Protein AF-A0AAD4MYF4-F1 (afdb_monomer_lite)

Radius of gyration: 34.8 Å; chains: 1; bounding box: 90×90×127 Å

Structure (mmCIF, N/CA/C/O backbone):
data_AF-A0AAD4MYF4-F1
#
_entry.id   AF-A0AAD4MYF4-F1
#
loop_
_atom_site.group_PDB
_atom_site.id
_atom_site.type_symbol
_atom_site.label_atom_id
_atom_site.label_alt_id
_atom_site.label_comp_id
_atom_site.label_asym_id
_atom_site.label_entity_id
_atom_site.label_seq_id
_atom_site.pdbx_PDB_ins_code
_atom_site.Cartn_x
_atom_site.Cartn_y
_atom_site.Cartn_z
_atom_site.occupancy
_atom_site.B_iso_or_equiv
_atom_site.auth_seq_id
_atom_site.auth_comp_id
_atom_site.auth_asym_id
_atom_site.auth_atom_id
_atom_site.pdbx_PDB_model_num
ATOM 1 N N . MET A 1 1 ? 19.690 21.220 18.869 1.00 24.59 1 MET A N 1
ATOM 2 C CA . MET A 1 1 ? 19.657 21.189 17.392 1.00 24.59 1 MET A CA 1
ATOM 3 C C . MET A 1 1 ? 18.744 20.056 16.962 1.00 24.59 1 MET A C 1
ATOM 5 O O . MET A 1 1 ? 19.068 18.914 17.237 1.00 24.59 1 MET A O 1
ATOM 9 N N . PHE A 1 2 ? 17.625 20.387 16.328 1.00 23.48 2 PHE A N 1
ATOM 10 C CA . PHE A 1 2 ? 16.820 19.508 15.472 1.00 23.48 2 PHE A CA 1
ATOM 11 C C . PHE A 1 2 ? 16.460 20.342 14.229 1.00 23.48 2 PHE A C 1
ATOM 13 O O . PHE A 1 2 ? 16.524 21.576 14.319 1.00 23.48 2 PHE A O 1
ATOM 20 N N . PRO A 1 3 ? 16.194 19.735 13.058 1.00 25.41 3 PRO A N 1
ATOM 21 C CA . PRO A 1 3 ? 16.039 20.494 11.827 1.00 25.41 3 PRO A CA 1
ATOM 22 C C . PRO A 1 3 ? 14.827 21.419 11.932 1.00 25.41 3 PRO A C 1
ATOM 24 O O . PRO A 1 3 ? 13.720 20.992 12.253 1.00 25.41 3 PRO A O 1
ATOM 27 N N . ASN A 1 4 ? 15.045 22.705 11.655 1.00 23.39 4 ASN A N 1
ATOM 28 C CA . ASN A 1 4 ? 13.951 23.654 11.522 1.00 23.39 4 ASN A CA 1
ATOM 29 C C . ASN A 1 4 ? 13.014 23.151 10.420 1.00 23.39 4 ASN A C 1
ATOM 31 O O . ASN A 1 4 ? 13.385 23.214 9.244 1.00 23.39 4 ASN A O 1
ATOM 35 N N . ARG A 1 5 ? 11.780 22.771 10.779 1.00 24.98 5 ARG A N 1
ATOM 36 C CA . ARG A 1 5 ? 10.643 22.840 9.855 1.00 24.98 5 ARG A CA 1
ATOM 37 C C . ARG A 1 5 ? 10.460 24.311 9.486 1.00 24.98 5 ARG A C 1
ATOM 39 O O . ARG A 1 5 ? 9.667 25.033 10.087 1.00 24.98 5 ARG A O 1
ATOM 46 N N . LYS A 1 6 ? 11.257 24.778 8.521 1.00 21.97 6 LYS A N 1
ATOM 47 C CA . LYS A 1 6 ? 11.056 26.069 7.879 1.00 21.97 6 LYS A CA 1
ATOM 48 C C . LYS A 1 6 ? 9.717 25.983 7.172 1.00 21.97 6 LYS A C 1
ATOM 50 O O . LYS A 1 6 ? 9.633 25.495 6.050 1.00 21.97 6 LYS A O 1
ATOM 55 N N . PHE A 1 7 ? 8.690 26.518 7.824 1.00 23.91 7 PHE A N 1
ATOM 56 C CA . PHE A 1 7 ? 7.584 27.115 7.105 1.00 23.91 7 PHE A CA 1
ATOM 57 C C . PHE A 1 7 ? 8.194 28.004 6.024 1.00 23.91 7 PHE A C 1
ATOM 59 O O . PHE A 1 7 ? 8.842 29.010 6.328 1.00 23.91 7 PHE A O 1
ATOM 66 N N . SER A 1 8 ? 8.013 27.621 4.763 1.00 20.61 8 SER A N 1
ATOM 67 C CA . SER A 1 8 ? 8.186 28.534 3.647 1.00 20.61 8 SER A CA 1
ATOM 68 C C . SER A 1 8 ? 7.053 29.550 3.734 1.00 20.61 8 SER A C 1
ATOM 70 O O . SER A 1 8 ? 6.046 29.454 3.033 1.00 20.61 8 SER A O 1
ATOM 72 N N . VAL A 1 9 ? 7.220 30.520 4.634 1.00 22.36 9 VAL A N 1
ATOM 73 C CA . VAL A 1 9 ? 6.560 31.812 4.520 1.00 22.36 9 VAL A CA 1
ATOM 74 C C . VAL A 1 9 ? 6.996 32.337 3.161 1.00 22.36 9 VAL A C 1
ATOM 76 O O . VAL A 1 9 ? 8.121 32.813 3.002 1.00 22.36 9 VAL A O 1
ATOM 79 N N . ILE A 1 10 ? 6.127 32.187 2.160 1.00 22.22 10 ILE A N 1
ATOM 80 C CA . ILE A 1 10 ? 6.244 32.961 0.934 1.00 22.22 10 ILE A CA 1
ATOM 81 C C . ILE A 1 10 ? 6.172 34.400 1.411 1.00 22.22 10 ILE A C 1
ATOM 83 O O . ILE A 1 10 ? 5.146 34.843 1.925 1.00 22.22 10 ILE A O 1
ATOM 87 N N . ALA A 1 11 ? 7.306 35.092 1.338 1.00 21.72 11 ALA A N 1
ATOM 88 C CA . ALA A 1 11 ? 7.380 36.476 1.736 1.00 21.72 11 ALA A CA 1
ATOM 89 C C . ALA A 1 11 ? 6.441 37.261 0.821 1.00 21.72 11 ALA A C 1
ATOM 91 O O . ALA A 1 11 ? 6.759 37.495 -0.346 1.00 21.72 11 ALA A O 1
ATOM 92 N N . CYS A 1 12 ? 5.287 37.665 1.354 1.00 22.61 12 CYS A N 1
ATOM 93 C CA . CYS A 1 12 ? 4.487 38.721 0.764 1.00 22.61 12 CYS A CA 1
ATOM 94 C C . CYS A 1 12 ? 5.385 39.954 0.680 1.00 22.61 12 CYS A C 1
ATOM 96 O O . CYS A 1 12 ? 5.573 40.663 1.670 1.00 22.61 12 CYS A O 1
ATOM 98 N N . GLN A 1 13 ? 5.975 40.192 -0.492 1.00 22.20 13 GLN A N 1
ATOM 99 C CA . GLN A 1 13 ? 6.633 41.454 -0.773 1.00 22.20 13 GLN A CA 1
ATOM 100 C C . GLN A 1 13 ? 5.562 42.533 -0.678 1.00 22.20 13 GLN A C 1
ATOM 102 O O . GLN A 1 13 ? 4.684 42.640 -1.534 1.00 22.20 13 GLN A O 1
ATOM 107 N N . ALA A 1 14 ? 5.628 43.304 0.404 1.00 24.72 14 ALA A N 1
ATOM 108 C CA . ALA A 1 14 ? 4.788 44.461 0.628 1.00 24.72 14 ALA A CA 1
ATOM 109 C C . ALA A 1 14 ? 5.144 45.538 -0.404 1.00 24.72 14 ALA A C 1
ATOM 111 O O . ALA A 1 14 ? 5.935 46.445 -0.144 1.00 24.72 14 ALA A O 1
ATOM 112 N N . VAL A 1 15 ? 4.552 45.437 -1.593 1.00 21.67 15 VAL A N 1
ATOM 113 C CA . VAL A 1 15 ? 4.543 46.526 -2.564 1.00 21.67 15 VAL A CA 1
ATOM 114 C C . VAL A 1 15 ? 3.503 47.533 -2.084 1.00 21.67 15 VAL A C 1
ATOM 116 O O . VAL A 1 15 ? 2.330 47.485 -2.450 1.00 21.67 15 VAL A O 1
ATOM 119 N N . SER A 1 16 ? 3.948 48.427 -1.202 1.00 23.14 16 SER A N 1
ATOM 120 C CA . SER A 1 16 ? 3.182 49.603 -0.804 1.00 23.14 16 SER A CA 1
ATOM 121 C C . SER A 1 16 ? 3.016 50.516 -2.019 1.00 23.14 16 SER A C 1
ATOM 123 O O . SER A 1 16 ? 3.915 51.286 -2.354 1.00 23.14 16 SER A O 1
ATOM 125 N N . ILE A 1 17 ? 1.876 50.408 -2.704 1.00 22.56 17 ILE A N 1
ATOM 126 C CA . ILE A 1 17 ? 1.433 51.406 -3.678 1.00 22.56 17 ILE A CA 1
ATOM 127 C C . ILE A 1 17 ? 0.379 52.271 -3.002 1.00 22.56 17 ILE A C 1
ATOM 129 O O . ILE A 1 17 ? -0.810 51.952 -2.951 1.00 22.56 17 ILE A O 1
ATOM 133 N N . THR A 1 18 ? 0.850 53.400 -2.488 1.00 25.03 18 THR A N 1
ATOM 134 C CA . THR A 1 18 ? 0.016 54.539 -2.131 1.00 25.03 18 THR A CA 1
ATOM 135 C C . THR A 1 18 ? -0.570 55.117 -3.421 1.00 25.03 18 THR A C 1
ATOM 137 O O . THR A 1 18 ? 0.088 55.897 -4.104 1.00 25.03 18 THR A O 1
ATOM 140 N N . ILE A 1 19 ? -1.800 54.737 -3.776 1.00 23.50 19 ILE A N 1
ATOM 141 C CA . ILE A 1 19 ? -2.609 55.515 -4.721 1.00 23.50 19 ILE A CA 1
ATOM 142 C C . ILE A 1 19 ? -3.656 56.271 -3.918 1.00 23.50 19 ILE A C 1
ATOM 144 O O . ILE A 1 19 ? -4.585 55.703 -3.344 1.00 23.50 19 ILE A O 1
ATOM 148 N N . THR A 1 20 ? -3.429 57.577 -3.868 1.00 23.78 20 THR A N 1
ATOM 149 C CA . THR A 1 20 ? -4.317 58.590 -3.323 1.00 23.78 20 THR A CA 1
ATOM 150 C C . THR A 1 20 ? -5.670 58.583 -4.032 1.00 23.78 20 THR A C 1
ATOM 152 O O . THR A 1 20 ? -5.810 58.159 -5.177 1.00 23.78 20 THR A O 1
ATOM 155 N N . GLU A 1 21 ? -6.662 59.093 -3.316 1.00 25.64 21 GLU A N 1
ATOM 156 C CA . GLU A 1 21 ? -8.043 59.333 -3.727 1.00 25.64 21 GLU A CA 1
ATOM 157 C C . GLU A 1 21 ? -8.223 59.768 -5.196 1.00 25.64 21 GLU A C 1
ATOM 159 O O . GLU A 1 21 ? -7.649 60.771 -5.613 1.00 25.64 21 GLU A O 1
ATOM 164 N N . ALA A 1 22 ? -9.136 59.110 -5.928 1.00 22.92 22 ALA A N 1
ATOM 165 C CA . ALA A 1 22 ? -10.288 59.789 -6.540 1.00 22.92 22 ALA A CA 1
ATOM 166 C C . ALA A 1 22 ? -11.320 58.815 -7.162 1.00 22.92 22 ALA A C 1
ATOM 168 O O . ALA A 1 22 ? -10.983 57.783 -7.730 1.00 22.92 22 ALA A O 1
ATOM 169 N N . VAL A 1 23 ? -12.587 59.251 -7.138 1.00 23.84 23 VAL A N 1
ATOM 170 C CA . VAL A 1 23 ? -13.745 58.778 -7.932 1.00 23.84 23 VAL A CA 1
ATOM 171 C C . VAL A 1 23 ? -14.351 57.393 -7.619 1.00 23.84 23 VAL A C 1
ATOM 173 O O . VAL A 1 23 ? -13.946 56.362 -8.139 1.00 23.84 23 VAL A O 1
ATOM 176 N N . GLY A 1 24 ? -15.528 57.427 -6.974 1.00 24.19 24 GLY A N 1
ATOM 177 C CA . GLY A 1 24 ? -16.670 56.644 -7.480 1.00 24.19 24 GLY A CA 1
ATOM 178 C C . GLY A 1 24 ? -17.276 55.572 -6.571 1.00 24.19 24 GLY A C 1
ATOM 179 O O . GLY A 1 24 ? -17.221 54.387 -6.888 1.00 24.19 24 GLY A O 1
ATOM 180 N N . LYS A 1 25 ? -18.000 55.977 -5.515 1.00 31.30 25 LYS A N 1
ATOM 181 C CA . LYS A 1 25 ? -18.956 55.090 -4.822 1.00 31.30 25 LYS A CA 1
ATOM 182 C C . LYS A 1 25 ? -19.924 54.441 -5.828 1.00 31.30 25 LYS A C 1
ATOM 184 O O . LYS A 1 25 ? -20.729 55.145 -6.438 1.00 31.30 25 LYS A O 1
ATOM 189 N N . ARG A 1 26 ? -19.956 53.107 -5.899 1.00 25.55 26 ARG A N 1
ATOM 190 C CA . ARG A 1 26 ? -21.155 52.354 -6.308 1.00 25.55 26 ARG A CA 1
ATOM 191 C C . ARG A 1 26 ? -21.454 51.264 -5.289 1.00 25.55 26 ARG A C 1
ATOM 193 O O . ARG A 1 26 ? -20.758 50.260 -5.199 1.00 25.55 26 ARG A O 1
ATOM 200 N N . ILE A 1 27 ? -22.504 51.514 -4.514 1.00 26.19 27 ILE A N 1
ATOM 201 C CA . ILE A 1 27 ? -23.133 50.544 -3.620 1.00 26.19 27 ILE A CA 1
ATOM 202 C C . ILE A 1 27 ? -23.641 49.383 -4.483 1.00 26.19 27 ILE A C 1
ATOM 204 O O . ILE A 1 27 ? -24.284 49.610 -5.508 1.00 26.19 27 ILE A O 1
ATOM 208 N N . PHE A 1 28 ? -23.333 48.150 -4.084 1.00 26.81 28 PHE A N 1
ATOM 209 C CA . PHE A 1 28 ? -23.752 46.956 -4.813 1.00 26.81 28 PHE A CA 1
ATOM 210 C C . PHE A 1 28 ? -25.231 46.670 -4.505 1.00 26.81 28 PHE A C 1
ATOM 212 O O . PHE A 1 28 ? -25.560 46.071 -3.483 1.00 26.81 28 PHE A O 1
ATOM 219 N N . ASP A 1 29 ? -26.133 47.153 -5.362 1.00 28.31 29 ASP A N 1
ATOM 220 C CA . ASP A 1 29 ? -27.571 46.911 -5.224 1.00 28.31 29 ASP A CA 1
ATOM 221 C C . ASP A 1 29 ? -27.908 45.453 -5.579 1.00 28.31 29 ASP A C 1
ATOM 223 O O . ASP A 1 29 ? -27.898 45.037 -6.741 1.00 28.31 29 ASP A O 1
ATOM 227 N N . ILE A 1 30 ? -28.225 44.674 -4.544 1.00 29.36 30 ILE A N 1
ATOM 228 C CA . ILE A 1 30 ? -28.558 43.245 -4.619 1.00 29.36 30 ILE A CA 1
ATOM 229 C C . ILE A 1 30 ? -29.810 42.975 -5.481 1.00 29.36 30 ILE A C 1
ATOM 231 O O . ILE A 1 30 ? -30.016 41.843 -5.921 1.00 29.36 30 ILE A O 1
ATOM 235 N N . ARG A 1 31 ? -30.626 43.991 -5.799 1.00 29.03 31 ARG A N 1
ATOM 236 C CA . ARG A 1 31 ? -31.872 43.823 -6.569 1.00 29.03 31 ARG A CA 1
ATOM 237 C C . ARG A 1 31 ? -31.688 43.665 -8.085 1.00 29.03 31 ARG A C 1
ATOM 239 O O . ARG A 1 31 ? -32.665 43.345 -8.753 1.00 29.03 31 ARG A O 1
ATOM 246 N N . ASN A 1 32 ? -30.479 43.847 -8.633 1.00 29.73 32 ASN A N 1
ATOM 247 C CA . ASN A 1 32 ? -30.240 43.877 -10.090 1.00 29.73 32 ASN A CA 1
ATOM 248 C C . ASN A 1 32 ? -29.199 42.866 -10.630 1.00 29.73 32 ASN A C 1
ATOM 250 O O . ASN A 1 32 ? -28.709 43.019 -11.751 1.00 29.73 32 ASN A O 1
ATOM 254 N N . ASN A 1 33 ? -28.857 41.809 -9.884 1.00 27.48 33 ASN A N 1
ATOM 255 C CA . ASN A 1 33 ? -27.953 40.770 -10.397 1.00 27.48 33 ASN A CA 1
ATOM 256 C C . ASN A 1 33 ? -28.677 39.807 -11.367 1.00 27.48 33 ASN A C 1
ATOM 258 O O . ASN A 1 33 ? -29.650 39.155 -10.994 1.00 27.48 33 ASN A O 1
ATOM 262 N N . LYS A 1 34 ? -28.182 39.694 -12.609 1.00 27.73 34 LYS A N 1
ATOM 263 C CA . LYS A 1 34 ? -28.778 38.875 -13.687 1.00 27.73 34 LYS A CA 1
ATOM 264 C C . LYS A 1 34 ? -28.497 37.369 -13.603 1.00 27.73 34 LYS A C 1
ATOM 266 O O . LYS A 1 34 ? -29.035 36.625 -14.416 1.00 27.73 34 LYS A O 1
ATOM 271 N N . TYR A 1 35 ? -27.714 36.908 -12.630 1.00 29.17 35 TYR A N 1
ATOM 272 C CA . TYR A 1 35 ? -27.498 35.480 -12.377 1.00 29.17 35 TYR A CA 1
ATOM 273 C C . TYR A 1 35 ? -28.307 35.019 -11.163 1.00 29.17 35 TYR A C 1
ATOM 275 O O . TYR A 1 35 ? -27.777 34.840 -10.067 1.00 29.17 35 TYR A O 1
ATOM 283 N N . ARG A 1 36 ? -29.619 34.846 -11.362 1.00 28.03 36 ARG A N 1
ATOM 284 C CA . ARG A 1 36 ? -30.509 34.202 -10.389 1.00 28.03 36 ARG A CA 1
ATOM 285 C C . ARG A 1 36 ? -30.635 32.720 -10.743 1.00 28.03 36 ARG A C 1
ATOM 287 O O . ARG A 1 36 ? -30.821 32.384 -11.907 1.00 28.03 36 ARG A O 1
ATOM 294 N N . LEU A 1 37 ? -30.532 31.852 -9.737 1.00 29.53 37 LEU A N 1
ATOM 295 C CA . LEU A 1 37 ? -30.781 30.413 -9.866 1.00 29.53 37 LEU A CA 1
ATOM 296 C C . LEU A 1 37 ? -32.178 30.176 -10.465 1.00 29.53 37 LEU A C 1
ATOM 298 O O . LEU A 1 37 ? -33.166 30.671 -9.918 1.00 29.53 37 LEU A O 1
ATOM 302 N N . LEU A 1 38 ? -32.245 29.441 -11.579 1.00 28.42 38 LEU A N 1
ATOM 303 C CA . LEU A 1 38 ? -33.501 29.091 -12.246 1.00 28.42 38 LEU A CA 1
ATOM 304 C C . LEU A 1 38 ? -34.318 28.138 -11.360 1.00 28.42 38 LEU A C 1
ATOM 306 O O . LEU A 1 38 ? -33.780 27.180 -10.802 1.00 28.42 38 LEU A O 1
ATOM 310 N N . GLN A 1 39 ? -35.613 28.422 -11.213 1.00 31.64 39 GLN A N 1
ATOM 311 C CA . GLN A 1 39 ? -36.540 27.613 -10.417 1.00 31.64 39 GLN A CA 1
ATOM 312 C C . GLN A 1 39 ? -37.228 26.525 -11.262 1.00 31.64 39 GLN A C 1
ATOM 314 O O . GLN A 1 39 ? -37.186 26.530 -12.488 1.00 31.64 39 GLN A O 1
ATOM 319 N N . LYS A 1 40 ? -37.864 25.572 -10.573 1.00 31.58 40 LYS A N 1
ATOM 320 C CA . LYS A 1 40 ? -38.298 24.238 -11.041 1.00 31.58 40 LYS A CA 1
ATOM 321 C C . LYS A 1 40 ? -39.409 24.207 -12.127 1.00 31.58 40 LYS A C 1
ATOM 323 O O . LYS A 1 40 ? -39.944 23.132 -12.375 1.00 31.58 40 LYS A O 1
ATOM 328 N N . HIS A 1 41 ? -39.778 25.331 -12.757 1.00 34.41 41 HIS A N 1
ATOM 329 C CA . HIS A 1 41 ? -41.047 25.482 -13.505 1.00 34.41 41 HIS A CA 1
ATOM 330 C C . HIS A 1 41 ? -40.961 26.153 -14.900 1.00 34.41 41 HIS A C 1
ATOM 332 O O . HIS A 1 41 ? -41.946 26.720 -15.361 1.00 34.41 41 HIS A O 1
ATOM 338 N N . GLU A 1 42 ? -39.832 26.073 -15.615 1.00 33.84 42 GLU A N 1
ATOM 339 C CA . GLU A 1 42 ? -39.706 26.614 -16.991 1.00 33.84 42 GLU A CA 1
ATOM 340 C C . GLU A 1 42 ? -39.563 25.523 -18.073 1.00 33.84 42 GLU A C 1
ATOM 342 O O . GLU A 1 42 ? -38.691 25.579 -18.936 1.00 33.84 42 GLU A O 1
ATOM 347 N N . TRP A 1 43 ? -40.463 24.532 -18.061 1.00 35.69 43 TRP A N 1
ATOM 348 C CA . TRP A 1 43 ? -40.613 23.568 -19.159 1.00 35.69 43 TRP A CA 1
ATOM 349 C C . TRP A 1 43 ? -42.088 23.415 -19.547 1.00 35.69 43 TRP A C 1
ATOM 351 O O . TRP A 1 43 ? -42.894 22.959 -18.742 1.00 35.69 43 TRP A O 1
ATOM 361 N N . GLN A 1 44 ? -42.439 23.722 -20.799 1.00 30.02 44 GLN A N 1
ATOM 362 C CA . GLN A 1 44 ? -43.703 23.276 -21.396 1.00 30.02 44 GLN A CA 1
ATOM 363 C C . GLN A 1 44 ? -43.436 22.117 -22.356 1.00 30.02 44 GLN A C 1
ATOM 365 O O . GLN A 1 44 ? -42.800 22.293 -23.395 1.00 30.02 44 GLN A O 1
ATOM 370 N N . TYR A 1 45 ? -43.959 20.938 -22.021 1.00 29.69 45 TYR A N 1
ATOM 371 C CA . TYR A 1 45 ? -44.029 19.820 -22.956 1.00 29.69 45 TYR A CA 1
ATOM 372 C C . TYR A 1 45 ? -45.032 20.130 -24.069 1.00 29.69 45 TYR A C 1
ATOM 374 O O . TYR A 1 45 ? -46.174 20.502 -23.800 1.00 29.69 45 TYR A O 1
ATOM 382 N N . LYS A 1 46 ? -44.625 19.918 -25.322 1.00 37.53 46 LYS A N 1
ATOM 383 C CA . LYS A 1 46 ? -45.555 19.809 -26.451 1.00 37.53 46 LYS A CA 1
ATOM 384 C C . LYS A 1 46 ? -45.879 18.343 -26.722 1.00 37.53 46 LYS A C 1
ATOM 386 O O . LYS A 1 46 ? -45.085 17.447 -26.430 1.00 37.53 46 LYS A O 1
ATOM 391 N N . ASN A 1 47 ? -47.042 18.109 -27.326 1.00 31.58 47 ASN A N 1
ATOM 392 C CA . ASN A 1 47 ? -47.601 16.778 -27.602 1.00 31.58 47 ASN A CA 1
ATOM 393 C C . ASN A 1 47 ? -46.818 15.951 -28.654 1.00 31.58 47 ASN A C 1
ATOM 395 O O . ASN A 1 47 ? -47.323 14.936 -29.125 1.00 31.58 47 ASN A O 1
ATOM 399 N N . ASP A 1 48 ? -45.610 16.375 -29.037 1.00 32.59 48 ASP A N 1
ATOM 400 C CA . ASP A 1 48 ? -44.691 15.681 -29.950 1.00 32.59 48 ASP A CA 1
ATOM 401 C C . ASP A 1 48 ? -43.399 15.178 -29.268 1.00 32.59 48 ASP A C 1
ATOM 403 O O . ASP A 1 48 ? -42.505 14.669 -29.943 1.00 32.59 48 ASP A O 1
ATOM 407 N N . HIS A 1 49 ? -43.312 15.284 -27.934 1.00 34.72 49 HIS A N 1
ATOM 408 C CA . HIS A 1 49 ? -42.164 14.877 -27.112 1.00 34.72 49 HIS A CA 1
ATOM 409 C C . HIS A 1 49 ? -40.838 15.597 -27.428 1.00 34.72 49 HIS A C 1
ATOM 411 O O . HIS A 1 49 ? -39.759 15.038 -27.218 1.00 34.72 49 HIS A O 1
ATOM 417 N N . THR A 1 50 ? -40.895 16.855 -27.875 1.00 31.73 50 THR A N 1
ATOM 418 C CA . THR A 1 50 ? -39.715 17.734 -27.948 1.00 31.73 50 THR A CA 1
ATOM 419 C C . THR A 1 50 ? -39.672 18.754 -26.804 1.00 31.73 50 THR A C 1
ATOM 421 O O . THR A 1 50 ? -40.702 19.165 -26.269 1.00 31.73 50 THR A O 1
ATOM 424 N N . VAL A 1 51 ? -38.456 19.148 -26.407 1.00 29.80 51 VAL A N 1
ATOM 425 C CA . VAL A 1 51 ? -38.179 20.099 -25.317 1.00 29.80 51 VAL A CA 1
ATOM 426 C C . VAL A 1 51 ? -37.235 21.181 -25.847 1.00 29.80 51 VAL A C 1
ATOM 428 O O . VAL A 1 51 ? -36.181 20.856 -26.392 1.00 29.80 51 VAL A O 1
ATOM 431 N N . THR A 1 52 ? -37.601 22.457 -25.697 1.00 34.25 52 THR A N 1
ATOM 432 C CA . THR A 1 52 ? -36.835 23.609 -26.212 1.00 34.25 52 THR A CA 1
ATOM 433 C C . THR A 1 52 ? -36.683 24.703 -25.158 1.00 34.25 52 THR A C 1
ATOM 435 O O . THR A 1 52 ? -37.683 25.169 -24.615 1.00 34.25 52 THR A O 1
ATOM 438 N N . ASP A 1 53 ? -35.445 25.137 -24.920 1.00 36.34 53 ASP A N 1
ATOM 439 C CA . ASP A 1 53 ? -35.085 26.264 -24.050 1.00 36.34 53 ASP A CA 1
ATOM 440 C C . ASP A 1 53 ? -35.313 27.608 -24.772 1.00 36.34 53 ASP A C 1
ATOM 442 O O . ASP A 1 53 ? -34.732 27.874 -25.825 1.00 36.34 53 ASP A O 1
ATOM 446 N N . PHE A 1 54 ? -36.157 28.468 -24.195 1.00 34.00 54 PHE A N 1
ATOM 447 C CA . PHE A 1 54 ? -36.544 29.755 -24.783 1.00 34.00 54 PHE A CA 1
ATOM 448 C C . PHE A 1 54 ? -35.472 30.858 -24.633 1.00 34.00 54 PHE A C 1
ATOM 450 O O . PHE A 1 54 ? -35.531 31.877 -25.327 1.00 34.00 54 PHE A O 1
ATOM 457 N N . LEU A 1 55 ? -34.476 30.677 -23.755 1.00 33.94 55 LEU A N 1
ATOM 458 C CA . LEU A 1 55 ? -33.392 31.643 -23.529 1.00 33.94 55 LEU A CA 1
ATOM 459 C C . LEU A 1 55 ? -32.200 31.444 -24.476 1.00 33.94 55 LEU A C 1
ATOM 461 O O . LEU A 1 55 ? -31.534 32.428 -24.813 1.00 33.94 55 LEU A O 1
ATOM 465 N N . GLY A 1 56 ? -31.968 30.221 -24.965 1.00 37.44 56 GLY A N 1
ATOM 466 C CA . GLY A 1 56 ? -30.935 29.935 -25.968 1.00 37.44 56 GLY A CA 1
ATOM 467 C C . GLY A 1 56 ? -31.187 30.631 -27.314 1.00 37.44 56 GLY A C 1
ATOM 468 O O . GLY A 1 56 ? -30.296 31.281 -27.868 1.00 37.44 56 GLY A O 1
ATOM 469 N N . ASP A 1 57 ? -32.422 30.579 -27.820 1.00 34.94 57 ASP A N 1
ATOM 470 C CA . ASP A 1 57 ? -32.735 31.093 -29.161 1.00 34.94 57 ASP A CA 1
ATOM 471 C C . ASP A 1 57 ? -32.851 32.625 -29.239 1.00 34.94 57 ASP A C 1
ATOM 473 O O . ASP A 1 57 ? -32.536 33.208 -30.280 1.00 34.94 57 ASP A O 1
ATOM 477 N N . GLN A 1 58 ? -33.177 33.323 -28.141 1.00 34.66 58 GLN A N 1
ATOM 478 C CA . GLN A 1 58 ? -33.108 34.794 -28.124 1.00 34.66 58 GLN A CA 1
ATOM 479 C C . GLN A 1 58 ? -31.677 35.346 -28.208 1.00 34.66 58 GLN A C 1
ATOM 481 O O . GLN A 1 58 ? -31.500 36.493 -28.630 1.00 34.66 58 GLN A O 1
ATOM 486 N N . GLN A 1 59 ? -30.656 34.570 -27.825 1.00 36.91 59 GLN A N 1
ATOM 487 C CA . GLN A 1 59 ? -29.259 34.972 -28.020 1.00 36.91 59 GLN A CA 1
ATOM 488 C C . GLN A 1 59 ? -28.803 34.708 -29.463 1.00 36.91 59 GLN A C 1
ATOM 490 O O . GLN A 1 59 ? -28.166 35.575 -30.062 1.00 36.91 59 GLN A O 1
ATOM 495 N N . ASN A 1 60 ? -29.228 33.595 -30.070 1.00 35.12 60 ASN A N 1
ATOM 496 C CA . ASN A 1 60 ? -28.936 33.297 -31.478 1.00 35.12 60 ASN A CA 1
ATOM 497 C C . ASN A 1 60 ? -29.640 34.259 -32.458 1.00 35.12 60 ASN A C 1
ATOM 499 O O . ASN A 1 60 ? -29.037 34.669 -33.449 1.00 35.12 60 ASN A O 1
ATOM 503 N N . MET A 1 61 ? -30.865 34.716 -32.162 1.00 32.34 61 MET A N 1
ATOM 504 C CA . MET A 1 61 ? -31.571 35.715 -32.988 1.00 32.34 61 MET A CA 1
ATOM 505 C C . MET A 1 61 ? -31.020 37.151 -32.891 1.00 32.34 61 MET A C 1
ATOM 507 O O . MET A 1 61 ? -31.458 38.017 -33.646 1.00 32.34 61 MET A O 1
ATOM 511 N N . LYS A 1 62 ? -30.054 37.438 -32.005 1.00 32.22 62 LYS A N 1
ATOM 512 C CA . LYS A 1 62 ? -29.425 38.772 -31.885 1.00 32.22 62 LYS A CA 1
ATOM 513 C C . LYS A 1 62 ? -28.054 38.892 -32.560 1.00 32.22 62 LYS A C 1
ATOM 515 O O . LYS A 1 62 ? -27.442 39.954 -32.491 1.00 32.22 62 LYS A O 1
ATOM 520 N N . ALA A 1 63 ? -27.598 37.850 -33.259 1.00 32.00 63 ALA A N 1
ATOM 521 C CA . ALA A 1 63 ? -26.326 37.839 -33.989 1.00 32.00 63 ALA A CA 1
ATOM 522 C C . ALA A 1 63 ? -26.455 38.117 -35.506 1.00 32.00 63 ALA A C 1
ATOM 524 O O . ALA A 1 63 ? -25.485 37.964 -36.246 1.00 32.00 63 ALA A O 1
ATOM 525 N N . THR A 1 64 ? -27.625 38.547 -35.996 1.00 34.66 64 THR A N 1
ATOM 526 C CA . THR A 1 64 ? -27.854 38.865 -37.419 1.00 34.66 64 THR A CA 1
ATOM 527 C C . THR A 1 64 ? -28.026 40.362 -37.682 1.00 34.66 64 THR A C 1
ATOM 529 O O . THR A 1 64 ? -29.128 40.820 -37.973 1.00 34.66 64 THR A O 1
ATOM 532 N N . THR A 1 65 ? -26.921 41.116 -37.685 1.00 29.34 65 THR A N 1
ATOM 533 C CA . THR A 1 65 ? -26.858 42.423 -38.372 1.00 29.34 65 THR A CA 1
ATOM 534 C C . THR A 1 65 ? -25.483 42.685 -38.989 1.00 29.34 65 THR A C 1
ATOM 536 O O . THR A 1 65 ? -24.517 42.982 -38.299 1.00 29.34 65 THR A O 1
ATOM 539 N N . SER A 1 66 ? -25.450 42.570 -40.319 1.00 30.23 66 SER A N 1
ATOM 540 C CA . SER A 1 66 ? -24.558 43.225 -41.287 1.00 30.23 66 SER A CA 1
ATOM 541 C C . SER A 1 66 ? -23.340 44.017 -40.774 1.00 30.23 66 SER A C 1
ATOM 543 O O . SER A 1 66 ? -23.478 45.168 -40.371 1.00 30.23 66 SER A O 1
ATOM 545 N N . TYR A 1 67 ? -22.148 43.510 -41.103 1.00 24.84 67 TYR A N 1
ATOM 546 C CA . TYR A 1 67 ? -21.095 44.338 -41.703 1.00 24.84 67 TYR A CA 1
ATOM 547 C C . TYR A 1 67 ? -20.723 43.792 -43.091 1.00 24.84 67 TYR A C 1
ATOM 549 O O . TYR A 1 67 ? -19.738 43.081 -43.278 1.00 24.84 67 TYR A O 1
ATOM 557 N N . LYS A 1 68 ? -21.532 44.151 -44.097 1.00 30.06 68 LYS A N 1
ATOM 558 C CA . LYS A 1 68 ? -20.972 44.416 -45.432 1.00 30.06 68 LYS A CA 1
ATOM 559 C C . LYS A 1 68 ? -20.055 45.645 -45.336 1.00 30.06 68 LYS A C 1
ATOM 561 O O . LYS A 1 68 ? -20.262 46.489 -44.471 1.00 30.06 68 LYS A O 1
ATOM 566 N N . HIS A 1 69 ? -19.129 45.762 -46.290 1.00 31.33 69 HIS A N 1
ATOM 567 C CA . HIS A 1 69 ? -18.174 46.870 -46.457 1.00 31.33 69 HIS A CA 1
ATOM 568 C C . HIS A 1 69 ? -16.985 46.865 -45.478 1.00 31.33 69 HIS A C 1
ATOM 570 O O . HIS A 1 69 ? -17.005 47.549 -44.463 1.00 31.33 69 HIS A O 1
ATOM 576 N N . LEU A 1 70 ? -15.931 46.120 -45.844 1.00 27.91 70 LEU A N 1
ATOM 577 C CA . LEU A 1 70 ? -14.523 46.567 -45.883 1.00 27.91 70 LEU A CA 1
ATOM 578 C C . LEU A 1 70 ? -13.629 45.388 -46.321 1.00 27.91 70 LEU A C 1
ATOM 580 O O . LEU A 1 70 ? -12.988 44.725 -45.514 1.00 27.91 70 LEU A O 1
ATOM 584 N N . VAL A 1 71 ? -13.607 45.123 -47.629 1.00 27.45 71 VAL A N 1
ATOM 585 C CA . VAL A 1 71 ? -12.612 44.259 -48.280 1.00 27.45 71 VAL A CA 1
ATOM 586 C C . VAL A 1 71 ? -12.073 45.042 -49.474 1.00 27.45 71 VAL A C 1
ATOM 588 O O . VAL A 1 71 ? -12.855 45.337 -50.377 1.00 27.45 71 VAL A O 1
ATOM 591 N N . PRO A 1 72 ? -10.783 45.414 -49.495 1.00 27.20 72 PRO A N 1
ATOM 592 C CA . PRO A 1 72 ? -10.107 45.778 -50.729 1.00 27.20 72 PRO A CA 1
ATOM 593 C C . PRO A 1 72 ? -9.892 44.504 -51.550 1.00 27.20 72 PRO A C 1
ATOM 595 O O . PRO A 1 72 ? -9.365 43.516 -51.034 1.00 27.20 72 PRO A O 1
ATOM 598 N N . ASP A 1 73 ? -10.286 44.520 -52.820 1.00 28.30 73 ASP A N 1
ATOM 599 C CA . ASP A 1 73 ? -9.888 43.484 -53.773 1.00 28.30 73 ASP A CA 1
ATOM 600 C C . ASP A 1 73 ? -8.359 43.348 -53.804 1.00 28.30 73 ASP A C 1
ATOM 602 O O . ASP A 1 73 ? -7.684 44.373 -53.779 1.00 28.30 73 ASP A O 1
ATOM 606 N N . HIS A 1 74 ? -7.825 42.128 -53.971 1.00 27.38 74 HIS A N 1
ATOM 607 C CA . HIS A 1 74 ? -6.810 41.815 -54.997 1.00 27.38 74 HIS A CA 1
ATOM 608 C C . HIS A 1 74 ? -6.392 40.322 -55.025 1.00 27.38 74 HIS A C 1
ATOM 610 O O . HIS A 1 74 ? -5.738 39.815 -54.121 1.00 27.38 74 HIS A O 1
ATOM 616 N N . PHE A 1 75 ? -6.703 39.693 -56.166 1.00 27.17 75 PHE A N 1
ATOM 617 C CA . PHE A 1 75 ? -6.115 38.497 -56.803 1.00 27.17 75 PHE A CA 1
ATOM 618 C C . PHE A 1 75 ? -6.228 37.074 -56.177 1.00 27.17 75 PHE A C 1
ATOM 620 O O . PHE A 1 75 ? -5.939 36.860 -55.003 1.00 27.17 75 PHE A O 1
ATOM 627 N N . PRO A 1 76 ? -6.593 36.052 -56.995 1.00 31.06 76 PRO A N 1
ATOM 628 C CA . PRO A 1 76 ? -6.747 34.653 -56.575 1.00 31.06 76 PRO A CA 1
ATOM 629 C C . PRO A 1 76 ? -5.456 33.814 -56.714 1.00 31.06 76 PRO A C 1
ATOM 631 O O . PRO A 1 76 ? -4.558 34.170 -57.485 1.00 31.06 76 PRO A O 1
ATOM 634 N N . PRO A 1 77 ? -5.370 32.640 -56.054 1.00 29.94 77 PRO A N 1
ATOM 635 C CA . PRO A 1 77 ? -4.243 31.723 -56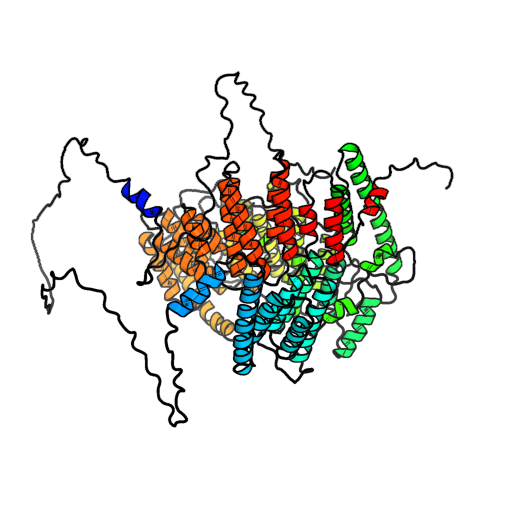.211 1.00 29.94 77 PRO A CA 1
ATOM 636 C C . PRO A 1 77 ? -4.225 31.070 -57.602 1.00 29.94 77 PRO A C 1
ATOM 638 O O . PRO A 1 77 ? -5.184 30.419 -58.022 1.00 29.94 77 PRO A O 1
ATOM 641 N N . ARG A 1 78 ? -3.096 31.196 -58.310 1.00 26.11 78 ARG A N 1
ATOM 642 C CA . ARG A 1 78 ? -2.847 30.477 -59.567 1.00 26.11 78 ARG A CA 1
ATOM 643 C C . ARG A 1 78 ? -2.652 28.983 -59.306 1.00 26.11 78 ARG A C 1
ATOM 645 O O . ARG A 1 78 ? -1.694 28.585 -58.650 1.00 26.11 78 ARG A O 1
ATOM 652 N N . ILE A 1 79 ? -3.494 28.164 -59.930 1.00 27.11 79 ILE A N 1
ATOM 653 C CA . ILE A 1 79 ? -3.155 26.776 -60.255 1.00 27.11 79 ILE A CA 1
ATOM 654 C C . ILE A 1 79 ? -2.079 26.822 -61.346 1.00 27.11 79 ILE A C 1
ATOM 656 O O . ILE A 1 79 ? -2.302 27.435 -62.390 1.00 27.11 79 ILE A O 1
ATOM 660 N N . ILE A 1 80 ? -0.933 26.172 -61.129 1.00 24.05 80 ILE A N 1
ATOM 661 C CA . ILE A 1 80 ? 0.071 25.957 -62.177 1.00 24.05 80 ILE A CA 1
ATOM 662 C C . ILE A 1 80 ? 0.041 24.484 -62.585 1.00 24.05 80 ILE A C 1
ATOM 664 O O . ILE A 1 80 ? 0.532 23.608 -61.879 1.00 24.05 80 ILE A O 1
ATOM 668 N N . TYR A 1 81 ? -0.549 24.242 -63.753 1.00 23.09 81 TYR A N 1
ATOM 669 C CA . TYR A 1 81 ? -0.255 23.084 -64.591 1.00 23.09 81 TYR A CA 1
ATOM 670 C C . TYR A 1 81 ? 1.107 23.296 -65.270 1.00 23.09 81 TYR A C 1
ATOM 672 O O . TYR A 1 81 ? 1.381 24.401 -65.736 1.00 23.09 81 TYR A O 1
ATOM 680 N N . VAL A 1 82 ? 1.901 22.233 -65.425 1.00 24.94 82 VAL A N 1
ATOM 681 C CA . VAL A 1 82 ? 2.970 22.159 -66.437 1.00 24.94 82 VAL A CA 1
ATOM 682 C C . VAL A 1 82 ? 2.867 20.794 -67.136 1.00 24.94 82 VAL A C 1
ATOM 684 O O . VAL A 1 82 ? 2.953 19.777 -66.448 1.00 24.94 82 VAL A O 1
ATOM 687 N N . PRO A 1 83 ? 2.626 20.737 -68.459 1.00 28.62 83 PRO A N 1
ATOM 688 C CA . PRO A 1 83 ? 2.558 19.487 -69.220 1.00 28.62 83 PRO A CA 1
ATOM 689 C C . PRO A 1 83 ? 3.887 19.122 -69.919 1.00 28.62 83 PRO A C 1
ATOM 691 O O . PRO A 1 83 ? 4.653 20.018 -70.249 1.00 28.62 83 PRO A O 1
ATOM 694 N N . TYR A 1 84 ? 4.087 17.808 -70.135 1.00 28.17 84 TYR A N 1
ATOM 695 C CA . TYR A 1 84 ? 4.798 17.083 -71.224 1.00 28.17 84 TYR A CA 1
ATOM 696 C C . TYR A 1 84 ? 5.917 17.805 -72.030 1.00 28.17 84 TYR A C 1
ATOM 698 O O . TYR A 1 84 ? 5.728 18.911 -72.516 1.00 28.17 84 TYR A O 1
ATOM 706 N N . ASP A 1 85 ? 7.079 17.195 -72.318 1.00 26.89 85 ASP A N 1
ATOM 707 C CA . ASP A 1 85 ? 7.185 15.954 -73.115 1.00 26.89 85 ASP A CA 1
ATOM 708 C C . ASP A 1 85 ? 8.603 15.303 -73.153 1.00 26.89 85 ASP A C 1
ATOM 710 O O . ASP A 1 85 ? 9.567 15.919 -72.705 1.00 26.89 85 ASP A O 1
ATOM 714 N N . HIS A 1 86 ? 8.692 14.096 -73.761 1.00 28.14 86 HIS A N 1
ATOM 715 C CA . HIS A 1 86 ? 9.876 13.342 -74.290 1.00 28.14 86 HIS A CA 1
ATOM 716 C C . HIS A 1 86 ? 10.075 11.866 -73.816 1.00 28.14 86 HIS A C 1
ATOM 718 O O . HIS A 1 86 ? 11.001 11.545 -73.078 1.00 28.14 86 HIS A O 1
ATOM 724 N N . VAL A 1 87 ? 9.232 10.938 -74.313 1.00 25.06 87 VAL A N 1
ATOM 725 C CA . VAL A 1 87 ? 9.587 9.906 -75.344 1.00 25.06 87 VAL A CA 1
ATOM 726 C C . VAL A 1 87 ? 11.000 9.249 -75.190 1.00 25.06 87 VAL A C 1
ATOM 728 O O . VAL A 1 87 ? 11.983 9.953 -75.382 1.00 25.06 87 VAL A O 1
ATOM 731 N N . LYS A 1 88 ? 11.238 7.929 -74.948 1.00 26.61 88 LYS A N 1
ATOM 732 C CA . LYS A 1 88 ? 10.812 6.680 -75.675 1.00 26.61 88 LYS A CA 1
ATOM 733 C C . LYS A 1 88 ? 11.224 5.346 -74.909 1.00 26.61 88 LYS A C 1
ATOM 735 O O . LYS A 1 88 ? 11.631 5.493 -73.763 1.00 26.61 88 LYS A O 1
ATOM 740 N N . PRO A 1 89 ? 11.087 4.075 -75.411 1.00 36.41 89 PRO A N 1
ATOM 741 C CA . PRO A 1 89 ? 10.081 3.087 -74.926 1.00 36.41 89 PRO A CA 1
ATOM 742 C C . PRO A 1 89 ? 10.606 1.644 -74.570 1.00 36.41 89 PRO A C 1
ATOM 744 O O . PRO A 1 89 ? 11.809 1.477 -74.408 1.00 36.41 89 PRO A O 1
ATOM 747 N N . ILE A 1 90 ? 9.697 0.628 -74.580 1.00 25.19 90 ILE A N 1
ATOM 748 C CA . ILE A 1 90 ? 9.867 -0.870 -74.521 1.00 25.19 90 ILE A CA 1
ATOM 749 C C . ILE A 1 90 ? 10.012 -1.450 -73.088 1.00 25.19 90 ILE A C 1
ATOM 751 O O . ILE A 1 90 ? 10.739 -0.874 -72.292 1.00 25.19 90 ILE A O 1
ATOM 755 N N . GLU A 1 91 ? 9.471 -2.598 -72.636 1.00 24.64 91 GLU A N 1
ATOM 756 C CA . GLU A 1 91 ? 8.273 -3.474 -72.833 1.00 24.64 91 GLU A CA 1
ATOM 757 C C . GLU A 1 91 ? 8.372 -4.569 -71.724 1.00 24.64 91 GLU A C 1
ATOM 759 O O . GLU A 1 91 ? 9.426 -4.686 -71.104 1.00 24.64 91 GLU A O 1
ATOM 764 N N . HIS A 1 92 ? 7.415 -5.421 -71.324 1.00 26.80 92 HIS A N 1
ATOM 765 C CA . HIS A 1 92 ? 5.987 -5.730 -71.572 1.00 26.80 92 HIS A CA 1
ATOM 766 C C . HIS A 1 92 ? 5.435 -6.275 -70.208 1.00 26.80 92 HIS A C 1
ATOM 768 O O . HIS A 1 92 ? 6.197 -6.376 -69.252 1.00 26.80 92 HIS A O 1
ATOM 774 N N . GLY A 1 93 ? 4.182 -6.679 -69.950 1.00 24.20 93 GLY A N 1
ATOM 775 C CA . GLY A 1 93 ? 2.929 -6.832 -70.700 1.00 24.20 93 GLY A CA 1
ATOM 776 C C . GLY A 1 93 ? 1.797 -7.232 -69.715 1.00 24.20 93 GLY A C 1
ATOM 777 O O . GLY A 1 93 ? 2.068 -7.717 -68.618 1.00 24.20 93 GLY A O 1
ATOM 778 N N . SER A 1 94 ? 0.527 -6.996 -70.066 1.00 23.62 94 SER A N 1
ATOM 779 C CA . SER A 1 94 ? -0.665 -7.351 -69.255 1.00 23.62 94 SER A CA 1
ATOM 780 C C . SER A 1 94 ? -1.511 -8.442 -69.931 1.00 23.62 94 SER A C 1
ATOM 782 O O . SER A 1 94 ? -1.262 -8.770 -71.090 1.00 23.62 94 SER A O 1
ATOM 784 N N . PRO A 1 95 ? -2.545 -8.974 -69.248 1.00 32.31 95 PRO A N 1
ATOM 785 C CA . PRO A 1 95 ? -3.920 -8.636 -69.668 1.00 32.31 95 PRO A CA 1
ATOM 786 C C . PRO A 1 95 ? -4.839 -8.219 -68.487 1.00 32.31 95 PRO A C 1
ATOM 788 O O . PRO A 1 95 ? -4.829 -8.849 -67.437 1.00 32.31 95 PRO A O 1
ATOM 791 N N . VAL A 1 96 ? -5.525 -7.063 -68.537 1.00 25.77 96 VAL A N 1
ATOM 792 C CA . VAL A 1 96 ? -6.878 -6.818 -69.127 1.00 25.77 96 VAL A CA 1
ATOM 793 C C . VAL A 1 96 ? -8.012 -7.452 -68.282 1.00 25.77 96 VAL A C 1
ATOM 795 O O . VAL A 1 96 ? -8.264 -8.644 -68.371 1.00 25.77 96 VAL A O 1
ATOM 798 N N . ILE A 1 97 ? -8.589 -6.740 -67.297 1.00 24.97 97 ILE A N 1
ATOM 799 C CA . ILE A 1 97 ? -9.704 -5.747 -67.363 1.00 24.97 97 ILE A CA 1
ATOM 800 C C . ILE A 1 97 ? -11.119 -6.357 -67.483 1.00 24.97 97 ILE A C 1
ATOM 802 O O . ILE A 1 97 ? -11.458 -6.976 -68.486 1.00 24.97 97 ILE A O 1
ATOM 806 N N . LYS A 1 98 ? -12.007 -5.967 -66.549 1.00 22.75 98 LYS A N 1
ATOM 807 C CA . LYS A 1 98 ? -13.348 -5.429 -66.873 1.00 22.75 98 LYS A CA 1
ATOM 808 C C . LYS A 1 98 ? -13.864 -4.491 -65.770 1.00 22.75 98 LYS A C 1
ATOM 810 O O . LYS A 1 98 ? -14.077 -4.905 -64.637 1.00 22.75 98 LYS A O 1
ATOM 815 N N . ARG A 1 99 ? -14.064 -3.215 -66.123 1.00 24.12 99 ARG A N 1
ATOM 816 C CA . ARG A 1 99 ? -14.874 -2.242 -65.367 1.00 24.12 99 ARG A CA 1
ATOM 817 C C . ARG A 1 99 ? -16.281 -2.221 -65.964 1.00 24.12 99 ARG A C 1
ATOM 819 O O . ARG A 1 99 ? -16.405 -2.324 -67.179 1.00 24.12 99 ARG A O 1
ATOM 826 N N . TYR A 1 100 ? -17.286 -1.943 -65.140 1.00 24.58 100 TYR A N 1
ATOM 827 C CA . TYR A 1 100 ? -18.459 -1.186 -65.574 1.00 24.58 100 TYR A CA 1
ATOM 828 C C . TYR A 1 100 ? -18.714 -0.057 -64.578 1.00 24.58 100 TYR A C 1
ATOM 830 O O . TYR A 1 100 ? -18.603 -0.239 -63.368 1.00 24.58 100 TYR A O 1
ATOM 838 N N . SER A 1 101 ? -19.006 1.115 -65.123 1.00 26.61 101 SER A N 1
ATOM 839 C CA . SER A 1 101 ? -19.326 2.349 -64.415 1.00 26.61 101 SER A CA 1
ATOM 840 C C . SER A 1 101 ? -20.676 2.837 -64.919 1.00 26.61 101 SER A C 1
ATOM 842 O O . SER A 1 101 ? -20.824 2.994 -66.130 1.00 26.61 101 SER A O 1
ATOM 844 N N . ASP A 1 102 ? -21.616 3.117 -64.019 1.00 25.39 102 ASP A N 1
ATOM 845 C CA . ASP A 1 102 ? -22.878 3.785 -64.352 1.00 25.39 102 ASP A CA 1
ATOM 846 C C . ASP A 1 102 ? -23.003 5.076 -63.516 1.00 25.39 102 ASP A C 1
ATOM 848 O O . ASP A 1 102 ? -23.028 5.003 -62.283 1.00 25.39 102 ASP A O 1
ATOM 852 N N . PRO A 1 103 ? -23.007 6.263 -64.151 1.00 29.52 103 PRO A N 1
ATOM 853 C CA . PRO A 1 103 ? -23.174 7.545 -63.484 1.00 29.52 103 PRO A CA 1
ATOM 854 C C . PRO A 1 103 ? -24.659 7.930 -63.390 1.00 29.52 103 PRO A C 1
ATOM 856 O O . PRO A 1 103 ? -25.150 8.802 -64.109 1.00 29.52 103 PRO A O 1
ATOM 859 N N . SER A 1 104 ? -25.372 7.332 -62.441 1.00 28.44 104 SER A N 1
ATOM 860 C CA . SER A 1 104 ? -26.732 7.733 -62.073 1.00 28.44 104 SER A CA 1
ATOM 861 C C . SER A 1 104 ? -26.880 7.872 -60.548 1.00 28.44 104 SER A C 1
ATOM 863 O O . SER A 1 104 ? -26.085 7.344 -59.776 1.00 28.44 104 SER A O 1
ATOM 865 N N . ILE A 1 105 ? -27.891 8.632 -60.099 1.00 29.47 105 ILE A N 1
ATOM 866 C CA . ILE A 1 105 ? -28.146 9.007 -58.684 1.00 29.47 105 ILE A CA 1
ATOM 867 C C . ILE A 1 105 ? -27.276 10.181 -58.149 1.00 29.47 105 ILE A C 1
ATOM 869 O O . ILE A 1 105 ? -27.018 10.310 -56.956 1.00 29.47 105 ILE A O 1
ATOM 873 N N . MET A 1 106 ? -26.968 11.171 -58.999 1.00 28.50 106 MET A N 1
ATOM 874 C CA . MET A 1 106 ? -27.024 12.581 -58.559 1.00 28.50 106 MET A CA 1
ATOM 875 C C . MET A 1 106 ? -28.439 13.136 -58.796 1.00 28.50 106 MET A C 1
ATOM 877 O O . MET A 1 106 ? -28.691 13.819 -59.786 1.00 28.50 106 MET A O 1
ATOM 881 N N . LYS A 1 107 ? -29.379 12.801 -57.900 1.00 30.44 107 LYS A N 1
ATOM 882 C CA . LYS A 1 107 ? -30.654 13.512 -57.650 1.00 30.44 107 LYS A CA 1
ATOM 883 C C . LYS A 1 107 ? -31.412 12.817 -56.512 1.00 30.44 107 LYS A C 1
ATOM 885 O O . LYS A 1 107 ? -31.452 11.593 -56.483 1.00 30.44 107 LYS A O 1
ATOM 890 N N . ASN A 1 108 ? -32.047 13.621 -55.650 1.00 26.56 108 ASN A N 1
ATOM 891 C CA . ASN A 1 108 ? -32.885 13.280 -54.476 1.00 26.56 108 ASN A CA 1
ATOM 892 C C . ASN A 1 108 ? -32.252 13.508 -53.088 1.00 26.56 108 ASN A C 1
ATOM 894 O O . ASN A 1 108 ? -32.360 12.671 -52.194 1.00 26.56 108 ASN A O 1
ATOM 898 N N . TRP A 1 109 ? -31.701 14.704 -52.858 1.00 27.98 109 TRP A N 1
ATOM 899 C CA . TRP A 1 109 ? -31.835 15.317 -51.529 1.00 27.98 109 TRP A CA 1
ATOM 900 C C . TRP A 1 109 ? -33.309 15.699 -51.301 1.00 27.98 109 TRP A C 1
ATOM 902 O O . TRP A 1 109 ? -33.941 16.230 -52.212 1.00 27.98 109 TRP A O 1
ATOM 912 N N . ASN A 1 110 ? -33.816 15.430 -50.090 1.00 31.58 110 ASN A N 1
ATOM 913 C CA . ASN A 1 110 ? -35.211 15.511 -49.606 1.00 31.58 110 ASN A CA 1
ATOM 914 C C . ASN A 1 110 ? -36.061 14.231 -49.731 1.00 31.58 110 ASN A C 1
ATOM 916 O O . ASN A 1 110 ? -36.932 14.128 -50.594 1.00 31.58 110 ASN A O 1
ATOM 920 N N . LYS A 1 111 ? -35.906 13.311 -48.762 1.00 28.33 111 LYS A N 1
ATOM 921 C CA . LYS A 1 111 ? -37.015 12.536 -48.161 1.00 28.33 111 LYS A CA 1
ATOM 922 C C . LYS A 1 111 ? -36.607 11.898 -46.823 1.00 28.33 111 LYS A C 1
ATOM 924 O O . LYS A 1 111 ? -35.431 11.659 -46.577 1.00 28.33 111 LYS A O 1
ATOM 929 N N . LYS A 1 112 ? -37.610 11.704 -45.957 1.00 27.34 112 LYS A N 1
ATOM 930 C CA . LYS A 1 112 ? -37.519 11.323 -44.533 1.00 27.34 112 LYS A CA 1
ATOM 931 C C . LYS A 1 112 ? -36.636 10.094 -44.259 1.00 27.34 112 LYS A C 1
ATOM 933 O O . LYS A 1 112 ? -36.661 9.128 -45.018 1.00 27.34 112 LYS A O 1
ATOM 938 N N . LEU A 1 113 ? -35.958 10.109 -43.107 1.00 24.84 113 LEU A N 1
ATOM 939 C CA . LEU A 1 113 ? -35.352 8.926 -42.489 1.00 24.84 113 LEU A CA 1
ATOM 940 C C . LEU A 1 113 ? -36.416 7.841 -42.258 1.00 24.84 113 LEU A C 1
ATOM 942 O O . LEU A 1 113 ? -37.461 8.105 -41.668 1.00 24.84 113 LEU A O 1
ATOM 946 N N . VAL A 1 114 ? -36.121 6.625 -42.719 1.00 25.66 114 VAL A N 1
ATOM 947 C CA . VAL A 1 114 ? -36.904 5.410 -42.462 1.00 25.66 114 VAL A CA 1
ATOM 948 C C . VAL A 1 114 ? -36.077 4.498 -41.562 1.00 25.66 114 VAL A C 1
ATOM 950 O O . VAL A 1 114 ? -34.890 4.282 -41.816 1.00 25.66 114 VAL A O 1
ATOM 953 N N . GLU A 1 115 ? -36.709 3.966 -40.519 1.00 24.00 115 GLU A N 1
ATOM 954 C CA . GLU A 1 115 ? -36.102 3.047 -39.554 1.00 24.00 115 GLU A CA 1
ATOM 955 C C . GLU A 1 115 ? -35.451 1.829 -40.230 1.00 24.00 115 GLU A C 1
ATOM 957 O O . GLU A 1 115 ? -35.997 1.245 -41.171 1.00 24.00 115 GLU A O 1
ATOM 962 N N . ARG A 1 116 ? -34.314 1.365 -39.695 1.00 25.31 116 ARG A N 1
ATOM 963 C CA . ARG A 1 116 ? -33.719 0.076 -40.080 1.00 25.31 116 ARG A CA 1
ATOM 964 C C . ARG A 1 116 ? -33.616 -0.862 -38.882 1.00 25.31 116 ARG A C 1
ATOM 966 O O . ARG A 1 116 ? -32.797 -0.681 -37.990 1.00 25.31 116 ARG A O 1
ATOM 973 N N . LYS A 1 117 ? -34.453 -1.901 -38.913 1.00 24.42 117 LYS A N 1
ATOM 974 C CA . LYS A 1 117 ? -34.484 -3.014 -37.954 1.00 24.42 117 LYS A CA 1
ATOM 975 C C . LYS A 1 117 ? -33.212 -3.864 -38.067 1.00 24.42 117 LYS A C 1
ATOM 977 O O . LYS A 1 117 ? -32.842 -4.273 -39.168 1.00 24.42 117 LYS A O 1
ATOM 982 N N . PHE A 1 118 ? -32.594 -4.205 -36.936 1.00 24.05 118 PHE A N 1
ATOM 983 C CA . PHE A 1 118 ? -31.504 -5.187 -36.895 1.00 24.05 118 PHE A CA 1
ATOM 984 C C . PHE A 1 118 ? -32.032 -6.618 -37.097 1.00 24.05 118 PHE A C 1
ATOM 986 O O . PHE A 1 118 ? -33.024 -7.027 -36.491 1.00 24.05 118 PHE A O 1
ATOM 993 N N . ARG A 1 119 ? -31.352 -7.401 -37.946 1.00 24.53 119 ARG A N 1
ATOM 994 C CA . ARG A 1 119 ? -31.630 -8.835 -38.139 1.00 24.53 119 ARG A CA 1
ATOM 995 C C . ARG A 1 119 ? -31.033 -9.643 -36.982 1.00 24.53 119 ARG A C 1
ATOM 997 O O . ARG A 1 119 ? -29.841 -9.538 -36.718 1.00 24.53 119 ARG A O 1
ATOM 1004 N N . ARG A 1 120 ? -31.843 -10.494 -36.341 1.00 27.03 120 ARG A N 1
ATOM 1005 C CA . ARG A 1 120 ? -31.369 -11.486 -35.359 1.00 27.03 120 ARG A CA 1
ATOM 1006 C C . ARG A 1 120 ? -30.589 -12.608 -36.056 1.00 27.03 120 ARG A C 1
ATOM 1008 O O . ARG A 1 120 ? -31.068 -13.162 -37.045 1.00 27.03 120 ARG A O 1
ATOM 1015 N N . LEU A 1 121 ? -29.434 -12.974 -35.502 1.00 25.62 121 LEU A N 1
ATOM 1016 C CA . LEU A 1 121 ? -28.758 -14.241 -35.799 1.00 25.62 121 LEU A CA 1
ATOM 1017 C C . LEU A 1 121 ? -29.567 -15.407 -35.203 1.00 25.62 121 LEU A C 1
ATOM 1019 O O . LEU A 1 121 ? -30.162 -15.268 -34.134 1.00 25.62 121 LEU A O 1
ATOM 1023 N N . ARG A 1 122 ? -29.620 -16.544 -35.907 1.00 24.67 122 ARG A N 1
ATOM 1024 C CA . ARG A 1 122 ? -30.309 -17.764 -35.451 1.00 24.67 122 ARG A CA 1
ATOM 1025 C C . ARG A 1 122 ? -29.337 -18.664 -34.684 1.00 24.67 122 ARG A C 1
ATOM 1027 O O . ARG A 1 122 ? -28.249 -18.929 -35.184 1.00 24.67 122 ARG A O 1
ATOM 1034 N N . LEU A 1 123 ? -29.777 -19.194 -33.546 1.00 26.75 123 LEU A N 1
ATOM 1035 C CA . LEU A 1 123 ? -29.209 -20.389 -32.910 1.00 26.75 123 LEU A CA 1
ATOM 1036 C C . LEU A 1 123 ? -30.145 -21.594 -33.157 1.00 26.75 123 LEU A C 1
ATOM 1038 O O . LEU A 1 123 ? -31.325 -21.378 -33.456 1.00 26.75 123 LEU A O 1
ATOM 1042 N N . PRO A 1 124 ? -29.636 -22.841 -33.123 1.00 27.81 124 PRO A N 1
ATOM 1043 C CA . PRO A 1 124 ? -30.401 -24.026 -33.511 1.00 27.81 124 PRO A CA 1
ATOM 1044 C C . PRO A 1 124 ? -31.420 -24.465 -32.448 1.00 27.81 124 PRO A C 1
ATOM 1046 O O . PRO A 1 124 ? -31.354 -24.075 -31.285 1.00 27.81 124 PRO A O 1
ATOM 1049 N N . ALA A 1 125 ? -32.400 -25.257 -32.886 1.00 27.55 125 ALA A N 1
ATOM 1050 C CA . ALA A 1 125 ? -33.625 -25.532 -32.144 1.00 27.55 125 ALA A CA 1
ATOM 1051 C C . ALA A 1 125 ? -33.468 -26.569 -31.018 1.00 27.55 125 ALA A C 1
ATOM 1053 O O . ALA A 1 125 ? -32.935 -27.655 -31.235 1.00 27.55 125 ALA A O 1
ATOM 1054 N N . ILE A 1 126 ? -34.083 -26.272 -29.872 1.00 30.23 126 ILE A N 1
ATOM 1055 C CA . ILE A 1 126 ? -34.592 -27.274 -28.927 1.00 30.23 126 ILE A CA 1
ATOM 1056 C C . ILE A 1 126 ? -36.098 -27.406 -29.199 1.00 30.23 126 ILE A C 1
ATOM 1058 O O . ILE A 1 126 ? -36.769 -26.406 -29.467 1.00 30.23 126 ILE A O 1
ATOM 1062 N N . LYS A 1 127 ? -36.607 -28.640 -29.219 1.00 27.86 127 LYS A N 1
ATOM 1063 C CA . LYS A 1 127 ? -38.007 -28.960 -29.530 1.00 27.86 127 LYS A CA 1
ATOM 1064 C C . LYS A 1 127 ? -38.857 -29.109 -28.260 1.00 27.86 127 LYS A C 1
ATOM 1066 O O . LYS A 1 127 ? -38.349 -29.541 -27.234 1.00 27.86 127 LYS A O 1
ATOM 1071 N N . GLU A 1 128 ? -40.155 -28.871 -28.456 1.00 32.56 128 GLU A N 1
ATOM 1072 C CA . GLU A 1 128 ? -41.319 -29.239 -27.622 1.00 32.56 128 GLU A CA 1
ATOM 1073 C C . GLU A 1 128 ? -41.759 -28.302 -26.464 1.00 32.56 128 GLU A C 1
ATOM 1075 O O . GLU A 1 128 ? -40.937 -27.562 -25.924 1.00 32.56 128 GLU A O 1
ATOM 1080 N N . PRO A 1 129 ? -43.092 -28.194 -26.203 1.00 38.41 129 PRO A N 1
ATOM 1081 C CA . PRO A 1 129 ? -43.702 -26.872 -25.992 1.00 38.41 129 PRO A CA 1
ATOM 1082 C C . PRO A 1 129 ? -44.791 -26.779 -24.893 1.00 38.41 129 PRO A C 1
ATOM 1084 O O . PRO A 1 129 ? -45.867 -27.357 -25.022 1.00 38.41 129 PRO A O 1
ATOM 1087 N N . LEU A 1 130 ? -44.590 -25.930 -23.883 1.00 25.00 130 LEU A N 1
ATOM 1088 C CA . LEU A 1 130 ? -45.618 -25.472 -22.927 1.00 25.00 130 LEU A CA 1
ATOM 1089 C C . LEU A 1 130 ? -45.237 -24.047 -22.472 1.00 25.00 130 LEU A C 1
ATOM 1091 O O . LEU A 1 130 ? -44.063 -23.815 -22.203 1.00 25.00 130 LEU A O 1
ATOM 1095 N N . SER A 1 131 ? -46.103 -23.041 -22.346 1.00 28.45 131 SER A N 1
ATOM 1096 C CA . SER A 1 131 ? -47.501 -22.829 -22.763 1.00 28.45 131 SER A CA 1
ATOM 1097 C C . SER A 1 131 ? -47.732 -21.302 -22.832 1.00 28.45 131 SER A C 1
ATOM 1099 O O . SER A 1 131 ? -47.095 -20.583 -22.073 1.00 28.45 131 SER A O 1
ATOM 1101 N N . GLU A 1 132 ? -48.592 -20.833 -23.744 1.00 28.03 132 GLU A N 1
ATOM 1102 C CA . GLU A 1 132 ? -49.076 -19.447 -23.987 1.00 28.03 132 GLU A CA 1
ATOM 1103 C C . GLU A 1 132 ? -48.383 -18.231 -23.304 1.00 28.03 132 GLU A C 1
ATOM 1105 O O . GLU A 1 132 ? -48.405 -18.096 -22.079 1.00 28.03 132 GLU A O 1
ATOM 1110 N N . PRO A 1 133 ? -47.882 -17.234 -24.070 1.00 27.94 133 PRO A N 1
ATOM 1111 C CA . PRO A 1 133 ? -47.487 -15.953 -23.491 1.00 27.94 133 PRO A CA 1
ATOM 1112 C C . PRO A 1 133 ? -48.724 -15.162 -23.041 1.00 27.94 133 PRO A C 1
ATOM 1114 O O . PRO A 1 133 ? -49.545 -14.756 -23.865 1.00 27.94 133 PRO A O 1
ATOM 1117 N N . ILE A 1 134 ? -48.820 -14.885 -21.738 1.00 26.78 134 ILE A N 1
ATOM 1118 C CA . ILE A 1 134 ? -49.846 -14.003 -21.165 1.00 26.78 134 ILE A CA 1
ATOM 1119 C C . ILE A 1 134 ? -49.763 -12.633 -21.849 1.00 26.78 134 ILE A C 1
ATOM 1121 O O . ILE A 1 134 ? -48.777 -11.905 -21.707 1.00 26.78 134 ILE A O 1
ATOM 1125 N N . ALA A 1 135 ? -50.814 -12.269 -22.581 1.00 25.05 135 ALA A N 1
ATOM 1126 C CA . ALA A 1 135 ? -50.934 -10.960 -23.200 1.00 25.05 135 ALA A CA 1
ATOM 1127 C C . ALA A 1 135 ? -51.180 -9.894 -22.121 1.00 25.05 135 ALA A C 1
ATOM 1129 O O . ALA A 1 135 ? -52.315 -9.664 -21.701 1.00 25.05 135 ALA A O 1
ATOM 1130 N N . ILE A 1 136 ? -50.116 -9.218 -21.680 1.00 26.75 136 ILE A N 1
ATOM 1131 C CA . ILE A 1 136 ? -50.244 -8.013 -20.855 1.00 26.75 136 ILE A CA 1
ATOM 1132 C C . ILE A 1 136 ? -50.857 -6.916 -21.730 1.00 26.75 136 ILE A C 1
ATOM 1134 O O . ILE A 1 136 ? -50.186 -6.285 -22.548 1.00 26.75 136 ILE A O 1
ATOM 1138 N N . SER A 1 137 ? -52.163 -6.716 -21.559 1.00 26.27 137 SER A N 1
ATOM 1139 C CA . SER A 1 137 ? -52.932 -5.643 -22.180 1.00 26.27 137 SER A CA 1
ATOM 1140 C C . SER A 1 137 ? -52.459 -4.281 -21.663 1.00 26.27 137 SER A C 1
ATOM 1142 O O . SER A 1 137 ? -52.997 -3.745 -20.694 1.00 26.27 137 SER A O 1
ATOM 1144 N N . HIS A 1 138 ? -51.481 -3.685 -22.343 1.00 29.94 138 HIS A N 1
ATOM 1145 C CA . HIS A 1 138 ? -51.191 -2.263 -22.202 1.00 29.94 138 HIS A CA 1
ATOM 1146 C C . HIS A 1 138 ? -52.278 -1.439 -22.904 1.00 29.94 138 HIS A C 1
ATOM 1148 O O . HIS A 1 138 ? -52.111 -1.016 -24.048 1.00 29.94 138 HIS A O 1
ATOM 1154 N N . GLN A 1 139 ? -53.381 -1.167 -22.201 1.00 29.67 139 GLN A N 1
ATOM 1155 C CA . GLN A 1 139 ? -54.131 0.055 -22.486 1.00 29.67 139 GLN A CA 1
ATOM 1156 C C . GLN A 1 139 ? -53.242 1.245 -22.085 1.00 29.67 139 GLN A C 1
ATOM 1158 O O . GLN A 1 139 ? -52.769 1.282 -20.945 1.00 29.67 139 GLN A O 1
ATOM 1163 N N . PRO A 1 140 ? -52.966 2.201 -22.988 1.00 34.25 140 PRO A N 1
ATOM 1164 C CA . PRO A 1 140 ? -52.263 3.415 -22.612 1.00 34.25 140 PRO A CA 1
ATOM 1165 C C . PRO A 1 140 ? -53.161 4.243 -21.688 1.00 34.25 140 PRO A C 1
ATOM 1167 O O . PRO A 1 140 ? -54.268 4.627 -22.062 1.00 34.25 140 PRO A O 1
ATOM 1170 N N . CYS A 1 141 ? -52.662 4.501 -20.480 1.00 36.31 141 CYS A N 1
ATOM 1171 C CA . CYS A 1 141 ? -53.261 5.414 -19.512 1.00 36.31 141 CYS A CA 1
ATOM 1172 C C . CYS A 1 141 ? -53.504 6.779 -20.180 1.00 36.31 141 CYS A C 1
ATOM 1174 O O . CYS A 1 141 ? -52.598 7.328 -20.815 1.00 36.31 141 CYS A O 1
ATOM 1176 N N . GLY A 1 142 ? -54.734 7.293 -20.100 1.00 33.78 142 GLY A N 1
ATOM 1177 C CA . GLY A 1 142 ? -55.127 8.507 -20.815 1.00 33.78 142 GLY A CA 1
ATOM 1178 C C . GLY A 1 142 ? -54.359 9.734 -20.318 1.00 33.78 142 GLY A C 1
ATOM 1179 O O . GLY A 1 142 ? -54.044 9.839 -19.133 1.00 33.78 142 GLY A O 1
ATOM 1180 N N . ALA A 1 143 ? -54.100 10.700 -21.207 1.00 39.28 143 ALA A N 1
ATOM 1181 C CA . ALA A 1 143 ? -53.377 11.929 -20.854 1.00 39.28 143 ALA A CA 1
ATOM 1182 C C . ALA A 1 143 ? -54.011 12.679 -19.661 1.00 39.28 143 ALA A C 1
ATOM 1184 O O . ALA A 1 143 ? -53.298 13.296 -18.874 1.00 39.28 143 ALA A O 1
ATOM 1185 N N . ASP A 1 144 ? -55.326 12.554 -19.466 1.00 36.84 144 ASP A N 1
ATOM 1186 C CA . ASP A 1 144 ? -56.051 13.143 -18.335 1.00 36.84 144 ASP A CA 1
ATOM 1187 C C . ASP A 1 144 ? -55.733 12.498 -16.974 1.00 36.84 144 ASP A C 1
ATOM 1189 O O . ASP A 1 144 ? -55.844 13.167 -15.949 1.00 36.84 144 ASP A O 1
ATOM 1193 N N . GLU A 1 145 ? -55.319 11.228 -16.919 1.00 39.06 145 GLU A N 1
ATOM 1194 C CA . GLU A 1 145 ? -54.848 10.603 -15.672 1.00 39.06 145 GLU A CA 1
ATOM 1195 C C . GLU A 1 145 ? -53.404 11.002 -15.354 1.00 39.06 145 GLU A C 1
ATOM 1197 O O . GLU A 1 145 ? -53.087 11.275 -14.196 1.00 39.06 145 GLU A O 1
ATOM 1202 N N . VAL A 1 146 ? -52.552 11.139 -16.376 1.00 41.09 146 VAL A N 1
ATOM 1203 C CA . VAL A 1 146 ? -51.192 11.683 -16.217 1.00 41.09 146 VAL A CA 1
ATOM 1204 C C . VAL A 1 146 ? -51.255 13.136 -15.741 1.00 41.09 146 VAL A C 1
ATOM 1206 O O . VAL A 1 146 ? -50.611 13.484 -14.756 1.00 41.09 146 VAL A O 1
ATOM 1209 N N . ASN A 1 147 ? -52.109 13.967 -16.344 1.00 40.38 147 ASN A N 1
ATOM 1210 C CA . ASN A 1 147 ? -52.303 15.355 -15.917 1.00 40.38 147 ASN A CA 1
ATOM 1211 C C . ASN A 1 147 ? -52.903 15.458 -14.500 1.00 40.38 147 ASN A C 1
ATOM 1213 O O . ASN A 1 147 ? -52.514 16.343 -13.744 1.00 40.38 147 ASN A O 1
ATOM 1217 N N . LYS A 1 148 ? -53.780 14.528 -14.084 1.00 40.91 148 LYS A N 1
ATOM 1218 C CA . LYS A 1 148 ? -54.278 14.443 -12.692 1.00 40.91 148 LYS A CA 1
ATOM 1219 C C . LYS A 1 148 ? -53.225 13.986 -11.677 1.00 40.91 148 LYS A C 1
ATOM 1221 O O . LYS A 1 148 ? -53.377 14.286 -10.494 1.00 40.91 148 LYS A O 1
ATOM 1226 N N . LEU A 1 149 ? -52.194 13.256 -12.105 1.00 41.22 149 LEU A N 1
ATOM 1227 C CA . LEU A 1 149 ? -51.044 12.906 -11.266 1.00 41.22 149 LEU A CA 1
ATOM 1228 C C . LEU A 1 149 ? -50.078 14.092 -11.147 1.00 41.22 149 LEU A C 1
ATOM 1230 O O . LEU A 1 149 ? -49.741 14.476 -10.033 1.00 41.22 149 LEU A O 1
ATOM 1234 N N . MET A 1 150 ? -49.734 14.738 -12.265 1.00 38.88 150 MET A N 1
ATOM 1235 C CA . MET A 1 150 ? -48.858 15.921 -12.292 1.00 38.88 150 MET A CA 1
ATOM 1236 C C . MET A 1 150 ? -49.461 17.091 -11.489 1.00 38.88 150 MET A C 1
ATOM 1238 O O . MET A 1 150 ? -48.787 17.678 -10.648 1.00 38.88 150 MET A O 1
ATOM 1242 N N . ALA A 1 151 ? -50.766 17.356 -11.629 1.00 39.69 151 ALA A N 1
ATOM 1243 C CA . ALA A 1 151 ? -51.467 18.392 -10.858 1.00 39.69 151 ALA A CA 1
ATOM 1244 C C . ALA A 1 151 ? -51.572 18.100 -9.342 1.00 39.69 151 ALA A C 1
ATOM 1246 O O . ALA A 1 151 ? -51.939 18.987 -8.573 1.00 39.69 151 ALA A O 1
ATOM 1247 N N . LYS A 1 152 ? -51.256 16.875 -8.889 1.00 41.12 152 LYS A N 1
ATOM 1248 C CA . LYS A 1 152 ? -51.103 16.542 -7.460 1.00 41.12 152 LYS A CA 1
ATOM 1249 C C . LYS A 1 152 ? -49.676 16.732 -6.940 1.00 41.12 152 LYS A C 1
ATOM 1251 O O . LYS A 1 152 ? -49.495 16.778 -5.728 1.00 41.12 152 LYS A O 1
ATOM 1256 N N . GLU A 1 153 ? -48.682 16.844 -7.819 1.00 42.47 153 GLU A N 1
ATOM 1257 C CA . GLU A 1 153 ? -47.286 17.119 -7.445 1.00 42.47 153 GLU A CA 1
ATOM 1258 C C . GLU A 1 153 ? -46.989 18.625 -7.337 1.00 42.47 153 GLU A C 1
ATOM 1260 O O . GLU A 1 153 ? -46.028 19.009 -6.679 1.00 42.47 153 GLU A O 1
ATOM 1265 N N . GLU A 1 154 ? -47.831 19.488 -7.918 1.00 40.03 154 GLU A N 1
ATOM 1266 C CA . GLU A 1 154 ? -47.690 20.954 -7.841 1.00 40.03 154 GLU A CA 1
ATOM 1267 C C . GLU A 1 154 ? -48.273 21.582 -6.558 1.00 40.03 154 GLU A C 1
ATOM 1269 O O . GLU A 1 154 ? -48.062 22.767 -6.292 1.00 40.03 154 GLU A O 1
ATOM 1274 N N . SER A 1 155 ? -48.965 20.810 -5.709 1.00 38.84 155 SER A N 1
ATOM 1275 C CA . SER A 1 155 ? -49.297 21.275 -4.358 1.00 38.84 155 SER A CA 1
ATOM 1276 C C . SER A 1 155 ? -48.049 21.216 -3.470 1.00 38.84 155 SER A C 1
ATOM 1278 O O . SER A 1 155 ? -47.631 20.121 -3.096 1.00 38.84 155 SER A O 1
ATOM 1280 N N . ASN A 1 156 ? -47.507 22.374 -3.073 1.00 43.81 156 ASN A N 1
ATOM 1281 C CA . ASN A 1 156 ? -46.461 22.514 -2.039 1.00 43.81 156 ASN A CA 1
ATOM 1282 C C . ASN A 1 156 ? -46.994 22.191 -0.621 1.00 43.81 156 ASN A C 1
ATOM 1284 O O . ASN A 1 156 ? -46.807 22.955 0.325 1.00 43.81 156 ASN A O 1
ATOM 1288 N N . ASP A 1 157 ? -47.699 21.071 -0.485 1.00 44.56 157 ASP A N 1
ATOM 1289 C CA . ASP A 1 157 ? -48.158 20.511 0.778 1.00 44.56 157 ASP A CA 1
ATOM 1290 C C . ASP A 1 157 ? -47.176 19.397 1.189 1.00 44.56 157 ASP A C 1
ATOM 1292 O O . ASP A 1 157 ? -47.096 18.375 0.492 1.00 44.56 157 ASP A O 1
ATOM 1296 N N . PRO A 1 158 ? -46.408 19.564 2.285 1.00 43.66 158 PRO A N 1
ATOM 1297 C CA . PRO A 1 158 ? -45.401 18.588 2.693 1.00 43.66 158 PRO A CA 1
ATOM 1298 C C . PRO A 1 158 ? -45.990 17.198 2.980 1.00 43.66 158 PRO A C 1
ATOM 1300 O O . PRO A 1 158 ? -45.272 16.204 2.862 1.00 43.66 158 PRO A O 1
ATOM 1303 N N . GLU A 1 159 ? -47.291 17.071 3.279 1.00 45.38 159 GLU A N 1
ATOM 1304 C CA . GLU A 1 159 ? -47.909 15.746 3.397 1.00 45.38 159 GLU A CA 1
ATOM 1305 C C . GLU A 1 159 ? -47.965 14.979 2.065 1.00 45.38 159 GLU A C 1
ATOM 1307 O O . GLU A 1 159 ? -47.869 13.748 2.065 1.00 45.38 159 GLU A O 1
ATOM 1312 N N . ASN A 1 160 ? -48.135 15.666 0.930 1.00 45.38 160 ASN A N 1
ATOM 1313 C CA . ASN A 1 160 ? -48.238 15.017 -0.381 1.00 45.38 160 ASN A CA 1
ATOM 1314 C C . ASN A 1 160 ? -46.869 14.557 -0.900 1.00 45.38 160 ASN A C 1
ATOM 1316 O O . ASN A 1 160 ? -46.769 13.457 -1.446 1.00 45.38 160 ASN A O 1
ATOM 1320 N N . GLU A 1 161 ? -45.801 15.322 -0.656 1.00 44.72 161 GLU A N 1
ATOM 1321 C CA . GLU A 1 161 ? -44.430 14.918 -1.008 1.00 44.72 161 GLU A CA 1
ATOM 1322 C C . GLU A 1 161 ? -43.989 13.670 -0.210 1.00 44.72 161 GLU A C 1
ATOM 1324 O O . GLU A 1 161 ? -43.444 12.711 -0.772 1.00 44.72 161 GLU A O 1
ATOM 1329 N N . VAL A 1 162 ? -44.340 13.605 1.082 1.00 56.62 162 VAL A N 1
ATOM 1330 C CA . VAL A 1 162 ? -44.126 12.420 1.937 1.00 56.62 162 VAL A CA 1
ATOM 1331 C C . VAL A 1 162 ? -44.955 11.215 1.463 1.00 56.62 162 VAL A C 1
ATOM 1333 O O . VAL A 1 162 ? -44.428 10.100 1.375 1.00 56.62 162 VAL A O 1
ATOM 1336 N N . LYS A 1 163 ? -46.234 11.410 1.100 1.00 55.81 163 LYS A N 1
ATOM 1337 C CA . LYS A 1 163 ? -47.099 10.345 0.547 1.00 55.81 163 LYS A CA 1
ATOM 1338 C C . LYS A 1 163 ? -46.557 9.795 -0.782 1.00 55.81 163 LYS A C 1
ATOM 1340 O O . LYS A 1 163 ? -46.510 8.574 -0.947 1.00 55.81 163 LYS A O 1
ATOM 1345 N N . ASN A 1 164 ? -46.086 10.654 -1.688 1.00 64.75 164 ASN A N 1
ATOM 1346 C CA . ASN A 1 164 ? -45.495 10.234 -2.965 1.00 64.75 164 ASN A CA 1
ATOM 1347 C C . ASN A 1 164 ? -44.172 9.479 -2.774 1.00 64.75 164 ASN A C 1
ATOM 1349 O O . ASN A 1 164 ? -43.969 8.432 -3.393 1.00 64.75 164 ASN A O 1
ATOM 1353 N N . THR A 1 165 ? -43.312 9.934 -1.858 1.00 68.50 165 THR A N 1
ATOM 1354 C CA . THR A 1 165 ? -42.048 9.252 -1.526 1.00 68.50 165 THR A CA 1
ATOM 1355 C C . THR A 1 165 ? -42.300 7.845 -0.967 1.00 68.50 165 THR A C 1
ATOM 1357 O O . THR A 1 165 ? -41.674 6.874 -1.399 1.00 68.50 165 THR A O 1
ATOM 1360 N N . LYS A 1 166 ? -43.292 7.698 -0.078 1.00 75.94 166 LYS A N 1
ATOM 1361 C CA . LYS A 1 166 ? -43.726 6.398 0.458 1.00 75.94 166 LYS A CA 1
ATOM 1362 C C . LYS A 1 166 ? -44.300 5.471 -0.620 1.00 75.94 166 LYS A C 1
ATOM 1364 O O . LYS A 1 166 ? -43.954 4.291 -0.654 1.00 75.94 166 LYS A O 1
ATOM 1369 N N . ALA A 1 167 ? -45.131 5.991 -1.525 1.00 79.00 167 ALA A N 1
ATOM 1370 C CA . ALA A 1 167 ? -45.688 5.212 -2.633 1.00 79.00 167 ALA A CA 1
ATOM 1371 C C . ALA A 1 167 ? -44.608 4.753 -3.636 1.00 79.00 167 ALA A C 1
ATOM 1373 O O . ALA A 1 167 ? -44.686 3.643 -4.170 1.00 79.00 167 ALA A O 1
ATOM 1374 N N . LEU A 1 168 ? -43.577 5.574 -3.871 1.00 81.94 168 LEU A N 1
ATOM 1375 C CA . LEU A 1 168 ? -42.414 5.206 -4.681 1.00 81.94 168 LEU A CA 1
ATOM 1376 C C . LEU A 1 168 ? -41.598 4.085 -4.021 1.00 81.94 168 LEU A C 1
ATOM 1378 O O . LEU A 1 168 ? -41.242 3.121 -4.702 1.00 81.94 168 LEU A O 1
ATOM 1382 N N . TYR A 1 169 ? -41.338 4.181 -2.712 1.00 83.62 169 TYR A N 1
ATOM 1383 C CA . TYR A 1 169 ? -40.658 3.122 -1.960 1.00 83.62 169 TYR A CA 1
ATOM 1384 C C . TYR A 1 169 ? -41.426 1.796 -2.039 1.00 83.62 169 TYR A C 1
ATOM 1386 O O . TYR A 1 169 ? -40.856 0.794 -2.457 1.00 83.62 169 TYR A O 1
ATOM 1394 N N . GLN A 1 170 ? -42.732 1.796 -1.754 1.00 83.12 170 GLN A N 1
ATOM 1395 C CA . GLN A 1 170 ? -43.561 0.583 -1.806 1.00 83.12 170 GLN A CA 1
ATOM 1396 C C . GLN A 1 170 ? -43.534 -0.094 -3.188 1.00 83.12 170 GLN A C 1
ATOM 1398 O O . GLN A 1 170 ? -43.505 -1.321 -3.273 1.00 83.12 170 GLN A O 1
ATOM 1403 N N . LYS A 1 171 ? -43.476 0.684 -4.280 1.00 87.25 171 LYS A N 1
ATOM 1404 C CA . LYS A 1 171 ? -43.284 0.145 -5.638 1.00 87.25 171 LYS A CA 1
ATOM 1405 C C . LYS A 1 171 ? -41.887 -0.451 -5.842 1.00 87.25 171 LYS A C 1
ATOM 1407 O O . LYS A 1 171 ? -41.792 -1.559 -6.367 1.00 87.25 171 LYS A O 1
ATOM 1412 N N . LYS A 1 172 ? -40.816 0.248 -5.431 1.00 87.81 172 LYS A N 1
ATOM 1413 C CA . LYS A 1 172 ? -39.433 -0.275 -5.481 1.00 87.81 172 LYS A CA 1
ATOM 1414 C C . LYS A 1 172 ? -39.326 -1.601 -4.709 1.00 87.81 172 LYS A C 1
ATOM 1416 O O . LYS A 1 172 ? -38.771 -2.567 -5.229 1.00 87.81 172 LYS A O 1
ATOM 1421 N N . GLU A 1 173 ? -39.881 -1.647 -3.498 1.00 84.31 173 GLU A N 1
ATOM 1422 C CA . GLU A 1 173 ? -39.834 -2.812 -2.615 1.00 84.31 173 GLU A CA 1
ATOM 1423 C C . GLU A 1 173 ? -40.627 -3.994 -3.188 1.00 84.31 173 GLU A C 1
ATOM 1425 O O . GLU A 1 173 ? -40.103 -5.103 -3.243 1.00 84.31 173 GLU A O 1
ATOM 1430 N N . ALA A 1 174 ? -41.847 -3.769 -3.693 1.00 86.12 174 ALA A N 1
ATOM 1431 C CA . ALA A 1 174 ? -42.654 -4.813 -4.329 1.00 86.12 174 ALA A CA 1
ATOM 1432 C C . ALA A 1 174 ? -41.940 -5.442 -5.540 1.00 86.12 174 ALA A C 1
ATOM 1434 O O . ALA A 1 174 ? -41.824 -6.665 -5.619 1.00 86.12 174 ALA A O 1
ATOM 1435 N N . ILE A 1 175 ? -41.378 -4.613 -6.431 1.00 90.19 175 ILE A N 1
ATOM 1436 C CA . ILE A 1 175 ? -40.613 -5.076 -7.601 1.00 90.19 175 ILE A CA 1
ATOM 1437 C C . ILE A 1 175 ? -39.396 -5.909 -7.172 1.00 90.19 175 ILE A C 1
ATOM 1439 O O . ILE A 1 175 ? -39.114 -6.943 -7.778 1.00 90.19 175 ILE A O 1
ATOM 1443 N N . LEU A 1 176 ? -38.676 -5.493 -6.124 1.00 87.06 176 LEU A N 1
ATOM 1444 C CA . LEU A 1 176 ? -37.518 -6.235 -5.618 1.00 87.06 176 LEU A CA 1
ATOM 1445 C C . LEU A 1 176 ? -37.909 -7.514 -4.873 1.00 87.06 176 LEU A C 1
ATOM 1447 O O . LEU A 1 176 ? -37.215 -8.518 -5.012 1.00 87.06 176 LEU A O 1
ATOM 1451 N N . ASN A 1 177 ? -39.022 -7.518 -4.142 1.00 85.88 177 ASN A N 1
ATOM 1452 C CA . ASN A 1 177 ? -39.566 -8.713 -3.501 1.00 85.88 177 ASN A CA 1
ATOM 1453 C C . ASN A 1 177 ? -39.928 -9.780 -4.545 1.00 85.88 177 ASN A C 1
ATOM 1455 O O . ASN A 1 177 ? -39.528 -10.936 -4.392 1.00 85.88 177 ASN A O 1
ATOM 1459 N N . ASP A 1 178 ? -40.583 -9.393 -5.642 1.00 89.00 178 ASP A N 1
ATOM 1460 C CA . ASP A 1 178 ? -40.842 -10.295 -6.767 1.00 89.00 178 ASP A CA 1
ATOM 1461 C C . ASP A 1 178 ? -39.541 -10.727 -7.463 1.00 89.00 178 ASP A C 1
ATOM 1463 O O . ASP A 1 178 ? -39.324 -11.920 -7.683 1.00 89.00 178 ASP A O 1
ATOM 1467 N N . ALA A 1 179 ? -38.618 -9.804 -7.752 1.00 89.06 179 ALA A N 1
ATOM 1468 C CA . ALA A 1 179 ? -37.349 -10.136 -8.407 1.00 89.06 179 ALA A CA 1
ATOM 1469 C C . ALA A 1 179 ? -36.491 -11.120 -7.583 1.00 89.06 179 ALA A C 1
ATOM 1471 O O . ALA A 1 179 ? -35.952 -12.079 -8.137 1.00 89.06 179 ALA A O 1
ATOM 1472 N N . VAL A 1 180 ? -36.403 -10.935 -6.260 1.00 86.94 180 VAL A N 1
ATOM 1473 C CA . VAL A 1 180 ? -35.710 -11.851 -5.334 1.00 86.94 180 VAL A CA 1
ATOM 1474 C C . VAL A 1 180 ? -36.449 -13.187 -5.203 1.00 86.94 180 VAL A C 1
ATOM 1476 O O . VAL A 1 180 ? -35.805 -14.221 -5.028 1.00 86.94 180 VAL A O 1
ATOM 1479 N N . LYS A 1 181 ? -37.782 -13.207 -5.325 1.00 87.81 181 LYS A N 1
ATOM 1480 C CA . LYS A 1 181 ? -38.579 -14.444 -5.345 1.00 87.81 181 LYS A CA 1
ATOM 1481 C C . LYS A 1 181 ? -38.319 -15.274 -6.607 1.00 87.81 181 LYS A C 1
ATOM 1483 O O . LYS A 1 181 ? -38.180 -16.490 -6.499 1.00 87.81 181 LYS A O 1
ATOM 1488 N N . TYR A 1 182 ? -38.214 -14.639 -7.778 1.00 89.94 182 TYR A N 1
ATOM 1489 C CA . TYR A 1 182 ? -37.910 -15.326 -9.043 1.00 89.94 182 TYR A CA 1
ATOM 1490 C C . TYR A 1 182 ? -36.424 -15.664 -9.221 1.00 89.94 182 TYR A C 1
ATOM 1492 O O . TYR A 1 182 ? -36.104 -16.666 -9.856 1.00 89.94 182 TYR A O 1
ATOM 1500 N N . ASN A 1 183 ? -35.509 -14.868 -8.660 1.00 89.31 183 ASN A N 1
ATOM 1501 C CA . ASN A 1 183 ? -34.067 -15.112 -8.731 1.00 89.31 183 ASN A CA 1
ATOM 1502 C C . ASN A 1 183 ? -33.413 -15.086 -7.331 1.00 89.31 183 ASN A C 1
ATOM 1504 O O . ASN A 1 183 ? -32.640 -14.179 -7.006 1.00 89.31 183 ASN A O 1
ATOM 1508 N N . PRO A 1 184 ? -33.699 -16.092 -6.481 1.00 84.00 184 PRO A N 1
ATOM 1509 C CA . PRO A 1 184 ? -33.279 -16.097 -5.082 1.00 84.00 184 PRO A CA 1
ATOM 1510 C C . PRO A 1 184 ? -31.771 -16.279 -4.882 1.00 84.00 184 PRO A C 1
ATOM 1512 O O . PRO A 1 184 ? -31.295 -16.020 -3.778 1.00 84.00 184 PRO A O 1
ATOM 1515 N N . ALA A 1 185 ? -31.026 -16.719 -5.897 1.00 85.06 185 ALA A N 1
ATOM 1516 C CA . ALA A 1 185 ? -29.574 -16.896 -5.833 1.00 85.06 185 ALA A CA 1
ATOM 1517 C C . ALA A 1 185 ? -28.785 -15.624 -6.207 1.00 85.06 185 ALA A C 1
ATOM 1519 O O . ALA A 1 185 ? -27.560 -15.616 -6.119 1.00 85.06 185 ALA A O 1
ATOM 1520 N N . ASN A 1 186 ? -29.457 -14.548 -6.627 1.00 89.56 186 ASN A N 1
ATOM 1521 C CA . ASN A 1 186 ? -28.792 -13.333 -7.080 1.00 89.56 186 ASN A CA 1
ATOM 1522 C C . ASN A 1 186 ? -28.477 -12.382 -5.913 1.00 89.56 186 ASN A C 1
ATOM 1524 O O . ASN A 1 186 ? -29.369 -11.748 -5.342 1.00 89.56 186 ASN A O 1
ATOM 1528 N N . VAL A 1 187 ? -27.183 -12.266 -5.603 1.00 90.25 187 VAL A N 1
ATOM 1529 C CA . VAL A 1 187 ? -26.635 -11.380 -4.564 1.00 90.25 187 VAL A CA 1
ATOM 1530 C C . VAL A 1 187 ? -26.972 -9.910 -4.832 1.00 90.25 187 VAL A C 1
ATOM 1532 O O . VAL A 1 187 ? -27.292 -9.183 -3.896 1.00 90.25 187 VAL A O 1
ATOM 1535 N N . ASP A 1 188 ? -26.990 -9.470 -6.091 1.00 90.31 188 ASP A N 1
ATOM 1536 C CA . ASP A 1 188 ? -27.192 -8.057 -6.442 1.00 90.31 188 ASP A CA 1
ATOM 1537 C C . ASP A 1 188 ? -28.628 -7.594 -6.198 1.00 90.31 188 ASP A C 1
ATOM 1539 O O . ASP A 1 188 ? -28.846 -6.468 -5.759 1.00 90.31 188 ASP A O 1
ATOM 1543 N N . LEU A 1 189 ? -29.614 -8.474 -6.397 1.00 90.19 189 LEU A N 1
ATOM 1544 C CA . LEU A 1 189 ? -31.005 -8.180 -6.040 1.00 90.19 189 LEU A CA 1
ATOM 1545 C C . LEU A 1 189 ? -31.191 -8.100 -4.518 1.00 90.19 189 LEU A C 1
ATOM 1547 O O . LEU A 1 189 ? -31.936 -7.248 -4.034 1.00 90.19 189 LEU A O 1
ATOM 1551 N N . ALA A 1 190 ? -30.492 -8.951 -3.761 1.00 88.75 190 ALA A N 1
ATOM 1552 C CA . ALA A 1 190 ? -30.528 -8.922 -2.301 1.00 88.75 190 ALA A CA 1
ATOM 1553 C C . ALA A 1 190 ? -29.849 -7.663 -1.733 1.00 88.75 190 ALA A C 1
ATOM 1555 O O . ALA A 1 190 ? -30.424 -7.003 -0.868 1.00 88.75 190 ALA A O 1
ATOM 1556 N N . LEU A 1 191 ? -28.679 -7.288 -2.259 1.00 89.69 191 LEU A N 1
ATOM 1557 C CA . LEU A 1 191 ? -27.992 -6.041 -1.915 1.00 89.69 191 LEU A CA 1
ATOM 1558 C C . LEU A 1 191 ? -28.839 -4.817 -2.273 1.00 89.69 191 LEU A C 1
ATOM 1560 O O . LEU A 1 191 ? -29.049 -3.955 -1.421 1.00 89.69 191 LEU A O 1
ATOM 1564 N N . LYS A 1 192 ? -29.407 -4.768 -3.487 1.00 88.69 192 LYS A N 1
ATOM 1565 C CA . LYS A 1 192 ? -30.235 -3.637 -3.925 1.00 88.69 192 LYS A CA 1
ATOM 1566 C C . LYS A 1 192 ? -31.504 -3.477 -3.088 1.00 88.69 192 LYS A C 1
ATOM 1568 O O . LYS A 1 192 ? -31.925 -2.345 -2.856 1.00 88.69 192 LYS A O 1
ATOM 1573 N N . LYS A 1 193 ? -32.080 -4.581 -2.592 1.00 88.12 193 LYS A N 1
ATOM 1574 C CA . LYS A 1 193 ? -33.146 -4.525 -1.585 1.00 88.12 193 LYS A CA 1
ATOM 1575 C C . LYS A 1 193 ? -32.654 -3.866 -0.292 1.00 88.12 193 LYS A C 1
ATOM 1577 O O . LYS A 1 193 ? -33.273 -2.907 0.150 1.00 88.12 193 LYS A O 1
ATOM 1582 N N . ILE A 1 194 ? -31.532 -4.318 0.272 1.00 87.94 194 ILE A N 1
ATOM 1583 C CA . ILE A 1 194 ? -30.997 -3.771 1.533 1.00 87.94 194 ILE A CA 1
ATOM 1584 C C . ILE A 1 194 ? -30.672 -2.275 1.412 1.00 87.94 194 ILE A C 1
ATOM 1586 O O . ILE A 1 194 ? -30.981 -1.524 2.330 1.00 87.94 194 ILE A O 1
ATOM 1590 N N . GLU A 1 195 ? -30.101 -1.824 0.291 1.00 84.94 195 GLU A N 1
ATOM 1591 C CA . GLU A 1 195 ? -29.854 -0.394 0.033 1.00 84.94 195 GLU A CA 1
ATOM 1592 C C . GLU A 1 195 ? -31.142 0.444 0.083 1.00 84.94 195 GLU A C 1
ATOM 1594 O O . GLU A 1 195 ? -31.160 1.530 0.656 1.00 84.94 195 GLU A O 1
ATOM 1599 N N . ILE A 1 196 ? -32.226 -0.059 -0.512 1.00 84.25 196 ILE A N 1
ATOM 1600 C CA . ILE A 1 196 ? -33.524 0.627 -0.552 1.00 84.25 196 ILE A CA 1
ATOM 1601 C C . ILE A 1 196 ? -34.214 0.581 0.817 1.00 84.25 196 ILE A C 1
ATOM 1603 O O . ILE A 1 196 ? -34.767 1.588 1.256 1.00 84.25 196 ILE A O 1
ATOM 1607 N N . ASP A 1 197 ? -34.120 -0.537 1.537 1.00 84.62 197 ASP A N 1
ATOM 1608 C CA . ASP A 1 197 ? -34.625 -0.650 2.909 1.00 84.62 197 ASP A CA 1
ATOM 1609 C C . ASP A 1 197 ? -33.864 0.303 3.860 1.00 84.62 197 ASP A C 1
ATOM 1611 O O . ASP A 1 197 ? -34.481 0.938 4.715 1.00 84.62 197 ASP A O 1
ATOM 1615 N N . GLN A 1 198 ? -32.547 0.478 3.673 1.00 83.75 198 GLN A N 1
ATOM 1616 C CA . GLN A 1 198 ? -31.729 1.473 4.385 1.00 83.75 198 GLN A CA 1
ATOM 1617 C C . GLN A 1 198 ? -32.127 2.917 4.060 1.00 83.75 198 GLN A C 1
ATOM 1619 O O . GLN A 1 198 ? -32.198 3.734 4.977 1.00 83.75 198 GLN A O 1
ATOM 1624 N N . GLU A 1 199 ? -32.391 3.228 2.784 1.00 81.06 199 GLU A N 1
ATOM 1625 C CA . GLU A 1 199 ? -32.837 4.552 2.313 1.00 81.06 199 GLU A CA 1
ATOM 1626 C C . GLU A 1 199 ? -34.134 4.994 3.017 1.00 81.06 199 GLU A C 1
ATOM 1628 O O . GLU A 1 199 ? -34.298 6.176 3.314 1.00 81.06 199 GLU A O 1
ATOM 1633 N N . TYR A 1 200 ? -35.038 4.050 3.308 1.00 82.38 200 TYR A N 1
ATOM 1634 C CA . TYR A 1 200 ? -36.387 4.343 3.799 1.00 82.38 200 TYR A CA 1
ATOM 1635 C C . TYR A 1 200 ? -36.592 4.125 5.308 1.00 82.38 200 TYR A C 1
ATOM 1637 O O . TYR A 1 200 ? -37.165 4.988 5.973 1.00 82.38 200 TYR A O 1
ATOM 1645 N N . TYR A 1 201 ? -36.130 3.004 5.873 1.00 81.19 201 TYR A N 1
ATOM 1646 C CA . TYR A 1 201 ? -36.270 2.716 7.310 1.00 81.19 201 TYR A CA 1
ATOM 1647 C C . TYR A 1 201 ? -35.093 3.233 8.152 1.00 81.19 201 TYR A C 1
ATOM 1649 O O . TYR A 1 201 ? -35.172 3.255 9.380 1.00 81.19 201 TYR A O 1
ATOM 1657 N N . GLY A 1 202 ? -33.991 3.634 7.511 1.00 76.25 202 GLY A N 1
ATOM 1658 C CA . GLY A 1 202 ? -32.739 3.981 8.175 1.00 76.25 202 GLY A CA 1
ATOM 1659 C C . GLY A 1 202 ? -31.896 2.752 8.533 1.00 76.25 202 GLY A C 1
ATOM 1660 O O . GLY A 1 202 ? -32.408 1.666 8.827 1.00 76.25 202 GLY A O 1
ATOM 1661 N N . VAL A 1 203 ? -30.572 2.933 8.534 1.00 74.44 203 VAL A N 1
ATOM 1662 C CA . VAL A 1 203 ? -29.580 1.847 8.672 1.00 74.44 203 VAL A CA 1
ATOM 1663 C C . VAL A 1 203 ? -29.728 1.062 9.980 1.00 74.44 203 VAL A C 1
ATOM 1665 O O . VAL A 1 203 ? -29.538 -0.153 9.993 1.00 74.44 203 VAL A O 1
ATOM 1668 N N . ASN A 1 204 ? -30.119 1.724 11.070 1.00 75.00 204 ASN A N 1
ATOM 1669 C CA . ASN A 1 204 ? -30.265 1.112 12.395 1.00 75.00 204 ASN A CA 1
ATOM 1670 C C . ASN A 1 204 ? -31.648 0.488 12.669 1.00 75.00 204 ASN A C 1
ATOM 1672 O O . ASN A 1 204 ? -31.889 0.019 13.780 1.00 75.00 204 ASN A O 1
ATOM 1676 N N . SER A 1 205 ? -32.561 0.452 11.692 1.00 85.06 205 SER A N 1
ATOM 1677 C CA . SER A 1 205 ? -33.861 -0.206 11.874 1.00 85.06 205 SER A CA 1
ATOM 1678 C C . SER A 1 205 ? -33.731 -1.730 12.017 1.00 85.06 205 SER A C 1
ATOM 1680 O O . SER A 1 205 ? -32.896 -2.378 11.379 1.00 85.06 205 SER A O 1
ATOM 1682 N N . LEU A 1 206 ? -34.594 -2.325 12.848 1.00 83.50 206 LEU A N 1
ATOM 1683 C CA . LEU A 1 206 ? -34.621 -3.774 13.089 1.00 83.50 206 LEU A CA 1
ATOM 1684 C C . LEU A 1 206 ? -34.911 -4.571 11.805 1.00 83.50 206 LEU A C 1
ATOM 1686 O O . LEU A 1 206 ? -34.360 -5.658 11.608 1.00 83.50 206 LEU A O 1
ATOM 1690 N N . ASP A 1 207 ? -35.727 -4.025 10.904 1.00 81.75 207 ASP A N 1
ATOM 1691 C CA . ASP A 1 207 ? -36.061 -4.659 9.629 1.00 81.75 207 ASP A CA 1
ATOM 1692 C C . ASP A 1 207 ? -34.857 -4.714 8.682 1.00 81.75 207 ASP A C 1
ATOM 1694 O O . ASP A 1 207 ? -34.547 -5.790 8.163 1.00 81.75 207 ASP A O 1
ATOM 1698 N N . VAL A 1 208 ? -34.103 -3.614 8.553 1.00 84.12 208 VAL A N 1
ATOM 1699 C CA . VAL A 1 208 ? -32.840 -3.572 7.796 1.00 84.12 208 VAL A CA 1
ATOM 1700 C C . VAL A 1 208 ? -31.807 -4.514 8.404 1.00 84.12 208 VAL A C 1
ATOM 1702 O O . VAL A 1 208 ? -31.239 -5.341 7.692 1.00 84.12 208 VAL A O 1
ATOM 1705 N N . GLN A 1 209 ? -31.573 -4.440 9.717 1.00 82.69 209 GLN A N 1
ATOM 1706 C CA . GLN A 1 209 ? -30.565 -5.270 10.385 1.00 82.69 209 GLN A CA 1
ATOM 1707 C C . GLN A 1 209 ? -30.913 -6.763 10.313 1.00 82.69 209 GLN A C 1
ATOM 1709 O O . GLN A 1 209 ? -30.033 -7.601 10.090 1.00 82.69 209 GLN A O 1
ATOM 1714 N N . SER A 1 210 ? -32.193 -7.123 10.439 1.00 84.19 210 SER A N 1
ATOM 1715 C CA . SER A 1 210 ? -32.639 -8.509 10.271 1.00 84.19 210 SER A CA 1
ATOM 1716 C C . SER A 1 210 ? -32.586 -8.958 8.805 1.00 84.19 210 SER A C 1
ATOM 1718 O O . SER A 1 210 ? -32.183 -10.089 8.535 1.00 84.19 210 SER A O 1
ATOM 1720 N N . GLY A 1 211 ? -32.915 -8.086 7.846 1.00 85.62 211 GLY A N 1
ATOM 1721 C CA . GLY A 1 211 ? -32.806 -8.344 6.406 1.00 85.62 211 GLY A CA 1
ATOM 1722 C C . GLY A 1 211 ? -31.368 -8.593 5.962 1.00 85.62 211 GLY A C 1
ATOM 1723 O O . GLY A 1 211 ? -31.087 -9.592 5.300 1.00 85.62 211 GLY A O 1
ATOM 1724 N N . LEU A 1 212 ? -30.451 -7.744 6.419 1.00 85.19 212 LEU A N 1
ATOM 1725 C CA . LEU A 1 212 ? -29.016 -7.837 6.182 1.00 85.19 212 LEU A CA 1
ATOM 1726 C C . LEU A 1 212 ? -28.426 -9.119 6.787 1.00 85.19 212 LEU A C 1
ATOM 1728 O O . LEU A 1 212 ? -27.759 -9.869 6.080 1.00 85.19 212 LEU A O 1
ATOM 1732 N N . ASN A 1 213 ? -28.755 -9.456 8.041 1.00 86.81 213 ASN A N 1
ATOM 1733 C CA . ASN A 1 213 ? -28.333 -10.731 8.636 1.00 86.81 213 ASN A CA 1
ATOM 1734 C C . ASN A 1 213 ? -28.913 -11.954 7.897 1.00 86.81 213 ASN A C 1
ATOM 1736 O O . ASN A 1 213 ? -28.190 -12.929 7.685 1.00 86.81 213 ASN A O 1
ATOM 1740 N N . ARG A 1 214 ? -30.180 -11.914 7.450 1.00 88.38 214 ARG A N 1
ATOM 1741 C CA . ARG A 1 214 ? -30.773 -12.975 6.609 1.00 88.38 214 ARG A CA 1
ATOM 1742 C C . ARG A 1 214 ? -30.013 -13.136 5.288 1.00 88.38 214 ARG A C 1
ATOM 1744 O O . ARG A 1 214 ? -29.716 -14.265 4.904 1.00 88.38 214 ARG A O 1
ATOM 1751 N N . ALA A 1 215 ? -29.668 -12.037 4.617 1.00 88.75 215 ALA A N 1
ATOM 1752 C CA . ALA A 1 215 ? -28.921 -12.062 3.360 1.00 88.75 215 ALA A CA 1
ATOM 1753 C C . ALA A 1 215 ? -27.483 -12.576 3.541 1.00 88.75 215 ALA A C 1
ATOM 1755 O O . ALA A 1 215 ? -27.072 -13.480 2.820 1.00 88.75 215 ALA A O 1
ATOM 1756 N N . VAL A 1 216 ? -26.750 -12.086 4.547 1.00 90.06 216 VAL A N 1
ATOM 1757 C CA . VAL A 1 216 ? -25.386 -12.550 4.868 1.00 90.06 216 VAL A CA 1
ATOM 1758 C C . VAL A 1 216 ? -25.369 -14.041 5.215 1.00 90.06 216 VAL A C 1
ATOM 1760 O O . VAL A 1 216 ? -24.488 -14.763 4.762 1.00 90.06 216 VAL A O 1
ATOM 1763 N N . ASN A 1 217 ? -26.358 -14.537 5.965 1.00 89.12 217 ASN A N 1
ATOM 1764 C CA . ASN A 1 217 ? -26.459 -15.965 6.279 1.00 89.12 217 ASN A CA 1
ATOM 1765 C C . ASN A 1 217 ? -26.778 -16.824 5.042 1.00 89.12 217 ASN A C 1
ATOM 1767 O O . ASN A 1 217 ? -26.298 -17.953 4.958 1.00 89.12 217 ASN A O 1
ATOM 1771 N N . LYS A 1 218 ? -27.568 -16.299 4.096 1.00 90.06 218 LYS A N 1
ATOM 1772 C CA . LYS A 1 218 ? -27.941 -16.970 2.839 1.00 90.06 218 LYS A CA 1
ATOM 1773 C C . LYS A 1 218 ? -26.808 -16.996 1.809 1.00 90.06 218 LYS A C 1
ATOM 1775 O O . LYS A 1 218 ? -26.692 -17.958 1.063 1.00 90.06 218 LYS A O 1
ATOM 1780 N N . PHE A 1 219 ? -25.999 -15.942 1.760 1.00 91.19 219 PHE A N 1
ATOM 1781 C CA . PHE A 1 219 ? -24.885 -15.776 0.825 1.00 91.19 219 PHE A CA 1
ATOM 1782 C C . PHE A 1 219 ? -23.542 -15.813 1.564 1.00 91.19 219 PHE A C 1
ATOM 1784 O O . PHE A 1 219 ? -22.643 -15.024 1.282 1.00 91.19 219 PHE A O 1
ATOM 1791 N N . CYS A 1 220 ? -23.398 -16.701 2.554 1.00 90.81 220 CYS A N 1
ATOM 1792 C CA . CYS A 1 220 ? -22.278 -16.640 3.497 1.00 90.81 220 CYS A CA 1
ATOM 1793 C C . CYS A 1 220 ? -20.913 -17.011 2.898 1.00 90.81 220 CYS A C 1
ATOM 1795 O O . CYS A 1 220 ? -19.894 -16.732 3.525 1.00 90.81 220 CYS A O 1
ATOM 1797 N N . ASN A 1 221 ? -20.889 -17.627 1.715 1.00 93.44 221 ASN A N 1
ATOM 1798 C CA . ASN A 1 221 ? -19.687 -17.856 0.913 1.00 93.44 221 ASN A CA 1
ATOM 1799 C C . ASN A 1 221 ? -19.385 -16.716 -0.076 1.00 93.44 221 ASN A C 1
ATOM 1801 O O . ASN A 1 221 ? -18.331 -16.750 -0.705 1.00 93.44 221 ASN A O 1
ATOM 1805 N N . SER A 1 222 ? -20.288 -15.739 -0.238 1.00 94.25 222 SER A N 1
ATOM 1806 C CA . SER A 1 222 ? -20.164 -14.741 -1.295 1.00 94.25 222 SER A CA 1
ATOM 1807 C C . SER A 1 222 ? -19.253 -13.587 -0.912 1.00 94.25 222 SER A C 1
ATOM 1809 O O . SER A 1 222 ? -19.565 -12.806 -0.008 1.00 94.25 222 SER A O 1
ATOM 1811 N N . ILE A 1 223 ? -18.157 -13.435 -1.659 1.00 93.44 223 ILE A N 1
ATOM 1812 C CA . ILE A 1 223 ? -17.193 -12.341 -1.483 1.00 93.44 223 ILE A CA 1
ATOM 1813 C C . ILE A 1 223 ? -17.919 -10.994 -1.601 1.00 93.44 223 ILE A C 1
ATOM 1815 O O . ILE A 1 223 ? -17.833 -10.157 -0.705 1.00 93.44 223 ILE A O 1
ATOM 1819 N N . LYS A 1 224 ? -18.729 -10.828 -2.657 1.00 91.69 224 LYS A N 1
ATOM 1820 C CA . LYS A 1 224 ? -19.455 -9.582 -2.954 1.00 91.69 224 LYS A CA 1
ATOM 1821 C C . LYS A 1 224 ? -20.424 -9.176 -1.839 1.00 91.69 224 LYS A C 1
ATOM 1823 O O . LYS A 1 224 ? -20.492 -7.995 -1.500 1.00 91.69 224 LYS A O 1
ATOM 1828 N N . MET A 1 225 ? -21.142 -10.140 -1.252 1.00 92.75 225 MET A N 1
ATOM 1829 C CA . MET A 1 225 ? -22.058 -9.880 -0.134 1.00 92.75 225 MET A CA 1
ATOM 1830 C C . MET A 1 225 ? -21.299 -9.352 1.090 1.00 92.75 225 MET A C 1
ATOM 1832 O O . MET A 1 225 ? -21.718 -8.370 1.705 1.00 92.75 225 MET A O 1
ATOM 1836 N N . TRP A 1 226 ? -20.170 -9.980 1.432 1.00 93.50 226 TRP A N 1
ATOM 1837 C CA . TRP A 1 226 ? -19.353 -9.574 2.574 1.00 93.50 226 TRP A CA 1
ATOM 1838 C C . TRP A 1 226 ? -18.675 -8.218 2.368 1.00 93.50 226 TRP A C 1
ATOM 1840 O O . TRP A 1 226 ? -18.748 -7.385 3.271 1.00 93.50 226 TRP A O 1
ATOM 1850 N N . SER A 1 227 ? -18.083 -7.958 1.194 1.00 90.50 227 SER A N 1
ATOM 1851 C CA . SER A 1 227 ? -17.476 -6.654 0.882 1.00 90.50 227 SER A CA 1
ATOM 1852 C C . SER A 1 227 ? -18.487 -5.517 1.052 1.00 90.50 227 SER A C 1
ATOM 1854 O O . SER A 1 227 ? -18.202 -4.527 1.722 1.00 90.50 227 SER A O 1
ATOM 1856 N N . MET A 1 228 ? -19.695 -5.691 0.506 1.00 86.88 228 MET A N 1
ATOM 1857 C CA . MET A 1 228 ? -20.756 -4.683 0.573 1.00 86.88 228 MET A CA 1
ATOM 1858 C C . MET A 1 228 ? -21.317 -4.521 1.990 1.00 86.88 228 MET A C 1
ATOM 1860 O O . MET A 1 228 ? -21.564 -3.396 2.415 1.00 86.88 228 MET A O 1
ATOM 1864 N N . TYR A 1 229 ? -21.450 -5.605 2.764 1.00 87.75 229 TYR A N 1
ATOM 1865 C CA . TYR A 1 229 ? -21.860 -5.516 4.170 1.00 87.75 229 TYR A CA 1
ATOM 1866 C C . TYR A 1 229 ? -20.849 -4.731 5.022 1.00 87.75 229 TYR A C 1
ATOM 1868 O O . TYR A 1 229 ? -21.246 -3.843 5.777 1.00 87.75 229 TYR A O 1
ATOM 1876 N N . ILE A 1 230 ? -19.549 -5.014 4.876 1.00 89.81 230 ILE A N 1
ATOM 1877 C CA . ILE A 1 230 ? -18.487 -4.287 5.588 1.00 89.81 230 ILE A CA 1
ATOM 1878 C C . ILE A 1 230 ? -18.503 -2.807 5.179 1.00 89.81 230 ILE A C 1
ATOM 1880 O O . ILE A 1 230 ? -18.550 -1.935 6.043 1.00 89.81 230 ILE A O 1
ATOM 1884 N N . GLN A 1 231 ? -18.561 -2.518 3.876 1.00 85.38 231 GLN A N 1
ATOM 1885 C CA . GLN A 1 231 ? -18.619 -1.157 3.335 1.00 85.38 231 GLN A CA 1
ATOM 1886 C C .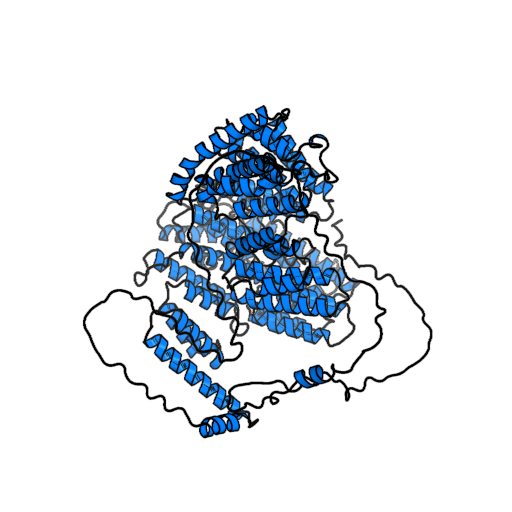 GLN A 1 231 ? -19.831 -0.360 3.852 1.00 85.38 231 GLN A C 1
ATOM 1888 O O . GLN A 1 231 ? -19.673 0.790 4.262 1.00 85.38 231 GLN A O 1
ATOM 1893 N N . MET A 1 232 ? -21.027 -0.962 3.879 1.00 80.56 232 MET A N 1
ATOM 1894 C CA . MET A 1 232 ? -22.249 -0.333 4.405 1.00 80.56 232 MET A CA 1
ATOM 1895 C C . MET A 1 232 ? -22.121 0.092 5.872 1.00 80.56 232 MET A C 1
ATOM 1897 O O . MET A 1 232 ? -22.709 1.093 6.266 1.00 80.56 232 MET A O 1
ATOM 1901 N N . ARG A 1 233 ? -21.382 -0.671 6.687 1.00 84.00 233 ARG A N 1
ATOM 1902 C CA . ARG A 1 233 ? -21.224 -0.412 8.129 1.00 84.00 233 ARG A CA 1
ATOM 1903 C C . ARG A 1 233 ? -20.038 0.502 8.430 1.00 84.00 233 ARG A C 1
ATOM 1905 O O . ARG A 1 233 ? -20.115 1.306 9.350 1.00 84.00 233 ARG A O 1
ATOM 1912 N N . GLN A 1 234 ? -18.983 0.432 7.621 1.00 85.88 234 GLN A N 1
ATOM 1913 C CA . GLN A 1 234 ? -17.815 1.305 7.728 1.00 85.88 234 GLN A CA 1
ATOM 1914 C C . GLN A 1 234 ? -18.114 2.762 7.327 1.00 85.88 234 GLN A C 1
ATOM 1916 O O . GLN A 1 234 ? -17.565 3.689 7.918 1.00 85.88 234 GLN A O 1
ATOM 1921 N N . ASN A 1 235 ? -18.975 2.969 6.325 1.00 78.19 235 ASN A N 1
ATOM 1922 C CA . ASN A 1 235 ? -19.184 4.274 5.684 1.00 78.19 235 ASN A CA 1
ATOM 1923 C C . ASN A 1 235 ? -20.473 4.996 6.132 1.00 78.19 235 ASN A C 1
ATOM 1925 O O . ASN A 1 235 ? -20.988 5.844 5.401 1.00 78.19 235 ASN A O 1
ATOM 1929 N N . ASP A 1 236 ? -21.021 4.647 7.297 1.00 75.12 236 ASP A N 1
ATOM 1930 C CA . ASP A 1 236 ? -22.196 5.304 7.876 1.00 75.12 236 ASP A CA 1
ATOM 1931 C C . ASP A 1 236 ? -21.889 5.851 9.273 1.00 75.12 236 ASP A C 1
ATOM 1933 O O . ASP A 1 236 ? -21.958 5.135 10.267 1.00 75.12 236 ASP A O 1
ATOM 1937 N N . ARG A 1 237 ? -21.639 7.160 9.366 1.00 73.12 237 ARG A N 1
ATOM 1938 C CA . ARG A 1 237 ? -21.461 7.883 10.640 1.00 73.12 237 ARG A CA 1
ATOM 1939 C C . ARG A 1 237 ? -22.548 7.622 11.692 1.00 73.12 237 ARG A C 1
ATOM 1941 O O . ARG A 1 237 ? -22.261 7.765 12.874 1.00 73.12 237 ARG A O 1
ATOM 1948 N N . SER A 1 238 ? -23.781 7.293 11.298 1.00 74.00 238 SER A N 1
ATOM 1949 C CA . SER A 1 238 ? -24.881 7.072 12.250 1.00 74.00 238 SER A CA 1
ATOM 1950 C C . SER A 1 238 ? -24.892 5.674 12.880 1.00 74.00 238 SER A C 1
ATOM 1952 O O . SER A 1 238 ? -25.618 5.448 13.849 1.00 74.00 238 SER A O 1
ATOM 1954 N N . SER A 1 239 ? -24.102 4.735 12.350 1.00 73.69 239 SER A N 1
ATOM 1955 C CA . SER A 1 239 ? -23.999 3.366 12.870 1.00 73.69 239 SER A CA 1
ATOM 1956 C C . SER A 1 239 ? -22.575 2.818 12.976 1.00 73.69 239 SER A C 1
ATOM 1958 O O . SER A 1 239 ? -22.390 1.709 13.478 1.00 73.69 239 SER A O 1
ATOM 1960 N N . PHE A 1 240 ? -21.571 3.580 12.538 1.00 89.06 240 PHE A N 1
ATOM 1961 C CA . PHE A 1 240 ? -20.172 3.205 12.651 1.00 89.06 240 PHE A CA 1
ATOM 1962 C C . PHE A 1 240 ? -19.702 3.234 14.106 1.00 89.06 240 PHE A C 1
ATOM 1964 O O . PHE A 1 240 ? -19.643 4.290 14.737 1.00 89.06 240 PHE A O 1
ATOM 1971 N N . THR A 1 241 ? -19.238 2.080 14.573 1.00 92.25 241 THR A N 1
ATOM 1972 C CA . THR A 1 241 ? -18.224 1.989 15.622 1.00 92.25 241 THR A CA 1
ATOM 1973 C C . THR A 1 241 ? -17.077 1.122 15.107 1.00 92.25 241 THR A C 1
ATOM 1975 O O . THR A 1 241 ? -17.286 0.194 14.308 1.00 92.25 241 THR A O 1
ATOM 1978 N N . LEU A 1 242 ? -15.854 1.385 15.574 1.00 94.06 242 LEU A N 1
ATOM 1979 C CA . LEU A 1 242 ? -14.713 0.527 15.257 1.00 94.06 242 LEU A CA 1
ATOM 1980 C C . LEU A 1 242 ? -14.951 -0.913 15.736 1.00 94.06 242 LEU A C 1
ATOM 1982 O O . LEU A 1 242 ? -14.697 -1.856 14.990 1.00 94.06 242 LEU A O 1
ATOM 1986 N N . SER A 1 243 ? -15.473 -1.079 16.956 1.00 93.75 243 SER A N 1
ATOM 1987 C CA . SER A 1 243 ? -15.703 -2.391 17.576 1.00 93.75 243 SER A CA 1
ATOM 1988 C C . SER A 1 243 ? -16.653 -3.265 16.748 1.00 93.75 243 SER A C 1
ATOM 1990 O O . SER A 1 243 ? -16.321 -4.409 16.425 1.00 93.75 243 SER A O 1
ATOM 1992 N N . ASP A 1 244 ? -17.792 -2.713 16.315 1.00 92.12 244 ASP A N 1
ATOM 1993 C CA . ASP A 1 244 ? -18.753 -3.439 15.477 1.00 92.12 244 ASP A CA 1
ATOM 1994 C C . ASP A 1 244 ? -18.168 -3.771 14.102 1.00 92.12 244 ASP A C 1
ATOM 1996 O O . ASP A 1 244 ? -18.356 -4.878 13.595 1.00 92.12 244 ASP A O 1
ATOM 2000 N N . THR A 1 245 ? -17.425 -2.839 13.501 1.00 93.19 245 THR A N 1
ATOM 2001 C CA . THR A 1 245 ? -16.834 -3.034 12.169 1.00 93.19 245 THR A CA 1
ATOM 2002 C C . THR A 1 245 ? -15.756 -4.121 12.193 1.00 93.19 245 THR A C 1
ATOM 2004 O O . THR A 1 245 ? -15.778 -5.023 11.354 1.00 93.19 245 THR A O 1
ATOM 2007 N N . ILE A 1 246 ? -14.870 -4.111 13.197 1.00 95.38 246 ILE A N 1
ATOM 2008 C CA . ILE A 1 246 ? -13.880 -5.175 13.421 1.00 95.38 246 ILE A CA 1
ATOM 2009 C C . ILE A 1 246 ? -14.580 -6.515 13.695 1.00 95.38 246 ILE A C 1
ATOM 2011 O O . ILE A 1 246 ? -14.226 -7.517 13.080 1.00 95.38 246 ILE A O 1
ATOM 2015 N N . SER A 1 247 ? -15.626 -6.537 14.529 1.00 94.94 247 SER A N 1
ATOM 2016 C CA . SER A 1 247 ? -16.422 -7.743 14.813 1.00 94.94 247 SER A CA 1
ATOM 2017 C C . SER A 1 247 ? -17.080 -8.337 13.557 1.00 94.94 247 SER A C 1
ATOM 2019 O O . SER A 1 247 ? -17.112 -9.559 13.380 1.00 94.94 247 SER A O 1
ATOM 2021 N N . ILE A 1 248 ? -17.557 -7.492 12.635 1.00 93.25 248 ILE A N 1
ATOM 2022 C CA . ILE A 1 248 ? -18.121 -7.916 11.344 1.00 93.25 248 ILE A CA 1
ATOM 2023 C C . ILE A 1 248 ? -17.040 -8.503 10.429 1.00 93.25 248 ILE A C 1
ATOM 2025 O O . ILE A 1 248 ? -17.271 -9.563 9.842 1.00 93.25 248 ILE A O 1
ATOM 2029 N N . ILE A 1 249 ? -15.861 -7.877 10.340 1.00 96.00 249 ILE A N 1
ATOM 2030 C CA . ILE A 1 249 ? -14.722 -8.417 9.579 1.00 96.00 249 ILE A CA 1
ATOM 2031 C C . ILE A 1 249 ? -14.274 -9.763 10.179 1.00 96.00 249 ILE A C 1
ATOM 2033 O O . ILE A 1 249 ? -14.137 -10.748 9.456 1.00 96.00 249 ILE A O 1
ATOM 2037 N N . ASP A 1 250 ? -14.172 -9.865 11.503 1.00 97.00 250 ASP A N 1
ATOM 2038 C CA . ASP A 1 250 ? -13.793 -11.092 12.216 1.00 97.00 250 ASP A CA 1
ATOM 2039 C C . ASP A 1 250 ? -14.855 -12.200 12.110 1.00 97.00 250 ASP A C 1
ATOM 2041 O O . ASP A 1 250 ? -14.544 -13.394 12.161 1.00 97.00 250 ASP A O 1
ATOM 2045 N N . LYS A 1 251 ? -16.134 -11.839 11.950 1.00 95.31 251 LYS A N 1
ATOM 2046 C CA . LYS A 1 251 ? -17.224 -12.768 11.609 1.00 95.31 251 LYS A CA 1
ATOM 2047 C C . LYS A 1 251 ? -17.140 -13.214 10.146 1.00 95.31 251 LYS A C 1
ATOM 2049 O O . LYS A 1 251 ? -17.436 -14.378 9.873 1.00 95.31 251 LYS A O 1
ATOM 2054 N N . CYS A 1 252 ? -16.748 -12.332 9.228 1.00 96.06 252 CYS A N 1
ATOM 2055 C CA . CYS A 1 252 ? -16.540 -12.653 7.816 1.00 96.06 252 CYS A CA 1
ATOM 2056 C C . CYS A 1 252 ? -15.387 -13.649 7.638 1.00 96.06 252 CYS A C 1
ATOM 2058 O O . CYS A 1 252 ? -15.612 -14.732 7.099 1.00 96.06 252 CYS A O 1
ATOM 2060 N N . ILE A 1 253 ? -14.202 -13.326 8.176 1.00 97.00 253 ILE A N 1
ATOM 2061 C CA . ILE A 1 253 ? -12.998 -14.167 8.100 1.00 97.00 253 ILE A CA 1
ATOM 2062 C C . ILE A 1 253 ? -13.306 -15.574 8.618 1.00 97.00 253 ILE A C 1
ATOM 2064 O O . ILE A 1 253 ? -13.132 -16.538 7.879 1.00 97.00 253 ILE A O 1
ATOM 2068 N N . ARG A 1 254 ? -13.870 -15.699 9.831 1.00 95.19 254 ARG A N 1
ATOM 2069 C CA . ARG A 1 254 ? -14.247 -17.009 10.394 1.00 95.19 254 ARG A CA 1
ATOM 2070 C C . ARG A 1 254 ? -15.219 -17.783 9.504 1.00 95.19 254 ARG A C 1
ATOM 2072 O O . ARG A 1 254 ? -14.946 -18.932 9.198 1.00 95.19 254 ARG A O 1
ATOM 2079 N N . ASN A 1 255 ? -16.308 -17.163 9.032 1.00 95.38 255 ASN A N 1
ATOM 2080 C CA . ASN A 1 255 ? -17.269 -17.862 8.166 1.00 95.38 255 ASN A CA 1
ATOM 2081 C C . ASN A 1 255 ? -16.634 -18.360 6.860 1.00 95.38 255 ASN A C 1
ATOM 2083 O O . ASN A 1 255 ? -16.968 -19.453 6.412 1.00 95.38 255 ASN A O 1
ATOM 2087 N N . LEU A 1 256 ? -15.768 -17.563 6.230 1.00 95.62 256 LEU A N 1
ATOM 2088 C CA . LEU A 1 256 ? -15.125 -17.939 4.971 1.00 95.62 256 LEU A CA 1
ATOM 2089 C C . LEU A 1 256 ? -14.048 -19.012 5.174 1.00 95.62 256 LEU A C 1
ATOM 2091 O O . LEU A 1 256 ? -13.971 -19.932 4.362 1.00 95.62 256 LEU A O 1
ATOM 2095 N N . VAL A 1 257 ? -13.290 -18.950 6.273 1.00 94.25 257 VAL A N 1
ATOM 2096 C CA . VAL A 1 257 ? -12.358 -20.009 6.696 1.00 94.25 257 VAL A CA 1
ATOM 2097 C C . VAL A 1 257 ? -13.114 -21.309 6.982 1.00 94.25 257 VAL A C 1
ATOM 2099 O O . VAL A 1 257 ? -12.777 -22.330 6.393 1.00 94.25 257 VAL A O 1
ATOM 2102 N N . ASP A 1 258 ? -14.197 -21.274 7.768 1.00 93.56 258 ASP A N 1
ATOM 2103 C CA . ASP A 1 258 ? -15.017 -22.459 8.070 1.00 93.56 258 ASP A CA 1
ATOM 2104 C C . ASP A 1 258 ? -15.577 -23.118 6.791 1.00 93.56 258 ASP A C 1
ATOM 2106 O O . ASP A 1 258 ? -15.689 -24.341 6.712 1.00 93.56 258 ASP A O 1
ATOM 2110 N N . ILE A 1 259 ? -15.942 -22.325 5.776 1.00 93.94 259 ILE A N 1
ATOM 2111 C CA . ILE A 1 259 ? -16.434 -22.821 4.477 1.00 93.94 259 ILE A CA 1
ATOM 2112 C C . ILE A 1 259 ? -15.294 -23.408 3.636 1.00 93.94 259 ILE A C 1
ATOM 2114 O O . ILE A 1 259 ? -15.464 -24.469 3.034 1.00 93.94 259 ILE A O 1
ATOM 2118 N N . ARG A 1 260 ? -14.142 -22.730 3.580 1.00 93.19 260 ARG A N 1
ATOM 2119 C CA . ARG A 1 260 ? -12.955 -23.164 2.828 1.00 93.19 260 ARG A CA 1
ATOM 2120 C C . ARG A 1 260 ? -12.378 -24.464 3.392 1.00 93.19 260 ARG A C 1
ATOM 2122 O O . ARG A 1 260 ? -12.087 -25.376 2.624 1.00 93.19 260 ARG A O 1
ATOM 2129 N N . ASP A 1 261 ? -12.288 -24.564 4.715 1.00 90.12 261 ASP A N 1
ATOM 2130 C CA . ASP A 1 261 ? -11.705 -25.703 5.434 1.00 90.12 261 ASP A CA 1
ATOM 2131 C C . ASP A 1 261 ? -12.710 -26.865 5.598 1.00 90.12 261 ASP A C 1
ATOM 2133 O O . ASP A 1 261 ? -12.404 -27.889 6.202 1.00 90.12 261 ASP A O 1
ATOM 2137 N N . GLY A 1 262 ? -13.925 -26.728 5.050 1.00 89.25 262 GLY A N 1
ATOM 2138 C CA . GLY A 1 262 ? -14.945 -27.778 5.023 1.00 89.25 262 GLY A CA 1
ATOM 2139 C C . GLY A 1 262 ? -15.719 -27.977 6.330 1.00 89.25 262 GLY A C 1
ATOM 2140 O O . GLY A 1 262 ? -16.632 -28.798 6.361 1.00 89.25 262 GLY A O 1
ATOM 2141 N N . VAL A 1 263 ? -15.428 -27.203 7.381 1.00 89.44 263 VAL A N 1
ATOM 2142 C CA . VAL A 1 263 ? -16.173 -27.200 8.656 1.00 89.44 263 VAL A CA 1
ATOM 2143 C C . VAL A 1 263 ? -17.649 -26.849 8.421 1.00 89.44 263 VAL A C 1
ATOM 2145 O O . VAL A 1 263 ? -18.553 -27.485 8.965 1.00 89.44 263 VAL A O 1
ATOM 2148 N N . LYS A 1 264 ? -17.918 -25.867 7.553 1.00 88.94 264 LYS A N 1
ATOM 2149 C CA . LYS A 1 264 ? -19.264 -25.428 7.163 1.00 88.94 264 LYS A CA 1
ATOM 2150 C C . LYS A 1 264 ? -19.649 -25.981 5.787 1.00 88.94 264 LYS A C 1
ATOM 2152 O O . LYS A 1 264 ? -19.758 -25.247 4.808 1.00 88.94 264 LYS A O 1
ATOM 2157 N N . VAL A 1 265 ? -19.953 -27.279 5.750 1.00 88.19 265 VAL A N 1
ATOM 2158 C CA . VAL A 1 265 ? -20.287 -28.066 4.538 1.00 88.19 265 VAL A CA 1
ATOM 2159 C C . VAL A 1 265 ? -21.489 -27.552 3.715 1.00 88.19 265 VAL A C 1
ATOM 2161 O O . VAL A 1 265 ? -21.727 -28.023 2.607 1.00 88.19 265 VAL A O 1
ATOM 2164 N N . SER A 1 266 ? -22.282 -26.608 4.234 1.00 87.31 266 SER A N 1
ATOM 2165 C CA . SER A 1 266 ? -23.499 -26.109 3.570 1.00 87.31 266 SER A CA 1
ATOM 2166 C C . SER A 1 266 ? -23.241 -25.298 2.297 1.00 87.31 266 SER A C 1
ATOM 2168 O O . SER A 1 266 ? -24.150 -25.149 1.484 1.00 87.31 266 SER A O 1
ATOM 2170 N N . HIS A 1 267 ? -22.032 -24.761 2.129 1.00 89.00 267 HIS A N 1
ATOM 2171 C CA . HIS A 1 267 ? -21.631 -23.946 0.984 1.00 89.00 267 HIS A CA 1
ATOM 2172 C C . HIS A 1 267 ? -20.228 -24.358 0.522 1.00 89.00 267 HIS A C 1
ATOM 2174 O O . HIS A 1 267 ? -19.491 -25.011 1.255 1.00 89.00 267 HIS A O 1
ATOM 2180 N N . LYS A 1 268 ? -19.840 -23.950 -0.690 1.00 90.44 268 LYS A N 1
ATOM 2181 C CA . LYS A 1 268 ? -18.459 -24.062 -1.184 1.00 90.44 268 LYS A CA 1
ATOM 2182 C C . LYS A 1 268 ? -17.834 -22.673 -1.275 1.00 90.44 268 LYS A C 1
ATOM 2184 O O . LYS A 1 268 ? -18.542 -21.716 -1.595 1.00 90.44 268 LYS A O 1
ATOM 2189 N N . ALA A 1 269 ? -16.533 -22.575 -1.014 1.00 92.06 269 ALA A N 1
ATOM 2190 C CA . ALA A 1 269 ? -15.782 -21.335 -1.190 1.00 92.06 269 ALA A CA 1
ATOM 2191 C C . ALA A 1 269 ? -15.854 -20.854 -2.652 1.00 92.06 269 ALA A C 1
ATOM 2193 O O . ALA A 1 269 ? -15.851 -21.665 -3.583 1.00 92.06 269 ALA A O 1
ATOM 2194 N N . GLU A 1 270 ? -15.946 -19.539 -2.851 1.00 93.12 270 GLU A N 1
ATOM 2195 C CA . GLU A 1 270 ? -15.907 -18.934 -4.184 1.00 93.12 270 GLU A CA 1
ATOM 2196 C C . GLU A 1 270 ? -14.451 -18.844 -4.692 1.00 93.12 270 GLU A C 1
ATOM 2198 O O . GLU A 1 270 ? -13.514 -18.719 -3.897 1.00 93.12 270 GLU A O 1
ATOM 2203 N N . PRO A 1 271 ? -14.211 -18.877 -6.016 1.00 91.56 271 PRO A N 1
ATOM 2204 C CA . PRO A 1 271 ? -12.883 -18.615 -6.563 1.00 91.56 271 PRO A CA 1
ATOM 2205 C C . PRO A 1 271 ? -12.334 -17.272 -6.060 1.00 91.56 271 PRO A C 1
ATOM 2207 O O . PRO A 1 271 ? -12.993 -16.242 -6.173 1.00 91.56 271 PRO A O 1
ATOM 2210 N N . GLY A 1 272 ? -11.119 -17.286 -5.507 1.00 90.56 272 GLY A N 1
ATOM 2211 C CA . GLY A 1 272 ? -10.491 -16.098 -4.921 1.00 90.56 272 GLY A CA 1
ATOM 2212 C C . GLY A 1 272 ? -10.769 -15.866 -3.430 1.00 90.56 272 GLY A C 1
ATOM 2213 O O . GLY A 1 272 ? -10.297 -14.858 -2.908 1.00 90.56 272 GLY A O 1
ATOM 2214 N N . THR A 1 273 ? -11.457 -16.776 -2.718 1.00 92.69 273 THR A N 1
ATOM 2215 C CA . THR A 1 273 ? -11.681 -16.645 -1.262 1.00 92.69 273 THR A CA 1
ATOM 2216 C C . THR A 1 273 ? -10.384 -16.418 -0.473 1.00 92.69 273 THR A C 1
ATOM 2218 O O . THR A 1 273 ? -10.373 -15.524 0.365 1.00 92.69 273 THR A O 1
ATOM 2221 N N . ASP A 1 274 ? -9.278 -17.120 -0.753 1.00 91.62 274 ASP A N 1
ATOM 2222 C CA . ASP A 1 274 ? -8.008 -16.881 -0.039 1.00 91.62 274 ASP A CA 1
ATOM 2223 C C . ASP A 1 274 ? -7.420 -15.486 -0.300 1.00 91.62 274 ASP A C 1
ATOM 2225 O O . ASP A 1 274 ? -6.954 -14.829 0.627 1.00 91.62 274 ASP A O 1
ATOM 2229 N N . ALA A 1 275 ? -7.491 -14.987 -1.539 1.00 91.44 275 ALA A N 1
ATOM 2230 C CA . ALA A 1 275 ? -7.051 -13.628 -1.854 1.00 91.44 275 ALA A CA 1
ATOM 2231 C C . ALA A 1 275 ? -7.901 -12.584 -1.108 1.00 91.44 275 ALA A C 1
ATOM 2233 O O . ALA A 1 275 ? -7.356 -11.643 -0.534 1.00 91.44 275 ALA A O 1
ATOM 2234 N N . PHE A 1 276 ? -9.219 -12.799 -1.041 1.00 93.44 276 PHE A N 1
ATOM 2235 C CA . PHE A 1 276 ? -10.123 -11.942 -0.279 1.00 93.44 276 PHE A CA 1
ATOM 2236 C C . PHE A 1 276 ? -9.894 -12.036 1.239 1.00 93.44 276 PHE A C 1
ATOM 2238 O O . PHE A 1 276 ? -9.946 -11.018 1.916 1.00 93.44 276 PHE A O 1
ATOM 2245 N N . LEU A 1 277 ? -9.575 -13.216 1.782 1.00 95.69 277 LEU A N 1
ATOM 2246 C CA . LEU A 1 277 ? -9.188 -13.385 3.189 1.00 95.69 277 LEU A CA 1
ATOM 2247 C C . LEU A 1 277 ? -7.915 -12.594 3.525 1.00 95.69 277 LEU A C 1
ATOM 2249 O O . LEU A 1 277 ? -7.877 -11.905 4.544 1.00 95.69 277 LEU A O 1
ATOM 2253 N N . LEU A 1 278 ? -6.899 -12.637 2.658 1.00 95.00 278 LEU A N 1
ATOM 2254 C CA . LEU A 1 278 ? -5.694 -11.807 2.784 1.00 95.00 278 LEU A CA 1
ATOM 2255 C C . LEU A 1 278 ? -6.039 -10.309 2.751 1.00 95.00 278 LEU A C 1
ATOM 2257 O O . LEU A 1 278 ? -5.582 -9.549 3.606 1.00 95.00 278 LEU A O 1
ATOM 2261 N N . ASP A 1 279 ? -6.874 -9.889 1.800 1.00 93.69 279 ASP A N 1
ATOM 2262 C CA . ASP A 1 279 ? -7.300 -8.494 1.669 1.00 93.69 279 ASP A CA 1
ATOM 2263 C C . ASP A 1 279 ? -8.140 -8.017 2.869 1.00 93.69 279 ASP A C 1
ATOM 2265 O O . ASP A 1 279 ? -7.973 -6.876 3.297 1.00 93.69 279 ASP A O 1
ATOM 2269 N N . LEU A 1 280 ? -8.971 -8.880 3.468 1.00 95.69 280 LEU A N 1
ATOM 2270 C CA . LEU A 1 280 ? -9.718 -8.597 4.702 1.00 95.69 280 LEU A CA 1
ATOM 2271 C C . LEU A 1 280 ? -8.797 -8.393 5.907 1.00 95.69 280 LEU A C 1
ATOM 2273 O O . LEU A 1 280 ? -9.057 -7.512 6.725 1.00 95.69 280 LEU A O 1
ATOM 2277 N N . VAL A 1 281 ? -7.718 -9.170 6.027 1.00 97.31 281 VAL A N 1
ATOM 2278 C CA . VAL A 1 281 ? -6.726 -8.978 7.097 1.00 97.31 281 VAL A CA 1
ATOM 2279 C C . VAL A 1 281 ? -5.992 -7.645 6.915 1.00 97.31 281 VAL A C 1
ATOM 2281 O O . VAL A 1 281 ? -5.879 -6.878 7.870 1.00 97.31 281 VAL A O 1
ATOM 2284 N N . VAL A 1 282 ? -5.563 -7.315 5.690 1.00 96.06 282 VAL A N 1
ATOM 2285 C CA . VAL A 1 282 ? -4.931 -6.016 5.380 1.00 96.06 282 VAL A CA 1
ATOM 2286 C C . VAL A 1 282 ? -5.895 -4.852 5.634 1.00 96.06 282 VAL A C 1
ATOM 2288 O O . VAL A 1 282 ? -5.503 -3.856 6.240 1.00 96.06 282 VAL A O 1
ATOM 2291 N N . HIS A 1 283 ? -7.162 -4.983 5.231 1.00 94.62 283 HIS A N 1
ATOM 2292 C CA . HIS A 1 283 ? -8.236 -4.022 5.508 1.00 94.62 283 HIS A CA 1
ATOM 2293 C C . HIS A 1 283 ? -8.410 -3.825 7.015 1.00 94.62 283 HIS A C 1
ATOM 2295 O O . HIS A 1 283 ? -8.320 -2.693 7.486 1.00 94.62 283 HIS A O 1
ATOM 2301 N N . ARG A 1 284 ? -8.579 -4.907 7.784 1.00 96.25 284 ARG A N 1
ATOM 2302 C CA . ARG A 1 284 ? -8.710 -4.872 9.249 1.00 96.25 284 ARG A CA 1
ATOM 2303 C C . ARG A 1 284 ? -7.544 -4.135 9.905 1.00 96.25 284 ARG A C 1
ATOM 2305 O O . ARG A 1 284 ? -7.769 -3.254 10.729 1.00 96.25 284 ARG A O 1
ATOM 2312 N N . THR A 1 285 ? -6.306 -4.458 9.529 1.00 97.25 285 THR A N 1
ATOM 2313 C CA . THR A 1 285 ? -5.116 -3.791 10.074 1.00 97.25 285 THR A CA 1
ATOM 2314 C C . THR A 1 285 ? -5.038 -2.324 9.650 1.00 97.25 285 THR A C 1
ATOM 2316 O O . THR A 1 285 ? -4.711 -1.487 10.486 1.00 97.25 285 THR A O 1
ATOM 2319 N N . LYS A 1 286 ? -5.403 -1.969 8.409 1.00 94.75 286 LYS A N 1
ATOM 2320 C CA . LYS A 1 286 ? -5.454 -0.561 7.979 1.00 94.75 286 LYS A CA 1
ATOM 2321 C C . LYS A 1 286 ? -6.537 0.233 8.719 1.00 94.75 286 LYS A C 1
ATOM 2323 O O . LYS A 1 286 ? -6.285 1.371 9.096 1.00 94.75 286 LYS A O 1
ATOM 2328 N N . LEU A 1 287 ? -7.698 -0.367 8.992 1.00 95.19 287 LEU A N 1
ATOM 2329 C CA . LEU A 1 287 ? -8.755 0.259 9.793 1.00 95.19 287 LEU A CA 1
ATOM 2330 C C . LEU A 1 287 ? -8.266 0.561 11.218 1.00 95.19 287 LEU A C 1
ATOM 2332 O O . LEU A 1 287 ? -8.484 1.660 11.716 1.00 95.19 287 LEU A O 1
ATOM 2336 N N . LEU A 1 288 ? -7.534 -0.372 11.840 1.00 96.19 288 LEU A N 1
ATOM 2337 C CA . LEU A 1 288 ? -6.890 -0.138 13.138 1.00 96.19 288 LEU A CA 1
ATOM 2338 C C . LEU A 1 288 ? -5.872 1.012 13.090 1.00 96.19 288 LEU A C 1
ATOM 2340 O O . LEU A 1 288 ? -5.788 1.759 14.056 1.00 96.19 288 LEU A O 1
ATOM 2344 N N . ILE A 1 289 ? -5.130 1.185 11.990 1.00 94.50 289 ILE A N 1
ATOM 2345 C CA . ILE A 1 289 ? -4.179 2.300 11.823 1.00 94.50 289 ILE A CA 1
ATOM 2346 C C . ILE A 1 289 ? -4.909 3.641 11.688 1.00 94.50 289 ILE A C 1
ATOM 2348 O O . ILE A 1 289 ? -4.579 4.589 12.390 1.00 94.50 289 ILE A O 1
ATOM 2352 N N . GLU A 1 290 ? -5.926 3.730 10.830 1.00 92.88 290 GLU A N 1
ATOM 2353 C CA . GLU A 1 290 ? -6.668 4.980 10.587 1.00 92.88 290 GLU A CA 1
ATOM 2354 C C . GLU A 1 290 ? -7.508 5.424 11.804 1.00 92.88 290 GLU A C 1
ATOM 2356 O O . GLU A 1 290 ? -7.712 6.622 12.025 1.00 92.88 290 GLU A O 1
ATOM 2361 N N . SER A 1 291 ? -7.958 4.462 12.619 1.00 94.19 291 SER A N 1
ATOM 2362 C CA . SER A 1 291 ? -8.595 4.686 13.927 1.00 94.19 291 SER A CA 1
ATOM 2363 C C . SER A 1 291 ? -7.600 4.753 15.097 1.00 94.19 291 SER A C 1
ATOM 2365 O O . SER A 1 291 ? -8.017 4.787 16.255 1.00 94.19 291 SER A O 1
ATOM 2367 N N . ASP A 1 292 ? -6.300 4.793 14.793 1.00 92.81 292 ASP A N 1
ATOM 2368 C CA . ASP A 1 292 ? -5.180 5.060 15.702 1.00 92.81 292 ASP A CA 1
ATOM 2369 C C . ASP A 1 292 ? -4.905 4.008 16.803 1.00 92.81 292 ASP A C 1
ATOM 2371 O O . ASP A 1 292 ? -4.215 4.243 17.795 1.00 92.81 292 ASP A O 1
ATOM 2375 N N . TYR A 1 293 ? -5.382 2.779 16.604 1.00 94.56 293 TYR A N 1
ATOM 2376 C CA . TYR A 1 293 ? -5.039 1.591 17.397 1.00 94.56 293 TYR A CA 1
ATOM 2377 C C . TYR A 1 293 ? -3.753 0.920 16.882 1.00 94.56 293 TYR A C 1
ATOM 2379 O O . TYR A 1 293 ? -3.715 -0.281 16.588 1.00 94.56 293 TYR A O 1
ATOM 2387 N N . ILE A 1 294 ? -2.671 1.700 16.779 1.00 95.06 294 ILE A N 1
ATOM 2388 C CA . ILE A 1 294 ? -1.406 1.275 16.150 1.00 95.06 294 ILE A CA 1
ATOM 2389 C C . ILE A 1 294 ? -0.798 0.044 16.845 1.00 95.06 294 ILE A C 1
ATOM 2391 O O . ILE A 1 294 ? -0.301 -0.866 16.182 1.00 95.06 294 ILE A O 1
ATOM 2395 N N . SER A 1 295 ? -0.926 -0.053 18.171 1.00 94.75 295 SER A N 1
ATOM 2396 C CA . SER A 1 295 ? -0.456 -1.196 18.968 1.00 94.75 295 SER A CA 1
ATOM 2397 C C . SER A 1 295 ? -1.149 -2.511 18.601 1.00 94.75 295 SER A C 1
ATOM 2399 O O . SER A 1 295 ? -0.495 -3.551 18.501 1.00 94.75 295 SER A O 1
ATOM 2401 N N . TRP A 1 296 ? -2.455 -2.473 18.324 1.00 96.00 296 TRP A N 1
ATOM 2402 C CA . TRP A 1 296 ? -3.217 -3.628 17.842 1.00 96.00 296 TRP A CA 1
ATOM 2403 C C . TRP A 1 296 ? -2.880 -3.954 16.382 1.00 96.00 296 TRP A C 1
ATOM 2405 O O . TRP A 1 296 ? -2.768 -5.127 16.008 1.00 96.00 296 TRP A O 1
ATOM 2415 N N . ALA A 1 297 ? -2.647 -2.931 15.558 1.00 97.12 297 ALA A N 1
ATOM 2416 C CA . ALA A 1 297 ? -2.213 -3.115 14.181 1.00 97.12 297 ALA A CA 1
ATOM 2417 C C . ALA A 1 297 ? -0.842 -3.823 14.107 1.00 97.12 297 ALA A C 1
ATOM 2419 O O . ALA A 1 297 ? -0.719 -4.836 13.420 1.00 97.12 297 ALA A O 1
ATOM 2420 N N . ILE A 1 298 ? 0.153 -3.379 14.886 1.00 97.44 298 ILE A N 1
ATOM 2421 C CA . ILE A 1 298 ? 1.474 -4.027 14.999 1.00 97.44 298 ILE A CA 1
ATOM 2422 C C . ILE A 1 298 ? 1.358 -5.446 15.553 1.00 97.44 298 ILE A C 1
ATOM 2424 O O . ILE A 1 298 ? 1.913 -6.378 14.969 1.00 97.44 298 ILE A O 1
ATOM 2428 N N . ALA A 1 299 ? 0.588 -5.635 16.631 1.00 97.06 299 ALA A N 1
ATOM 2429 C CA . ALA A 1 299 ? 0.339 -6.956 17.199 1.00 97.06 299 ALA A CA 1
ATOM 2430 C C . ALA A 1 299 ? -0.245 -7.935 16.166 1.00 97.06 299 ALA A C 1
ATOM 2432 O O . ALA A 1 299 ? 0.097 -9.113 16.185 1.00 97.06 299 ALA A O 1
ATOM 2433 N N . SER A 1 300 ? -1.072 -7.451 15.233 1.00 97.88 300 SER A N 1
ATOM 2434 C CA . SER A 1 300 ? -1.616 -8.265 14.140 1.00 97.88 300 SER A CA 1
ATOM 2435 C C . SER A 1 300 ? -0.515 -8.782 13.203 1.00 97.88 300 SER A C 1
ATOM 2437 O O . SER A 1 300 ? -0.512 -9.963 12.858 1.00 97.88 300 SER A O 1
ATOM 2439 N N . VAL A 1 301 ? 0.456 -7.934 12.836 1.00 97.88 301 VAL A N 1
ATOM 2440 C CA . VAL A 1 301 ? 1.588 -8.326 11.972 1.00 97.88 301 VAL A CA 1
ATOM 2441 C C . VAL A 1 301 ? 2.527 -9.294 12.688 1.00 97.88 301 VAL A C 1
ATOM 2443 O O . VAL A 1 301 ? 2.896 -10.322 12.119 1.00 97.88 301 VAL A O 1
ATOM 2446 N N . GLN A 1 302 ? 2.867 -8.998 13.950 1.00 97.44 302 GLN A N 1
ATOM 2447 C CA . GLN A 1 302 ? 3.678 -9.885 14.788 1.00 97.44 302 GLN A CA 1
ATOM 2448 C C . GLN A 1 302 ? 3.019 -11.263 14.908 1.00 97.44 302 GLN A C 1
ATOM 2450 O O . GLN A 1 302 ? 3.656 -12.274 14.633 1.00 97.44 302 GLN A O 1
ATOM 2455 N N . ALA A 1 303 ? 1.728 -11.309 15.252 1.00 96.94 303 ALA A N 1
ATOM 2456 C CA . ALA A 1 303 ? 0.992 -12.554 15.432 1.00 96.94 303 ALA A CA 1
ATOM 2457 C C . ALA A 1 303 ? 0.968 -13.420 14.166 1.00 96.94 303 ALA A C 1
ATOM 2459 O O . ALA A 1 303 ? 1.226 -14.619 14.244 1.00 96.94 303 ALA A O 1
ATOM 2460 N N . ILE A 1 304 ? 0.698 -12.823 12.999 1.00 96.75 304 ILE A N 1
ATOM 2461 C CA . ILE A 1 304 ? 0.664 -13.550 11.723 1.00 96.75 304 ILE A CA 1
ATOM 2462 C C . ILE A 1 304 ? 2.042 -14.115 11.373 1.00 96.75 304 ILE A C 1
ATOM 2464 O O . ILE A 1 304 ? 2.125 -15.277 10.970 1.00 96.75 304 ILE A O 1
ATOM 2468 N N . ALA A 1 305 ? 3.112 -13.334 11.541 1.00 96.75 305 ALA A N 1
ATOM 2469 C CA . ALA A 1 305 ? 4.467 -13.796 11.255 1.00 96.75 305 ALA A CA 1
ATOM 2470 C C . ALA A 1 305 ? 4.898 -14.929 12.206 1.00 96.75 305 ALA A C 1
ATOM 2472 O O . ALA A 1 305 ? 5.330 -15.983 11.737 1.00 96.75 305 ALA A O 1
ATOM 2473 N N . GLU A 1 306 ? 4.698 -14.761 13.517 1.00 95.69 306 GLU A N 1
ATOM 2474 C CA . GLU A 1 306 ? 4.979 -15.787 14.534 1.00 95.69 306 GLU A CA 1
ATOM 2475 C C . GLU A 1 306 ? 4.215 -17.091 14.256 1.00 95.69 306 GLU A C 1
ATOM 2477 O O . GLU A 1 306 ? 4.806 -18.171 14.200 1.00 95.69 306 GLU A O 1
ATOM 2482 N N . PHE A 1 307 ? 2.907 -16.997 13.996 1.00 94.31 307 PHE A N 1
ATOM 2483 C CA . PHE A 1 307 ? 2.034 -18.154 13.791 1.00 94.31 307 PHE A CA 1
ATOM 2484 C C . PHE A 1 307 ? 2.320 -18.934 12.497 1.00 94.31 307 PHE A C 1
ATOM 2486 O O . PHE A 1 307 ? 2.044 -20.131 12.446 1.00 94.31 307 PHE A O 1
ATOM 2493 N N . HIS A 1 308 ? 2.850 -18.303 11.444 1.00 92.94 308 HIS A N 1
ATOM 2494 C CA . HIS A 1 308 ? 3.087 -18.969 10.151 1.00 92.94 308 HIS A CA 1
ATOM 2495 C C . HIS A 1 308 ? 4.536 -19.414 9.916 1.00 92.94 308 HIS A C 1
ATOM 2497 O O . HIS A 1 308 ? 4.762 -20.353 9.148 1.00 92.94 308 HIS A O 1
ATOM 2503 N N . PHE A 1 309 ? 5.510 -18.756 10.552 1.00 93.56 309 PHE A N 1
ATOM 2504 C CA . PHE A 1 309 ? 6.932 -18.934 10.231 1.00 93.56 309 PHE A CA 1
ATOM 2505 C C . PHE A 1 309 ? 7.800 -19.378 11.411 1.00 93.56 309 PHE A C 1
ATOM 2507 O O . PHE A 1 309 ? 8.868 -19.948 11.190 1.00 93.56 309 PHE A O 1
ATOM 2514 N N . PHE A 1 310 ? 7.325 -19.194 12.644 1.00 91.75 310 PHE A N 1
ATOM 2515 C CA . PHE A 1 310 ? 8.020 -19.596 13.871 1.00 91.75 310 PHE A CA 1
ATOM 2516 C C . PHE A 1 310 ? 7.209 -20.628 14.660 1.00 91.75 310 PHE A C 1
ATOM 2518 O O . PHE A 1 310 ? 7.336 -20.738 15.875 1.00 91.75 310 PHE A O 1
ATOM 2525 N N . ASP A 1 311 ? 6.373 -21.398 13.964 1.00 80.75 311 ASP A N 1
ATOM 2526 C CA . ASP A 1 311 ? 5.475 -22.376 14.560 1.00 80.75 311 ASP A CA 1
ATOM 2527 C C . ASP A 1 311 ? 6.159 -23.672 14.999 1.00 80.75 311 ASP A C 1
ATOM 2529 O O . ASP A 1 311 ? 7.302 -23.967 14.654 1.00 80.75 311 ASP A O 1
ATOM 2533 N N . ILE A 1 312 ? 5.438 -24.469 15.780 1.00 75.06 312 ILE A N 1
ATOM 2534 C CA . ILE A 1 312 ? 5.833 -25.820 16.177 1.00 75.06 312 ILE A CA 1
ATOM 2535 C C . ILE A 1 312 ? 4.866 -26.787 15.480 1.00 75.06 312 ILE A C 1
ATOM 2537 O O . ILE A 1 312 ? 3.657 -26.557 15.480 1.00 75.06 312 ILE A O 1
ATOM 2541 N N . ALA A 1 313 ? 5.385 -27.850 14.861 1.00 75.25 313 ALA A N 1
ATOM 2542 C CA . ALA A 1 313 ? 4.586 -28.784 14.066 1.00 75.25 313 ALA A CA 1
ATOM 2543 C C . ALA A 1 313 ? 3.594 -29.575 14.945 1.00 75.25 313 ALA A C 1
ATOM 2545 O O . ALA A 1 313 ? 4.005 -30.405 15.753 1.00 75.25 313 ALA A O 1
ATOM 2546 N N . MET A 1 314 ? 2.291 -29.312 14.790 1.00 80.44 314 MET A N 1
ATOM 2547 C CA . MET A 1 314 ? 1.200 -29.954 15.538 1.00 80.44 314 MET A CA 1
ATOM 2548 C C . MET A 1 314 ? -0.156 -29.779 14.823 1.00 80.44 314 MET A C 1
ATOM 2550 O O . MET A 1 314 ? -0.215 -29.128 13.779 1.00 80.44 314 MET A O 1
ATOM 2554 N N . SER A 1 315 ? -1.246 -30.342 15.368 1.00 77.75 315 SER A N 1
ATOM 2555 C CA . SER A 1 315 ? -2.598 -30.162 14.803 1.00 77.75 315 SER A CA 1
ATOM 2556 C C . SER A 1 315 ? -3.086 -28.704 14.903 1.00 77.75 315 SER A C 1
ATOM 2558 O O . SER A 1 315 ? -2.619 -27.972 15.781 1.00 77.75 315 SER A O 1
ATOM 2560 N N . PRO A 1 316 ? -4.037 -28.255 14.059 1.00 78.12 316 PRO A N 1
ATOM 2561 C CA . PRO A 1 316 ? -4.540 -26.877 14.079 1.00 78.12 316 PRO A CA 1
ATOM 2562 C C . PRO A 1 316 ? -5.097 -26.427 15.440 1.00 78.12 316 PRO A C 1
ATOM 2564 O O . PRO A 1 316 ? -4.844 -25.305 15.881 1.00 78.12 316 PRO A O 1
ATOM 2567 N N . GLU A 1 317 ? -5.809 -27.309 16.143 1.00 77.81 317 GLU A N 1
ATOM 2568 C CA . GLU A 1 317 ? -6.433 -27.028 17.441 1.00 77.81 317 GLU A CA 1
ATOM 2569 C C . GLU A 1 317 ? -5.368 -26.828 18.524 1.00 77.81 317 GLU A C 1
ATOM 2571 O O . GLU A 1 317 ? -5.417 -25.860 19.288 1.00 77.81 317 GLU A O 1
ATOM 2576 N N . MET A 1 318 ? -4.369 -27.718 18.546 1.00 83.56 318 MET A N 1
ATOM 2577 C CA . MET A 1 318 ? -3.237 -27.635 19.466 1.00 83.56 318 MET A CA 1
ATOM 2578 C C . MET A 1 318 ? -2.344 -26.431 19.142 1.00 83.56 318 MET A C 1
ATOM 2580 O O . MET A 1 318 ? -1.821 -25.780 20.047 1.00 83.56 318 MET A O 1
ATOM 2584 N N . LYS A 1 319 ? -2.208 -26.075 17.857 1.00 89.06 319 LYS A N 1
ATOM 2585 C CA . LYS A 1 319 ? -1.447 -24.902 17.410 1.00 89.06 319 LYS A CA 1
ATOM 2586 C C . LYS A 1 319 ? -2.062 -23.612 17.948 1.00 89.06 319 LYS A C 1
ATOM 2588 O O . LYS A 1 319 ? -1.346 -22.777 18.490 1.00 89.06 319 LYS A O 1
ATOM 2593 N N . CYS A 1 320 ? -3.384 -23.465 17.878 1.00 88.38 320 CYS A N 1
ATOM 2594 C CA . CYS A 1 320 ? -4.073 -22.301 18.439 1.00 88.38 320 CYS A CA 1
ATOM 2595 C C . CYS A 1 320 ? -3.982 -22.223 19.974 1.00 88.38 320 CYS A C 1
ATOM 2597 O O . CYS A 1 320 ? -3.801 -21.128 20.508 1.00 88.38 320 CYS A O 1
ATOM 2599 N N . SER A 1 321 ? -4.086 -23.345 20.697 1.00 88.50 321 SER A N 1
ATOM 2600 C CA . SER A 1 321 ? -4.009 -23.338 22.169 1.00 88.50 321 SER A CA 1
ATOM 2601 C C . SER A 1 321 ? -2.589 -23.070 22.686 1.00 88.50 321 SER A C 1
ATOM 2603 O O . SER A 1 321 ? -2.402 -22.264 23.596 1.00 88.50 321 SER A O 1
ATOM 2605 N N . THR A 1 322 ? -1.572 -23.670 22.068 1.00 90.69 322 THR A N 1
ATOM 2606 C CA . THR A 1 322 ? -0.163 -23.416 22.411 1.00 90.69 322 THR A CA 1
ATOM 2607 C C . THR A 1 322 ? 0.290 -22.012 22.007 1.00 90.69 322 THR A C 1
ATOM 2609 O O . THR A 1 322 ? 1.028 -21.379 22.764 1.00 90.69 322 THR A O 1
ATOM 2612 N N . PHE A 1 323 ? -0.197 -21.477 20.880 1.00 92.75 323 PHE A N 1
ATOM 2613 C CA . PHE A 1 323 ? 0.065 -20.088 20.495 1.00 92.75 323 PHE A CA 1
ATOM 2614 C C . PHE A 1 323 ? -0.581 -19.091 21.460 1.00 92.75 323 PHE A C 1
ATOM 2616 O O . PHE A 1 323 ? 0.040 -18.082 21.782 1.00 92.75 323 PHE A O 1
ATOM 2623 N N . LYS A 1 324 ? -1.795 -19.370 21.964 1.00 92.81 324 LYS A N 1
ATOM 2624 C CA . LYS A 1 324 ? -2.421 -18.548 23.011 1.00 92.81 324 LYS A CA 1
ATOM 2625 C C . LYS A 1 324 ? -1.501 -18.423 24.227 1.00 92.81 324 LYS A C 1
ATOM 2627 O O . LYS A 1 324 ? -1.214 -17.306 24.648 1.00 92.81 324 LYS A O 1
ATOM 2632 N N . ASN A 1 325 ? -1.004 -19.553 24.736 1.00 89.25 325 ASN A N 1
ATOM 2633 C CA . ASN A 1 325 ? -0.097 -19.570 25.885 1.00 89.25 325 ASN A CA 1
ATOM 2634 C C . ASN A 1 325 ? 1.157 -18.726 25.606 1.00 89.25 325 ASN A C 1
ATOM 2636 O O . ASN A 1 325 ? 1.506 -17.873 26.413 1.00 89.25 325 ASN A O 1
ATOM 2640 N N . PHE A 1 326 ? 1.790 -18.899 24.439 1.00 90.31 326 PHE A N 1
ATOM 2641 C CA . PHE A 1 326 ? 2.918 -18.065 24.011 1.00 90.31 326 PHE A CA 1
ATOM 2642 C C . PHE A 1 326 ? 2.579 -16.574 23.999 1.00 90.31 326 PHE A C 1
ATOM 2644 O O . PHE A 1 326 ? 3.300 -15.775 24.597 1.00 90.31 326 PHE A O 1
ATOM 2651 N N . TRP A 1 327 ? 1.470 -16.202 23.363 1.00 91.12 327 TRP A N 1
ATOM 2652 C CA . TRP A 1 327 ? 1.064 -14.812 23.218 1.00 91.12 327 TRP A CA 1
ATOM 2653 C C . TRP A 1 327 ? 0.839 -14.124 24.571 1.00 91.12 327 TRP A C 1
ATOM 2655 O O . TRP A 1 327 ? 1.222 -12.965 24.740 1.00 91.12 327 TRP A O 1
ATOM 2665 N N . GLU A 1 328 ? 0.257 -14.845 25.530 1.00 87.38 328 GLU A N 1
ATOM 2666 C CA . GLU A 1 328 ? -0.082 -14.353 26.870 1.00 87.38 328 GLU A CA 1
ATOM 2667 C C . GLU A 1 328 ? 1.103 -14.365 27.862 1.00 87.38 328 GLU A C 1
ATOM 2669 O O . GLU A 1 328 ? 1.000 -13.755 28.920 1.00 87.38 328 GLU A O 1
ATOM 2674 N N . THR A 1 329 ? 2.253 -14.972 27.528 1.00 84.69 329 THR A N 1
ATOM 2675 C CA . THR A 1 329 ? 3.448 -14.967 28.410 1.00 84.69 329 THR A CA 1
ATOM 2676 C C . THR A 1 329 ? 4.221 -13.644 28.468 1.00 84.69 329 THR A C 1
ATOM 2678 O O . THR A 1 329 ? 5.050 -13.464 29.357 1.00 84.69 329 THR A O 1
ATOM 2681 N N . GLY A 1 330 ? 4.011 -12.728 27.519 1.00 79.12 330 GLY A N 1
ATOM 2682 C CA . GLY A 1 330 ? 4.746 -11.456 27.461 1.00 79.12 330 GLY A CA 1
ATOM 2683 C C . GLY A 1 330 ? 6.205 -11.536 26.977 1.00 79.12 330 GLY A C 1
ATOM 2684 O O . GLY A 1 330 ? 6.923 -10.531 27.008 1.00 79.12 330 GLY A O 1
ATOM 2685 N N . VAL A 1 331 ? 6.660 -12.696 26.489 1.00 86.94 331 VAL A N 1
ATOM 2686 C CA . VAL A 1 331 ? 7.981 -12.830 25.846 1.00 86.94 331 VAL A CA 1
ATOM 2687 C C . VAL A 1 331 ? 8.102 -11.926 24.598 1.00 86.94 331 VAL A C 1
ATOM 2689 O O . VAL A 1 331 ? 7.089 -11.662 23.943 1.00 86.94 331 VAL A O 1
ATOM 2692 N N . PRO A 1 332 ? 9.309 -11.443 24.230 1.00 90.50 332 PRO A N 1
ATOM 2693 C CA . PRO A 1 332 ? 9.528 -10.649 23.022 1.00 90.50 332 PRO A CA 1
ATOM 2694 C C . PRO A 1 332 ? 9.090 -11.384 21.751 1.00 90.50 332 PRO A C 1
ATOM 2696 O O . PRO A 1 332 ? 9.400 -12.563 21.560 1.00 90.50 332 PRO A O 1
ATOM 2699 N N . ARG A 1 333 ? 8.384 -10.662 20.880 1.00 93.06 333 ARG A N 1
ATOM 2700 C CA . ARG A 1 333 ? 7.819 -11.133 19.608 1.00 93.06 333 ARG A CA 1
ATOM 2701 C C . ARG A 1 333 ? 8.590 -10.500 18.453 1.00 93.06 333 ARG A C 1
ATOM 2703 O O . ARG A 1 333 ? 9.211 -9.459 18.625 1.00 93.06 333 ARG A O 1
ATOM 2710 N N . ILE A 1 334 ? 8.547 -11.080 17.260 1.00 96.25 334 ILE A N 1
ATOM 2711 C CA . ILE A 1 334 ? 9.258 -10.570 16.078 1.00 96.25 334 ILE A CA 1
ATOM 2712 C C . ILE A 1 334 ? 9.160 -9.036 15.898 1.00 96.25 334 ILE A C 1
ATOM 2714 O O . ILE A 1 334 ? 8.083 -8.447 15.988 1.00 96.25 334 ILE A O 1
ATOM 2718 N N . GLY A 1 335 ? 10.304 -8.380 15.683 1.00 95.25 335 GLY A N 1
ATOM 2719 C CA . GLY A 1 335 ? 10.437 -6.914 15.689 1.00 95.25 335 GLY A CA 1
ATOM 2720 C C . GLY A 1 335 ? 10.789 -6.305 17.054 1.00 95.25 335 GLY A C 1
ATOM 2721 O O . GLY A 1 335 ? 11.397 -5.237 17.112 1.00 95.25 335 GLY A O 1
ATOM 2722 N N . ASP A 1 336 ? 10.499 -6.992 18.158 1.00 92.94 336 ASP A N 1
ATOM 2723 C CA . ASP A 1 336 ? 10.979 -6.606 19.485 1.00 92.94 336 ASP A CA 1
ATOM 2724 C C . ASP A 1 336 ? 12.480 -6.885 19.648 1.00 92.94 336 ASP A C 1
ATOM 2726 O O . ASP A 1 336 ? 13.045 -7.796 19.036 1.00 92.94 336 ASP A O 1
ATOM 2730 N N . ASP A 1 337 ? 13.127 -6.125 20.533 1.00 88.88 337 ASP A N 1
ATOM 2731 C CA . ASP A 1 337 ? 14.484 -6.442 20.973 1.00 88.88 337 ASP A CA 1
ATOM 2732 C C . ASP A 1 337 ? 14.531 -7.832 21.626 1.00 88.88 337 ASP A C 1
ATOM 2734 O O . ASP A 1 337 ? 13.670 -8.181 22.435 1.00 88.88 337 ASP A O 1
ATOM 2738 N N . PHE A 1 338 ? 15.576 -8.601 21.306 1.00 87.44 338 PHE A N 1
ATOM 2739 C CA . PHE A 1 338 ? 15.818 -9.962 21.810 1.00 87.44 338 PHE A CA 1
ATOM 2740 C C . PHE A 1 338 ? 14.771 -11.019 21.397 1.00 87.44 338 PHE A C 1
ATOM 2742 O O . PHE A 1 338 ? 14.778 -12.126 21.935 1.00 87.44 338 PHE A O 1
ATOM 2749 N N . ALA A 1 339 ? 13.900 -10.728 20.426 1.00 91.69 339 ALA A N 1
ATOM 2750 C CA . ALA A 1 339 ? 12.964 -11.710 19.884 1.00 91.69 339 ALA A CA 1
ATOM 2751 C C . ALA A 1 339 ? 13.680 -12.885 19.192 1.00 91.69 339 ALA A C 1
ATOM 2753 O O . ALA A 1 339 ? 14.558 -12.692 18.351 1.00 91.69 339 ALA A O 1
ATOM 2754 N N . MET A 1 340 ? 13.266 -14.114 19.520 1.00 91.44 340 MET A N 1
ATOM 2755 C CA . MET A 1 340 ? 13.809 -15.358 18.941 1.00 91.44 340 MET A CA 1
ATOM 2756 C C . MET A 1 340 ? 12.802 -16.123 18.065 1.00 91.44 340 MET A C 1
ATOM 2758 O O . MET A 1 340 ? 13.182 -17.085 17.391 1.00 91.44 340 MET A O 1
ATOM 2762 N N . GLY A 1 341 ? 11.543 -15.677 18.055 1.00 91.19 341 GLY A N 1
ATOM 2763 C CA . GLY A 1 341 ? 10.414 -16.332 17.400 1.00 91.19 341 GLY A CA 1
ATOM 2764 C C . GLY A 1 341 ? 9.836 -17.470 18.244 1.00 91.19 341 GLY A C 1
ATOM 2765 O O . GLY A 1 341 ? 10.574 -18.172 18.938 1.00 91.19 341 GLY A O 1
ATOM 2766 N N . TRP A 1 342 ? 8.520 -17.675 18.164 1.00 92.31 342 TRP A N 1
ATOM 2767 C CA . TRP A 1 342 ? 7.726 -18.544 19.043 1.00 92.31 342 TRP A CA 1
ATOM 2768 C C . TRP A 1 342 ? 8.365 -19.913 19.344 1.00 92.31 342 TRP A C 1
ATOM 2770 O O . TRP A 1 342 ? 8.550 -20.246 20.516 1.00 92.31 342 TRP A O 1
ATOM 2780 N N . ARG A 1 343 ? 8.785 -20.675 18.321 1.00 89.06 343 ARG A N 1
ATOM 2781 C CA . ARG A 1 343 ? 9.468 -21.985 18.452 1.00 89.06 343 ARG A CA 1
ATOM 2782 C C . ARG A 1 343 ? 10.682 -21.968 19.397 1.00 89.06 343 ARG A C 1
ATOM 2784 O O . ARG A 1 343 ? 11.020 -23.011 19.950 1.00 89.06 343 ARG A O 1
ATOM 2791 N N . LYS A 1 344 ? 11.367 -20.829 19.539 1.00 88.12 344 LYS A N 1
ATOM 2792 C CA . LYS A 1 344 ? 12.620 -20.669 20.300 1.00 88.12 344 LYS A CA 1
ATOM 2793 C C . LYS A 1 344 ? 12.470 -19.814 21.564 1.00 88.12 344 LYS A C 1
ATOM 2795 O O . LYS A 1 344 ? 13.452 -19.648 22.283 1.00 88.12 344 LYS A O 1
ATOM 2800 N N . SER A 1 345 ? 11.291 -19.254 21.836 1.00 84.81 345 SER A N 1
ATOM 2801 C CA . SER A 1 345 ? 11.085 -18.371 22.987 1.00 84.81 345 SER A CA 1
ATOM 2802 C C . SER A 1 345 ? 11.210 -19.116 24.319 1.00 84.81 345 SER A C 1
ATOM 2804 O O . SER A 1 345 ? 10.612 -20.172 24.521 1.00 84.81 345 SER A O 1
ATOM 2806 N N . ASN A 1 346 ? 11.973 -18.537 25.248 1.00 75.94 346 ASN A N 1
ATOM 2807 C CA . ASN A 1 346 ? 12.167 -19.070 26.592 1.00 75.94 346 ASN A CA 1
ATOM 2808 C C . ASN A 1 346 ? 11.146 -18.460 27.564 1.00 75.94 346 ASN A C 1
ATOM 2810 O O . ASN A 1 346 ? 11.220 -17.277 27.887 1.00 75.94 346 ASN A O 1
ATOM 2814 N N . TYR A 1 347 ? 10.214 -19.271 28.063 1.00 73.69 347 TYR A N 1
ATOM 2815 C CA . TYR A 1 347 ? 9.162 -18.825 28.988 1.00 73.69 347 TYR A CA 1
ATOM 2816 C C . TYR A 1 347 ? 9.653 -18.522 30.415 1.00 73.69 347 TYR A C 1
ATOM 2818 O O . TYR A 1 347 ? 8.891 -17.984 31.212 1.00 73.69 347 TYR A O 1
ATOM 2826 N N . ASN A 1 348 ? 10.907 -18.855 30.744 1.00 61.44 348 ASN A N 1
ATOM 2827 C CA . ASN A 1 348 ? 11.470 -18.689 32.089 1.00 61.44 348 ASN A CA 1
ATOM 2828 C C . ASN A 1 348 ? 12.265 -17.380 32.272 1.00 61.44 348 ASN A C 1
ATOM 2830 O O . ASN A 1 348 ? 12.749 -17.105 33.370 1.00 61.44 348 ASN A O 1
ATOM 2834 N N . GLU A 1 349 ? 12.447 -16.583 31.217 1.00 61.50 349 GLU A N 1
ATOM 2835 C CA . GLU A 1 349 ? 13.171 -15.310 31.290 1.00 61.50 349 GLU A CA 1
ATOM 2836 C C . GLU A 1 349 ? 12.257 -14.161 31.747 1.00 61.50 349 GLU A C 1
ATOM 2838 O O . GLU A 1 349 ? 11.174 -13.935 31.207 1.00 61.50 349 GLU A O 1
ATOM 2843 N N . LYS A 1 350 ? 12.714 -13.393 32.745 1.00 63.16 350 LYS A N 1
ATOM 2844 C CA . LYS A 1 350 ? 12.002 -12.219 33.269 1.00 63.16 350 LYS A CA 1
ATOM 2845 C C . LYS A 1 350 ? 12.087 -11.027 32.308 1.00 63.16 350 LYS A C 1
ATOM 2847 O O . LYS A 1 350 ? 12.860 -10.093 32.511 1.00 63.16 350 LYS A O 1
ATOM 2852 N N . PHE A 1 351 ? 11.263 -11.026 31.266 1.00 68.38 351 PHE A N 1
ATOM 2853 C CA . PHE A 1 351 ? 11.171 -9.890 30.339 1.00 68.38 351 PHE A CA 1
ATOM 2854 C C . PHE A 1 351 ? 10.458 -8.662 30.931 1.00 68.38 351 PHE A C 1
ATOM 2856 O O . PHE A 1 351 ? 10.656 -7.552 30.438 1.00 68.38 351 PHE A O 1
ATOM 2863 N N . THR A 1 352 ? 9.677 -8.849 32.001 1.00 68.38 352 THR A N 1
ATOM 2864 C CA . THR A 1 352 ? 8.912 -7.802 32.698 1.00 68.38 352 THR A CA 1
ATOM 2865 C C . THR A 1 352 ? 9.772 -6.634 33.175 1.00 68.38 352 THR A C 1
ATOM 2867 O O . THR A 1 352 ? 9.460 -5.494 32.853 1.00 68.38 352 THR A O 1
ATOM 2870 N N . GLU A 1 353 ? 10.865 -6.908 33.893 1.00 75.19 353 GLU A N 1
ATOM 2871 C CA . GLU A 1 353 ? 11.684 -5.875 34.552 1.00 75.19 353 GLU A CA 1
ATOM 2872 C C . GLU A 1 353 ? 12.293 -4.908 33.514 1.00 75.19 353 GLU A C 1
ATOM 2874 O O . GLU A 1 353 ? 12.177 -3.690 33.636 1.00 75.19 353 GLU A O 1
ATOM 2879 N N . LYS A 1 354 ? 12.815 -5.443 32.400 1.00 78.06 354 LYS A N 1
ATOM 2880 C CA . LYS A 1 354 ? 13.336 -4.635 31.280 1.00 78.06 354 LYS A CA 1
ATOM 2881 C C . LYS A 1 354 ? 12.250 -3.857 30.531 1.00 78.06 354 LYS A C 1
ATOM 2883 O O . LYS A 1 354 ? 12.513 -2.760 30.046 1.00 78.06 354 LYS A O 1
ATOM 2888 N N . GLU A 1 355 ? 11.044 -4.410 30.392 1.00 79.94 355 GLU A N 1
ATOM 2889 C CA . GLU A 1 355 ? 9.923 -3.688 29.773 1.00 79.94 355 GLU A CA 1
ATOM 2890 C C . GLU A 1 355 ? 9.461 -2.527 30.670 1.00 79.94 355 GLU A C 1
ATOM 2892 O O . GLU A 1 355 ? 9.199 -1.438 30.164 1.00 79.94 355 GLU A O 1
ATOM 2897 N N . GLN A 1 356 ? 9.428 -2.717 31.995 1.00 78.12 356 GLN A N 1
ATOM 2898 C CA . GLN A 1 356 ? 9.112 -1.660 32.964 1.00 78.12 356 GLN A CA 1
ATOM 2899 C C . GLN A 1 356 ? 10.117 -0.501 32.886 1.00 78.12 356 GLN A C 1
ATOM 2901 O O . GLN A 1 356 ? 9.703 0.653 32.769 1.00 78.12 356 GLN A O 1
ATOM 2906 N N . GLU A 1 357 ? 11.424 -0.785 32.848 1.00 82.62 357 GLU A N 1
ATOM 2907 C CA . GLU A 1 357 ? 12.466 0.235 32.630 1.00 82.62 357 GLU A CA 1
ATOM 2908 C C . GLU A 1 357 ? 12.249 1.016 31.318 1.00 82.62 357 GLU A C 1
ATOM 2910 O O . GLU A 1 357 ? 12.328 2.249 31.296 1.00 82.62 357 GLU A O 1
ATOM 2915 N N . GLN A 1 358 ? 11.921 0.319 30.220 1.00 84.31 358 GLN A N 1
ATOM 2916 C CA . GLN A 1 358 ? 11.631 0.948 28.925 1.00 84.31 358 GLN A CA 1
ATOM 2917 C C . GLN A 1 358 ? 10.377 1.837 28.966 1.00 84.31 358 GLN A C 1
ATOM 2919 O O . GLN A 1 358 ? 10.379 2.916 28.364 1.00 84.31 358 GLN A O 1
ATOM 2924 N N . LEU A 1 359 ? 9.328 1.417 29.683 1.00 84.31 359 LEU A N 1
ATOM 2925 C CA . LEU A 1 359 ? 8.090 2.181 29.864 1.00 84.31 359 LEU A CA 1
ATOM 2926 C C . LEU A 1 359 ? 8.306 3.429 30.732 1.00 84.31 359 LEU A C 1
ATOM 2928 O O . LEU A 1 359 ? 7.867 4.511 30.348 1.00 84.31 359 LEU A O 1
ATOM 2932 N N . LEU A 1 360 ? 9.045 3.330 31.840 1.00 85.00 360 LEU A N 1
ATOM 2933 C CA . LEU A 1 360 ? 9.399 4.488 32.674 1.00 85.00 360 LEU A CA 1
ATOM 2934 C C . LEU A 1 360 ? 10.226 5.515 31.884 1.00 85.00 360 LEU A C 1
ATOM 2936 O O . LEU A 1 360 ? 9.920 6.710 31.886 1.00 85.00 360 LEU A O 1
ATOM 2940 N N . ALA A 1 361 ? 11.217 5.049 31.118 1.00 87.81 361 ALA A N 1
ATOM 2941 C CA . ALA A 1 361 ? 11.993 5.908 30.229 1.00 87.81 361 ALA A CA 1
ATOM 2942 C C . ALA A 1 361 ? 11.136 6.537 29.111 1.00 87.81 361 ALA A C 1
ATOM 2944 O O . ALA A 1 361 ? 11.467 7.620 28.626 1.00 87.81 361 ALA A O 1
ATOM 2945 N N . GLN A 1 362 ? 10.055 5.877 28.679 1.00 88.62 362 GLN A N 1
ATOM 2946 C CA . GLN A 1 362 ? 9.080 6.415 27.726 1.00 88.62 362 GLN A CA 1
ATOM 2947 C C . GLN A 1 362 ? 8.230 7.535 28.345 1.00 88.62 362 GLN A C 1
ATOM 2949 O O . GLN A 1 362 ? 8.141 8.596 27.729 1.00 88.62 362 GLN A O 1
ATOM 2954 N N . VAL A 1 363 ? 7.698 7.365 29.562 1.00 87.69 363 VAL A N 1
ATOM 2955 C CA . VAL A 1 363 ? 6.964 8.432 30.284 1.00 87.69 363 VAL A CA 1
ATOM 2956 C C . VAL A 1 363 ? 7.824 9.679 30.432 1.00 87.69 363 VAL A C 1
ATOM 2958 O O . VAL A 1 363 ? 7.413 10.763 30.031 1.00 87.69 363 VAL A O 1
ATOM 2961 N N . ALA A 1 364 ? 9.059 9.527 30.915 1.00 89.19 364 ALA A N 1
ATOM 2962 C CA . ALA A 1 364 ? 9.965 10.656 31.116 1.00 89.19 364 ALA A CA 1
ATOM 2963 C C . ALA A 1 364 ? 10.247 11.448 29.819 1.00 89.19 364 ALA A C 1
ATOM 2965 O O . ALA A 1 364 ? 10.474 12.658 29.866 1.00 89.19 364 ALA A O 1
ATOM 2966 N N . ARG A 1 365 ? 10.212 10.791 28.647 1.00 90.88 365 ARG A N 1
ATOM 2967 C CA . ARG A 1 365 ? 10.324 11.462 27.338 1.00 90.88 365 ARG A CA 1
ATOM 2968 C C . ARG A 1 365 ? 9.033 12.146 26.900 1.00 90.88 365 ARG A C 1
ATOM 2970 O O . ARG A 1 365 ? 9.127 13.223 26.316 1.00 90.88 365 ARG A O 1
ATOM 2977 N N . ILE A 1 366 ? 7.876 11.528 27.151 1.00 90.31 366 ILE A N 1
ATOM 2978 C CA . ILE A 1 366 ? 6.557 12.103 26.855 1.00 90.31 366 ILE A CA 1
ATOM 2979 C C . ILE A 1 366 ? 6.388 13.393 27.655 1.00 90.31 366 ILE A C 1
ATOM 2981 O O . ILE A 1 366 ? 6.280 14.450 27.042 1.00 90.31 366 ILE A O 1
ATOM 2985 N N . ASN A 1 367 ? 6.512 13.334 28.985 1.00 89.88 367 ASN A N 1
ATOM 2986 C CA . ASN A 1 367 ? 6.355 14.490 29.875 1.00 89.88 367 ASN A CA 1
ATOM 2987 C C . ASN A 1 367 ? 7.265 15.651 29.440 1.00 89.88 367 ASN A C 1
ATOM 2989 O O . ASN A 1 367 ? 6.790 16.750 29.179 1.00 89.88 367 ASN A O 1
ATOM 2993 N N . LYS A 1 368 ? 8.553 15.373 29.190 1.00 91.69 368 LYS A N 1
ATOM 2994 C CA . LYS A 1 368 ? 9.514 16.376 28.701 1.00 91.69 368 LYS A CA 1
ATOM 2995 C C . LYS A 1 368 ? 9.137 17.009 27.350 1.00 91.69 368 LYS A C 1
ATOM 2997 O O . LYS A 1 368 ? 9.570 18.123 27.059 1.00 91.69 368 LYS A O 1
ATOM 3002 N N . ARG A 1 369 ? 8.405 16.305 26.478 1.00 91.56 369 ARG A N 1
ATOM 3003 C CA . ARG A 1 369 ? 7.890 16.864 25.214 1.00 91.56 369 ARG A CA 1
ATOM 3004 C C . ARG A 1 369 ? 6.558 17.597 25.420 1.00 91.56 369 ARG A C 1
ATOM 3006 O O . ARG A 1 369 ? 6.338 18.586 24.729 1.00 91.56 369 ARG A O 1
ATOM 3013 N N . GLU A 1 370 ? 5.727 17.185 26.377 1.00 91.56 370 GLU A N 1
ATOM 3014 C CA . GLU A 1 370 ? 4.518 17.917 26.793 1.00 91.56 370 GLU A CA 1
ATOM 3015 C C . GLU A 1 370 ? 4.880 19.273 27.426 1.00 91.56 370 GLU A C 1
ATOM 3017 O O . GLU A 1 370 ? 4.323 20.288 27.010 1.00 91.56 370 GLU A O 1
ATOM 3022 N N . ASP A 1 371 ? 5.909 19.331 28.282 1.00 89.62 371 ASP A N 1
ATOM 3023 C CA . ASP A 1 371 ? 6.466 20.579 28.841 1.00 89.62 371 ASP A CA 1
ATOM 3024 C C . ASP A 1 371 ? 6.859 21.589 27.743 1.00 89.62 371 ASP A C 1
ATOM 3026 O O . ASP A 1 371 ? 6.680 22.799 27.887 1.00 89.62 371 ASP A O 1
ATOM 3030 N N . LEU A 1 372 ? 7.406 21.106 26.620 1.00 90.44 372 LEU A N 1
ATOM 3031 C CA . LEU A 1 372 ? 7.786 21.956 25.487 1.00 90.44 372 LEU A CA 1
ATOM 3032 C C . LEU A 1 372 ? 6.556 22.490 24.740 1.00 90.44 372 LEU A C 1
ATOM 3034 O O . LEU A 1 372 ? 6.547 23.658 24.357 1.00 90.44 372 LEU A O 1
ATOM 3038 N N . ILE A 1 373 ? 5.507 21.675 24.574 1.00 90.19 373 ILE A N 1
ATOM 3039 C CA . ILE A 1 373 ? 4.228 22.117 23.990 1.00 90.19 373 ILE A CA 1
ATOM 3040 C C . ILE A 1 373 ? 3.576 23.170 24.901 1.00 90.19 373 ILE A C 1
ATOM 3042 O O . ILE A 1 373 ? 3.075 24.183 24.410 1.00 90.19 373 ILE A O 1
ATOM 3046 N N . GLN A 1 374 ? 3.636 22.986 26.223 1.00 87.88 374 GLN A N 1
ATOM 3047 C CA . GLN A 1 374 ? 3.159 23.970 27.196 1.00 87.88 374 GLN A CA 1
ATOM 3048 C C . GLN A 1 374 ? 3.928 25.300 27.086 1.00 87.88 374 GLN A C 1
ATOM 3050 O O . GLN A 1 374 ? 3.315 26.370 27.053 1.00 87.88 374 GLN A O 1
ATOM 3055 N N . GLN A 1 375 ? 5.259 25.254 26.966 1.00 88.00 375 GLN A N 1
ATOM 3056 C CA . GLN A 1 375 ? 6.089 26.447 26.756 1.00 88.00 375 GLN A CA 1
ATOM 3057 C C . GLN A 1 375 ? 5.759 27.159 25.434 1.00 88.00 375 GLN A C 1
ATOM 3059 O O . GLN A 1 375 ? 5.705 28.390 25.399 1.00 88.00 375 GLN A O 1
ATOM 3064 N N . GLU A 1 376 ? 5.501 26.423 24.348 1.00 86.12 376 GLU A N 1
ATOM 3065 C CA . GLU A 1 376 ? 5.047 27.016 23.082 1.00 86.12 376 GLU A CA 1
ATOM 3066 C C . GLU A 1 376 ? 3.653 27.645 23.205 1.00 86.12 376 GLU A C 1
ATOM 3068 O O . GLU A 1 376 ? 3.446 28.754 22.706 1.00 86.12 376 GLU A O 1
ATOM 3073 N N . HIS A 1 377 ? 2.723 27.012 23.928 1.00 86.31 377 HIS A N 1
ATOM 3074 C CA . HIS A 1 377 ? 1.417 27.593 24.237 1.00 86.31 377 HIS A CA 1
ATOM 3075 C C . HIS A 1 377 ? 1.548 28.923 24.988 1.00 86.31 377 HIS A C 1
ATOM 3077 O O . HIS A 1 377 ? 1.003 29.930 24.533 1.00 86.31 377 HIS A O 1
ATOM 3083 N N . GLN A 1 378 ? 2.322 28.954 26.077 1.00 87.00 378 GLN A N 1
ATOM 3084 C CA . GLN A 1 378 ? 2.551 30.162 26.878 1.00 87.00 378 GLN A CA 1
ATOM 3085 C C . GLN A 1 378 ? 3.237 31.278 26.073 1.00 87.00 378 GLN A C 1
ATOM 3087 O O . GLN A 1 378 ? 2.923 32.455 26.243 1.00 87.00 378 GLN A O 1
ATOM 3092 N N . LYS A 1 379 ? 4.167 30.922 25.177 1.00 88.25 379 LYS A N 1
ATOM 3093 C CA . LYS A 1 379 ? 4.964 31.878 24.395 1.00 88.25 379 LYS A CA 1
ATOM 3094 C C . LYS A 1 379 ? 4.248 32.433 23.162 1.00 88.25 379 LYS A C 1
ATOM 3096 O O . LYS A 1 379 ? 4.501 33.578 22.788 1.00 88.25 379 LYS A O 1
ATOM 3101 N N . PHE A 1 380 ? 3.415 31.628 22.502 1.00 84.94 380 PHE A N 1
ATOM 3102 C CA . PHE A 1 380 ? 2.812 31.962 21.206 1.00 84.94 380 PHE A CA 1
ATOM 3103 C C . PHE A 1 380 ? 1.274 32.026 21.218 1.00 84.94 380 PHE A C 1
ATOM 3105 O O . PHE A 1 380 ? 0.685 32.355 20.190 1.00 84.94 380 PHE A O 1
ATOM 3112 N N . GLY A 1 381 ? 0.614 31.743 22.347 1.00 82.19 381 GLY A N 1
ATOM 3113 C CA . GLY A 1 381 ? -0.849 31.807 22.472 1.00 82.19 381 GLY A CA 1
ATOM 3114 C C . GLY A 1 381 ? -1.579 30.693 21.715 1.00 82.19 381 GLY A C 1
ATOM 3115 O O . GLY A 1 381 ? -2.614 30.935 21.096 1.00 82.19 381 GLY A O 1
ATOM 3116 N N . MET A 1 382 ? -1.017 29.481 21.714 1.00 81.75 382 MET A N 1
ATOM 3117 C CA . MET A 1 382 ? -1.526 28.335 20.950 1.00 81.75 382 MET A CA 1
ATOM 3118 C C . MET A 1 382 ? -2.943 27.918 21.402 1.00 81.75 382 MET A C 1
ATOM 3120 O O . MET A 1 382 ? -3.138 27.678 22.591 1.00 81.75 382 MET A O 1
ATOM 3124 N N . PRO A 1 383 ? -3.927 27.752 20.500 1.00 81.38 383 PRO A N 1
ATOM 3125 C CA . PRO A 1 383 ? -5.258 27.241 20.841 1.00 81.38 383 PRO A CA 1
ATOM 3126 C C . PRO A 1 383 ? -5.245 25.923 21.631 1.00 81.38 383 PRO A C 1
ATOM 3128 O O . PRO A 1 383 ? -4.516 24.999 21.273 1.00 81.38 383 PRO A O 1
ATOM 3131 N N . ASN A 1 384 ? -6.126 25.767 22.628 1.00 84.94 384 ASN A N 1
ATOM 3132 C CA . ASN A 1 384 ? -6.240 24.520 23.411 1.00 84.94 384 ASN A CA 1
ATOM 3133 C C . ASN A 1 384 ? -6.501 23.287 22.523 1.00 84.94 384 ASN A C 1
ATOM 3135 O O . ASN A 1 384 ? -6.003 22.202 22.802 1.00 84.94 384 ASN A O 1
ATOM 3139 N N . ILE A 1 385 ? -7.239 23.457 21.419 1.00 83.62 385 ILE A N 1
ATOM 3140 C CA . ILE A 1 385 ? -7.500 22.397 20.433 1.00 83.62 385 ILE A CA 1
ATOM 3141 C C . ILE A 1 385 ? -6.245 21.999 19.633 1.00 83.62 385 ILE A C 1
ATOM 3143 O O . ILE A 1 385 ? -6.108 20.844 19.230 1.00 83.62 385 ILE A O 1
ATOM 3147 N N . ASP A 1 386 ? -5.313 22.935 19.428 1.00 84.00 386 ASP A N 1
ATOM 3148 C CA . ASP A 1 386 ? -4.016 22.661 18.810 1.00 84.00 386 ASP A CA 1
ATOM 3149 C C . ASP A 1 386 ? -3.069 21.989 19.820 1.00 84.00 386 ASP A C 1
ATOM 3151 O O . ASP A 1 386 ? -2.382 21.043 19.440 1.00 84.00 386 ASP A O 1
ATOM 3155 N N . VAL A 1 387 ? -3.080 22.410 21.095 1.00 87.88 387 VAL A N 1
ATOM 3156 C CA . VAL A 1 387 ? -2.345 21.748 22.196 1.00 87.88 387 VAL A CA 1
ATOM 3157 C C . VAL A 1 387 ? -2.800 20.295 22.341 1.00 87.88 387 VAL A C 1
ATOM 3159 O O . VAL A 1 387 ? -1.969 19.395 22.267 1.00 87.88 387 VAL A O 1
ATOM 3162 N N . TRP A 1 388 ? -4.113 20.059 22.450 1.00 89.44 388 TRP A N 1
ATOM 3163 C CA . TRP A 1 388 ? -4.721 18.724 22.506 1.00 89.44 388 TRP A CA 1
ATOM 3164 C C . TRP A 1 388 ? -4.232 17.816 21.374 1.00 89.44 388 TRP A C 1
ATOM 3166 O O . TRP A 1 388 ? -3.722 16.724 21.622 1.00 89.44 388 TRP A O 1
ATOM 3176 N N . ARG A 1 389 ? -4.324 18.300 20.127 1.00 88.31 389 ARG A N 1
ATOM 3177 C CA . ARG A 1 389 ? -3.871 17.564 18.943 1.00 88.31 389 ARG A CA 1
ATOM 3178 C C . ARG A 1 389 ? -2.369 17.268 18.998 1.00 88.31 389 ARG A C 1
ATOM 3180 O O . ARG A 1 389 ? -1.964 16.167 18.646 1.00 88.31 389 ARG A O 1
ATOM 3187 N N . CYS A 1 390 ? -1.540 18.227 19.410 1.00 89.75 390 CYS A N 1
ATOM 3188 C CA . CYS A 1 390 ? -0.092 18.029 19.496 1.00 89.75 390 CYS A CA 1
ATOM 3189 C C . CYS A 1 390 ? 0.305 17.026 20.587 1.00 89.75 390 CYS A C 1
ATOM 3191 O O . CYS A 1 390 ? 1.187 16.207 20.339 1.00 89.75 390 CYS A O 1
ATOM 3193 N N . VAL A 1 391 ? -0.355 17.048 21.749 1.00 91.31 391 VAL A N 1
ATOM 3194 C CA . VAL A 1 391 ? -0.138 16.075 22.834 1.00 91.31 391 VAL A CA 1
ATOM 3195 C C . VAL A 1 391 ? -0.579 14.674 22.411 1.00 91.31 391 VAL A C 1
ATOM 3197 O O . VAL A 1 391 ? 0.158 13.711 22.604 1.00 91.31 391 VAL A O 1
ATOM 3200 N N . ASP A 1 392 ? -1.751 14.536 21.792 1.00 91.38 392 ASP A N 1
ATOM 3201 C CA . ASP A 1 392 ? -2.250 13.230 21.356 1.00 91.38 392 ASP A CA 1
ATOM 3202 C C . ASP A 1 392 ? -1.390 12.626 20.220 1.00 91.38 392 ASP A C 1
ATOM 3204 O O . ASP A 1 392 ? -1.020 11.450 20.290 1.00 91.38 392 ASP A O 1
ATOM 3208 N N . ILE A 1 393 ? -0.947 13.441 19.249 1.00 89.75 393 ILE A N 1
ATOM 3209 C CA . ILE A 1 393 ? 0.052 13.033 18.242 1.00 89.75 393 ILE A CA 1
ATOM 3210 C C . ILE A 1 393 ? 1.352 12.589 18.925 1.00 89.75 393 ILE A C 1
ATOM 3212 O O . ILE A 1 393 ? 1.819 11.483 18.670 1.00 89.75 393 ILE A O 1
ATOM 3216 N N . LEU A 1 394 ? 1.908 13.397 19.834 1.00 91.62 394 LEU A N 1
ATOM 3217 C CA . LEU A 1 394 ? 3.115 13.069 20.602 1.00 91.62 394 LEU A CA 1
ATOM 3218 C C . LEU A 1 394 ? 2.991 11.719 21.327 1.00 91.62 394 LEU A C 1
ATOM 3220 O O . LEU A 1 394 ? 3.884 10.875 21.232 1.00 91.62 394 LEU A O 1
ATOM 3224 N N . ARG A 1 395 ? 1.883 11.489 22.037 1.00 90.75 395 ARG A N 1
ATOM 3225 C CA . ARG A 1 395 ? 1.639 10.218 22.730 1.00 90.75 395 ARG A CA 1
ATOM 3226 C C . ARG A 1 395 ? 1.553 9.061 21.738 1.00 90.75 395 ARG A C 1
ATOM 3228 O O . ARG A 1 395 ? 2.065 7.983 22.036 1.00 90.75 395 ARG A O 1
ATOM 3235 N N . THR A 1 396 ? 0.997 9.276 20.550 1.00 90.44 396 THR A N 1
ATOM 3236 C CA . THR A 1 396 ? 0.934 8.271 19.477 1.00 90.44 396 THR A CA 1
ATOM 3237 C C . THR A 1 396 ? 2.321 7.926 18.921 1.00 90.44 396 THR A C 1
ATOM 3239 O O . THR A 1 396 ? 2.669 6.746 18.834 1.00 90.44 396 THR A O 1
ATOM 3242 N N . GLU A 1 397 ? 3.151 8.934 18.620 1.00 90.81 397 GLU A N 1
ATOM 3243 C CA . GLU A 1 397 ? 4.539 8.768 18.146 1.00 90.81 397 GLU A CA 1
ATOM 3244 C C . GLU A 1 397 ? 5.386 7.905 19.097 1.00 90.81 397 GLU A C 1
ATOM 3246 O O . GLU A 1 397 ? 6.280 7.182 18.655 1.00 90.81 397 GLU A O 1
ATOM 3251 N N . GLU A 1 398 ? 5.121 7.975 20.405 1.00 89.75 398 GLU A N 1
ATOM 3252 C CA . GLU A 1 398 ? 5.856 7.239 21.437 1.00 89.75 398 GLU A CA 1
ATOM 3253 C C . GLU A 1 398 ? 5.210 5.872 21.756 1.00 89.75 398 GLU A C 1
ATOM 3255 O O . GLU A 1 398 ? 5.914 4.869 21.883 1.00 89.75 398 GLU A O 1
ATOM 3260 N N . THR A 1 399 ? 3.882 5.788 21.892 1.00 89.25 399 THR A N 1
ATOM 3261 C CA . THR A 1 399 ? 3.184 4.624 22.492 1.00 89.25 399 THR A CA 1
ATOM 3262 C C . THR A 1 399 ? 2.652 3.583 21.496 1.00 89.25 399 THR A C 1
ATOM 3264 O O . THR A 1 399 ? 2.014 2.607 21.893 1.00 89.25 399 THR A O 1
ATOM 3267 N N . TRP A 1 400 ? 2.972 3.720 20.209 1.00 91.94 400 TRP A N 1
ATOM 3268 C CA . TRP A 1 400 ? 2.514 2.843 19.121 1.00 91.94 400 TRP A CA 1
ATOM 3269 C C . TRP A 1 400 ? 2.809 1.335 19.286 1.00 91.94 400 TRP A C 1
ATOM 3271 O O . TRP A 1 400 ? 2.115 0.513 18.692 1.00 91.94 400 TRP A O 1
ATOM 3281 N N . ARG A 1 401 ? 3.820 0.935 20.072 1.00 90.94 401 ARG A N 1
ATOM 3282 C CA . ARG A 1 401 ? 4.201 -0.479 20.282 1.00 90.94 401 ARG A CA 1
ATOM 3283 C C . ARG A 1 401 ? 3.261 -1.180 21.285 1.00 90.94 401 ARG A C 1
ATOM 3285 O O . ARG A 1 401 ? 2.980 -0.591 22.338 1.00 90.94 401 ARG A O 1
ATOM 3292 N N . PRO A 1 402 ? 2.813 -2.429 21.027 1.00 91.88 402 PRO A N 1
ATOM 3293 C CA . PRO A 1 402 ? 2.048 -3.211 21.998 1.00 91.88 402 PRO A CA 1
ATOM 3294 C C . PRO A 1 402 ? 2.855 -3.492 23.270 1.00 91.88 402 PRO A C 1
ATOM 3296 O O . PRO A 1 402 ? 4.032 -3.845 23.210 1.00 91.88 402 PRO A O 1
ATOM 3299 N N . VAL A 1 403 ? 2.199 -3.357 24.423 1.00 87.75 403 VAL A N 1
ATOM 3300 C CA . VAL A 1 403 ? 2.792 -3.657 25.733 1.00 87.75 403 VAL A CA 1
ATOM 3301 C C . VAL A 1 403 ? 2.667 -5.152 25.992 1.00 87.75 403 VAL A C 1
ATOM 3303 O O . VAL A 1 403 ? 1.605 -5.744 25.783 1.00 87.75 403 VAL A O 1
ATOM 3306 N N . ARG A 1 404 ? 3.768 -5.775 26.422 1.00 79.81 404 ARG A N 1
ATOM 3307 C CA . ARG A 1 404 ? 3.836 -7.233 26.615 1.00 79.81 404 ARG A CA 1
ATOM 3308 C C . ARG A 1 404 ? 3.473 -7.697 28.026 1.00 79.81 404 ARG A C 1
ATOM 3310 O O . ARG A 1 404 ? 3.301 -8.889 28.238 1.00 79.81 404 ARG A O 1
ATOM 3317 N N . TYR A 1 405 ? 3.332 -6.779 28.979 1.00 68.19 405 TYR A N 1
ATOM 3318 C CA . TYR A 1 405 ? 3.010 -7.114 30.362 1.00 68.19 405 TYR A CA 1
ATOM 3319 C C . TYR A 1 405 ? 1.502 -7.249 30.608 1.00 68.19 405 TYR A C 1
ATOM 3321 O O . TYR A 1 405 ? 0.729 -6.353 30.273 1.00 68.19 405 TYR A O 1
ATOM 3329 N N . SER A 1 406 ? 1.091 -8.334 31.266 1.00 57.78 406 SER A N 1
ATOM 3330 C CA . SER A 1 406 ? -0.262 -8.513 31.801 1.00 57.78 406 SER A CA 1
ATOM 3331 C C . SER A 1 406 ? -0.199 -8.996 33.254 1.00 57.78 406 SER A C 1
ATOM 3333 O O . SER A 1 406 ? -0.247 -10.199 33.507 1.00 57.78 406 SER A O 1
ATOM 3335 N N . GLY A 1 407 ? -0.079 -8.076 34.218 1.00 51.22 407 GLY A N 1
ATOM 3336 C CA . GLY A 1 407 ? 0.066 -8.467 35.625 1.00 51.22 407 GLY A CA 1
ATOM 3337 C C . GLY A 1 407 ? -0.148 -7.366 36.666 1.00 51.22 407 GLY A C 1
ATOM 3338 O O . GLY A 1 407 ? 0.808 -6.753 37.110 1.00 51.22 407 GLY A O 1
ATOM 3339 N N . GLN A 1 408 ? -1.391 -7.207 37.125 1.00 47.03 408 GLN A N 1
ATOM 3340 C CA . GLN A 1 408 ? -1.763 -6.863 38.517 1.00 47.03 408 GLN A CA 1
ATOM 3341 C C . GLN A 1 408 ? -1.262 -5.558 39.181 1.00 47.03 408 GLN A C 1
ATOM 3343 O O . GLN A 1 408 ? -1.748 -5.246 40.261 1.00 47.03 408 GLN A O 1
ATOM 3348 N N . ASP A 1 409 ? -0.363 -4.781 38.580 1.00 51.97 409 ASP A N 1
ATOM 3349 C CA . ASP A 1 409 ? 0.145 -3.539 39.170 1.00 51.97 409 ASP A CA 1
ATOM 3350 C C . ASP A 1 409 ? -0.782 -2.355 38.831 1.00 51.97 409 ASP A C 1
ATOM 3352 O O . ASP A 1 409 ? -0.877 -1.931 37.672 1.00 51.97 409 ASP A O 1
ATOM 3356 N N . GLU A 1 410 ? -1.495 -1.830 39.834 1.00 51.38 410 GLU A N 1
ATOM 3357 C CA . GLU A 1 410 ? -2.447 -0.715 39.676 1.00 51.38 410 GLU A CA 1
ATOM 3358 C C . GLU A 1 410 ? -1.767 0.555 39.133 1.00 51.38 410 GLU A C 1
ATOM 3360 O O . GLU A 1 410 ? -2.387 1.339 38.414 1.00 51.38 410 GLU A O 1
ATOM 3365 N N . ASN A 1 411 ? -0.455 0.698 39.355 1.00 50.41 411 ASN A N 1
ATOM 3366 C CA . ASN A 1 411 ? 0.364 1.811 38.869 1.00 50.41 411 ASN A CA 1
ATOM 3367 C C . ASN A 1 411 ? 0.489 1.883 37.331 1.00 50.41 411 ASN A C 1
ATOM 3369 O O . ASN A 1 411 ? 1.122 2.798 36.800 1.00 50.41 411 ASN A O 1
ATOM 3373 N N . HIS A 1 412 ? -0.044 0.907 36.585 1.00 55.38 412 HIS A N 1
ATOM 3374 C CA . HIS A 1 412 ? 0.137 0.778 35.132 1.00 55.38 412 HIS A CA 1
ATOM 3375 C C . HIS A 1 412 ? -1.179 0.741 34.328 1.00 55.38 412 HIS A C 1
ATOM 3377 O O . HIS A 1 412 ? -1.171 0.408 33.138 1.00 55.38 412 HIS A O 1
ATOM 3383 N N . ILE A 1 413 ? -2.302 1.153 34.934 1.00 56.47 413 ILE A N 1
ATOM 3384 C CA . ILE A 1 413 ? -3.634 1.242 34.293 1.00 56.47 413 ILE A CA 1
ATOM 3385 C C . ILE A 1 413 ? -3.600 2.006 32.953 1.00 56.47 413 ILE A C 1
ATOM 3387 O O . ILE A 1 413 ? -4.249 1.591 31.990 1.00 56.47 413 ILE A O 1
ATOM 3391 N N . GLN A 1 414 ? -2.776 3.054 32.850 1.00 59.38 414 GLN A N 1
ATOM 3392 C CA . GLN A 1 414 ? -2.595 3.883 31.646 1.00 59.38 414 GLN A CA 1
ATOM 3393 C C . GLN A 1 414 ? -2.087 3.137 30.393 1.00 59.38 414 GLN A C 1
ATOM 3395 O O . GLN A 1 414 ? -2.069 3.709 29.305 1.00 59.38 414 GLN A O 1
ATOM 3400 N N . TYR A 1 415 ? -1.680 1.868 30.516 1.00 68.00 415 TYR A N 1
ATOM 3401 C CA . TYR A 1 415 ? -1.216 1.035 29.398 1.00 68.00 415 TYR A CA 1
ATOM 3402 C C . TYR A 1 415 ? -2.164 -0.103 29.014 1.00 68.00 415 TYR A C 1
ATOM 3404 O O . TYR A 1 415 ? -1.876 -0.829 28.060 1.00 68.00 415 TYR A O 1
ATOM 3412 N N . LEU A 1 416 ? -3.287 -0.288 29.716 1.00 68.88 416 LEU A N 1
ATOM 3413 C CA . LEU A 1 416 ? -4.173 -1.443 29.510 1.00 68.88 416 LEU A CA 1
ATOM 3414 C C . LEU A 1 416 ? -4.740 -1.524 28.082 1.00 68.88 416 LEU A C 1
ATOM 3416 O O . LEU A 1 416 ? -4.910 -2.621 27.556 1.00 68.88 416 LEU A O 1
ATOM 3420 N N . ASN A 1 417 ? -4.960 -0.384 27.419 1.00 76.06 417 ASN A N 1
ATOM 3421 C CA . ASN A 1 417 ? -5.386 -0.311 26.014 1.00 76.06 417 ASN A CA 1
ATOM 3422 C C . ASN A 1 417 ? -4.313 -0.787 25.006 1.00 76.06 417 ASN A C 1
ATOM 3424 O O . ASN A 1 417 ? -4.644 -1.080 23.858 1.00 76.06 417 ASN A O 1
ATOM 3428 N N . ARG A 1 418 ? -3.041 -0.892 25.418 1.00 87.06 418 ARG A N 1
ATOM 3429 C CA . ARG A 1 418 ? -1.913 -1.385 24.604 1.00 87.06 418 ARG A CA 1
ATOM 3430 C C . ARG A 1 418 ? -1.585 -2.862 24.852 1.00 87.06 418 ARG A C 1
ATOM 3432 O O . ARG A 1 418 ? -0.759 -3.417 24.124 1.00 87.06 418 ARG A O 1
ATOM 3439 N N . VAL A 1 419 ? -2.208 -3.501 25.847 1.00 88.19 419 VAL A N 1
ATOM 3440 C CA . VAL A 1 419 ? -2.035 -4.931 26.156 1.00 88.19 419 VAL A CA 1
ATOM 3441 C C . VAL A 1 419 ? -2.982 -5.753 25.282 1.00 88.19 419 VAL A C 1
ATOM 3443 O O . VAL A 1 419 ? -4.135 -6.003 25.630 1.00 88.19 419 VAL A O 1
ATOM 3446 N N . ILE A 1 420 ? -2.491 -6.167 24.114 1.00 92.75 420 ILE A N 1
ATOM 3447 C CA . ILE A 1 420 ? -3.297 -6.896 23.127 1.00 92.75 420 ILE A CA 1
ATOM 3448 C C . ILE A 1 420 ? -3.438 -8.364 23.543 1.00 92.75 420 ILE A C 1
ATOM 3450 O O . ILE A 1 420 ? -2.456 -9.109 23.554 1.00 92.75 420 ILE A O 1
ATOM 3454 N N . LYS A 1 421 ? -4.663 -8.793 23.859 1.00 91.62 421 LYS A N 1
ATOM 3455 C CA . LYS A 1 421 ? -4.991 -10.172 24.267 1.00 91.62 421 LYS A CA 1
ATOM 3456 C C . LYS A 1 421 ? -5.099 -11.110 23.064 1.00 91.62 421 LYS A C 1
ATOM 3458 O O . LYS A 1 421 ? -5.375 -10.666 21.950 1.00 91.62 421 LYS A O 1
ATOM 3463 N N . PHE A 1 422 ? -4.956 -12.419 23.288 1.00 93.25 422 PHE A N 1
ATOM 3464 C CA . PHE A 1 422 ? -5.051 -13.407 22.207 1.00 93.25 422 PHE A CA 1
ATOM 3465 C C . PHE A 1 422 ? -6.393 -13.339 21.457 1.00 93.25 422 PHE A C 1
ATOM 3467 O O . PHE A 1 422 ? -6.411 -13.396 20.232 1.00 93.25 422 PHE A O 1
ATOM 3474 N N . ASP A 1 423 ? -7.516 -13.124 22.148 1.00 94.12 423 ASP A N 1
ATOM 3475 C CA . ASP A 1 423 ? -8.836 -13.061 21.501 1.00 94.12 423 ASP A CA 1
ATOM 3476 C C . ASP A 1 423 ? -8.973 -11.913 20.477 1.00 94.12 423 ASP A C 1
ATOM 3478 O O . ASP A 1 423 ? -9.764 -12.020 19.543 1.00 94.12 423 ASP A O 1
ATOM 3482 N N . GLN A 1 424 ? -8.160 -10.852 20.585 1.00 94.75 424 GLN A N 1
ATOM 3483 C CA . GLN A 1 424 ? -8.139 -9.725 19.640 1.00 94.75 424 GLN A CA 1
ATOM 3484 C C . GLN A 1 424 ? -7.380 -10.020 18.333 1.00 94.75 424 GLN A C 1
ATOM 3486 O O . GLN A 1 424 ? -7.550 -9.291 17.348 1.00 94.75 424 GLN A O 1
ATOM 3491 N N . ILE A 1 425 ? -6.529 -11.050 18.318 1.00 96.06 425 ILE A N 1
ATOM 3492 C CA . ILE A 1 425 ? -5.741 -11.490 17.150 1.00 96.06 425 ILE A CA 1
ATOM 3493 C C . ILE A 1 425 ? -6.160 -12.875 16.642 1.00 96.06 425 ILE A C 1
ATOM 3495 O O . ILE A 1 425 ? -5.969 -13.179 15.473 1.00 96.06 425 ILE A O 1
ATOM 3499 N N . LYS A 1 426 ? -6.798 -13.706 17.471 1.00 95.94 426 LYS A N 1
ATOM 3500 C CA . LYS A 1 426 ? -7.299 -15.035 17.098 1.00 95.94 426 LYS A CA 1
ATOM 3501 C C . LYS A 1 426 ? -8.080 -15.064 15.768 1.00 95.94 426 LYS A C 1
ATOM 3503 O O . LYS A 1 426 ? -7.856 -16.003 15.009 1.00 95.94 426 LYS A O 1
ATOM 3508 N N . PRO A 1 427 ? -8.948 -14.085 15.425 1.00 95.81 427 PRO A N 1
ATOM 3509 C CA . PRO A 1 427 ? -9.707 -14.126 14.172 1.00 95.81 427 PRO A CA 1
ATOM 3510 C C . PRO A 1 427 ? -8.859 -14.088 12.894 1.00 95.81 427 PRO A C 1
ATOM 3512 O O . PRO A 1 427 ? -9.309 -14.599 11.875 1.00 95.81 427 PRO A O 1
ATOM 3515 N N . ILE A 1 428 ? -7.645 -13.525 12.941 1.00 96.38 428 ILE A N 1
ATOM 3516 C CA . ILE A 1 428 ? -6.726 -13.434 11.791 1.00 96.38 428 ILE A CA 1
ATOM 3517 C C . ILE A 1 428 ? -5.682 -14.569 11.759 1.00 96.38 428 ILE A C 1
ATOM 3519 O O . ILE A 1 428 ? -4.824 -14.588 10.881 1.00 96.38 428 ILE A O 1
ATOM 3523 N N . LEU A 1 429 ? -5.755 -15.525 12.695 1.00 94.25 429 LEU A N 1
ATOM 3524 C CA . LEU A 1 429 ? -4.843 -16.671 12.812 1.00 94.25 429 LEU A CA 1
ATOM 3525 C C . LEU A 1 429 ? -5.498 -17.965 12.313 1.00 94.25 429 LEU A C 1
ATOM 3527 O O . LEU A 1 429 ? -5.741 -18.904 13.070 1.00 94.25 429 LEU A O 1
ATOM 3531 N N . PHE A 1 430 ? -5.795 -18.000 11.017 1.00 92.00 430 PHE A N 1
ATOM 3532 C CA . PHE A 1 430 ? -6.260 -19.194 10.309 1.00 92.00 430 PHE A CA 1
ATOM 3533 C C . PHE A 1 430 ? -5.110 -19.857 9.541 1.00 92.00 430 PHE A C 1
ATOM 3535 O O . PHE A 1 430 ? -4.070 -19.246 9.306 1.00 92.00 430 PHE A O 1
ATOM 3542 N N . HIS A 1 431 ? -5.270 -21.123 9.150 1.00 88.38 431 HIS A N 1
ATOM 3543 C CA . HIS A 1 431 ? -4.242 -21.822 8.381 1.00 88.38 431 HIS A CA 1
ATOM 3544 C C . HIS A 1 431 ? -4.177 -21.297 6.936 1.00 88.38 431 HIS A C 1
ATOM 3546 O O . HIS A 1 431 ? -5.201 -21.186 6.259 1.00 88.38 431 HIS A O 1
ATOM 3552 N N . LEU A 1 432 ? -2.968 -21.012 6.450 1.00 86.94 432 LEU A N 1
ATOM 3553 C CA . LEU A 1 432 ? -2.672 -20.767 5.039 1.00 86.94 432 LEU A CA 1
ATOM 3554 C C . LEU A 1 432 ? -1.883 -21.958 4.490 1.00 86.94 432 LEU A C 1
ATOM 3556 O O . LEU A 1 432 ? -0.793 -22.254 4.979 1.00 86.94 432 LEU A O 1
ATOM 3560 N N . SER A 1 433 ? -2.431 -22.632 3.475 1.00 75.56 433 SER A N 1
ATOM 3561 C CA . SER A 1 433 ? -1.832 -23.843 2.890 1.00 75.56 433 SER A CA 1
ATOM 3562 C C . SER A 1 433 ? -0.530 -23.579 2.127 1.00 75.56 433 SER A C 1
ATOM 3564 O O . SER A 1 433 ? 0.277 -24.490 1.966 1.00 75.56 433 SER A O 1
ATOM 3566 N N . ASP A 1 434 ? -0.309 -22.340 1.678 1.00 83.75 434 ASP A N 1
ATOM 3567 C CA . ASP A 1 434 ? 0.920 -21.900 1.019 1.00 83.75 434 ASP A CA 1
ATOM 3568 C C . ASP A 1 434 ? 1.635 -20.828 1.859 1.00 83.75 434 ASP A C 1
ATOM 3570 O O . ASP A 1 434 ? 1.094 -19.750 2.132 1.00 83.75 434 ASP A O 1
ATOM 3574 N N . LYS A 1 435 ? 2.894 -21.100 2.225 1.00 86.38 435 LYS A N 1
ATOM 3575 C CA . LYS A 1 435 ? 3.763 -20.141 2.922 1.00 86.38 435 LYS A CA 1
ATOM 3576 C C . LYS A 1 435 ? 4.047 -18.885 2.091 1.00 86.38 435 LYS A C 1
ATOM 3578 O O . LYS A 1 435 ? 4.271 -17.830 2.682 1.00 86.38 435 LYS A O 1
ATOM 3583 N N . LYS A 1 436 ? 3.982 -18.940 0.753 1.00 86.81 436 LYS A N 1
ATOM 3584 C CA . LYS A 1 436 ? 4.126 -17.746 -0.099 1.00 86.81 436 LYS A CA 1
ATOM 3585 C C . LYS A 1 436 ? 2.977 -16.760 0.118 1.00 86.81 436 LYS A C 1
ATOM 3587 O O . LYS A 1 436 ? 3.238 -15.562 0.184 1.00 86.81 436 LYS A O 1
ATOM 3592 N N . LEU A 1 437 ? 1.743 -17.238 0.319 1.00 89.75 437 LEU A N 1
ATOM 3593 C CA . LEU A 1 437 ? 0.595 -16.385 0.666 1.00 89.75 437 LEU A CA 1
ATOM 3594 C C . LEU A 1 437 ? 0.766 -15.746 2.049 1.00 89.75 437 LEU A C 1
ATOM 3596 O O . LEU A 1 437 ? 0.530 -14.550 2.204 1.00 89.75 437 LEU A O 1
ATOM 3600 N N . ALA A 1 438 ? 1.242 -16.506 3.040 1.00 92.25 438 ALA A N 1
ATOM 3601 C CA . ALA A 1 438 ? 1.557 -15.955 4.360 1.00 92.25 438 ALA A CA 1
ATOM 3602 C C . ALA A 1 438 ? 2.681 -14.898 4.294 1.00 92.25 438 ALA A C 1
ATOM 3604 O O . ALA A 1 438 ? 2.627 -13.888 4.992 1.00 92.25 438 ALA A O 1
ATOM 3605 N N . CYS A 1 439 ? 3.677 -15.097 3.425 1.00 93.06 439 CYS A N 1
ATOM 3606 C CA . CYS A 1 439 ? 4.783 -14.160 3.222 1.00 93.06 439 CYS A CA 1
ATOM 3607 C C . CYS A 1 439 ? 4.312 -12.872 2.524 1.00 93.06 439 CYS A C 1
ATOM 3609 O O . CYS A 1 439 ? 4.637 -11.776 2.977 1.00 93.06 439 CYS A O 1
ATOM 3611 N N . ASP A 1 440 ? 3.483 -12.992 1.480 1.00 92.19 440 ASP A N 1
ATOM 3612 C CA . ASP A 1 440 ? 2.850 -11.853 0.805 1.00 92.19 440 ASP A CA 1
ATOM 3613 C C . ASP A 1 440 ? 1.961 -11.051 1.768 1.00 92.19 440 ASP A C 1
ATOM 3615 O O . ASP A 1 440 ? 2.042 -9.825 1.797 1.00 92.19 440 ASP A O 1
ATOM 3619 N N . LEU A 1 441 ? 1.188 -11.726 2.629 1.00 95.62 441 LEU A N 1
ATOM 3620 C CA . LEU A 1 441 ? 0.389 -11.081 3.673 1.00 95.62 441 LEU A CA 1
ATOM 3621 C C . LEU A 1 441 ? 1.259 -10.290 4.660 1.00 95.62 441 LEU A C 1
ATOM 3623 O O . LEU A 1 441 ? 0.993 -9.110 4.885 1.00 95.62 441 LEU A O 1
ATOM 3627 N N . VAL A 1 442 ? 2.319 -10.897 5.209 1.00 97.12 442 VAL A N 1
ATOM 3628 C CA . VAL A 1 442 ? 3.262 -10.201 6.105 1.00 97.12 442 VAL A CA 1
ATOM 3629 C C . VAL A 1 442 ? 3.877 -8.985 5.406 1.00 97.12 442 VAL A C 1
ATOM 3631 O O . VAL A 1 442 ? 3.911 -7.904 5.989 1.00 97.12 442 VAL A O 1
ATOM 3634 N N . PHE A 1 443 ? 4.288 -9.107 4.142 1.00 95.88 443 PHE A N 1
ATOM 3635 C CA . PHE A 1 443 ? 4.809 -7.973 3.381 1.00 95.88 443 PHE A CA 1
ATOM 3636 C C . PHE A 1 443 ? 3.770 -6.864 3.163 1.00 95.88 443 PHE A C 1
ATOM 3638 O O . PHE A 1 443 ? 4.090 -5.706 3.429 1.00 95.88 443 PHE A O 1
ATOM 3645 N N . ARG A 1 444 ? 2.529 -7.176 2.757 1.00 95.44 444 ARG A N 1
ATOM 3646 C CA . ARG A 1 444 ? 1.448 -6.173 2.620 1.00 95.44 444 ARG A CA 1
ATOM 3647 C C . ARG A 1 444 ? 1.182 -5.443 3.935 1.00 95.44 444 ARG A C 1
ATOM 3649 O O . ARG A 1 444 ? 0.978 -4.232 3.932 1.00 95.44 444 ARG A O 1
ATOM 3656 N N . LEU A 1 445 ? 1.201 -6.169 5.052 1.00 97.00 445 LEU A N 1
ATOM 3657 C CA . LEU A 1 445 ? 1.003 -5.604 6.384 1.00 97.00 445 LEU A CA 1
ATOM 3658 C C . LEU A 1 445 ? 2.165 -4.693 6.803 1.00 97.00 445 LEU A C 1
ATOM 3660 O O . LEU A 1 445 ? 1.916 -3.606 7.313 1.00 97.00 445 LEU A O 1
ATOM 3664 N N . LEU A 1 446 ? 3.418 -5.070 6.531 1.00 96.44 446 LEU A N 1
ATOM 3665 C CA . LEU A 1 446 ? 4.584 -4.211 6.783 1.00 96.44 446 LEU A CA 1
ATOM 3666 C C . LEU A 1 446 ? 4.565 -2.930 5.927 1.00 96.44 446 LEU A C 1
ATOM 3668 O O . LEU A 1 446 ? 4.989 -1.876 6.405 1.00 96.44 446 LEU A O 1
ATOM 3672 N N . GLN A 1 447 ? 4.043 -2.980 4.693 1.00 94.00 447 GLN A N 1
ATOM 3673 C CA . GLN A 1 447 ? 3.893 -1.782 3.851 1.00 94.00 447 GLN A CA 1
ATOM 3674 C C . GLN A 1 447 ? 2.968 -0.725 4.477 1.00 94.00 447 GLN A C 1
ATOM 3676 O O . GLN A 1 447 ? 3.201 0.464 4.269 1.00 94.00 447 GLN A O 1
ATOM 3681 N N . LEU A 1 448 ? 1.980 -1.122 5.295 1.00 92.69 448 LEU A N 1
ATOM 3682 C CA . LEU A 1 448 ? 1.126 -0.178 6.036 1.00 92.69 448 LEU A CA 1
ATOM 3683 C C . LEU A 1 448 ? 1.918 0.692 7.033 1.00 92.69 448 LEU A C 1
ATOM 3685 O O . LEU A 1 448 ? 1.469 1.781 7.370 1.00 92.69 448 LEU A O 1
ATOM 3689 N N . PHE A 1 449 ? 3.097 0.235 7.467 1.00 91.44 449 PHE A N 1
ATOM 3690 C CA . PHE A 1 449 ? 4.006 0.945 8.377 1.00 91.44 449 PHE A CA 1
ATOM 3691 C C . PHE A 1 449 ? 5.235 1.524 7.649 1.00 91.44 449 PHE A C 1
ATOM 3693 O O . PHE A 1 449 ? 6.278 1.756 8.258 1.00 91.44 449 PHE A O 1
ATOM 3700 N N . GLY A 1 450 ? 5.138 1.730 6.330 1.00 89.56 450 GLY A N 1
ATOM 3701 C CA . GLY A 1 450 ? 6.186 2.362 5.523 1.00 89.56 450 GLY A CA 1
ATOM 3702 C C . GLY A 1 450 ? 7.316 1.437 5.059 1.00 89.56 450 GLY A C 1
ATOM 3703 O O . GLY A 1 450 ? 8.312 1.930 4.527 1.00 89.56 450 GLY A O 1
ATOM 3704 N N . ALA A 1 451 ? 7.194 0.113 5.218 1.00 92.44 451 ALA A N 1
ATOM 3705 C CA . ALA A 1 451 ? 8.173 -0.809 4.646 1.00 92.44 451 ALA A CA 1
ATOM 3706 C C . ALA A 1 451 ? 8.140 -0.794 3.109 1.00 92.44 451 ALA A C 1
ATOM 3708 O O . ALA A 1 451 ? 7.077 -0.782 2.486 1.00 92.44 451 ALA A O 1
ATOM 3709 N N . VAL A 1 452 ? 9.314 -0.864 2.484 1.00 91.56 452 VAL A N 1
ATOM 3710 C CA . VAL A 1 452 ? 9.460 -0.910 1.026 1.00 91.56 452 VAL A CA 1
ATOM 3711 C C . VAL A 1 452 ? 9.864 -2.324 0.617 1.00 91.56 452 VAL A C 1
ATOM 3713 O O . VAL A 1 452 ? 10.954 -2.796 0.936 1.00 91.56 452 VAL A O 1
ATOM 3716 N N . ILE A 1 453 ? 8.969 -3.013 -0.094 1.00 92.75 453 ILE A N 1
ATOM 3717 C CA . ILE A 1 453 ? 9.128 -4.424 -0.457 1.00 92.75 453 ILE A CA 1
ATOM 3718 C C . ILE A 1 453 ? 9.413 -4.554 -1.966 1.00 92.75 453 ILE A C 1
ATOM 3720 O O . ILE A 1 453 ? 8.600 -4.107 -2.781 1.00 92.75 453 ILE A O 1
ATOM 3724 N N . PRO A 1 454 ? 10.526 -5.191 -2.382 1.00 90.19 454 PRO A N 1
ATOM 3725 C CA . PRO A 1 454 ? 10.825 -5.429 -3.792 1.00 90.19 454 PRO A CA 1
ATOM 3726 C C . PRO A 1 454 ? 9.689 -6.157 -4.524 1.00 90.19 454 PRO A C 1
ATOM 3728 O O . PRO A 1 454 ? 9.170 -7.168 -4.044 1.00 90.19 454 PRO A O 1
ATOM 3731 N N . GLY A 1 455 ? 9.307 -5.648 -5.697 1.00 86.00 455 GLY A N 1
ATOM 3732 C CA . GLY A 1 455 ? 8.258 -6.224 -6.547 1.00 86.00 455 GLY A CA 1
ATOM 3733 C C . GLY A 1 455 ? 6.815 -6.042 -6.054 1.00 86.00 455 GLY A C 1
ATOM 3734 O O . GLY A 1 455 ? 5.911 -6.577 -6.688 1.00 86.00 455 GLY A O 1
ATOM 3735 N N . MET A 1 456 ? 6.570 -5.300 -4.966 1.00 87.31 456 MET A N 1
ATOM 3736 C CA . MET A 1 456 ? 5.217 -4.996 -4.476 1.00 87.31 456 MET A CA 1
ATOM 3737 C C . MET A 1 456 ? 4.950 -3.494 -4.484 1.00 87.31 456 MET A C 1
ATOM 3739 O O . MET A 1 456 ? 5.599 -2.720 -3.785 1.00 87.31 456 MET A O 1
ATOM 3743 N N . GLU A 1 457 ? 3.948 -3.080 -5.253 1.00 83.44 457 GLU A N 1
ATOM 3744 C CA . GLU A 1 457 ? 3.444 -1.710 -5.210 1.00 83.44 457 GLU A CA 1
ATOM 3745 C C . GLU A 1 457 ? 2.542 -1.532 -3.985 1.00 83.44 457 GLU A C 1
ATOM 3747 O O . GLU A 1 457 ? 1.505 -2.191 -3.882 1.00 83.44 457 GLU A O 1
ATOM 3752 N N . PHE A 1 458 ? 2.896 -0.605 -3.092 1.00 83.56 458 PHE A N 1
ATOM 3753 C CA . PHE A 1 458 ? 1.925 -0.076 -2.140 1.00 83.56 458 PHE A CA 1
ATOM 3754 C C . PHE A 1 458 ? 0.932 0.796 -2.917 1.00 83.56 458 PHE A C 1
ATOM 3756 O O . PHE A 1 458 ? 1.344 1.684 -3.667 1.00 83.56 458 PHE A O 1
ATOM 3763 N N . VAL A 1 459 ? -0.363 0.493 -2.803 1.00 84.44 459 VAL A N 1
ATOM 3764 C CA . VAL A 1 459 ? -1.431 1.170 -3.551 1.00 84.44 459 VAL A CA 1
ATOM 3765 C C . VAL A 1 459 ? -2.448 1.716 -2.559 1.00 84.44 459 VAL A C 1
ATOM 3767 O O . VAL A 1 459 ? -3.270 0.981 -2.018 1.00 84.44 459 VAL A O 1
ATOM 3770 N N . ASN A 1 460 ? -2.363 3.019 -2.330 1.00 88.94 460 ASN A N 1
ATOM 3771 C CA . ASN A 1 460 ? -3.275 3.816 -1.514 1.00 88.94 460 ASN A CA 1
ATOM 3772 C C . ASN A 1 460 ? -3.496 5.180 -2.214 1.00 88.94 460 ASN A C 1
ATOM 3774 O O . ASN A 1 460 ? -2.882 5.439 -3.260 1.00 88.94 460 ASN A O 1
ATOM 3778 N N . GLN A 1 461 ? -4.373 6.042 -1.694 1.00 91.69 461 GLN A N 1
ATOM 3779 C CA . GLN A 1 461 ? -4.682 7.332 -2.338 1.00 91.69 461 GLN A CA 1
ATOM 3780 C C . GLN A 1 461 ? -3.445 8.224 -2.495 1.00 91.69 461 GLN A C 1
ATOM 3782 O O . GLN A 1 461 ? -3.185 8.743 -3.584 1.00 91.69 461 GLN A O 1
ATOM 3787 N N . GLU A 1 462 ? -2.638 8.327 -1.441 1.00 90.56 462 GLU A N 1
ATOM 3788 C CA . GLU A 1 462 ? -1.416 9.129 -1.423 1.00 90.56 462 GLU A CA 1
ATOM 3789 C C . GLU A 1 462 ? -0.364 8.640 -2.431 1.00 90.56 462 GLU A C 1
ATOM 3791 O O . GLU A 1 462 ? 0.070 9.396 -3.298 1.00 90.56 462 GLU A O 1
ATOM 3796 N N . SER A 1 463 ? 0.038 7.370 -2.352 1.00 88.31 463 SER A N 1
ATOM 3797 C CA . SER A 1 463 ? 1.064 6.770 -3.219 1.00 88.31 463 SER A CA 1
ATOM 3798 C C . SER A 1 463 ? 0.663 6.800 -4.692 1.00 88.31 463 SER A C 1
ATOM 3800 O O . SER A 1 463 ? 1.501 7.073 -5.552 1.00 88.31 463 SER A O 1
ATOM 3802 N N . THR A 1 464 ? -0.619 6.587 -5.001 1.00 91.81 464 THR A N 1
ATOM 3803 C CA . THR A 1 464 ? -1.118 6.663 -6.380 1.00 91.81 464 THR A CA 1
ATOM 3804 C C . THR A 1 464 ? -1.021 8.093 -6.912 1.00 91.81 464 THR A C 1
ATOM 3806 O O . THR A 1 464 ? -0.516 8.301 -8.018 1.00 91.81 464 THR A O 1
ATOM 3809 N N . LEU A 1 465 ? -1.412 9.091 -6.111 1.00 92.06 465 LEU A N 1
ATOM 3810 C CA . LEU A 1 465 ? -1.295 10.502 -6.482 1.00 92.06 465 LEU A CA 1
ATOM 3811 C C . LEU A 1 465 ? 0.171 10.954 -6.604 1.00 92.06 465 LEU A C 1
ATOM 3813 O O . LEU A 1 465 ? 0.519 11.608 -7.587 1.00 92.06 465 LEU A O 1
ATOM 3817 N N . ARG A 1 466 ? 1.047 10.549 -5.673 1.00 88.31 466 ARG A N 1
ATOM 3818 C CA . ARG A 1 466 ? 2.495 10.837 -5.701 1.00 88.31 466 ARG A CA 1
ATOM 3819 C C . ARG A 1 466 ? 3.223 10.185 -6.885 1.00 88.31 466 ARG A C 1
ATOM 3821 O O . ARG A 1 466 ? 4.222 10.728 -7.335 1.00 88.31 466 ARG A O 1
ATOM 3828 N N . ARG A 1 467 ? 2.735 9.062 -7.433 1.00 87.81 467 ARG A N 1
ATOM 3829 C CA . ARG A 1 467 ? 3.290 8.457 -8.667 1.00 87.81 467 ARG A CA 1
ATOM 3830 C C . ARG A 1 467 ? 2.914 9.241 -9.929 1.00 87.81 467 ARG A C 1
ATOM 3832 O O . ARG A 1 467 ? 3.717 9.327 -10.862 1.00 87.81 467 ARG A O 1
ATOM 3839 N N . ILE A 1 468 ? 1.706 9.810 -9.969 1.00 89.00 468 ILE A N 1
ATOM 3840 C CA . ILE A 1 468 ? 1.268 10.680 -11.070 1.00 89.00 468 ILE A CA 1
ATOM 3841 C C . ILE A 1 468 ? 2.000 12.023 -10.979 1.00 89.00 468 ILE A C 1
ATOM 3843 O O . ILE A 1 468 ? 2.658 12.425 -11.941 1.00 89.00 468 ILE A O 1
ATOM 3847 N N . SER A 1 469 ? 1.932 12.681 -9.821 1.00 80.31 469 SER A N 1
ATOM 3848 C CA . SER A 1 469 ? 2.466 14.027 -9.621 1.00 80.31 469 SER A CA 1
ATOM 3849 C C . SER A 1 469 ? 3.996 14.088 -9.583 1.00 80.31 469 SER A C 1
ATOM 3851 O O . SER A 1 469 ? 4.681 13.106 -9.315 1.00 80.31 469 SER A O 1
ATOM 3853 N N . SER A 1 470 ? 4.529 15.277 -9.853 1.00 69.12 470 SER A N 1
ATOM 3854 C CA . SER A 1 470 ? 5.912 15.676 -9.562 1.00 69.12 470 SER A CA 1
ATOM 3855 C C . SER A 1 470 ? 5.979 16.888 -8.623 1.00 69.12 470 SER A C 1
ATOM 3857 O O . SER A 1 470 ? 7.041 17.484 -8.476 1.00 69.12 470 SER A O 1
ATOM 3859 N N . SER A 1 471 ? 4.843 17.304 -8.056 1.00 69.81 471 SER A N 1
ATOM 3860 C CA . SER A 1 471 ? 4.734 18.432 -7.128 1.00 69.81 471 SER A CA 1
ATOM 3861 C C . SER A 1 471 ? 4.851 17.980 -5.677 1.00 69.81 471 SER A C 1
ATOM 3863 O O . SER A 1 471 ? 4.455 16.862 -5.339 1.00 69.81 471 SER A O 1
ATOM 3865 N N . ASP A 1 472 ? 5.208 18.911 -4.797 1.00 75.81 472 ASP A N 1
ATOM 3866 C CA . ASP A 1 472 ? 4.982 18.743 -3.366 1.00 75.81 472 ASP A CA 1
ATOM 3867 C C . ASP A 1 472 ? 3.480 18.552 -3.089 1.00 75.81 472 ASP A C 1
ATOM 3869 O O . ASP A 1 472 ? 2.624 19.271 -3.613 1.00 75.81 472 ASP A O 1
ATOM 3873 N N . LEU A 1 473 ? 3.163 17.522 -2.308 1.00 85.81 473 LEU A N 1
ATOM 3874 C CA . LEU A 1 473 ? 1.812 17.132 -1.898 1.00 85.81 473 LEU A CA 1
ATOM 3875 C C . LEU A 1 473 ? 1.811 16.956 -0.375 1.00 85.81 473 LEU A C 1
ATOM 3877 O O . LEU A 1 473 ? 2.787 16.399 0.151 1.00 85.81 473 LEU A O 1
ATOM 3881 N N . PRO A 1 474 ? 0.748 17.382 0.335 1.00 88.56 474 PRO A N 1
ATOM 3882 C CA . PRO A 1 474 ? 0.715 17.350 1.794 1.00 88.56 474 PRO A CA 1
ATOM 3883 C C . PRO A 1 474 ? 0.909 15.923 2.316 1.00 88.56 474 PRO A C 1
ATOM 3885 O O . PRO A 1 474 ? 0.431 14.963 1.712 1.00 88.56 474 PRO A O 1
ATOM 3888 N N . ASN A 1 475 ? 1.645 15.784 3.415 1.00 86.62 475 ASN A N 1
ATOM 3889 C CA . ASN A 1 475 ? 1.827 14.518 4.119 1.00 86.62 475 ASN A CA 1
ATOM 3890 C C . ASN A 1 475 ? 1.015 14.559 5.420 1.00 86.62 475 ASN A C 1
ATOM 3892 O O . ASN A 1 475 ? 1.097 15.539 6.162 1.00 86.62 475 ASN A O 1
ATOM 3896 N N . PHE A 1 476 ? 0.247 13.501 5.672 1.00 87.88 476 PHE A N 1
ATOM 3897 C CA . PHE A 1 476 ? -0.563 13.318 6.882 1.00 87.88 476 PHE A CA 1
ATOM 3898 C C . PHE A 1 476 ? -0.153 12.065 7.679 1.00 87.88 476 PHE A C 1
ATOM 3900 O O . PHE A 1 476 ? -0.782 11.750 8.686 1.00 87.88 476 PHE A O 1
ATOM 3907 N N . SER A 1 477 ? 0.873 11.338 7.223 1.00 82.12 477 SER A N 1
ATOM 3908 C CA . SER A 1 477 ? 1.388 10.145 7.897 1.00 82.12 477 SER A CA 1
ATOM 3909 C C . SER A 1 477 ? 2.089 10.511 9.207 1.00 82.12 477 SER A C 1
ATOM 3911 O O . SER A 1 477 ? 2.823 11.498 9.269 1.00 82.12 477 SER A O 1
ATOM 3913 N N . LEU A 1 478 ? 1.887 9.691 10.240 1.00 82.06 478 LEU A N 1
ATOM 3914 C CA . LEU A 1 478 ? 2.569 9.816 11.528 1.00 82.06 478 LEU A CA 1
ATOM 3915 C C . LEU A 1 478 ? 3.948 9.142 11.492 1.00 82.06 478 LEU A C 1
ATOM 3917 O O . LEU A 1 478 ? 4.130 8.106 10.853 1.00 82.06 478 LEU A O 1
ATOM 3921 N N . GLU A 1 479 ? 4.912 9.715 12.213 1.00 83.38 479 GLU A N 1
ATOM 3922 C CA . GLU A 1 479 ? 6.260 9.162 12.363 1.00 83.38 479 GLU A CA 1
ATOM 3923 C C . GLU A 1 479 ? 6.396 8.463 13.722 1.00 83.38 479 GLU A C 1
ATOM 3925 O O . GLU A 1 479 ? 6.393 9.095 14.775 1.00 83.38 479 GLU A O 1
ATOM 3930 N N . TYR A 1 480 ? 6.521 7.138 13.716 1.00 89.88 480 TYR A N 1
ATOM 3931 C CA . TYR A 1 480 ? 6.621 6.341 14.940 1.00 89.88 480 TYR A CA 1
ATOM 3932 C C . TYR A 1 480 ? 8.073 6.267 15.446 1.00 89.88 480 TYR A C 1
ATOM 3934 O O . TYR A 1 480 ? 8.982 5.885 14.699 1.00 89.88 480 TYR A O 1
ATOM 3942 N N . ARG A 1 481 ? 8.318 6.589 16.726 1.00 88.69 481 ARG A N 1
ATOM 3943 C CA . ARG A 1 481 ? 9.667 6.528 17.319 1.00 88.69 481 ARG A CA 1
ATOM 3944 C C . ARG A 1 481 ? 10.226 5.105 17.239 1.00 88.69 481 ARG A C 1
ATOM 3946 O O . ARG A 1 481 ? 9.533 4.145 17.549 1.00 88.69 481 ARG A O 1
ATOM 3953 N N . ASP A 1 482 ? 11.500 4.981 16.869 1.00 89.88 482 ASP A N 1
ATOM 3954 C CA . ASP A 1 482 ? 12.249 3.716 16.795 1.00 89.88 482 ASP A CA 1
ATOM 3955 C C . ASP A 1 482 ? 11.663 2.661 15.827 1.00 89.88 482 ASP A C 1
ATOM 3957 O O . ASP A 1 482 ? 12.138 1.524 15.790 1.00 89.88 482 ASP A O 1
ATOM 3961 N N . ILE A 1 483 ? 10.718 3.035 14.949 1.00 90.75 483 ILE A N 1
ATOM 3962 C CA . ILE A 1 483 ? 10.118 2.127 13.952 1.00 90.75 483 ILE A CA 1
ATOM 3963 C C . ILE A 1 483 ? 11.153 1.477 13.031 1.00 90.75 483 ILE A C 1
ATOM 3965 O O . ILE A 1 483 ? 10.997 0.320 12.651 1.00 90.75 483 ILE A O 1
ATOM 3969 N N . ARG A 1 484 ? 12.258 2.171 12.719 1.00 91.12 484 ARG A N 1
ATOM 3970 C CA . ARG A 1 484 ? 13.355 1.578 11.938 1.00 91.12 484 ARG A CA 1
ATOM 3971 C C . ARG A 1 484 ? 14.017 0.421 12.683 1.00 91.12 484 ARG A C 1
ATOM 3973 O O . ARG A 1 484 ? 14.248 -0.612 12.075 1.00 91.12 484 ARG A O 1
ATOM 3980 N N . LYS A 1 485 ? 14.247 0.559 13.994 1.00 93.19 485 LYS A N 1
ATOM 3981 C CA . LYS A 1 485 ? 14.819 -0.506 14.831 1.00 93.19 485 LYS A CA 1
ATOM 3982 C C . LYS A 1 485 ? 13.883 -1.716 14.897 1.00 93.19 485 LYS A C 1
ATOM 3984 O O . LYS A 1 485 ? 14.334 -2.850 14.785 1.00 93.19 485 LYS A O 1
ATOM 3989 N N . PHE A 1 486 ? 12.577 -1.468 15.008 1.00 94.88 486 PHE A N 1
ATOM 3990 C CA . PHE A 1 486 ? 11.563 -2.520 14.925 1.00 94.88 486 PHE A CA 1
ATOM 3991 C C . PHE A 1 486 ? 11.591 -3.237 13.567 1.00 94.88 486 PHE A C 1
ATOM 3993 O O . PHE A 1 486 ? 11.650 -4.462 13.530 1.00 94.88 486 PHE A O 1
ATOM 4000 N N . MET A 1 487 ? 11.614 -2.492 12.455 1.00 95.44 487 MET A N 1
ATOM 4001 C CA . MET A 1 487 ? 11.727 -3.059 11.103 1.00 95.44 487 MET A CA 1
ATOM 4002 C C . MET A 1 487 ? 13.026 -3.858 10.924 1.00 95.44 487 MET A C 1
ATOM 4004 O O . MET A 1 487 ? 12.995 -4.952 10.363 1.00 95.44 487 MET A O 1
ATOM 4008 N N . ASP A 1 488 ? 14.151 -3.351 11.434 1.00 94.44 488 ASP A N 1
ATOM 4009 C CA . ASP A 1 488 ? 15.450 -4.027 11.438 1.00 94.44 488 ASP A CA 1
ATOM 4010 C C . ASP A 1 488 ? 15.370 -5.397 12.125 1.00 94.44 488 ASP A C 1
ATOM 4012 O O . ASP A 1 488 ? 15.644 -6.420 11.491 1.00 94.44 488 ASP A O 1
ATOM 4016 N N . ASN A 1 489 ? 14.931 -5.409 13.389 1.00 96.06 489 ASN A N 1
ATOM 4017 C CA . ASN A 1 489 ? 14.740 -6.617 14.194 1.00 96.06 489 ASN A CA 1
ATOM 4018 C C . ASN A 1 489 ? 13.751 -7.592 13.526 1.00 96.06 489 ASN A C 1
ATOM 4020 O O . ASN A 1 489 ? 13.965 -8.806 13.531 1.00 96.06 489 ASN A O 1
ATOM 4024 N N . PHE A 1 490 ? 12.666 -7.069 12.940 1.00 97.69 490 PHE A N 1
ATOM 4025 C CA . PHE A 1 490 ? 11.633 -7.869 12.285 1.00 97.69 490 PHE A CA 1
ATOM 4026 C C . PHE A 1 490 ? 12.212 -8.587 11.069 1.00 97.69 490 PHE A C 1
ATOM 4028 O O . PHE A 1 490 ? 12.115 -9.809 10.968 1.00 97.69 490 PHE A O 1
ATOM 4035 N N . PHE A 1 491 ? 12.843 -7.851 10.151 1.00 97.38 491 PHE A N 1
ATOM 4036 C CA . PHE A 1 491 ? 13.389 -8.437 8.932 1.00 97.38 491 PHE A CA 1
ATOM 4037 C C . PHE A 1 491 ? 14.580 -9.364 9.194 1.00 97.38 491 PHE A C 1
ATOM 4039 O O . PHE A 1 491 ? 14.712 -10.356 8.478 1.00 97.38 491 PHE A O 1
ATOM 4046 N N . ASP A 1 492 ? 15.423 -9.092 10.196 1.00 94.81 492 ASP A N 1
ATOM 4047 C CA . ASP A 1 492 ? 16.528 -9.994 10.558 1.00 94.81 492 ASP A CA 1
ATOM 4048 C C . ASP A 1 492 ? 16.026 -11.352 11.045 1.00 94.81 492 ASP A C 1
ATOM 4050 O O . ASP A 1 492 ? 16.565 -12.389 10.650 1.00 94.81 492 ASP A O 1
ATOM 4054 N N . LEU A 1 493 ? 14.974 -11.374 11.863 1.00 96.38 493 LEU A N 1
ATOM 4055 C CA . LEU A 1 493 ? 14.381 -12.628 12.311 1.00 96.38 493 LEU A CA 1
ATOM 4056 C C . LEU A 1 493 ? 13.597 -13.306 11.173 1.00 96.38 493 LEU A C 1
ATOM 4058 O O . LEU A 1 493 ? 13.768 -14.504 10.941 1.00 96.38 493 LEU A O 1
ATOM 4062 N N . PHE A 1 494 ? 12.807 -12.542 10.407 1.00 96.44 494 PHE A N 1
ATOM 4063 C CA . PHE A 1 494 ? 11.976 -13.052 9.309 1.00 96.44 494 PHE A CA 1
ATOM 4064 C C . PHE A 1 494 ? 12.795 -13.660 8.163 1.00 96.44 494 PHE A C 1
ATOM 4066 O O . PHE A 1 494 ? 12.447 -14.723 7.655 1.00 96.44 494 PHE A O 1
ATOM 4073 N N . ALA A 1 495 ? 13.919 -13.040 7.785 1.00 94.25 495 ALA A N 1
ATOM 4074 C CA . ALA A 1 495 ? 14.774 -13.523 6.699 1.00 94.25 495 ALA A CA 1
ATOM 4075 C C . ALA A 1 495 ? 15.412 -14.894 6.975 1.00 94.25 495 ALA A C 1
ATOM 4077 O O . ALA A 1 495 ? 15.902 -15.527 6.046 1.00 94.25 495 ALA A O 1
ATOM 4078 N N . ASN A 1 496 ? 15.432 -15.339 8.233 1.00 91.75 496 ASN A N 1
ATOM 4079 C CA . ASN A 1 496 ? 16.013 -16.612 8.650 1.00 91.75 496 ASN A CA 1
ATOM 4080 C C . ASN A 1 496 ? 14.945 -17.676 8.980 1.00 91.75 496 ASN A C 1
ATOM 4082 O O . ASN A 1 496 ? 15.274 -18.694 9.590 1.00 91.75 496 ASN A O 1
ATOM 4086 N N . ALA A 1 497 ? 13.678 -17.445 8.615 1.00 92.12 497 ALA A N 1
ATOM 4087 C CA . ALA A 1 497 ? 12.568 -18.351 8.899 1.00 92.12 497 ALA A CA 1
ATOM 4088 C C . ALA A 1 497 ? 12.264 -19.332 7.748 1.00 92.12 497 ALA A C 1
ATOM 4090 O O . ALA A 1 497 ? 12.438 -19.026 6.565 1.00 92.12 497 ALA A O 1
ATOM 4091 N N . ASP A 1 498 ? 11.768 -20.522 8.101 1.00 87.81 498 ASP A N 1
ATOM 4092 C CA . ASP A 1 498 ? 11.570 -21.633 7.164 1.00 87.81 498 ASP A CA 1
ATOM 4093 C C . ASP A 1 498 ? 10.511 -21.298 6.095 1.00 87.81 498 ASP A C 1
ATOM 4095 O O . ASP A 1 498 ? 9.317 -21.195 6.398 1.00 87.81 498 ASP A O 1
ATOM 4099 N N . GLY A 1 499 ? 10.924 -21.208 4.827 1.00 84.94 499 GLY A N 1
ATOM 4100 C CA . GLY A 1 499 ? 10.038 -20.934 3.686 1.00 84.94 499 GLY A CA 1
ATOM 4101 C C . GLY A 1 499 ? 9.850 -19.450 3.343 1.00 84.94 499 GLY A C 1
ATOM 4102 O O . GLY A 1 499 ? 8.954 -19.126 2.566 1.00 84.94 499 GLY A O 1
ATOM 4103 N N . VAL A 1 500 ? 10.674 -18.556 3.900 1.00 90.25 500 VAL A N 1
ATOM 4104 C CA . VAL A 1 500 ? 10.749 -17.139 3.506 1.00 90.25 500 VAL A CA 1
ATOM 4105 C C . VAL A 1 500 ? 11.813 -16.945 2.419 1.00 90.25 500 VAL A C 1
ATOM 4107 O O . VAL A 1 500 ? 12.896 -17.526 2.487 1.00 90.25 500 VAL A O 1
ATOM 4110 N N . ASP A 1 501 ? 11.549 -16.079 1.433 1.00 89.12 501 ASP A N 1
ATOM 4111 C CA . ASP A 1 501 ? 12.589 -15.600 0.512 1.00 89.12 501 ASP A CA 1
ATOM 4112 C C . ASP A 1 501 ? 13.557 -14.676 1.269 1.00 89.12 501 ASP A C 1
ATOM 4114 O O . ASP A 1 501 ? 13.335 -13.469 1.430 1.00 89.12 501 ASP A O 1
ATOM 4118 N N . SER A 1 502 ? 14.644 -15.267 1.761 1.00 89.38 502 SER A N 1
ATOM 4119 C CA . SER A 1 502 ? 15.677 -14.571 2.524 1.00 89.38 502 SER A CA 1
ATOM 4120 C C . SER A 1 502 ? 16.342 -13.435 1.734 1.00 89.38 502 SER A C 1
ATOM 4122 O O . SER A 1 502 ? 16.683 -12.413 2.335 1.00 89.38 502 SER A O 1
ATOM 4124 N N . ILE A 1 503 ? 16.511 -13.583 0.413 1.00 88.94 503 ILE A N 1
ATOM 4125 C CA . ILE A 1 503 ? 17.159 -12.584 -0.452 1.00 88.94 503 ILE A CA 1
ATOM 4126 C C . ILE A 1 503 ? 16.250 -11.361 -0.572 1.00 88.94 503 ILE A C 1
ATOM 4128 O O . ILE A 1 503 ? 16.684 -10.231 -0.322 1.00 88.94 503 ILE A O 1
ATOM 4132 N N . ARG A 1 504 ? 14.967 -11.579 -0.885 1.00 91.56 504 ARG A N 1
ATOM 4133 C CA . ARG A 1 504 ? 13.948 -10.522 -0.947 1.00 91.56 504 ARG A CA 1
ATOM 4134 C C . ARG A 1 504 ? 13.786 -9.817 0.389 1.00 91.56 504 ARG A C 1
ATOM 4136 O O . ARG A 1 504 ? 13.715 -8.593 0.418 1.00 91.56 504 ARG A O 1
ATOM 4143 N N . THR A 1 505 ? 13.787 -10.569 1.486 1.00 93.50 505 THR A N 1
ATOM 4144 C CA . THR A 1 505 ? 13.569 -10.039 2.841 1.00 93.50 505 THR A CA 1
ATOM 4145 C C . THR A 1 505 ? 14.722 -9.155 3.312 1.00 93.50 505 THR A C 1
ATOM 4147 O O . THR A 1 505 ? 14.491 -8.035 3.767 1.00 93.50 505 THR A O 1
ATOM 4150 N N . ARG A 1 506 ? 15.979 -9.583 3.129 1.00 91.69 506 ARG A N 1
ATOM 4151 C CA . ARG A 1 506 ? 17.151 -8.740 3.441 1.00 91.69 506 ARG A CA 1
ATOM 4152 C C . ARG A 1 506 ? 17.247 -7.527 2.517 1.00 91.69 506 ARG A C 1
ATOM 4154 O O . ARG A 1 506 ? 17.626 -6.446 2.957 1.00 91.69 506 ARG A O 1
ATOM 4161 N N . THR A 1 507 ? 16.841 -7.678 1.256 1.00 92.00 507 THR A N 1
ATOM 4162 C CA . THR A 1 507 ? 16.738 -6.550 0.320 1.00 92.00 507 THR A CA 1
ATOM 4163 C C . THR A 1 507 ? 15.661 -5.555 0.764 1.00 92.00 507 THR A C 1
ATOM 4165 O O . THR A 1 507 ? 15.918 -4.354 0.746 1.00 92.00 507 THR A O 1
ATOM 4168 N N . ALA A 1 508 ? 14.499 -6.032 1.228 1.00 94.12 508 ALA A N 1
ATOM 4169 C CA . ALA A 1 508 ? 13.416 -5.214 1.778 1.00 94.12 508 ALA A CA 1
ATOM 4170 C C . ALA A 1 508 ? 13.852 -4.439 3.029 1.00 94.12 508 ALA A C 1
ATOM 4172 O O . ALA A 1 508 ? 13.636 -3.230 3.088 1.00 94.12 508 ALA A O 1
ATOM 4173 N N . LYS A 1 509 ? 14.546 -5.092 3.974 1.00 93.75 509 LYS A N 1
ATOM 4174 C CA . LYS A 1 509 ? 15.194 -4.439 5.128 1.00 93.75 509 LYS A CA 1
ATOM 4175 C C . LYS A 1 509 ? 16.067 -3.270 4.685 1.00 93.75 509 LYS A C 1
ATOM 4177 O O . LYS A 1 509 ? 15.902 -2.138 5.131 1.00 93.75 509 LYS A O 1
ATOM 4182 N N . LEU A 1 510 ? 16.982 -3.559 3.765 1.00 90.38 510 LEU A N 1
ATOM 4183 C CA . LEU A 1 510 ? 17.993 -2.628 3.294 1.00 90.38 510 LEU A CA 1
ATOM 4184 C C . LEU A 1 510 ? 17.379 -1.394 2.629 1.00 90.38 510 LEU A C 1
ATOM 4186 O O . LEU A 1 510 ? 17.755 -0.276 2.977 1.00 90.38 510 LEU A O 1
ATOM 4190 N N . ILE A 1 511 ? 16.411 -1.572 1.722 1.00 90.25 511 ILE A N 1
ATOM 4191 C CA . ILE A 1 511 ? 15.741 -0.425 1.099 1.00 90.25 511 ILE A CA 1
ATOM 4192 C C . ILE A 1 511 ? 14.792 0.287 2.056 1.00 90.25 511 ILE A C 1
ATOM 4194 O O . ILE A 1 511 ? 14.795 1.507 2.048 1.00 90.25 511 ILE A O 1
ATOM 4198 N N . THR A 1 512 ? 14.078 -0.417 2.941 1.00 91.19 512 THR A N 1
ATOM 4199 C CA . THR A 1 512 ? 13.240 0.210 3.980 1.00 91.19 512 THR A CA 1
ATOM 4200 C C . THR A 1 512 ? 14.073 1.131 4.869 1.00 91.19 512 THR A C 1
ATOM 4202 O O . THR A 1 512 ? 13.704 2.283 5.079 1.00 91.19 512 THR A O 1
ATOM 4205 N N . ASN A 1 513 ? 15.247 0.683 5.316 1.00 86.56 513 ASN A N 1
ATOM 4206 C CA . ASN A 1 513 ? 16.165 1.504 6.106 1.00 86.56 513 ASN A CA 1
ATOM 4207 C C . ASN A 1 513 ? 16.715 2.701 5.343 1.00 86.56 513 ASN A C 1
ATOM 4209 O O . ASN A 1 513 ? 16.909 3.759 5.937 1.00 86.56 513 ASN A O 1
ATOM 4213 N N . VAL A 1 514 ? 16.979 2.546 4.044 1.00 83.50 514 VAL A N 1
ATOM 4214 C CA . VAL A 1 514 ? 17.407 3.658 3.196 1.00 83.50 514 VAL A CA 1
ATOM 4215 C C . VAL A 1 514 ? 16.252 4.641 3.004 1.00 83.50 514 VAL A C 1
ATOM 4217 O O . VAL A 1 514 ? 16.451 5.824 3.238 1.00 83.50 514 VAL A O 1
ATOM 4220 N N . THR A 1 515 ? 15.037 4.196 2.681 1.00 82.19 515 THR A N 1
ATOM 4221 C CA . THR A 1 515 ? 13.861 5.067 2.532 1.00 82.19 515 THR A CA 1
ATOM 4222 C C . THR A 1 515 ? 13.539 5.797 3.840 1.00 82.19 515 THR A C 1
ATOM 4224 O O . THR A 1 515 ? 13.563 7.025 3.863 1.00 82.19 515 THR A O 1
ATOM 4227 N N . LEU A 1 516 ? 13.346 5.079 4.953 1.00 79.31 516 LEU A N 1
ATOM 4228 C CA . LEU A 1 516 ? 13.119 5.680 6.275 1.00 79.31 516 LEU A CA 1
ATOM 4229 C C . LEU A 1 516 ? 14.315 6.532 6.742 1.00 79.31 516 LEU A C 1
ATOM 4231 O O . LEU A 1 516 ? 14.133 7.468 7.513 1.00 79.31 516 LEU A O 1
ATOM 4235 N N . GLY A 1 517 ? 15.537 6.207 6.308 1.00 74.38 517 GLY A N 1
ATOM 4236 C CA . GLY A 1 517 ? 16.767 6.973 6.541 1.00 74.38 517 GLY A CA 1
ATOM 4237 C C . GLY A 1 517 ? 16.749 8.334 5.869 1.00 74.38 517 GLY A C 1
ATOM 4238 O O . GLY A 1 517 ? 16.866 9.363 6.525 1.00 74.38 517 GLY A O 1
ATOM 4239 N N . LEU A 1 518 ? 16.548 8.324 4.556 1.00 67.00 518 LEU A N 1
ATOM 4240 C CA . LEU A 1 518 ? 16.526 9.507 3.704 1.00 67.00 518 LEU A CA 1
ATOM 4241 C C . LEU A 1 518 ? 15.348 10.438 4.011 1.00 67.00 518 LEU A C 1
ATOM 4243 O O . LEU A 1 518 ? 15.461 11.635 3.750 1.00 67.00 518 LEU A O 1
ATOM 4247 N N . LEU A 1 519 ? 14.246 9.901 4.543 1.00 54.75 519 LEU A N 1
ATOM 4248 C CA . LEU A 1 519 ? 13.081 10.670 4.987 1.00 54.75 519 LEU A CA 1
ATOM 4249 C C . LEU A 1 519 ? 13.270 11.309 6.374 1.00 54.75 519 LEU A C 1
ATOM 4251 O O . LEU A 1 519 ? 12.718 12.372 6.610 1.00 54.75 519 LEU A O 1
ATOM 4255 N N . ALA A 1 520 ? 14.074 10.722 7.268 1.00 54.91 520 ALA A N 1
ATOM 4256 C CA . ALA A 1 520 ? 14.281 11.260 8.620 1.00 54.91 520 ALA A CA 1
ATOM 4257 C C . ALA A 1 520 ? 15.232 12.476 8.680 1.00 54.91 520 ALA A C 1
ATOM 4259 O O . ALA A 1 520 ? 15.250 13.205 9.670 1.00 54.91 520 ALA A O 1
ATOM 4260 N N . GLU A 1 521 ? 16.048 12.694 7.643 1.00 61.19 521 GLU A N 1
ATOM 4261 C CA . GLU A 1 521 ? 17.062 13.756 7.607 1.00 61.19 521 GLU A CA 1
ATOM 4262 C C . GLU A 1 521 ? 16.742 14.817 6.539 1.00 61.19 521 GLU A C 1
ATOM 4264 O O . GLU A 1 521 ? 17.393 14.920 5.495 1.00 61.19 521 GLU A O 1
ATOM 4269 N N . ASP A 1 522 ? 15.732 15.648 6.813 1.00 56.47 522 ASP A N 1
ATOM 4270 C CA . ASP A 1 522 ? 15.366 16.829 6.005 1.00 56.47 522 ASP A CA 1
ATOM 4271 C C . ASP A 1 522 ? 16.510 17.847 5.841 1.00 56.47 522 ASP A C 1
ATOM 4273 O O . ASP A 1 522 ? 16.517 18.640 4.902 1.00 56.47 522 ASP A O 1
ATOM 4277 N N . SER A 1 523 ? 17.503 17.828 6.734 1.00 65.50 523 SER A N 1
ATOM 4278 C CA . SER A 1 523 ? 18.667 18.719 6.683 1.00 65.50 523 SER A CA 1
ATOM 4279 C C . SER A 1 523 ? 19.696 18.371 5.604 1.00 65.50 523 SER A C 1
ATOM 4281 O O . SER A 1 523 ? 20.518 19.227 5.283 1.00 65.50 523 SER A O 1
ATOM 4283 N N . MET A 1 524 ? 19.697 17.148 5.061 1.00 75.06 524 MET A N 1
ATOM 4284 C CA . MET A 1 524 ? 20.673 16.745 4.041 1.00 75.06 524 MET A CA 1
ATOM 4285 C C . MET A 1 524 ? 20.244 17.188 2.638 1.00 75.06 524 MET A C 1
ATOM 4287 O O . MET A 1 524 ? 19.118 16.935 2.202 1.00 75.06 524 MET A O 1
ATOM 4291 N N . SER A 1 525 ? 21.182 17.733 1.867 1.00 81.69 525 SER A N 1
ATOM 4292 C CA . SER A 1 525 ? 20.993 17.968 0.435 1.00 81.69 525 SER A CA 1
ATOM 4293 C C . SER A 1 525 ? 20.850 16.656 -0.352 1.00 81.69 525 SER A C 1
ATOM 4295 O O . SER A 1 525 ? 21.349 15.598 0.046 1.00 81.69 525 SER A O 1
ATOM 4297 N N . ILE A 1 526 ? 20.236 16.729 -1.539 1.00 79.38 526 ILE A N 1
ATOM 4298 C CA . ILE A 1 526 ? 20.111 15.589 -2.470 1.00 79.38 526 ILE A CA 1
ATOM 4299 C C . ILE A 1 526 ? 21.488 14.969 -2.779 1.00 79.38 526 ILE A C 1
ATOM 4301 O O . ILE A 1 526 ? 21.609 13.751 -2.900 1.00 79.38 526 ILE A O 1
ATOM 4305 N N . GLN A 1 527 ? 22.544 15.788 -2.853 1.00 81.50 527 GLN A N 1
ATOM 4306 C CA . GLN A 1 527 ? 23.905 15.328 -3.130 1.00 81.50 527 GLN A CA 1
ATOM 4307 C C . GLN A 1 527 ? 24.510 14.522 -1.969 1.00 81.50 527 GLN A C 1
ATOM 4309 O O . GLN A 1 527 ? 25.175 13.512 -2.206 1.00 81.50 527 GLN A O 1
ATOM 4314 N N . GLU A 1 528 ? 24.274 14.930 -0.721 1.00 84.00 528 GLU A N 1
ATOM 4315 C CA . GLU A 1 528 ? 24.728 14.202 0.474 1.00 84.00 528 GLU A CA 1
ATOM 4316 C C . GLU A 1 528 ? 23.947 12.896 0.658 1.00 84.00 528 GLU A C 1
ATOM 4318 O O . GLU A 1 528 ? 24.546 11.841 0.897 1.00 84.00 528 GLU A O 1
ATOM 4323 N N . LYS A 1 529 ? 22.622 12.945 0.449 1.00 83.00 529 LYS A N 1
ATOM 4324 C CA . LYS A 1 529 ? 21.739 11.769 0.414 1.00 83.00 529 LYS A CA 1
ATOM 4325 C C . LYS A 1 529 ? 22.232 10.750 -0.622 1.00 83.00 529 LYS A C 1
ATOM 4327 O O . LYS A 1 529 ? 22.468 9.587 -0.293 1.00 83.00 529 LYS A O 1
ATOM 4332 N N . ALA A 1 530 ? 22.509 11.195 -1.848 1.00 82.38 530 ALA A N 1
ATOM 4333 C CA . ALA A 1 530 ? 23.026 10.346 -2.920 1.00 82.38 530 ALA A CA 1
ATOM 4334 C C . ALA A 1 530 ? 24.435 9.784 -2.648 1.00 82.38 530 ALA A C 1
ATOM 4336 O O . ALA A 1 530 ? 24.698 8.611 -2.927 1.00 82.38 530 ALA A O 1
ATOM 4337 N N . ASN A 1 531 ? 25.337 10.582 -2.067 1.00 83.88 531 ASN A N 1
ATOM 4338 C CA . ASN A 1 531 ? 26.667 10.117 -1.663 1.00 83.88 531 ASN A CA 1
ATOM 4339 C C . ASN A 1 531 ? 26.587 9.036 -0.573 1.00 83.88 531 ASN A C 1
ATOM 4341 O O . ASN A 1 531 ? 27.342 8.065 -0.624 1.00 83.88 531 ASN A O 1
ATOM 4345 N N . SER A 1 532 ? 25.647 9.153 0.367 1.00 85.31 532 SER A N 1
ATOM 4346 C CA . SER A 1 532 ? 25.425 8.147 1.415 1.00 85.31 532 SER A CA 1
ATOM 4347 C C . SER A 1 532 ? 24.914 6.823 0.837 1.00 85.31 532 SER A C 1
ATOM 4349 O O . SER A 1 532 ? 25.471 5.768 1.146 1.00 85.31 532 SER A O 1
ATOM 4351 N N . ILE A 1 533 ? 23.945 6.871 -0.088 1.00 85.56 533 ILE A N 1
ATOM 4352 C CA . ILE A 1 533 ? 23.452 5.687 -0.822 1.00 85.56 533 ILE A CA 1
ATOM 4353 C C . ILE A 1 533 ? 24.590 5.015 -1.608 1.00 85.56 533 ILE A C 1
ATOM 4355 O O . ILE A 1 533 ? 24.756 3.796 -1.553 1.00 85.56 533 ILE A O 1
ATOM 4359 N N . LYS A 1 534 ? 25.422 5.804 -2.302 1.00 84.25 534 LYS A N 1
ATOM 4360 C CA . LYS A 1 534 ? 26.602 5.298 -3.018 1.00 84.25 534 LYS A CA 1
ATOM 4361 C C . LYS A 1 534 ? 27.585 4.613 -2.066 1.00 84.25 534 LYS A C 1
ATOM 4363 O O . LYS A 1 534 ? 28.029 3.505 -2.351 1.00 84.25 534 LYS A O 1
ATOM 4368 N N . ASN A 1 535 ? 27.938 5.251 -0.952 1.00 85.62 535 ASN A N 1
ATOM 4369 C CA . ASN A 1 535 ? 28.891 4.693 0.010 1.00 85.62 535 ASN A CA 1
ATOM 4370 C C . ASN A 1 535 ? 28.368 3.385 0.624 1.00 85.62 535 ASN A C 1
ATOM 4372 O O . ASN A 1 535 ? 29.141 2.444 0.796 1.00 85.62 535 ASN A O 1
ATOM 4376 N N . LEU A 1 536 ? 27.055 3.282 0.860 1.00 86.31 536 LEU A N 1
ATOM 4377 C CA . LEU A 1 536 ? 26.404 2.037 1.262 1.00 86.31 536 LEU A CA 1
ATOM 4378 C C . LEU A 1 536 ? 26.536 0.950 0.180 1.00 86.31 536 LEU A C 1
ATOM 4380 O O . LEU A 1 536 ? 26.992 -0.148 0.485 1.00 86.31 536 LEU A O 1
ATOM 4384 N N . ALA A 1 537 ? 26.227 1.252 -1.085 1.00 84.50 537 ALA A N 1
ATOM 4385 C CA . ALA A 1 537 ? 26.391 0.301 -2.191 1.00 84.50 537 ALA A CA 1
ATOM 4386 C C . ALA A 1 537 ? 27.850 -0.168 -2.360 1.00 84.50 537 ALA A C 1
ATOM 4388 O O . ALA A 1 537 ? 28.100 -1.363 -2.509 1.00 84.50 537 ALA A O 1
ATOM 4389 N N . MET A 1 538 ? 28.822 0.746 -2.257 1.00 82.81 538 MET A N 1
ATOM 4390 C CA . MET A 1 538 ? 30.251 0.408 -2.304 1.00 82.81 538 MET A CA 1
ATOM 4391 C C . MET A 1 538 ? 30.687 -0.455 -1.111 1.00 82.81 538 MET A C 1
ATOM 4393 O O . MET A 1 538 ? 31.520 -1.342 -1.284 1.00 82.81 538 MET A O 1
ATOM 4397 N N . LYS A 1 539 ? 30.106 -0.250 0.082 1.00 85.06 539 LYS A N 1
ATOM 4398 C CA . LYS A 1 539 ? 30.345 -1.115 1.247 1.00 85.06 539 LYS A CA 1
ATOM 4399 C C . LYS A 1 539 ? 29.920 -2.554 0.957 1.00 85.06 539 LYS A C 1
ATOM 4401 O O . LYS A 1 539 ? 30.693 -3.453 1.251 1.00 85.06 539 LYS A O 1
ATOM 4406 N N . TYR A 1 540 ? 28.747 -2.774 0.354 1.00 80.94 540 TYR A N 1
ATOM 4407 C CA . TYR A 1 540 ? 28.297 -4.116 -0.052 1.00 80.94 540 TYR A CA 1
ATOM 4408 C C . TYR A 1 540 ? 29.120 -4.700 -1.212 1.00 80.94 540 TYR A C 1
ATOM 4410 O O . TYR A 1 540 ? 29.370 -5.901 -1.228 1.00 80.94 540 TYR A O 1
ATOM 4418 N N . PHE A 1 541 ? 29.595 -3.867 -2.144 1.00 78.06 541 PHE A N 1
ATOM 4419 C CA . PHE A 1 541 ? 30.465 -4.297 -3.247 1.00 78.06 541 PHE A CA 1
ATOM 4420 C C . PHE A 1 541 ? 31.824 -4.825 -2.764 1.00 78.06 541 PHE A C 1
ATOM 4422 O O . PHE A 1 541 ? 32.287 -5.861 -3.232 1.00 78.06 541 PHE A O 1
ATOM 4429 N N . HIS A 1 542 ? 32.452 -4.127 -1.814 1.00 77.50 542 HIS A N 1
ATOM 4430 C CA . HIS A 1 542 ? 33.738 -4.512 -1.222 1.00 77.50 542 HIS A CA 1
ATOM 4431 C C . HIS A 1 542 ? 33.599 -5.391 0.033 1.00 77.50 542 HIS A C 1
ATOM 4433 O O . HIS A 1 542 ? 34.592 -5.655 0.708 1.00 77.50 542 HIS A O 1
ATOM 4439 N N . ALA A 1 543 ? 32.384 -5.828 0.377 1.00 73.81 543 ALA A N 1
ATOM 4440 C CA . ALA A 1 543 ? 32.148 -6.654 1.550 1.00 73.81 543 ALA A CA 1
ATOM 4441 C C . ALA A 1 543 ? 32.714 -8.065 1.337 1.00 73.81 543 ALA A C 1
ATOM 4443 O O . ALA A 1 543 ? 32.141 -8.881 0.602 1.00 73.81 543 ALA A O 1
ATOM 4444 N N . ASP A 1 544 ? 33.809 -8.358 2.038 1.00 56.97 544 ASP A N 1
ATOM 4445 C CA . ASP A 1 544 ? 34.405 -9.691 2.135 1.00 56.97 544 ASP A CA 1
ATOM 4446 C C . ASP A 1 544 ? 33.574 -10.559 3.101 1.00 56.97 544 ASP A C 1
ATOM 4448 O O . ASP A 1 544 ? 33.911 -10.815 4.257 1.00 56.97 544 ASP A O 1
ATOM 4452 N N . THR A 1 545 ? 32.356 -10.874 2.659 1.00 64.50 545 THR A N 1
ATOM 4453 C CA . THR A 1 545 ? 31.293 -11.505 3.446 1.00 64.50 545 THR A CA 1
ATOM 4454 C C . THR A 1 545 ? 30.960 -12.899 2.937 1.00 64.50 545 THR A C 1
ATOM 4456 O O . THR A 1 545 ? 30.984 -13.154 1.734 1.00 64.50 545 THR A O 1
ATOM 4459 N N . LYS A 1 546 ? 30.500 -13.764 3.857 1.00 67.19 546 LYS A N 1
ATOM 4460 C CA . LYS A 1 546 ? 29.921 -15.109 3.613 1.00 67.19 546 LYS A CA 1
ATOM 4461 C C . LYS A 1 546 ? 28.649 -15.122 2.734 1.00 67.19 546 LYS A C 1
ATOM 4463 O O . LYS A 1 546 ? 27.942 -16.121 2.676 1.00 67.19 546 LYS A O 1
ATOM 4468 N N . MET A 1 547 ? 28.309 -13.992 2.134 1.00 76.00 547 MET A N 1
ATOM 4469 C CA . MET A 1 547 ? 27.086 -13.730 1.391 1.00 76.00 547 MET A CA 1
ATOM 4470 C C . MET A 1 547 ? 27.285 -14.121 -0.076 1.00 76.00 547 MET A C 1
ATOM 4472 O O . MET A 1 547 ? 28.320 -13.798 -0.658 1.00 76.00 547 MET A O 1
ATOM 4476 N N . ALA A 1 548 ? 26.304 -14.795 -0.678 1.00 83.44 548 ALA A N 1
ATOM 4477 C CA . ALA A 1 548 ? 26.395 -15.222 -2.072 1.00 83.44 548 ALA A CA 1
ATOM 4478 C C . ALA A 1 548 ? 26.467 -14.015 -3.026 1.00 83.44 548 ALA A C 1
ATOM 4480 O O . ALA A 1 548 ? 25.784 -13.011 -2.817 1.00 83.44 548 ALA A O 1
ATOM 4481 N N . GLU A 1 549 ? 27.256 -14.122 -4.098 1.00 84.25 549 GLU A N 1
ATOM 4482 C CA . GLU A 1 549 ? 27.476 -13.017 -5.044 1.00 84.25 549 GLU A CA 1
ATOM 4483 C C . GLU A 1 549 ? 26.165 -12.525 -5.682 1.00 84.25 549 GLU A C 1
ATOM 4485 O O . GLU A 1 549 ? 25.909 -11.323 -5.729 1.00 84.25 549 GLU A O 1
ATOM 4490 N N . ALA A 1 550 ? 25.275 -13.450 -6.051 1.00 84.44 550 ALA A N 1
ATOM 4491 C CA . ALA A 1 550 ? 23.912 -13.152 -6.484 1.00 84.44 550 ALA A CA 1
ATOM 4492 C C . ALA A 1 550 ? 23.133 -12.248 -5.512 1.00 84.44 550 ALA A C 1
ATOM 4494 O O . ALA A 1 550 ? 22.490 -11.288 -5.937 1.00 84.44 550 ALA A O 1
ATOM 4495 N N . GLU A 1 551 ? 23.208 -12.519 -4.206 1.00 86.56 551 GLU A N 1
ATOM 4496 C CA . GLU A 1 551 ? 22.531 -11.721 -3.180 1.00 86.56 551 GLU A CA 1
ATOM 4497 C C . GLU A 1 551 ? 23.147 -10.312 -3.093 1.00 86.56 551 GLU A C 1
ATOM 4499 O O . GLU A 1 551 ? 22.415 -9.327 -2.969 1.00 86.56 551 GLU A O 1
ATOM 4504 N N . LYS A 1 552 ? 24.481 -10.194 -3.231 1.00 86.75 552 LYS A N 1
ATOM 4505 C CA . LYS A 1 552 ? 25.178 -8.893 -3.275 1.00 86.75 552 LYS A CA 1
ATOM 4506 C C . LYS A 1 552 ? 24.717 -8.072 -4.478 1.00 86.75 552 LYS A C 1
ATOM 4508 O O . LYS A 1 552 ? 24.396 -6.895 -4.321 1.00 86.75 552 LYS A O 1
ATOM 4513 N N . MET A 1 553 ? 24.629 -8.688 -5.662 1.00 87.69 553 MET A N 1
ATOM 4514 C CA . MET A 1 553 ? 24.155 -8.021 -6.881 1.00 87.69 553 MET A CA 1
ATOM 4515 C C . MET A 1 553 ? 22.728 -7.486 -6.723 1.00 87.69 553 MET A C 1
ATOM 4517 O O . MET A 1 553 ? 22.476 -6.319 -7.028 1.00 87.69 553 MET A O 1
ATOM 4521 N N . VAL A 1 554 ? 21.812 -8.314 -6.204 1.00 90.44 554 VAL A N 1
ATOM 4522 C CA . VAL A 1 554 ? 20.421 -7.922 -5.924 1.00 90.44 554 VAL A CA 1
ATOM 4523 C C . VAL A 1 554 ? 20.373 -6.719 -4.979 1.00 90.44 554 VAL A C 1
ATOM 4525 O O . VAL A 1 554 ? 19.720 -5.718 -5.282 1.00 90.44 554 VAL A O 1
ATOM 4528 N N . GLN A 1 555 ? 21.087 -6.777 -3.853 1.00 89.00 555 GLN A N 1
ATOM 4529 C CA . GLN A 1 555 ? 21.074 -5.691 -2.873 1.00 89.00 555 GLN A CA 1
ATOM 4530 C C . GLN A 1 555 ? 21.663 -4.394 -3.441 1.00 89.00 555 GLN A C 1
ATOM 4532 O O . GLN A 1 555 ? 21.061 -3.334 -3.277 1.00 89.00 555 GLN A O 1
ATOM 4537 N N . ILE A 1 556 ? 22.773 -4.461 -4.184 1.00 88.56 556 ILE A N 1
ATOM 4538 C CA . ILE A 1 556 ? 23.380 -3.290 -4.839 1.00 88.56 556 ILE A CA 1
ATOM 4539 C C . ILE A 1 556 ? 22.419 -2.659 -5.858 1.00 88.56 556 ILE A C 1
ATOM 4541 O O . ILE A 1 556 ? 22.260 -1.437 -5.856 1.00 88.56 556 ILE A O 1
ATOM 4545 N N . PHE A 1 557 ? 21.729 -3.465 -6.675 1.00 89.88 557 PHE A N 1
ATOM 4546 C CA . PHE A 1 557 ? 20.706 -2.984 -7.614 1.00 89.88 557 PHE A CA 1
ATOM 4547 C C . PHE A 1 557 ? 19.610 -2.179 -6.901 1.00 89.88 557 PHE A C 1
ATOM 4549 O O . PHE A 1 557 ? 19.315 -1.048 -7.293 1.00 89.88 557 PHE A O 1
ATOM 4556 N N . PHE A 1 558 ? 19.042 -2.723 -5.820 1.00 90.25 558 PHE A N 1
ATOM 4557 C CA . PHE A 1 558 ? 17.947 -2.076 -5.094 1.00 90.25 558 PHE A CA 1
ATOM 4558 C C . PHE A 1 558 ? 18.382 -0.887 -4.222 1.00 90.25 558 PHE A C 1
ATOM 4560 O O . PHE A 1 558 ? 17.618 0.078 -4.137 1.00 90.25 558 PHE A O 1
ATOM 4567 N N . ILE A 1 559 ? 19.596 -0.896 -3.643 1.00 88.50 559 ILE A N 1
ATOM 4568 C CA . ILE A 1 559 ? 20.198 0.282 -2.985 1.00 88.50 559 ILE A CA 1
ATOM 4569 C C . ILE A 1 559 ? 20.344 1.413 -3.999 1.00 88.50 559 ILE A C 1
ATOM 4571 O O . ILE A 1 559 ? 19.852 2.517 -3.774 1.00 88.50 559 ILE A O 1
ATOM 4575 N N . LEU A 1 560 ? 21.015 1.152 -5.125 1.00 87.19 560 LEU A N 1
ATOM 4576 C CA . LEU A 1 560 ? 21.275 2.190 -6.115 1.00 87.19 560 LEU A CA 1
ATOM 4577 C C . LEU A 1 560 ? 19.963 2.703 -6.726 1.00 87.19 560 LEU A C 1
ATOM 4579 O O . LEU A 1 560 ? 19.857 3.900 -6.970 1.00 87.19 560 LEU A O 1
ATOM 4583 N N . LYS A 1 561 ? 18.926 1.864 -6.869 1.00 87.00 561 LYS A N 1
ATOM 4584 C CA . LYS A 1 561 ? 17.580 2.298 -7.291 1.00 87.00 561 LYS A CA 1
ATOM 4585 C C . LYS A 1 561 ? 16.931 3.332 -6.355 1.00 87.00 561 LYS A C 1
ATOM 4587 O O . LYS A 1 561 ? 16.127 4.129 -6.826 1.00 87.00 561 LYS A O 1
ATOM 4592 N N . GLN A 1 562 ? 17.333 3.427 -5.082 1.00 85.25 562 GLN A N 1
ATOM 4593 C CA . GLN A 1 562 ? 16.858 4.496 -4.184 1.00 85.25 562 GLN A CA 1
ATOM 4594 C C . GLN A 1 562 ? 17.302 5.902 -4.636 1.00 85.25 562 GLN A C 1
ATOM 4596 O O . GLN A 1 562 ? 16.651 6.885 -4.291 1.00 85.25 562 GLN A O 1
ATOM 4601 N N . LEU A 1 563 ? 18.360 6.015 -5.454 1.00 83.69 563 LEU A N 1
ATOM 4602 C CA . LEU A 1 563 ? 18.787 7.289 -6.051 1.00 83.69 563 LEU A CA 1
ATOM 4603 C C . LEU A 1 563 ? 17.706 7.903 -6.950 1.00 83.69 563 LEU A C 1
ATOM 4605 O O . LEU A 1 563 ? 17.635 9.122 -7.064 1.00 83.69 563 LEU A O 1
ATOM 4609 N N . GLU A 1 564 ? 16.854 7.087 -7.571 1.00 78.88 564 GLU A N 1
ATOM 4610 C CA . GLU A 1 564 ? 15.750 7.579 -8.397 1.00 78.88 564 GLU A CA 1
ATOM 4611 C C . GLU A 1 564 ? 14.658 8.254 -7.555 1.00 78.88 564 GLU A C 1
ATOM 4613 O O . GLU A 1 564 ? 14.166 9.314 -7.938 1.00 78.88 564 GLU A O 1
ATOM 4618 N N . LEU A 1 565 ? 14.342 7.708 -6.374 1.00 76.00 565 LEU A N 1
ATOM 4619 C CA . LEU A 1 565 ? 13.314 8.259 -5.479 1.00 76.00 565 LEU A CA 1
ATOM 4620 C C . LEU A 1 565 ? 13.666 9.660 -4.955 1.00 76.00 565 LEU A C 1
ATOM 4622 O O . LEU A 1 565 ? 12.770 10.463 -4.720 1.00 76.00 565 LEU A O 1
ATOM 4626 N N . ILE A 1 566 ? 14.959 9.968 -4.808 1.00 76.44 566 ILE A N 1
ATOM 4627 C CA . ILE A 1 566 ? 15.448 11.299 -4.407 1.00 76.44 566 ILE A CA 1
ATOM 4628 C C . ILE A 1 566 ? 15.781 12.216 -5.602 1.00 76.44 566 ILE A C 1
ATOM 4630 O O . ILE A 1 566 ? 16.430 13.244 -5.425 1.00 76.44 566 ILE A O 1
ATOM 4634 N N . GLY A 1 567 ? 15.406 11.839 -6.832 1.00 75.62 567 GLY A N 1
ATOM 4635 C CA . GLY A 1 567 ? 15.669 12.624 -8.047 1.00 75.62 567 GLY A CA 1
ATOM 4636 C C . GLY A 1 567 ? 17.130 12.629 -8.526 1.00 75.62 567 GLY A C 1
ATOM 4637 O O . GLY A 1 567 ? 17.489 13.374 -9.438 1.00 75.62 567 GLY A O 1
ATOM 4638 N N . ALA A 1 568 ? 17.997 11.782 -7.965 1.00 81.81 568 ALA A N 1
ATOM 4639 C CA . ALA A 1 568 ? 19.426 11.696 -8.280 1.00 81.81 568 ALA A CA 1
ATOM 4640 C C . ALA A 1 568 ? 19.730 10.823 -9.524 1.00 81.81 568 ALA A C 1
ATOM 4642 O O . ALA A 1 568 ? 20.738 10.110 -9.577 1.00 81.81 568 ALA A O 1
ATOM 4643 N N . SER A 1 569 ? 18.883 10.887 -10.559 1.00 78.12 569 SER A N 1
ATOM 4644 C CA . SER A 1 569 ? 18.896 9.991 -11.735 1.00 78.12 569 SER A CA 1
ATOM 4645 C C . SER A 1 569 ? 20.213 9.970 -12.526 1.00 78.12 569 SER A C 1
ATOM 4647 O O . SER A 1 569 ? 20.556 8.964 -13.146 1.00 78.12 569 SER A O 1
ATOM 4649 N N . HIS A 1 570 ? 20.994 11.053 -12.489 1.00 75.69 570 HIS A N 1
ATOM 4650 C CA . HIS A 1 570 ? 22.308 11.114 -13.137 1.00 75.69 570 HIS A CA 1
ATOM 4651 C C . HIS A 1 570 ? 23.382 10.312 -12.369 1.00 75.69 570 HIS A C 1
ATOM 4653 O O . HIS A 1 570 ? 24.240 9.665 -12.975 1.00 75.69 570 HIS A O 1
ATOM 4659 N N . MET A 1 571 ? 23.311 10.295 -11.032 1.00 78.31 571 MET A N 1
ATOM 4660 C CA . MET A 1 571 ? 24.173 9.474 -10.175 1.00 78.31 571 MET A CA 1
ATOM 4661 C C . MET A 1 571 ? 23.786 7.996 -10.237 1.00 78.31 571 MET A C 1
ATOM 4663 O O . MET A 1 571 ? 24.674 7.150 -10.313 1.00 78.31 571 MET A O 1
ATOM 4667 N N . PHE A 1 572 ? 22.483 7.696 -10.291 1.00 81.50 572 PHE A N 1
ATOM 4668 C CA . PHE A 1 572 ? 21.955 6.350 -10.545 1.00 81.50 572 PHE A CA 1
ATOM 4669 C C . PHE A 1 572 ? 22.641 5.696 -11.757 1.00 81.50 572 PHE A C 1
ATOM 4671 O O . PHE A 1 572 ? 23.299 4.664 -11.615 1.00 81.50 572 PHE A O 1
ATOM 4678 N N . LEU A 1 573 ? 22.590 6.353 -12.924 1.00 78.12 573 LEU A N 1
ATOM 4679 C CA . LEU A 1 573 ? 23.209 5.847 -14.155 1.00 78.12 573 LEU A CA 1
ATOM 4680 C C . LEU A 1 573 ? 24.722 5.681 -14.049 1.00 78.12 573 LEU A C 1
ATOM 4682 O O . LEU A 1 573 ? 25.269 4.673 -14.497 1.00 78.12 573 LEU A O 1
ATOM 4686 N N . LYS A 1 574 ? 25.400 6.658 -13.438 1.00 78.69 574 LYS A N 1
ATOM 4687 C CA . LYS A 1 574 ? 26.852 6.626 -13.243 1.00 78.69 574 LYS A CA 1
ATOM 4688 C C . LYS A 1 574 ? 27.289 5.376 -12.481 1.00 78.69 574 LYS A C 1
ATOM 4690 O O . LYS A 1 574 ? 28.228 4.711 -12.910 1.00 78.69 574 LYS A O 1
ATOM 4695 N N . PHE A 1 575 ? 26.629 5.067 -11.365 1.00 79.88 575 PHE A N 1
ATOM 4696 C CA . PHE A 1 575 ? 27.032 3.957 -10.502 1.00 79.88 575 PHE A CA 1
ATOM 4697 C C . PHE A 1 575 ? 26.605 2.596 -11.060 1.00 79.88 575 PHE A C 1
ATOM 4699 O O . PHE A 1 575 ? 27.390 1.656 -10.975 1.00 79.88 575 PHE A O 1
ATOM 4706 N N . PHE A 1 576 ? 25.442 2.501 -11.715 1.00 82.75 576 PHE A N 1
ATOM 4707 C CA . PHE A 1 576 ? 25.044 1.299 -12.458 1.00 82.75 576 PHE A CA 1
ATOM 4708 C C . PHE A 1 576 ? 26.064 0.942 -13.551 1.00 82.75 576 PHE A C 1
ATOM 4710 O O . PHE A 1 576 ? 26.525 -0.196 -13.618 1.00 82.75 576 PHE A O 1
ATOM 4717 N N . PHE A 1 577 ? 26.471 1.914 -14.375 1.00 79.38 577 PHE A N 1
ATOM 4718 C CA . PHE A 1 577 ? 27.454 1.668 -15.432 1.00 79.38 577 PHE A CA 1
ATOM 4719 C C . PHE A 1 577 ? 28.829 1.294 -14.861 1.00 79.38 577 PHE A C 1
ATOM 4721 O O . PHE A 1 577 ? 29.427 0.321 -15.307 1.00 79.38 577 PHE A O 1
ATOM 4728 N N . GLN A 1 578 ? 29.307 2.005 -13.830 1.00 78.69 578 GLN A N 1
ATOM 4729 C CA . GLN A 1 578 ? 30.570 1.671 -13.157 1.00 78.69 578 GLN A CA 1
ATOM 4730 C C . GLN A 1 578 ? 30.560 0.262 -12.541 1.00 78.69 578 GLN A C 1
ATOM 4732 O O . GLN A 1 578 ? 31.568 -0.435 -12.611 1.00 78.69 578 GLN A O 1
ATOM 4737 N N . PHE A 1 579 ? 29.437 -0.182 -11.971 1.00 79.25 579 PHE A N 1
ATOM 4738 C CA . PHE A 1 579 ? 29.304 -1.537 -11.429 1.00 79.25 579 PHE A CA 1
ATOM 4739 C C . PHE A 1 579 ? 29.421 -2.608 -12.527 1.00 79.25 579 PHE A C 1
ATOM 4741 O O . PHE A 1 579 ? 30.197 -3.552 -12.377 1.00 79.25 579 PHE A O 1
ATOM 4748 N N . LEU A 1 580 ? 28.710 -2.444 -13.650 1.00 78.44 580 LEU A N 1
ATOM 4749 C CA . LEU A 1 580 ? 28.800 -3.374 -14.783 1.00 78.44 580 LEU A CA 1
ATOM 4750 C C . LEU A 1 580 ? 30.200 -3.365 -15.432 1.00 78.44 580 LEU A C 1
ATOM 4752 O O . LEU A 1 580 ? 30.693 -4.419 -15.835 1.00 78.44 580 LEU A O 1
ATOM 4756 N N . GLU A 1 581 ? 30.861 -2.202 -15.484 1.00 77.56 581 GLU A N 1
ATOM 4757 C CA . GLU A 1 581 ? 32.218 -2.023 -16.028 1.00 77.56 581 GLU A CA 1
ATOM 4758 C C . GLU A 1 581 ? 33.247 -2.787 -15.183 1.00 77.56 581 GLU A C 1
ATOM 4760 O O . GLU A 1 581 ? 34.111 -3.473 -15.726 1.00 77.56 581 GLU A O 1
ATOM 4765 N N . LEU A 1 582 ? 33.122 -2.716 -13.853 1.00 75.56 582 LEU A N 1
ATOM 4766 C CA . LEU A 1 582 ? 33.991 -3.425 -12.910 1.00 75.56 582 LEU A CA 1
ATOM 4767 C C . LEU A 1 582 ? 33.769 -4.941 -12.906 1.00 75.56 582 LEU A C 1
ATOM 4769 O O . LEU A 1 582 ? 34.717 -5.686 -12.675 1.00 75.56 582 LEU A O 1
ATOM 4773 N N . LYS A 1 583 ? 32.535 -5.410 -13.133 1.00 74.81 583 LYS A N 1
ATOM 4774 C CA . LYS A 1 583 ? 32.227 -6.848 -13.133 1.00 74.81 583 LYS A CA 1
ATOM 4775 C C . LYS A 1 583 ? 32.638 -7.563 -14.421 1.00 74.81 583 LYS A C 1
ATOM 4777 O O . LYS A 1 583 ? 32.898 -8.758 -14.361 1.00 74.81 583 LYS A O 1
ATOM 4782 N N . GLN A 1 584 ? 32.679 -6.869 -15.564 1.00 75.00 584 GLN A N 1
ATOM 4783 C CA . GLN A 1 584 ? 33.050 -7.420 -16.885 1.00 75.00 584 GLN A CA 1
ATOM 4784 C C . GLN A 1 584 ? 32.297 -8.706 -17.300 1.00 75.00 584 GLN A C 1
ATOM 4786 O O . GLN A 1 584 ? 32.744 -9.445 -18.175 1.00 75.00 584 GLN A O 1
ATOM 4791 N N . MET A 1 585 ? 31.135 -8.983 -16.701 1.00 76.25 585 MET A N 1
ATOM 4792 C CA . MET A 1 585 ? 30.386 -10.214 -16.957 1.00 76.25 585 MET A CA 1
ATOM 4793 C C . MET A 1 585 ? 29.696 -10.161 -18.321 1.00 76.25 585 MET A C 1
ATOM 4795 O O . MET A 1 585 ? 29.030 -9.176 -18.650 1.00 76.25 585 MET A O 1
ATOM 4799 N N . ASN A 1 586 ? 29.842 -11.245 -19.084 1.00 82.38 586 ASN A N 1
ATOM 4800 C CA . ASN A 1 586 ? 29.112 -11.498 -20.320 1.00 82.38 586 ASN A CA 1
ATOM 4801 C C . ASN A 1 586 ? 27.775 -12.173 -19.981 1.00 82.38 586 ASN A C 1
ATOM 4803 O O . ASN A 1 586 ? 27.763 -13.356 -19.637 1.00 82.38 586 ASN A O 1
ATOM 4807 N N . TYR A 1 587 ? 26.649 -11.461 -20.092 1.00 81.94 587 TYR A N 1
ATOM 4808 C CA . TYR A 1 587 ? 25.343 -12.007 -19.690 1.00 81.94 587 TYR A CA 1
ATOM 4809 C C . TYR A 1 587 ? 24.877 -13.218 -20.511 1.00 81.94 587 TYR A C 1
ATOM 4811 O O . TYR A 1 587 ? 24.069 -14.001 -20.015 1.00 81.94 587 TYR A O 1
ATOM 4819 N N . TRP A 1 588 ? 25.418 -13.426 -21.718 1.00 79.12 588 TRP A N 1
ATOM 4820 C CA . TRP A 1 588 ? 25.170 -14.629 -22.519 1.00 79.12 588 TRP A CA 1
ATOM 4821 C C . TRP A 1 588 ? 25.810 -15.898 -21.925 1.00 79.12 588 TRP A C 1
ATOM 4823 O O . TRP A 1 588 ? 25.496 -16.997 -22.378 1.00 79.12 588 TRP A O 1
ATOM 4833 N N . VAL A 1 589 ? 26.716 -15.744 -20.950 1.00 83.56 589 VAL A N 1
ATOM 4834 C CA . VAL A 1 589 ? 27.525 -16.814 -20.334 1.00 83.56 589 VAL A CA 1
ATOM 4835 C C . VAL A 1 589 ? 27.247 -16.963 -18.827 1.00 83.56 589 VAL A C 1
ATOM 4837 O O . VAL A 1 589 ? 27.642 -17.960 -18.233 1.00 83.56 589 VAL A O 1
ATOM 4840 N N . ILE A 1 590 ? 26.537 -16.023 -18.186 1.00 83.88 590 ILE A N 1
ATOM 4841 C CA . ILE A 1 590 ? 26.195 -16.129 -16.755 1.00 83.88 590 ILE A CA 1
ATOM 4842 C C . ILE A 1 590 ? 25.263 -17.328 -16.534 1.00 83.88 590 ILE A C 1
ATOM 4844 O O . ILE A 1 590 ? 24.097 -17.290 -16.926 1.00 83.88 590 ILE A O 1
ATOM 4848 N N . GLU A 1 591 ? 25.745 -18.366 -15.854 1.00 83.38 591 GLU A N 1
ATOM 4849 C CA . GLU A 1 591 ? 24.948 -19.553 -15.518 1.00 83.38 591 GLU A CA 1
ATOM 4850 C C . GLU A 1 591 ? 23.867 -19.228 -14.473 1.00 83.38 591 GLU A C 1
ATOM 4852 O O . GLU A 1 591 ? 22.691 -19.570 -14.646 1.00 83.38 591 GLU A O 1
ATOM 4857 N N . ASN A 1 592 ? 24.239 -18.492 -13.418 1.00 85.88 592 ASN A N 1
ATOM 4858 C CA . ASN A 1 592 ? 23.341 -18.128 -12.327 1.00 85.88 592 ASN A CA 1
ATOM 4859 C C . ASN A 1 592 ? 22.210 -17.197 -12.803 1.00 85.88 592 ASN A C 1
ATOM 4861 O O . ASN A 1 592 ? 22.416 -16.024 -13.122 1.00 85.88 592 ASN A O 1
ATOM 4865 N N . ARG A 1 593 ? 20.977 -17.716 -12.793 1.00 84.25 593 ARG A N 1
ATOM 4866 C CA . ARG A 1 593 ? 19.776 -16.995 -13.236 1.00 84.25 593 ARG A CA 1
ATOM 4867 C C . ARG A 1 593 ? 19.518 -15.701 -12.455 1.00 84.25 593 ARG A C 1
ATOM 4869 O O . ARG A 1 593 ? 19.023 -14.749 -13.050 1.00 84.25 593 ARG A O 1
ATOM 4876 N N . VAL A 1 594 ? 19.853 -15.638 -11.163 1.00 86.00 594 VAL A N 1
ATOM 4877 C CA . VAL A 1 594 ? 19.652 -14.429 -10.341 1.00 86.00 594 VAL A CA 1
ATOM 4878 C C . VAL A 1 594 ? 20.611 -13.324 -10.779 1.00 86.00 594 VAL A C 1
ATOM 4880 O O . VAL A 1 594 ? 20.176 -12.208 -11.050 1.00 86.00 594 VAL A O 1
ATOM 4883 N N . GLU A 1 595 ? 21.899 -13.642 -10.922 1.00 87.19 595 GLU A N 1
ATOM 4884 C CA . GLU A 1 595 ? 22.919 -12.698 -11.403 1.00 87.19 595 GLU A CA 1
ATOM 4885 C C . GLU A 1 595 ? 22.590 -12.205 -12.816 1.00 87.19 595 GLU A C 1
ATOM 4887 O O . GLU A 1 595 ? 22.629 -11.003 -13.077 1.00 87.19 595 GLU A O 1
ATOM 4892 N N . ARG A 1 596 ? 22.173 -13.115 -13.708 1.00 86.62 596 ARG A N 1
ATOM 4893 C CA . ARG A 1 596 ? 21.778 -12.785 -15.083 1.00 86.62 596 ARG A CA 1
ATOM 4894 C C . ARG A 1 596 ? 20.542 -11.880 -15.132 1.00 86.62 596 ARG A C 1
ATOM 4896 O O . ARG A 1 596 ? 20.545 -10.903 -15.876 1.00 86.62 596 ARG A O 1
ATOM 4903 N N . LEU A 1 597 ? 19.525 -12.142 -14.304 1.00 87.62 597 LEU A N 1
ATOM 4904 C CA . LEU A 1 597 ? 18.348 -11.274 -14.159 1.00 87.62 597 LEU A CA 1
ATOM 4905 C C . LEU A 1 597 ? 18.715 -9.884 -13.629 1.00 87.62 597 LEU A C 1
ATOM 4907 O O . LEU A 1 597 ? 18.233 -8.886 -14.165 1.00 87.62 597 LEU A O 1
ATOM 4911 N N . VAL A 1 598 ? 19.567 -9.791 -12.605 1.00 89.25 598 VAL A N 1
ATOM 4912 C CA . VAL A 1 598 ? 20.005 -8.493 -12.067 1.00 89.25 598 VAL A CA 1
ATOM 4913 C C . VAL A 1 598 ? 20.811 -7.719 -13.107 1.00 89.25 598 VAL A C 1
ATOM 4915 O O . VAL A 1 598 ? 20.525 -6.544 -13.335 1.00 89.25 598 VAL A O 1
ATOM 4918 N N . TYR A 1 599 ? 21.752 -8.373 -13.792 1.00 89.12 599 TYR A N 1
ATOM 4919 C CA . TYR A 1 599 ? 22.525 -7.771 -14.880 1.00 89.12 599 TYR A CA 1
ATOM 4920 C C . TYR A 1 599 ? 21.607 -7.217 -15.975 1.00 89.12 599 TYR A C 1
ATOM 4922 O O . TYR A 1 599 ? 21.749 -6.068 -16.391 1.00 89.12 599 TYR A O 1
ATOM 4930 N N . LEU A 1 600 ? 20.634 -8.015 -16.424 1.00 88.25 600 LEU A N 1
ATOM 4931 C CA . LEU A 1 600 ? 19.673 -7.623 -17.453 1.00 88.25 600 LEU A CA 1
ATOM 4932 C C . LEU A 1 600 ? 18.802 -6.440 -17.016 1.00 88.25 600 LEU A C 1
ATOM 4934 O O . LEU A 1 600 ? 18.616 -5.509 -17.797 1.00 88.25 600 LEU A O 1
ATOM 4938 N N . ASN A 1 601 ? 18.331 -6.421 -15.765 1.00 89.69 601 ASN A N 1
ATOM 4939 C CA . ASN A 1 601 ? 17.634 -5.262 -15.203 1.00 89.69 601 ASN A CA 1
ATOM 4940 C C . ASN A 1 601 ? 18.535 -4.017 -15.166 1.00 89.69 601 ASN A C 1
ATOM 4942 O O . ASN A 1 601 ? 18.099 -2.939 -15.562 1.00 89.69 601 ASN A O 1
ATOM 4946 N N . MET A 1 602 ? 19.797 -4.144 -14.739 1.00 88.75 602 MET A N 1
ATOM 4947 C CA . MET A 1 602 ? 20.752 -3.031 -14.749 1.00 88.75 602 MET A CA 1
ATOM 4948 C C . MET A 1 602 ? 20.984 -2.487 -16.162 1.00 88.75 602 MET A C 1
ATOM 4950 O O . MET A 1 602 ? 20.918 -1.275 -16.376 1.00 88.75 602 MET A O 1
ATOM 4954 N N . ALA A 1 603 ? 21.202 -3.373 -17.135 1.00 88.69 603 ALA A N 1
ATOM 4955 C CA . ALA A 1 603 ? 21.384 -3.011 -18.535 1.00 88.69 603 ALA A CA 1
ATOM 4956 C C . ALA A 1 603 ? 20.132 -2.342 -19.126 1.00 88.69 603 ALA A C 1
ATOM 4958 O O . ALA A 1 603 ? 20.253 -1.363 -19.864 1.00 88.69 603 ALA A O 1
ATOM 4959 N N . LEU A 1 604 ? 18.933 -2.814 -18.767 1.00 90.06 604 LEU A N 1
ATOM 4960 C CA . LEU A 1 604 ? 17.670 -2.220 -19.197 1.00 90.06 604 LEU A CA 1
ATOM 4961 C C . LEU A 1 604 ? 17.447 -0.828 -18.601 1.00 90.06 604 LEU A C 1
ATOM 4963 O O . LEU A 1 604 ? 17.104 0.100 -19.332 1.00 90.06 604 LEU A O 1
ATOM 4967 N N . GLU A 1 605 ? 17.690 -0.646 -17.305 1.00 87.81 605 GLU A N 1
ATOM 4968 C CA . GLU A 1 605 ? 17.539 0.652 -16.643 1.00 87.81 605 GLU A CA 1
ATOM 4969 C C . GLU A 1 605 ? 18.558 1.693 -17.144 1.00 87.81 605 GLU A C 1
ATOM 4971 O O . GLU A 1 605 ? 18.211 2.870 -17.296 1.00 87.81 605 GLU A O 1
ATOM 4976 N N . ILE A 1 606 ? 19.781 1.275 -17.495 1.00 85.31 606 ILE A N 1
ATOM 4977 C CA . ILE A 1 606 ? 20.715 2.120 -18.256 1.00 85.31 606 ILE A CA 1
ATOM 4978 C C . ILE A 1 606 ? 20.115 2.445 -19.630 1.00 85.31 606 ILE A C 1
ATOM 4980 O O . ILE A 1 606 ? 19.915 3.617 -19.959 1.00 85.31 606 ILE A O 1
ATOM 4984 N N . CYS A 1 607 ? 19.772 1.421 -20.419 1.00 87.62 607 CYS A N 1
ATOM 4985 C CA . CYS A 1 607 ? 19.275 1.558 -21.789 1.00 87.62 607 CYS A CA 1
ATOM 4986 C C . CYS A 1 607 ? 18.068 2.501 -21.897 1.00 87.62 607 CYS A C 1
ATOM 4988 O O . CYS A 1 607 ? 18.040 3.359 -22.785 1.00 87.62 607 CYS A O 1
ATOM 4990 N N . ARG A 1 608 ? 17.100 2.400 -20.977 1.00 86.31 608 ARG A N 1
ATOM 4991 C CA . ARG A 1 608 ? 15.899 3.251 -20.920 1.00 86.31 608 ARG A CA 1
ATOM 4992 C C . ARG A 1 608 ? 16.231 4.743 -20.837 1.00 86.31 608 ARG A C 1
ATOM 4994 O O . ARG A 1 608 ? 15.525 5.536 -21.454 1.00 86.31 608 ARG A O 1
ATOM 5001 N N . ARG A 1 609 ? 17.318 5.123 -20.154 1.00 82.25 609 ARG A N 1
ATOM 5002 C CA . ARG A 1 609 ? 17.717 6.529 -19.941 1.00 82.25 609 ARG A CA 1
ATOM 5003 C C . ARG A 1 609 ? 18.863 7.008 -20.848 1.00 82.25 609 ARG A C 1
ATOM 5005 O O . ARG A 1 609 ? 19.123 8.206 -20.887 1.00 82.25 609 ARG A O 1
ATOM 5012 N N . LEU A 1 610 ? 19.531 6.121 -21.595 1.00 81.94 610 LEU A N 1
ATOM 5013 C CA . LEU A 1 610 ? 20.497 6.527 -22.629 1.00 81.94 610 LEU A CA 1
ATOM 5014 C C . LEU A 1 610 ? 19.821 7.360 -23.737 1.00 81.94 610 LEU A C 1
ATOM 5016 O O . LEU A 1 610 ? 18.708 7.010 -24.153 1.00 81.94 610 LEU A O 1
ATOM 5020 N N . PRO A 1 611 ? 20.482 8.402 -24.279 1.00 83.00 611 PRO A N 1
ATOM 5021 C CA . PRO A 1 611 ? 19.980 9.137 -25.436 1.00 83.00 611 PRO A CA 1
ATOM 5022 C C . PRO A 1 611 ? 19.886 8.213 -26.654 1.00 83.00 611 PRO A C 1
ATOM 5024 O O . PRO A 1 611 ? 20.742 7.349 -26.859 1.00 83.00 611 PRO A O 1
ATOM 5027 N N . PHE A 1 612 ? 18.848 8.389 -27.465 1.00 85.69 612 PHE A N 1
ATOM 5028 C CA . PHE A 1 612 ? 18.715 7.677 -28.736 1.00 85.69 612 PHE A CA 1
ATOM 5029 C C . PHE A 1 612 ? 19.749 8.181 -29.762 1.00 85.69 612 PHE A C 1
ATOM 5031 O O . PHE A 1 612 ? 20.289 9.283 -29.625 1.00 85.69 612 PHE A O 1
ATOM 5038 N N . ASP A 1 613 ? 20.045 7.404 -30.807 1.00 79.75 613 ASP A N 1
ATOM 5039 C CA . ASP A 1 613 ? 21.079 7.798 -31.773 1.00 79.75 613 ASP A CA 1
ATOM 5040 C C . ASP A 1 613 ? 20.696 9.071 -32.550 1.00 79.75 613 ASP A C 1
ATOM 5042 O O . ASP A 1 613 ? 19.611 9.174 -33.123 1.00 79.75 613 ASP A O 1
ATOM 5046 N N . GLY A 1 614 ? 21.588 10.063 -32.580 1.00 67.19 614 GLY A N 1
ATOM 5047 C CA . GLY A 1 614 ? 21.344 11.344 -33.252 1.00 67.19 614 GLY A CA 1
ATOM 5048 C C . GLY A 1 614 ? 20.455 12.347 -32.498 1.00 67.19 614 GLY A C 1
ATOM 5049 O O . GLY A 1 614 ? 20.106 13.375 -33.078 1.00 67.19 614 GLY A O 1
ATOM 5050 N N . SER A 1 615 ? 20.096 12.120 -31.227 1.00 64.44 615 SER A N 1
ATOM 5051 C CA . SER A 1 615 ? 19.514 13.190 -30.400 1.00 64.44 615 SER A CA 1
ATOM 5052 C C . SER A 1 615 ? 20.604 14.173 -29.953 1.00 64.44 615 SER A C 1
ATOM 5054 O O . SER A 1 615 ? 21.450 13.824 -29.133 1.00 64.44 615 SER A O 1
ATOM 5056 N N . GLY A 1 616 ? 20.574 15.410 -30.458 1.00 48.62 616 GLY A N 1
ATOM 5057 C CA . GLY A 1 616 ? 21.607 16.436 -30.225 1.00 48.62 616 GLY A CA 1
ATOM 5058 C C . GLY A 1 616 ? 21.674 17.044 -28.815 1.00 48.62 616 GLY A C 1
ATOM 5059 O O . GLY A 1 616 ? 22.308 18.079 -28.643 1.00 48.62 616 GLY A O 1
ATOM 5060 N N . VAL A 1 617 ? 21.021 16.442 -27.818 1.00 48.59 617 VAL A N 1
ATOM 5061 C CA . VAL A 1 617 ? 21.014 16.914 -26.427 1.00 48.59 617 VAL A CA 1
ATOM 5062 C C . VAL A 1 617 ? 21.655 15.850 -25.543 1.00 48.59 617 VAL A C 1
ATOM 5064 O O . VAL A 1 617 ? 21.024 14.856 -25.185 1.00 48.59 617 VAL A O 1
ATOM 5067 N N . VAL A 1 618 ? 22.914 16.076 -25.166 1.00 51.22 618 VAL A N 1
ATOM 5068 C CA . VAL A 1 618 ? 23.478 15.448 -23.968 1.00 51.22 618 VAL A CA 1
ATOM 5069 C C . VAL A 1 618 ? 22.830 16.158 -22.785 1.00 51.22 618 VAL A C 1
ATOM 5071 O O . VAL A 1 618 ? 22.949 17.376 -22.673 1.00 51.22 618 VAL A O 1
ATOM 5074 N N . ALA A 1 619 ? 22.109 15.427 -21.934 1.00 50.22 619 ALA A N 1
ATOM 5075 C CA . ALA A 1 619 ? 21.500 16.025 -20.751 1.00 50.22 619 ALA A CA 1
ATOM 5076 C C . ALA A 1 619 ? 22.587 16.650 -19.860 1.00 50.22 619 ALA A C 1
ATOM 5078 O O . ALA A 1 619 ? 23.620 16.023 -19.604 1.00 50.22 619 ALA A O 1
ATOM 5079 N N . GLU A 1 620 ? 22.361 17.872 -19.376 1.00 43.66 620 GLU A N 1
ATOM 5080 C CA . GLU A 1 620 ? 23.271 18.494 -18.414 1.00 43.66 620 GLU A CA 1
ATOM 5081 C C . GLU A 1 620 ? 23.441 17.572 -17.194 1.00 43.66 620 GLU A C 1
ATOM 5083 O O . GLU A 1 620 ? 22.478 16.981 -16.702 1.00 43.66 620 GLU A O 1
ATOM 5088 N N . ASN A 1 621 ? 24.683 17.446 -16.712 1.00 51.09 621 ASN A N 1
ATOM 5089 C CA . ASN A 1 621 ? 25.123 16.514 -15.657 1.00 51.09 621 ASN A CA 1
ATOM 5090 C C . ASN A 1 621 ? 25.328 15.037 -16.072 1.00 51.09 621 ASN A C 1
ATOM 5092 O O . ASN A 1 621 ? 25.412 14.154 -15.213 1.00 51.09 621 ASN A O 1
ATOM 5096 N N . TRP A 1 622 ? 25.499 14.751 -17.368 1.00 60.09 622 TRP A N 1
ATOM 5097 C CA . TRP A 1 622 ? 25.934 13.430 -17.847 1.00 60.09 622 TRP A CA 1
ATOM 5098 C C . TRP A 1 622 ? 27.334 13.026 -17.318 1.00 60.09 622 TRP A C 1
ATOM 5100 O O . TRP A 1 622 ? 28.243 13.863 -17.256 1.00 60.09 622 TRP A O 1
ATOM 5110 N N . PRO A 1 623 ? 27.579 11.752 -16.948 1.00 59.59 623 PRO A N 1
ATOM 5111 C CA . PRO A 1 623 ? 28.909 11.305 -16.529 1.00 59.59 623 PRO A CA 1
ATOM 5112 C C . PRO A 1 623 ? 29.921 11.354 -17.682 1.00 59.59 623 PRO A C 1
ATOM 5114 O O . PRO A 1 623 ? 29.690 10.746 -18.720 1.00 59.59 623 PRO A O 1
ATOM 5117 N N . LYS A 1 624 ? 31.097 11.971 -17.476 1.00 63.28 624 LYS A N 1
ATOM 5118 C CA . LYS A 1 624 ? 32.129 12.143 -18.526 1.00 63.28 624 LYS A CA 1
ATOM 5119 C C . LYS A 1 624 ? 32.505 10.856 -19.285 1.00 63.28 624 LYS A C 1
ATOM 5121 O O . LYS A 1 624 ? 32.725 10.929 -20.485 1.00 63.28 624 LYS A O 1
ATOM 5126 N N . LYS A 1 625 ? 32.542 9.693 -18.613 1.00 61.53 625 LYS A N 1
ATOM 5127 C CA . LYS A 1 625 ? 32.787 8.370 -19.235 1.00 61.53 625 LYS A CA 1
ATOM 5128 C C . LYS A 1 625 ? 31.671 7.902 -20.186 1.00 61.53 625 LYS A C 1
ATOM 5130 O O . LYS A 1 625 ? 31.929 7.084 -21.052 1.00 61.53 625 LYS A O 1
ATOM 5135 N N . LEU A 1 626 ? 30.442 8.382 -19.999 1.00 63.59 626 LEU A N 1
ATOM 5136 C CA . LEU A 1 626 ? 29.278 8.048 -20.825 1.00 63.59 626 LEU A CA 1
ATOM 5137 C C . LEU A 1 626 ? 29.047 9.069 -21.953 1.00 63.59 626 LEU A C 1
ATOM 5139 O O . LEU A 1 626 ? 28.106 8.906 -22.734 1.00 63.59 626 LEU A O 1
ATOM 5143 N N . ASN A 1 627 ? 29.838 10.147 -22.032 1.00 66.25 627 ASN A N 1
ATOM 5144 C CA . ASN A 1 627 ? 29.684 11.170 -23.067 1.00 66.25 627 ASN A CA 1
ATOM 5145 C C . ASN A 1 627 ? 29.865 10.539 -24.456 1.00 66.25 627 ASN A C 1
ATOM 5147 O O . ASN A 1 627 ? 30.905 9.960 -24.749 1.00 66.25 627 ASN A O 1
ATOM 5151 N N . GLY A 1 628 ? 28.858 10.667 -25.323 1.00 69.62 628 GLY A N 1
ATOM 5152 C CA . GLY A 1 628 ? 28.894 10.094 -26.673 1.00 69.62 628 GLY A CA 1
ATOM 5153 C C . GLY A 1 628 ? 28.521 8.607 -26.769 1.00 69.62 628 GLY A C 1
ATOM 5154 O O . GLY A 1 628 ? 28.603 8.047 -27.867 1.00 69.62 628 GLY A O 1
ATOM 5155 N N . ILE A 1 629 ? 28.076 7.971 -25.676 1.00 79.69 629 ILE A N 1
ATOM 5156 C CA . ILE A 1 629 ? 27.419 6.655 -25.714 1.00 79.69 629 ILE A CA 1
ATOM 5157 C C . ILE A 1 629 ? 25.922 6.856 -25.976 1.00 79.69 629 ILE A C 1
ATOM 5159 O O . ILE A 1 629 ? 25.179 7.327 -25.114 1.00 79.69 629 ILE A O 1
ATOM 5163 N N . THR A 1 630 ? 25.476 6.487 -27.177 1.00 85.19 630 THR A N 1
ATOM 5164 C CA . THR A 1 630 ? 24.054 6.427 -27.541 1.00 85.19 630 THR A CA 1
ATOM 5165 C C . THR A 1 630 ? 23.476 5.049 -27.220 1.00 85.19 630 THR A C 1
ATOM 5167 O O . THR A 1 630 ? 24.200 4.057 -27.101 1.00 85.19 630 THR A O 1
ATOM 5170 N N . LYS A 1 631 ? 22.149 4.962 -27.108 1.00 88.44 631 LYS A N 1
ATOM 5171 C CA . LYS A 1 631 ? 21.410 3.712 -26.891 1.00 88.44 631 LYS A CA 1
ATOM 5172 C C . LYS A 1 631 ? 21.753 2.664 -27.957 1.00 88.44 631 LYS A C 1
ATOM 5174 O O . LYS A 1 631 ? 21.978 1.507 -27.622 1.00 88.44 631 LYS A O 1
ATOM 5179 N N . LYS A 1 632 ? 21.906 3.087 -29.217 1.00 88.88 632 LYS A N 1
ATOM 5180 C CA . LYS A 1 632 ? 22.404 2.258 -30.325 1.00 88.88 632 LYS A CA 1
ATOM 5181 C C . LYS A 1 632 ? 23.775 1.648 -30.046 1.00 88.88 632 LYS A C 1
ATOM 5183 O O . LYS A 1 632 ? 23.904 0.432 -30.133 1.00 88.88 632 LYS A O 1
ATOM 5188 N N . LYS A 1 633 ? 24.776 2.466 -29.688 1.00 87.44 633 LYS A N 1
ATOM 5189 C CA . LYS A 1 633 ? 26.122 1.986 -29.324 1.00 87.44 633 LYS A CA 1
ATOM 5190 C C . LYS A 1 633 ? 26.035 0.932 -28.217 1.00 87.44 633 LYS A C 1
ATOM 5192 O O . LYS A 1 633 ? 26.461 -0.199 -28.412 1.00 87.44 633 LYS A O 1
ATOM 5197 N N . PHE A 1 634 ? 25.375 1.270 -27.110 1.00 88.44 634 PHE A N 1
ATOM 5198 C CA . PHE A 1 634 ? 25.199 0.375 -25.963 1.00 88.44 634 PHE A CA 1
ATOM 5199 C C . PHE A 1 634 ? 24.544 -0.969 -26.329 1.00 88.44 634 PHE A C 1
ATOM 5201 O O . PHE A 1 634 ? 25.012 -2.024 -25.907 1.00 88.44 634 PHE A O 1
ATOM 5208 N N . LEU A 1 635 ? 23.489 -0.951 -27.148 1.00 91.12 635 LEU A N 1
ATOM 5209 C CA . LEU A 1 635 ? 22.779 -2.161 -27.576 1.00 91.12 635 LEU A CA 1
ATOM 5210 C C . LEU A 1 635 ? 23.555 -2.999 -28.607 1.00 91.12 635 LEU A C 1
ATOM 5212 O O . LEU A 1 635 ? 23.342 -4.212 -28.684 1.00 91.12 635 LEU A O 1
ATOM 5216 N N . VAL A 1 636 ? 24.462 -2.385 -29.375 1.00 89.88 636 VAL A N 1
ATOM 5217 C CA . VAL A 1 636 ? 25.438 -3.101 -30.213 1.00 89.88 636 VAL A CA 1
ATOM 5218 C C . VAL A 1 636 ? 26.478 -3.797 -29.332 1.00 89.88 636 VAL A C 1
ATOM 5220 O O . VAL A 1 636 ? 26.703 -4.988 -29.530 1.00 89.88 636 VAL A O 1
ATOM 5223 N N . PHE A 1 637 ? 27.046 -3.111 -28.330 1.00 87.56 637 PHE A N 1
ATOM 5224 C CA . PHE A 1 637 ? 28.024 -3.699 -27.397 1.00 87.56 637 PHE A CA 1
ATOM 5225 C C . PHE A 1 637 ? 27.423 -4.932 -26.707 1.00 87.56 637 PHE A C 1
ATOM 5227 O O . PHE A 1 637 ? 27.922 -6.050 -26.845 1.00 87.56 637 PHE A O 1
ATOM 5234 N N . LEU A 1 638 ? 26.253 -4.740 -26.088 1.00 88.88 638 LEU A N 1
ATOM 5235 C CA . LEU A 1 638 ? 25.502 -5.778 -25.389 1.00 88.88 638 LEU A CA 1
ATOM 5236 C C . LEU A 1 638 ? 25.120 -6.947 -26.318 1.00 88.88 638 LEU A C 1
ATOM 5238 O O . LEU A 1 638 ? 25.155 -8.104 -25.906 1.00 88.88 638 LEU A O 1
ATOM 5242 N N . GLY A 1 639 ? 24.801 -6.667 -27.586 1.00 87.50 639 GLY A N 1
ATOM 5243 C CA . GLY A 1 639 ? 24.515 -7.690 -28.594 1.00 87.50 639 GLY A CA 1
ATOM 5244 C C . GLY A 1 639 ? 25.735 -8.522 -29.009 1.00 87.50 639 GLY A C 1
ATOM 5245 O O . GLY A 1 639 ? 25.594 -9.715 -29.265 1.00 87.50 639 GLY A O 1
ATOM 5246 N N . ILE A 1 640 ? 26.932 -7.930 -29.065 1.00 86.75 640 ILE A N 1
ATOM 5247 C CA . ILE A 1 640 ? 28.168 -8.614 -29.482 1.00 86.75 640 ILE A CA 1
ATOM 5248 C C . ILE A 1 640 ? 28.758 -9.453 -28.360 1.00 86.75 640 ILE A C 1
ATOM 5250 O O . ILE A 1 640 ? 28.862 -10.672 -28.487 1.00 86.75 640 ILE A O 1
ATOM 5254 N N . SER A 1 641 ? 29.169 -8.794 -27.281 1.00 78.50 641 SER A N 1
ATOM 5255 C CA . SER A 1 641 ? 30.026 -9.381 -26.253 1.00 78.50 641 SER A CA 1
ATOM 5256 C C . SER A 1 641 ? 29.254 -9.793 -25.008 1.00 78.50 641 SER A C 1
ATOM 5258 O O . SER A 1 641 ? 29.837 -10.402 -24.119 1.00 78.50 641 SER A O 1
ATOM 5260 N N . GLY A 1 642 ? 27.974 -9.414 -24.902 1.00 77.94 642 GLY A N 1
ATOM 5261 C CA . GLY A 1 642 ? 27.200 -9.531 -23.665 1.00 77.94 642 GLY A CA 1
ATOM 5262 C C . GLY A 1 642 ? 27.778 -8.717 -22.502 1.00 77.94 642 GLY A C 1
ATOM 5263 O O . GLY A 1 642 ? 27.356 -8.891 -21.364 1.00 77.94 642 GLY A O 1
ATOM 5264 N N . THR A 1 643 ? 28.742 -7.841 -22.776 1.00 77.94 643 THR A N 1
ATOM 5265 C CA . THR A 1 643 ? 29.356 -6.908 -21.832 1.00 77.94 643 THR A CA 1
ATOM 5266 C C . THR A 1 643 ? 29.007 -5.478 -22.244 1.00 77.94 643 THR A C 1
ATOM 5268 O O . THR A 1 643 ? 28.501 -5.232 -23.339 1.00 77.94 643 THR A O 1
ATOM 5271 N N . ILE A 1 644 ? 29.320 -4.507 -21.387 1.00 72.12 644 ILE A N 1
ATOM 5272 C CA . ILE A 1 644 ? 29.200 -3.077 -21.711 1.00 72.12 644 ILE A CA 1
ATOM 5273 C C . ILE A 1 644 ? 30.513 -2.459 -22.234 1.00 72.12 644 ILE A C 1
ATOM 5275 O O . ILE A 1 644 ? 30.693 -1.245 -22.165 1.00 72.12 644 ILE A O 1
ATOM 5279 N N . THR A 1 645 ? 31.452 -3.281 -22.718 1.00 69.06 645 THR A N 1
ATOM 5280 C CA . THR A 1 645 ? 32.734 -2.812 -23.273 1.00 69.06 645 THR A CA 1
ATOM 5281 C C . THR A 1 645 ? 32.522 -2.122 -24.616 1.00 69.06 645 THR A C 1
ATOM 5283 O O . THR A 1 645 ? 31.770 -2.627 -25.446 1.00 69.06 645 THR A O 1
ATOM 5286 N N . GLU A 1 646 ? 33.196 -0.995 -24.845 1.00 70.75 646 GLU A N 1
ATOM 5287 C CA . GLU A 1 646 ? 33.073 -0.234 -26.091 1.00 70.75 646 GLU A CA 1
ATOM 5288 C C . GLU A 1 646 ? 33.627 -1.014 -27.297 1.00 70.75 646 GLU A C 1
ATOM 5290 O O . GLU A 1 646 ? 34.666 -1.668 -27.211 1.00 70.75 646 GLU A O 1
ATOM 5295 N N . VAL A 1 647 ? 32.898 -0.961 -28.415 1.00 68.88 647 VAL A N 1
ATOM 5296 C CA . VAL A 1 647 ? 33.225 -1.619 -29.690 1.00 68.88 647 VAL A CA 1
ATOM 5297 C C . VAL A 1 647 ? 32.948 -0.632 -30.825 1.00 68.88 647 VAL A C 1
ATOM 5299 O O . VAL A 1 647 ? 31.913 0.036 -30.818 1.00 68.88 647 VAL A O 1
ATOM 5302 N N . ASP A 1 648 ? 33.822 -0.553 -31.827 1.00 77.75 648 ASP A N 1
ATOM 5303 C CA . ASP A 1 648 ? 33.574 0.293 -32.999 1.00 77.75 648 ASP A CA 1
ATOM 5304 C C . ASP A 1 648 ? 32.308 -0.151 -33.749 1.00 77.75 648 ASP A C 1
ATOM 5306 O O . ASP A 1 648 ? 32.151 -1.309 -34.137 1.00 77.75 648 ASP A O 1
ATOM 5310 N N . VAL A 1 649 ? 31.366 0.771 -33.962 1.00 81.81 649 VAL A N 1
ATOM 5311 C CA . VAL A 1 649 ? 30.068 0.442 -34.573 1.00 81.81 649 VAL A CA 1
ATOM 5312 C C . VAL A 1 649 ? 30.177 0.460 -36.099 1.00 81.81 649 VAL A C 1
ATOM 5314 O O . VAL A 1 649 ? 29.850 1.451 -36.752 1.00 81.81 649 VAL A O 1
ATOM 5317 N N . THR A 1 650 ? 30.612 -0.663 -36.673 1.00 87.25 650 THR A N 1
ATOM 5318 C CA . THR A 1 650 ? 30.586 -0.910 -38.126 1.00 87.25 650 THR A CA 1
ATOM 5319 C C . THR A 1 650 ? 29.295 -1.632 -38.556 1.00 87.25 650 THR A C 1
ATOM 5321 O O . THR A 1 650 ? 28.649 -2.290 -37.732 1.00 87.25 650 THR A O 1
ATOM 5324 N N . PRO A 1 651 ? 28.890 -1.573 -39.842 1.00 87.38 651 PRO A N 1
ATOM 5325 C CA . PRO A 1 651 ? 27.726 -2.318 -40.343 1.00 87.38 651 PRO A CA 1
ATOM 5326 C C . PRO A 1 651 ? 27.833 -3.841 -40.151 1.00 87.38 651 PRO A C 1
ATOM 5328 O O . PRO A 1 651 ? 26.832 -4.515 -39.910 1.00 87.38 651 PRO A O 1
ATOM 5331 N N . GLU A 1 652 ? 29.047 -4.385 -40.224 1.00 88.50 652 GLU A N 1
ATOM 5332 C CA . GLU A 1 652 ? 29.349 -5.802 -39.989 1.00 88.50 652 GLU A CA 1
ATOM 5333 C C . GLU A 1 652 ? 29.069 -6.187 -38.533 1.00 88.50 652 GLU A C 1
ATOM 5335 O O . GLU A 1 652 ? 28.346 -7.148 -38.264 1.00 88.50 652 GLU A O 1
ATOM 5340 N N . ILE A 1 653 ? 29.547 -5.367 -37.595 1.00 88.69 653 ILE A N 1
ATOM 5341 C CA . ILE A 1 653 ? 29.342 -5.545 -36.156 1.00 88.69 653 ILE A CA 1
ATOM 5342 C C . ILE A 1 653 ? 27.854 -5.379 -35.799 1.00 88.69 653 ILE A C 1
ATOM 5344 O O . ILE A 1 653 ? 27.311 -6.166 -35.025 1.00 88.69 653 ILE A O 1
ATOM 5348 N N . VAL A 1 654 ? 27.123 -4.459 -36.437 1.00 89.12 654 VAL A N 1
ATOM 5349 C CA . VAL A 1 654 ? 25.655 -4.375 -36.289 1.00 89.12 654 VAL A CA 1
ATOM 5350 C C . VAL A 1 654 ? 24.958 -5.667 -36.757 1.00 89.12 654 VAL A C 1
ATOM 5352 O O . VAL A 1 654 ? 24.046 -6.151 -36.082 1.00 89.12 654 VAL A O 1
ATOM 5355 N N . ASN A 1 655 ? 25.396 -6.278 -37.862 1.00 88.31 655 ASN A N 1
ATOM 5356 C CA . ASN A 1 655 ? 24.839 -7.547 -38.350 1.00 88.31 655 ASN A CA 1
ATOM 5357 C C . ASN A 1 655 ? 25.187 -8.748 -37.448 1.00 88.31 655 ASN A C 1
ATOM 5359 O O . ASN A 1 655 ? 24.340 -9.622 -37.229 1.00 88.31 655 ASN A O 1
ATOM 5363 N N . MET A 1 656 ? 26.389 -8.780 -36.867 1.00 88.75 656 MET A N 1
ATOM 5364 C CA . MET A 1 656 ? 26.766 -9.772 -35.853 1.00 88.75 656 MET A CA 1
ATOM 5365 C C . MET A 1 656 ? 25.902 -9.630 -34.589 1.00 88.75 656 MET A C 1
ATOM 5367 O O . MET A 1 656 ? 25.291 -10.608 -34.154 1.00 88.75 656 MET A O 1
ATOM 5371 N N . ALA A 1 657 ? 25.749 -8.410 -34.060 1.00 89.62 657 ALA A N 1
ATOM 5372 C CA . ALA A 1 657 ? 24.900 -8.123 -32.900 1.00 89.62 657 ALA A CA 1
ATOM 5373 C C . ALA A 1 657 ? 23.445 -8.561 -33.139 1.00 89.62 657 ALA A C 1
ATOM 5375 O O . ALA A 1 657 ? 22.835 -9.223 -32.300 1.00 89.62 657 ALA A O 1
ATOM 5376 N N . LYS A 1 658 ? 22.903 -8.259 -34.326 1.00 88.81 658 LYS A N 1
ATOM 5377 C CA . LYS A 1 658 ? 21.564 -8.684 -34.763 1.00 88.81 658 LYS A CA 1
ATOM 5378 C C . LYS A 1 658 ? 21.411 -10.207 -34.771 1.00 88.81 658 LYS A C 1
ATOM 5380 O O . LYS A 1 658 ? 20.377 -10.721 -34.347 1.00 88.81 658 LYS A O 1
ATOM 5385 N N . THR A 1 659 ? 22.434 -10.927 -35.226 1.00 86.81 659 THR A N 1
ATOM 5386 C CA . THR A 1 659 ? 22.439 -12.398 -35.257 1.00 86.81 659 THR A CA 1
ATOM 5387 C C . THR A 1 659 ? 22.397 -12.982 -33.844 1.00 86.81 659 THR A C 1
ATOM 5389 O O . THR A 1 659 ? 21.597 -13.884 -33.583 1.00 86.81 659 THR A O 1
ATOM 5392 N N . ASN A 1 660 ? 23.169 -12.417 -32.912 1.00 87.00 660 ASN A N 1
ATOM 5393 C CA . ASN A 1 660 ? 23.155 -12.810 -31.501 1.00 87.00 660 ASN A CA 1
ATOM 5394 C C . ASN A 1 660 ? 21.800 -12.520 -30.836 1.00 87.00 660 ASN A C 1
ATOM 5396 O O . ASN A 1 660 ? 21.196 -13.436 -30.277 1.00 87.00 660 ASN A O 1
ATOM 5400 N N . TRP A 1 661 ? 21.256 -11.303 -30.971 1.00 87.81 661 TRP A N 1
ATOM 5401 C CA . TRP A 1 661 ? 19.922 -10.965 -30.452 1.00 87.81 661 TRP A CA 1
ATOM 5402 C C . TRP A 1 661 ? 18.848 -11.954 -30.938 1.00 87.81 661 TRP A C 1
ATOM 5404 O O . TRP A 1 661 ? 18.077 -12.478 -30.135 1.00 87.81 661 TRP A O 1
ATOM 5414 N N . ILE A 1 662 ? 18.835 -12.290 -32.234 1.00 83.38 662 ILE A N 1
ATOM 5415 C CA . ILE A 1 662 ? 17.898 -13.275 -32.801 1.00 83.38 662 ILE A CA 1
ATOM 5416 C C . ILE A 1 662 ? 18.137 -14.685 -32.236 1.00 83.38 662 ILE A C 1
ATOM 5418 O O . ILE A 1 662 ? 17.170 -15.393 -31.947 1.00 83.38 662 ILE A O 1
ATOM 5422 N N . LYS A 1 663 ? 19.397 -15.113 -32.079 1.00 83.88 663 LYS A N 1
ATOM 5423 C CA . LYS A 1 663 ? 19.754 -16.417 -31.496 1.00 83.88 663 LYS A CA 1
ATOM 5424 C C . LYS A 1 663 ? 19.209 -16.550 -30.073 1.00 83.88 663 LYS A C 1
ATOM 5426 O O . LYS A 1 663 ? 18.544 -17.538 -29.772 1.00 83.88 663 LYS A O 1
ATOM 5431 N N . HIS A 1 664 ? 19.428 -15.553 -29.223 1.00 79.44 664 HIS A N 1
ATOM 5432 C CA . HIS A 1 664 ? 19.030 -15.628 -27.819 1.00 79.44 664 HIS A CA 1
ATOM 5433 C C . HIS A 1 664 ? 17.524 -15.426 -27.599 1.00 79.44 664 HIS A C 1
ATOM 5435 O O . HIS A 1 664 ? 16.934 -16.143 -26.793 1.00 79.44 664 HIS A O 1
ATOM 5441 N N . LEU A 1 665 ? 16.853 -14.577 -28.389 1.00 79.00 665 LEU A N 1
ATOM 5442 C CA . LEU A 1 665 ? 15.383 -14.504 -28.385 1.00 79.00 665 LEU A CA 1
ATOM 5443 C C . LEU A 1 665 ? 14.734 -15.845 -28.780 1.00 79.00 665 LEU A C 1
ATOM 5445 O O . LEU A 1 665 ? 13.684 -16.196 -28.246 1.00 79.00 665 LEU A O 1
ATOM 5449 N N . LYS A 1 666 ? 15.366 -16.626 -29.671 1.00 79.12 666 LYS A N 1
ATOM 5450 C CA . LYS A 1 666 ? 14.934 -18.001 -29.985 1.00 79.12 666 LYS A CA 1
ATOM 5451 C C . LYS A 1 666 ? 15.206 -18.988 -28.846 1.00 79.12 666 LYS A C 1
ATOM 5453 O O . LYS A 1 666 ? 14.397 -19.887 -28.654 1.00 79.12 666 LYS A O 1
ATOM 5458 N N . MET A 1 667 ? 16.299 -18.831 -28.093 1.00 78.56 667 MET A N 1
ATOM 5459 C CA . MET A 1 667 ? 16.606 -19.689 -26.936 1.00 78.56 667 MET A CA 1
ATOM 5460 C C . MET A 1 667 ? 15.605 -19.524 -25.784 1.00 78.56 667 MET A C 1
ATOM 5462 O O . MET A 1 667 ? 15.350 -20.491 -25.078 1.00 78.56 667 MET A O 1
ATOM 5466 N N . LEU A 1 668 ? 15.017 -18.335 -25.610 1.00 74.44 668 LEU A N 1
ATOM 5467 C CA . LEU A 1 668 ? 14.030 -18.060 -24.554 1.00 74.44 668 LEU A CA 1
ATOM 5468 C C . LEU A 1 668 ? 12.581 -18.430 -24.946 1.00 74.44 668 LEU A C 1
ATOM 5470 O O . LEU A 1 668 ? 11.711 -18.520 -24.080 1.00 74.44 668 LEU A O 1
ATOM 5474 N N . ASP A 1 669 ? 12.302 -18.677 -26.232 1.00 67.75 669 ASP A N 1
ATOM 5475 C CA . ASP A 1 669 ? 10.961 -19.018 -26.740 1.00 67.75 669 ASP A CA 1
ATOM 5476 C C . ASP A 1 669 ? 10.375 -20.332 -26.147 1.00 67.75 669 ASP A C 1
ATOM 5478 O O . ASP A 1 669 ? 9.172 -20.364 -25.860 1.00 67.75 669 ASP A O 1
ATOM 5482 N N . PRO A 1 670 ? 11.153 -21.410 -25.895 1.00 60.50 670 PRO A N 1
ATOM 5483 C CA . PRO A 1 670 ? 10.654 -22.616 -25.226 1.00 60.50 670 PRO A CA 1
ATOM 5484 C C . PRO A 1 670 ? 10.314 -22.398 -23.747 1.00 60.50 670 PRO A C 1
ATOM 5486 O O . PRO A 1 670 ? 9.259 -22.846 -23.311 1.00 60.50 670 PRO A O 1
ATOM 5489 N N . CYS A 1 671 ? 11.127 -21.644 -22.999 1.00 56.56 671 CYS A N 1
ATOM 5490 C CA . CYS A 1 671 ? 10.927 -21.406 -21.560 1.00 56.56 671 CYS A CA 1
ATOM 5491 C C . CYS A 1 671 ? 9.597 -20.692 -21.244 1.00 56.56 671 CYS A C 1
ATOM 5493 O O . CYS A 1 671 ? 9.030 -20.849 -20.167 1.00 56.56 671 CYS A O 1
ATOM 5495 N N . VAL A 1 672 ? 9.062 -19.932 -22.208 1.00 57.19 672 VAL A N 1
ATOM 5496 C CA . VAL A 1 672 ? 7.747 -19.269 -22.119 1.00 57.19 672 VAL A CA 1
ATOM 5497 C C . VAL A 1 672 ? 6.580 -20.228 -22.435 1.00 57.19 672 VAL A C 1
ATOM 5499 O O . VAL A 1 672 ? 5.423 -19.822 -22.388 1.00 57.19 672 VAL A O 1
ATOM 5502 N N . LYS A 1 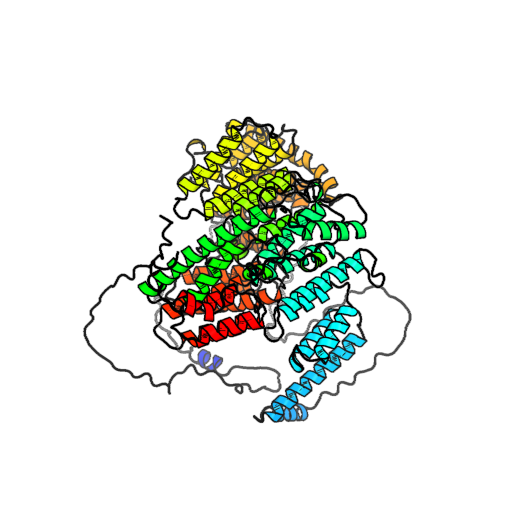673 ? 6.833 -21.497 -22.797 1.00 50.56 673 LYS A N 1
ATOM 5503 C CA . LYS A 1 673 ? 5.793 -22.546 -22.806 1.00 50.56 673 LYS A CA 1
ATOM 5504 C C . LYS A 1 673 ? 5.601 -23.119 -21.404 1.00 50.56 673 LYS A C 1
ATOM 5506 O O . LYS A 1 673 ? 4.506 -23.029 -20.870 1.00 50.56 673 LYS A O 1
ATOM 5511 N N . GLU A 1 674 ? 6.680 -23.605 -20.794 1.00 48.44 674 GLU A N 1
ATOM 5512 C CA . GLU A 1 674 ? 6.664 -24.213 -19.455 1.00 48.44 674 GLU A CA 1
ATOM 5513 C C . GLU A 1 674 ? 6.097 -23.236 -18.408 1.00 48.44 674 GLU A C 1
ATOM 5515 O O . GLU A 1 674 ? 5.142 -23.558 -17.708 1.00 48.44 674 GLU A O 1
ATOM 5520 N N . ALA A 1 675 ? 6.566 -21.982 -18.403 1.00 48.84 675 ALA A N 1
ATOM 5521 C CA . ALA A 1 675 ? 6.072 -20.937 -17.497 1.00 48.84 675 ALA A CA 1
ATOM 5522 C C . ALA A 1 675 ? 4.655 -20.396 -17.814 1.00 48.84 675 ALA A C 1
ATOM 5524 O O . ALA A 1 675 ? 4.177 -19.500 -17.119 1.00 48.84 675 ALA A O 1
ATOM 5525 N N . ALA A 1 676 ? 4.006 -20.865 -18.885 1.00 43.25 676 ALA A N 1
ATOM 5526 C CA . ALA A 1 676 ? 2.612 -20.538 -19.204 1.00 43.25 676 ALA A CA 1
ATOM 5527 C C . ALA A 1 676 ? 1.641 -21.674 -18.840 1.00 43.25 676 ALA A C 1
ATOM 5529 O O . ALA A 1 676 ? 0.443 -21.421 -18.714 1.00 43.25 676 ALA A O 1
ATOM 5530 N N . GLU A 1 677 ? 2.152 -22.896 -18.675 1.00 39.94 677 GLU A N 1
ATOM 5531 C CA . GLU A 1 677 ? 1.387 -24.086 -18.292 1.00 39.94 677 GLU A CA 1
ATOM 5532 C C . GLU A 1 677 ? 1.471 -24.318 -16.771 1.00 39.94 677 GLU A C 1
ATOM 5534 O O . GLU A 1 677 ? 0.439 -24.552 -16.141 1.00 39.94 677 GLU A O 1
ATOM 5539 N N . ASP A 1 678 ? 2.638 -24.092 -16.151 1.00 34.38 678 ASP A N 1
ATOM 5540 C CA . ASP A 1 678 ? 2.779 -23.975 -14.695 1.00 34.38 678 ASP A CA 1
ATOM 5541 C C . ASP A 1 678 ? 2.660 -22.513 -14.241 1.00 34.38 678 ASP A C 1
ATOM 5543 O O . ASP A 1 678 ? 3.640 -21.770 -14.160 1.00 34.38 678 ASP A O 1
ATOM 5547 N N . TYR A 1 679 ? 1.451 -22.098 -13.850 1.00 31.41 679 TYR A N 1
ATOM 5548 C CA . TYR A 1 679 ? 1.201 -20.786 -13.228 1.00 31.41 679 TYR A CA 1
ATOM 5549 C C . TYR A 1 679 ? 1.667 -20.712 -11.755 1.00 31.41 679 TYR A C 1
ATOM 5551 O O . TYR A 1 679 ? 1.098 -19.985 -10.936 1.00 31.41 679 TYR A O 1
ATOM 5559 N N . GLN A 1 680 ? 2.723 -21.453 -11.400 1.00 35.06 680 GLN A N 1
ATOM 5560 C CA . GLN A 1 680 ? 3.428 -21.258 -10.140 1.00 35.06 680 GLN A CA 1
ATOM 5561 C C . GLN A 1 680 ? 4.246 -19.971 -10.228 1.00 35.06 680 GLN A C 1
ATOM 5563 O O . GLN A 1 680 ? 5.111 -19.811 -11.090 1.00 35.06 680 GLN A O 1
ATOM 5568 N N . ILE A 1 681 ? 3.991 -19.045 -9.302 1.00 41.97 681 ILE A N 1
ATOM 5569 C CA . ILE A 1 681 ? 4.786 -17.826 -9.151 1.00 41.97 681 ILE A CA 1
ATOM 5570 C C . ILE A 1 681 ? 6.234 -18.249 -8.877 1.00 41.97 681 ILE A C 1
ATOM 5572 O O . ILE A 1 681 ? 6.559 -18.698 -7.774 1.00 41.97 681 ILE A O 1
ATOM 5576 N N . SER A 1 682 ? 7.095 -18.111 -9.891 1.00 51.28 682 SER A N 1
ATOM 5577 C CA . SER A 1 682 ? 8.526 -18.382 -9.759 1.00 51.28 682 SER A CA 1
ATOM 5578 C C . SER A 1 682 ? 9.105 -17.491 -8.666 1.00 51.28 682 SER A C 1
ATOM 5580 O O . SER A 1 682 ? 8.797 -16.295 -8.649 1.00 51.28 682 SER A O 1
ATOM 5582 N N . ASP A 1 683 ? 9.983 -18.031 -7.824 1.00 61.91 683 ASP A N 1
ATOM 5583 C CA . ASP A 1 683 ? 10.492 -17.342 -6.625 1.00 61.91 683 ASP A CA 1
ATOM 5584 C C . ASP A 1 683 ? 11.190 -16.003 -6.923 1.00 61.91 683 ASP A C 1
ATOM 5586 O O . ASP A 1 683 ? 11.282 -15.139 -6.061 1.00 61.91 683 ASP A O 1
ATOM 5590 N N . LEU A 1 684 ? 11.614 -15.793 -8.173 1.00 73.88 684 LEU A N 1
ATOM 5591 C CA . LEU A 1 684 ? 12.297 -14.591 -8.653 1.00 73.88 684 LEU A CA 1
ATOM 5592 C C . LEU A 1 684 ? 11.377 -13.588 -9.378 1.00 73.88 684 LEU A C 1
ATOM 5594 O O . LEU A 1 684 ? 11.874 -12.629 -9.959 1.00 73.88 684 LEU A O 1
ATOM 5598 N N . SER A 1 685 ? 10.052 -13.774 -9.382 1.00 76.12 685 SER A N 1
ATOM 5599 C CA . SER A 1 685 ? 9.111 -12.920 -10.141 1.00 76.12 685 SER A CA 1
ATOM 5600 C C . SER A 1 685 ? 9.206 -11.429 -9.785 1.00 76.12 685 SER A C 1
ATOM 5602 O O . SER A 1 685 ? 9.037 -10.564 -10.643 1.00 76.12 685 SER A O 1
ATOM 5604 N N . TRP A 1 686 ? 9.560 -11.125 -8.536 1.00 84.62 686 TRP A N 1
ATOM 5605 C CA . TRP A 1 686 ? 9.787 -9.777 -8.014 1.00 84.62 686 TRP A CA 1
ATOM 5606 C C . TRP A 1 686 ? 11.080 -9.107 -8.529 1.00 84.62 686 TRP A C 1
ATOM 5608 O O . TRP A 1 686 ? 11.209 -7.886 -8.419 1.00 84.62 686 TRP A O 1
ATOM 5618 N N . LEU A 1 687 ? 12.011 -9.878 -9.111 1.00 85.19 687 LEU A N 1
ATOM 5619 C CA . LEU A 1 687 ? 13.172 -9.393 -9.874 1.00 85.19 687 LEU A CA 1
ATOM 5620 C C . LEU A 1 687 ? 12.849 -9.159 -11.361 1.00 85.19 687 LEU A C 1
ATOM 5622 O O . LEU A 1 687 ? 13.688 -8.635 -12.090 1.00 85.19 687 LEU A O 1
ATOM 5626 N N . GLY A 1 688 ? 11.651 -9.527 -11.823 1.00 82.50 688 GLY A N 1
ATOM 5627 C CA . GLY A 1 688 ? 11.232 -9.411 -13.219 1.00 82.50 688 GLY A CA 1
ATOM 5628 C C . GLY A 1 688 ? 11.483 -10.670 -14.056 1.00 82.50 688 GLY A C 1
ATOM 5629 O O . GLY A 1 688 ? 11.945 -11.703 -13.571 1.00 82.50 688 GLY A O 1
ATOM 5630 N N . ASN A 1 689 ? 11.131 -10.590 -15.340 1.00 83.44 689 ASN A N 1
ATOM 5631 C CA . ASN A 1 689 ? 11.154 -11.718 -16.266 1.00 83.44 689 ASN A CA 1
ATOM 5632 C C . ASN A 1 689 ? 12.257 -11.549 -17.323 1.00 83.44 689 ASN A C 1
ATOM 5634 O O . ASN A 1 689 ? 12.287 -10.564 -18.059 1.00 83.44 689 ASN A O 1
ATOM 5638 N N . GLU A 1 690 ? 13.135 -12.550 -17.422 1.00 84.31 690 GLU A N 1
ATOM 5639 C CA . GLU A 1 690 ? 14.272 -12.575 -18.350 1.00 84.31 690 GLU A CA 1
ATOM 5640 C C . GLU A 1 690 ? 13.834 -12.350 -19.805 1.00 84.31 690 GLU A C 1
ATOM 5642 O O . GLU A 1 690 ? 14.390 -11.503 -20.500 1.00 84.31 690 GLU A O 1
ATOM 5647 N N . ALA A 1 691 ? 12.775 -13.035 -20.245 1.00 83.69 691 ALA A N 1
ATOM 5648 C CA . ALA A 1 691 ? 12.293 -12.962 -21.619 1.00 83.69 691 ALA A CA 1
ATOM 5649 C C . ALA A 1 691 ? 11.611 -11.623 -21.950 1.00 83.69 691 ALA A C 1
ATOM 5651 O O . ALA A 1 691 ? 11.689 -11.172 -23.092 1.00 83.69 691 ALA A O 1
ATOM 5652 N N . GLU A 1 692 ? 10.988 -10.963 -20.967 1.00 85.75 692 GLU A N 1
ATOM 5653 C CA . GLU A 1 692 ? 10.425 -9.616 -21.138 1.00 85.75 692 GLU A CA 1
ATOM 5654 C C . GLU A 1 692 ? 11.546 -8.578 -21.309 1.00 85.75 692 GLU A C 1
ATOM 5656 O O . GLU A 1 692 ? 11.520 -7.787 -22.255 1.00 85.75 692 GLU A O 1
ATOM 5661 N N . ILE A 1 693 ? 12.585 -8.645 -20.467 1.00 87.62 693 ILE A N 1
ATOM 5662 C CA . ILE A 1 693 ? 13.740 -7.735 -20.519 1.00 87.62 693 ILE A CA 1
ATOM 5663 C C . ILE A 1 693 ? 14.548 -7.924 -21.812 1.00 87.62 693 ILE A C 1
ATOM 5665 O O . ILE A 1 693 ? 14.861 -6.946 -22.496 1.00 87.62 693 ILE A O 1
ATOM 5669 N N . THR A 1 694 ? 14.869 -9.168 -22.188 1.00 87.12 694 THR A N 1
ATOM 5670 C CA . THR A 1 694 ? 15.601 -9.458 -23.433 1.00 87.12 694 THR A CA 1
ATOM 5671 C C . THR A 1 694 ? 14.795 -9.043 -24.668 1.00 87.12 694 THR A C 1
ATOM 5673 O O . THR A 1 694 ? 15.384 -8.544 -25.630 1.00 87.12 694 THR A O 1
ATOM 5676 N N . LEU A 1 695 ? 13.460 -9.183 -24.647 1.00 87.06 695 LEU A N 1
ATOM 5677 C CA . LEU A 1 695 ? 12.600 -8.689 -25.726 1.00 87.06 695 LEU A CA 1
ATOM 5678 C C . LEU A 1 695 ? 12.640 -7.158 -25.828 1.00 87.06 695 LEU A C 1
ATOM 5680 O O . LEU A 1 695 ? 12.800 -6.656 -26.937 1.00 87.06 695 LEU A O 1
ATOM 5684 N N . GLU A 1 696 ? 12.541 -6.422 -24.714 1.00 89.00 696 GLU A N 1
ATOM 5685 C CA . GLU A 1 696 ? 12.600 -4.949 -24.724 1.00 89.00 696 GLU A CA 1
ATOM 5686 C C . GLU A 1 696 ? 13.947 -4.438 -25.268 1.00 89.00 696 GLU A C 1
ATOM 5688 O O . GLU A 1 696 ? 13.977 -3.580 -26.154 1.00 89.00 696 GLU A O 1
ATOM 5693 N N . LEU A 1 697 ? 15.066 -5.020 -24.823 1.00 90.75 697 LEU A N 1
ATOM 5694 C CA . LEU A 1 697 ? 16.406 -4.666 -25.308 1.00 90.75 697 LEU A CA 1
ATOM 5695 C C . LEU A 1 697 ? 16.588 -4.968 -26.809 1.00 90.75 697 LEU A C 1
ATOM 5697 O O . LEU A 1 697 ? 17.034 -4.101 -27.564 1.00 90.75 697 LEU A O 1
ATOM 5701 N N . GLY A 1 698 ? 16.201 -6.164 -27.269 1.00 89.44 698 GLY A N 1
ATOM 5702 C CA . GLY A 1 698 ? 16.304 -6.555 -28.682 1.00 89.44 698 GLY A CA 1
ATOM 5703 C C . GLY A 1 698 ? 15.368 -5.764 -29.609 1.00 89.44 698 GLY A C 1
ATOM 5704 O O . GLY A 1 698 ? 15.700 -5.482 -30.766 1.00 89.44 698 GLY A O 1
ATOM 5705 N N . ALA A 1 699 ? 14.208 -5.349 -29.100 1.00 88.81 699 ALA A N 1
ATOM 5706 C CA . ALA A 1 699 ? 13.263 -4.488 -29.799 1.00 88.81 699 ALA A CA 1
ATOM 5707 C C . ALA A 1 699 ? 13.794 -3.048 -29.941 1.00 88.81 699 ALA A C 1
ATOM 5709 O O . ALA A 1 699 ? 13.770 -2.491 -31.042 1.00 88.81 699 ALA A O 1
ATOM 5710 N N . LEU A 1 700 ? 14.364 -2.473 -28.875 1.00 90.44 700 LEU A N 1
ATOM 5711 C CA . LEU A 1 700 ? 15.055 -1.178 -28.935 1.00 90.44 700 LEU A CA 1
ATOM 5712 C C . LEU A 1 700 ? 16.269 -1.222 -29.878 1.00 90.44 700 LEU A C 1
ATOM 5714 O O . LEU A 1 700 ? 16.473 -0.285 -30.649 1.00 90.44 700 LEU A O 1
ATOM 5718 N N . PHE A 1 701 ? 17.026 -2.326 -29.887 1.00 92.00 701 PHE A N 1
ATOM 5719 C CA . PHE A 1 701 ? 18.148 -2.531 -30.813 1.00 92.00 701 PHE A CA 1
ATOM 5720 C C . PHE A 1 701 ? 17.668 -2.511 -32.268 1.00 92.00 701 PHE A C 1
ATOM 5722 O O . PHE A 1 701 ? 18.267 -1.856 -33.122 1.00 92.00 701 PHE A O 1
ATOM 5729 N N . THR A 1 702 ? 16.553 -3.193 -32.544 1.00 89.00 702 THR A N 1
ATOM 5730 C CA . THR A 1 702 ? 15.927 -3.226 -33.871 1.00 89.00 702 THR A CA 1
ATOM 5731 C C . THR A 1 702 ? 15.526 -1.823 -34.329 1.00 89.00 702 THR A C 1
ATOM 5733 O O . THR A 1 702 ? 15.799 -1.458 -35.471 1.00 89.00 702 THR A O 1
ATOM 5736 N N . TYR A 1 703 ? 14.928 -1.013 -33.448 1.00 91.06 703 TYR A N 1
ATOM 5737 C CA . TYR A 1 703 ? 14.566 0.372 -33.761 1.00 91.06 703 TYR A CA 1
ATOM 5738 C C . TYR A 1 703 ? 15.803 1.239 -34.074 1.00 91.06 703 TYR A C 1
ATOM 5740 O O . TYR A 1 703 ? 15.857 1.874 -35.123 1.00 91.06 703 TYR A O 1
ATOM 5748 N N . GLU A 1 704 ? 16.823 1.216 -33.212 1.00 90.06 704 GLU A N 1
ATOM 5749 C CA . GLU A 1 704 ? 18.048 2.034 -33.335 1.00 90.06 704 GLU A CA 1
ATOM 5750 C C . GLU A 1 704 ? 18.945 1.682 -34.537 1.00 90.06 704 GLU A C 1
ATOM 5752 O O . GLU A 1 704 ? 19.783 2.483 -34.963 1.00 90.06 704 GLU A O 1
ATOM 5757 N N . THR A 1 705 ? 18.800 0.471 -35.079 1.00 88.94 705 THR A N 1
ATOM 5758 C CA . THR A 1 705 ? 19.582 -0.022 -36.227 1.00 88.94 705 THR A CA 1
ATOM 5759 C C . THR A 1 705 ? 18.810 -0.006 -37.548 1.00 88.94 705 THR A C 1
ATOM 5761 O O . THR A 1 705 ? 19.400 -0.266 -38.597 1.00 88.94 705 THR A O 1
ATOM 5764 N N . SER A 1 706 ? 17.518 0.334 -37.525 1.00 88.38 706 SER A N 1
ATOM 5765 C CA . SER A 1 706 ? 16.679 0.460 -38.723 1.00 88.38 706 SER A CA 1
ATOM 5766 C C . SER A 1 706 ? 16.772 1.860 -39.355 1.00 88.38 706 SER A C 1
ATOM 5768 O O . SER A 1 706 ? 17.077 2.834 -38.660 1.00 88.38 706 SER A O 1
ATOM 5770 N N . PRO A 1 707 ? 16.468 2.014 -40.661 1.00 84.62 707 PRO A N 1
ATOM 5771 C CA . PRO A 1 707 ? 16.293 3.328 -41.274 1.00 84.62 707 PRO A CA 1
ATOM 5772 C C . PRO A 1 707 ? 15.218 4.125 -40.531 1.00 84.62 707 PRO A C 1
ATOM 5774 O O . PRO A 1 707 ? 14.150 3.591 -40.231 1.00 84.62 707 PRO A O 1
ATOM 5777 N N . VAL A 1 708 ? 15.477 5.409 -40.251 1.00 82.00 708 VAL A N 1
ATOM 5778 C CA . VAL A 1 708 ? 14.627 6.221 -39.355 1.00 82.00 708 VAL A CA 1
ATOM 5779 C C . VAL A 1 708 ? 13.153 6.164 -39.763 1.00 82.00 708 VAL A C 1
ATOM 5781 O O . VAL A 1 708 ? 12.307 5.932 -38.911 1.00 82.00 708 VAL A O 1
ATOM 5784 N N . TYR A 1 709 ? 12.854 6.306 -41.058 1.00 81.81 709 TYR A N 1
ATOM 5785 C CA . TYR A 1 709 ? 11.494 6.324 -41.610 1.00 81.81 709 TYR A CA 1
ATOM 5786 C C . TYR A 1 709 ? 10.755 4.972 -41.548 1.00 81.81 709 TYR A C 1
ATOM 5788 O O . TYR A 1 709 ? 9.530 4.955 -41.637 1.00 81.81 709 TYR A O 1
ATOM 5796 N N . GLU A 1 710 ? 11.461 3.853 -41.356 1.00 83.88 710 GLU A N 1
ATOM 5797 C CA . GLU A 1 710 ? 10.865 2.510 -41.250 1.00 83.88 710 GLU A CA 1
ATOM 5798 C C . GLU A 1 710 ? 10.865 1.970 -39.816 1.00 83.88 710 GLU A C 1
ATOM 5800 O O . GLU A 1 710 ? 10.126 1.035 -39.514 1.00 83.88 710 GLU A O 1
ATOM 5805 N N . ALA A 1 711 ? 11.680 2.537 -38.923 1.00 84.81 711 ALA A N 1
ATOM 5806 C CA . ALA A 1 711 ? 12.003 1.944 -37.629 1.00 84.81 711 ALA A CA 1
ATOM 5807 C C . ALA A 1 711 ? 10.784 1.563 -36.750 1.00 84.81 711 ALA A C 1
ATOM 5809 O O . ALA A 1 711 ? 10.803 0.461 -36.194 1.00 84.81 711 ALA A O 1
ATOM 5810 N N . PRO A 1 712 ? 9.691 2.358 -36.649 1.00 85.12 712 PRO A N 1
ATOM 5811 C CA . PRO A 1 712 ? 8.476 1.925 -35.947 1.00 85.12 712 PRO A CA 1
ATOM 5812 C C . PRO A 1 712 ? 7.782 0.725 -36.616 1.00 85.12 712 PRO A C 1
ATOM 5814 O O . PRO A 1 712 ? 7.300 -0.177 -35.933 1.00 85.12 712 PRO A O 1
ATOM 5817 N N . SER A 1 713 ? 7.767 0.674 -37.949 1.00 85.75 713 SER A N 1
ATOM 5818 C CA . SER A 1 713 ? 7.170 -0.418 -38.730 1.00 85.75 713 SER A CA 1
ATOM 5819 C C . SER A 1 713 ? 7.978 -1.713 -38.608 1.00 85.75 713 SER A C 1
ATOM 5821 O O . SER A 1 713 ? 7.401 -2.791 -38.469 1.00 85.75 713 SER A O 1
ATOM 5823 N N . VAL A 1 714 ? 9.314 -1.619 -38.606 1.00 85.00 714 VAL A N 1
ATOM 5824 C CA . VAL A 1 714 ? 10.211 -2.771 -38.395 1.00 85.00 714 VAL A CA 1
ATOM 5825 C C . VAL A 1 714 ? 10.086 -3.304 -36.963 1.00 85.00 714 VAL A C 1
ATOM 5827 O O . VAL A 1 714 ? 10.040 -4.518 -36.765 1.00 85.00 714 VAL A O 1
ATOM 5830 N N . LEU A 1 715 ? 9.950 -2.420 -35.968 1.00 86.88 715 LEU A N 1
ATOM 5831 C CA . LEU A 1 715 ? 9.666 -2.792 -34.578 1.00 86.88 715 LEU A CA 1
ATOM 5832 C C . LEU A 1 715 ? 8.356 -3.592 -34.459 1.00 86.88 715 LEU A C 1
ATOM 5834 O O . LEU A 1 715 ? 8.353 -4.694 -33.907 1.00 86.88 715 LEU A O 1
ATOM 5838 N N . GLU A 1 716 ? 7.255 -3.083 -35.021 1.00 85.69 716 GLU A N 1
ATOM 5839 C CA . GLU A 1 716 ? 5.963 -3.788 -35.039 1.00 85.69 716 GLU A CA 1
ATOM 5840 C C . GLU A 1 716 ? 6.038 -5.126 -35.793 1.00 85.69 716 GLU A C 1
ATOM 5842 O O . GLU A 1 716 ? 5.454 -6.128 -35.365 1.00 85.69 716 GLU A O 1
ATOM 5847 N N . TYR A 1 717 ? 6.805 -5.190 -36.884 1.00 83.81 717 TYR A N 1
ATOM 5848 C CA . TYR A 1 717 ? 7.053 -6.432 -37.614 1.00 83.81 717 TYR A CA 1
ATOM 5849 C C . TYR A 1 717 ? 7.789 -7.472 -36.752 1.00 83.81 717 TYR A C 1
ATOM 5851 O O . TYR A 1 717 ? 7.364 -8.624 -36.684 1.00 83.81 717 TYR A O 1
ATOM 5859 N N . VAL A 1 718 ? 8.851 -7.093 -36.035 1.00 79.62 718 VAL A N 1
ATOM 5860 C CA . VAL A 1 718 ? 9.608 -8.027 -35.178 1.00 79.62 718 VAL A CA 1
ATOM 5861 C C . VAL A 1 718 ? 8.770 -8.532 -33.997 1.00 79.62 718 VAL A C 1
ATOM 5863 O O . VAL A 1 718 ? 8.786 -9.735 -33.707 1.00 79.62 718 VAL A O 1
ATOM 5866 N N . ILE A 1 719 ? 7.976 -7.663 -33.362 1.00 84.25 719 ILE A N 1
ATOM 5867 C CA . ILE A 1 719 ? 7.056 -8.062 -32.284 1.00 84.25 719 ILE A CA 1
ATOM 5868 C C . ILE A 1 719 ? 5.979 -9.018 -32.824 1.00 84.25 719 ILE A C 1
ATOM 5870 O O . ILE A 1 719 ? 5.748 -10.076 -32.244 1.00 84.25 719 ILE A O 1
ATOM 5874 N N . SER A 1 720 ? 5.353 -8.697 -33.960 1.00 82.19 720 SER A N 1
ATOM 5875 C CA . SER A 1 720 ? 4.250 -9.495 -34.523 1.00 82.19 720 SER A CA 1
ATOM 5876 C C . SER A 1 720 ? 4.678 -10.795 -35.217 1.00 82.19 720 SER A C 1
ATOM 5878 O O . SER A 1 720 ? 3.847 -11.690 -35.385 1.00 82.19 720 SER A O 1
ATOM 5880 N N . LYS A 1 721 ? 5.946 -10.937 -35.629 1.00 78.06 721 LYS A N 1
ATOM 5881 C CA . LYS A 1 721 ? 6.458 -12.151 -36.295 1.00 78.06 721 LYS A CA 1
ATOM 5882 C C . LYS A 1 721 ? 7.227 -13.099 -35.381 1.00 78.06 721 LYS A C 1
ATOM 5884 O O . LYS A 1 721 ? 7.262 -14.293 -35.670 1.00 78.06 721 LYS A O 1
ATOM 5889 N N . SER A 1 722 ? 7.814 -12.621 -34.285 1.00 77.31 722 SER A N 1
ATOM 5890 C CA . SER A 1 722 ? 8.433 -13.512 -33.297 1.00 77.31 722 SER A CA 1
ATOM 5891 C C . SER A 1 722 ? 7.365 -14.238 -32.464 1.00 77.31 722 SER A C 1
ATOM 5893 O O . SER A 1 722 ? 6.339 -13.670 -32.100 1.00 77.31 722 SER A O 1
ATOM 5895 N N . ASN A 1 723 ? 7.581 -15.517 -32.153 1.00 78.25 723 ASN A N 1
ATOM 5896 C CA . ASN A 1 723 ? 6.683 -16.284 -31.276 1.00 78.25 723 ASN A CA 1
ATOM 5897 C C . ASN A 1 723 ? 6.616 -15.679 -29.866 1.00 78.25 723 ASN A C 1
ATOM 5899 O O . ASN A 1 723 ? 5.530 -15.542 -29.302 1.00 78.25 723 ASN A O 1
ATOM 5903 N N . LEU A 1 724 ? 7.774 -15.283 -29.334 1.00 79.50 724 LEU A N 1
ATOM 5904 C CA . LEU A 1 724 ? 7.912 -14.592 -28.060 1.00 79.50 724 LEU A CA 1
ATOM 5905 C C . LEU A 1 724 ? 7.190 -13.236 -28.075 1.00 79.50 724 LEU A C 1
ATOM 5907 O O . LEU A 1 724 ? 6.369 -12.971 -27.201 1.00 79.50 724 LEU A O 1
ATOM 5911 N N . GLY A 1 725 ? 7.414 -12.418 -29.110 1.00 81.00 725 GLY A N 1
ATOM 5912 C CA . GLY A 1 725 ? 6.743 -11.127 -29.273 1.00 81.00 725 GLY A CA 1
ATOM 5913 C C . GLY A 1 725 ? 5.225 -11.251 -29.402 1.00 81.00 725 GLY A C 1
ATOM 5914 O O . GLY A 1 725 ? 4.512 -10.495 -28.752 1.00 81.00 725 GLY A O 1
ATOM 5915 N N . ARG A 1 726 ? 4.708 -12.255 -30.127 1.00 84.31 726 ARG A N 1
ATOM 5916 C CA . ARG A 1 726 ? 3.261 -12.544 -30.190 1.00 84.31 726 ARG A CA 1
ATOM 5917 C C . ARG A 1 726 ? 2.662 -12.983 -28.853 1.00 84.31 726 ARG A C 1
ATOM 5919 O O . ARG A 1 726 ? 1.498 -12.698 -28.603 1.00 84.31 726 ARG A O 1
ATOM 5926 N N . ARG A 1 727 ? 3.422 -13.682 -28.003 1.00 80.75 727 ARG A N 1
ATOM 5927 C CA . ARG A 1 727 ? 2.961 -14.085 -26.661 1.00 80.75 727 ARG A CA 1
ATOM 5928 C C . ARG A 1 727 ? 2.997 -12.933 -25.656 1.00 80.75 727 ARG A C 1
ATOM 5930 O O . ARG A 1 727 ? 2.155 -12.881 -24.764 1.00 80.75 727 ARG A O 1
ATOM 5937 N N . LEU A 1 728 ? 3.938 -12.003 -25.813 1.00 83.31 728 LEU A N 1
ATOM 5938 C CA . LEU A 1 728 ? 4.116 -10.857 -24.917 1.00 83.31 728 LEU A CA 1
ATOM 5939 C C . LEU A 1 728 ? 3.483 -9.551 -25.437 1.00 83.31 728 LEU A C 1
ATOM 5941 O O . LEU A 1 728 ? 3.450 -8.573 -24.699 1.00 83.31 728 LEU A O 1
ATOM 5945 N N . SER A 1 729 ? 2.926 -9.514 -26.656 1.00 84.75 729 SER A N 1
ATOM 5946 C CA . SER A 1 729 ? 2.392 -8.289 -27.287 1.00 84.75 729 SER A CA 1
ATOM 5947 C C . SER A 1 729 ? 1.326 -7.576 -26.457 1.00 84.75 729 SER A C 1
ATOM 5949 O O . SER A 1 729 ? 1.201 -6.357 -26.530 1.00 84.75 729 SER A O 1
ATOM 5951 N N . ASN A 1 730 ? 0.579 -8.339 -25.657 1.00 85.25 730 ASN A N 1
ATOM 5952 C CA . ASN A 1 730 ? -0.520 -7.865 -24.820 1.00 85.25 730 ASN A CA 1
ATOM 5953 C C . ASN A 1 730 ? -0.080 -7.701 -23.351 1.00 85.25 730 ASN A C 1
ATOM 5955 O O . ASN A 1 730 ? -0.856 -7.958 -22.433 1.00 85.25 730 ASN A O 1
ATOM 5959 N N . LYS A 1 731 ? 1.183 -7.324 -23.111 1.00 87.19 731 LYS A N 1
ATOM 5960 C CA . LYS A 1 731 ? 1.738 -7.017 -21.783 1.00 87.19 731 LYS A CA 1
ATOM 5961 C C . LYS A 1 731 ? 2.058 -5.527 -21.678 1.00 87.19 731 LYS A C 1
ATOM 5963 O O . LYS A 1 731 ? 2.573 -4.934 -22.624 1.00 87.19 731 LYS A O 1
ATOM 5968 N N . ALA A 1 732 ? 1.820 -4.938 -20.505 1.00 87.31 732 ALA A N 1
ATOM 5969 C CA . ALA A 1 732 ? 2.007 -3.505 -2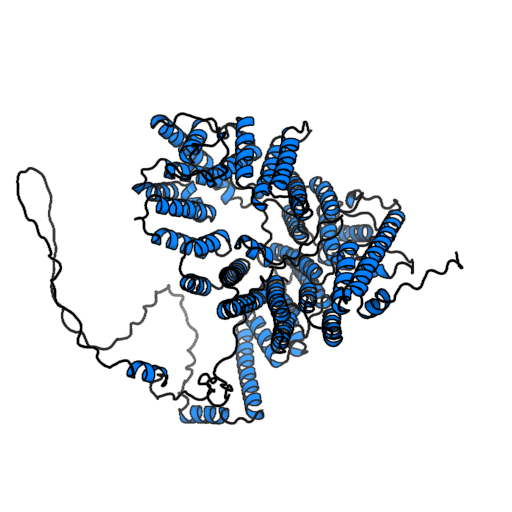0.274 1.00 87.31 732 ALA A CA 1
ATOM 5970 C C . ALA A 1 732 ? 3.418 -3.001 -20.648 1.00 87.31 732 ALA A C 1
ATOM 5972 O O . ALA A 1 732 ? 3.540 -1.956 -21.281 1.00 87.31 732 ALA A O 1
ATOM 5973 N N . PHE A 1 733 ? 4.486 -3.755 -20.354 1.00 85.75 733 PHE A N 1
ATOM 5974 C CA . PHE A 1 733 ? 5.853 -3.322 -20.684 1.00 85.75 733 PHE A CA 1
ATOM 5975 C C . PHE A 1 733 ? 6.069 -3.118 -22.199 1.00 85.75 733 PHE A C 1
ATOM 5977 O O . PHE A 1 733 ? 6.753 -2.176 -22.596 1.00 85.75 733 PHE A O 1
ATOM 5984 N N . VAL A 1 734 ? 5.422 -3.919 -23.061 1.00 88.94 734 VAL A N 1
ATOM 5985 C CA . VAL A 1 734 ? 5.496 -3.750 -24.524 1.00 88.94 734 VAL A CA 1
ATOM 5986 C C . VAL A 1 734 ? 4.835 -2.443 -24.954 1.00 88.94 734 VAL A C 1
ATOM 5988 O O . VAL A 1 734 ? 5.385 -1.731 -25.794 1.00 88.94 734 VAL A O 1
ATOM 5991 N N . TYR A 1 735 ? 3.696 -2.081 -24.359 1.00 92.06 735 TYR A N 1
ATOM 5992 C CA . TYR A 1 735 ? 3.058 -0.786 -24.609 1.00 92.06 735 TYR A CA 1
ATOM 5993 C C . TYR A 1 735 ? 3.926 0.373 -24.107 1.00 92.06 735 TYR A C 1
ATOM 5995 O O . TYR A 1 735 ? 4.115 1.337 -24.844 1.00 92.06 735 TYR A O 1
ATOM 6003 N N . ALA A 1 736 ? 4.527 0.267 -22.917 1.00 90.00 736 ALA A N 1
ATOM 6004 C CA . ALA A 1 736 ? 5.416 1.298 -22.371 1.00 90.00 736 ALA A CA 1
ATOM 6005 C C . ALA A 1 736 ? 6.659 1.516 -23.254 1.00 90.00 736 ALA A C 1
ATOM 6007 O O . ALA A 1 736 ? 6.984 2.650 -23.613 1.00 90.00 736 ALA A O 1
ATOM 6008 N N . MET A 1 737 ? 7.300 0.429 -23.697 1.00 89.94 737 MET A N 1
ATOM 6009 C CA . MET A 1 737 ? 8.394 0.464 -24.669 1.00 89.94 737 MET A CA 1
ATOM 6010 C C . MET A 1 737 ? 7.962 1.144 -25.975 1.00 89.94 737 MET A C 1
ATOM 6012 O O . MET A 1 737 ? 8.645 2.056 -26.443 1.00 89.94 737 MET A O 1
ATOM 6016 N N . LYS A 1 738 ? 6.827 0.735 -26.563 1.00 91.50 738 LYS A N 1
ATOM 6017 C CA . LYS A 1 738 ? 6.311 1.343 -27.798 1.00 91.50 738 LYS A CA 1
ATOM 6018 C C . LYS A 1 738 ? 6.048 2.839 -27.612 1.00 91.50 738 LYS A C 1
ATOM 6020 O O . LYS A 1 738 ? 6.481 3.618 -28.454 1.00 91.50 738 LYS A O 1
ATOM 6025 N N . VAL A 1 739 ? 5.406 3.256 -26.517 1.00 91.00 739 VAL A N 1
ATOM 6026 C CA . VAL A 1 739 ? 5.140 4.673 -26.202 1.00 91.00 739 VAL A CA 1
ATOM 6027 C C . VAL A 1 739 ? 6.443 5.472 -26.203 1.00 91.00 739 VAL A C 1
ATOM 6029 O O . VAL A 1 739 ? 6.544 6.450 -26.941 1.00 91.00 739 VAL A O 1
ATOM 6032 N N . ASN A 1 740 ? 7.467 5.004 -25.483 1.00 88.00 740 ASN A N 1
ATOM 6033 C CA . ASN A 1 740 ? 8.778 5.660 -25.428 1.00 88.00 740 ASN A CA 1
ATOM 6034 C C . ASN A 1 740 ? 9.452 5.752 -26.815 1.00 88.00 740 ASN A C 1
ATOM 6036 O O . ASN A 1 740 ? 10.042 6.779 -27.155 1.00 88.00 740 ASN A O 1
ATOM 6040 N N . VAL A 1 741 ? 9.347 4.701 -27.640 1.00 89.38 741 VAL A N 1
ATOM 6041 C CA . VAL A 1 741 ? 9.879 4.698 -29.014 1.00 89.38 741 VAL A CA 1
ATOM 6042 C C . VAL A 1 741 ? 9.136 5.691 -29.911 1.00 89.38 741 VAL A C 1
ATOM 6044 O O . VAL A 1 741 ? 9.780 6.480 -30.600 1.00 89.38 741 VAL A O 1
ATOM 6047 N N . TYR A 1 742 ? 7.800 5.697 -29.897 1.00 90.19 742 TYR A N 1
ATOM 6048 C CA . TYR A 1 742 ? 6.995 6.613 -30.712 1.00 90.19 742 TYR A CA 1
ATOM 6049 C C . TYR A 1 742 ? 7.164 8.078 -30.274 1.00 90.19 742 TYR A C 1
ATOM 6051 O O . TYR A 1 742 ? 7.254 8.952 -31.136 1.00 90.19 742 TYR A O 1
ATOM 6059 N N . GLU A 1 743 ? 7.266 8.359 -28.968 1.00 87.69 743 GLU A N 1
ATOM 6060 C CA . GLU A 1 743 ? 7.596 9.695 -28.444 1.00 87.69 743 GLU A CA 1
ATOM 6061 C C . GLU A 1 743 ? 8.904 10.221 -29.036 1.00 87.69 743 GLU A C 1
ATOM 6063 O O . GLU A 1 743 ? 8.946 11.333 -29.568 1.00 87.69 743 GLU A O 1
ATOM 6068 N N . HIS A 1 744 ? 9.957 9.406 -28.993 1.00 86.44 744 HIS A N 1
ATOM 6069 C CA . HIS A 1 744 ? 11.250 9.779 -29.543 1.00 86.44 744 HIS A CA 1
ATOM 6070 C C . HIS A 1 744 ? 11.246 9.857 -31.084 1.00 86.44 744 HIS A C 1
ATOM 6072 O O . HIS A 1 744 ? 11.837 10.769 -31.667 1.00 86.44 744 HIS A O 1
ATOM 6078 N N . HIS A 1 745 ? 10.540 8.954 -31.765 1.00 88.69 745 HIS A N 1
ATOM 6079 C CA . HIS A 1 745 ? 10.412 8.980 -33.222 1.00 88.69 745 HIS A CA 1
ATOM 6080 C C . HIS A 1 745 ? 9.791 10.299 -33.719 1.00 88.69 745 HIS A C 1
ATOM 6082 O O . HIS A 1 745 ? 10.317 10.924 -34.640 1.00 88.69 745 HIS A O 1
ATOM 6088 N N . ILE A 1 746 ? 8.745 10.783 -33.038 1.00 87.44 746 ILE A N 1
ATOM 6089 C CA . ILE A 1 746 ? 8.111 12.090 -33.296 1.00 87.44 746 ILE A CA 1
ATOM 6090 C C . ILE A 1 746 ? 9.081 13.261 -33.056 1.00 87.44 746 ILE A C 1
ATOM 6092 O O . ILE A 1 746 ? 8.992 14.278 -33.740 1.00 87.44 746 ILE A O 1
ATOM 6096 N N . GLN A 1 747 ? 10.018 13.147 -32.106 1.00 85.06 747 GLN A N 1
ATOM 6097 C CA . GLN A 1 747 ? 11.050 14.173 -31.895 1.00 85.06 747 GLN A CA 1
ATOM 6098 C C . GLN A 1 747 ? 12.051 14.227 -33.060 1.00 85.06 747 GLN A C 1
ATOM 6100 O O . GLN A 1 747 ? 12.458 15.319 -33.451 1.00 85.06 747 GLN A O 1
ATOM 6105 N N . ARG A 1 748 ? 12.437 13.074 -33.633 1.00 84.62 748 ARG A N 1
ATOM 6106 C CA . ARG A 1 748 ? 13.348 13.010 -34.798 1.00 84.62 748 ARG A CA 1
ATOM 6107 C C . ARG A 1 748 ? 12.679 13.396 -36.112 1.00 84.62 748 ARG A C 1
ATOM 6109 O O . ARG A 1 748 ? 13.334 13.994 -36.960 1.00 84.62 748 ARG A O 1
ATOM 6116 N N . LEU A 1 749 ? 11.401 13.063 -36.282 1.00 86.12 749 LEU A N 1
ATOM 6117 C CA . LEU A 1 749 ? 10.598 13.420 -37.449 1.00 86.12 749 LEU A CA 1
ATOM 6118 C C . LEU A 1 749 ? 9.340 14.181 -36.998 1.00 86.12 749 LEU A C 1
ATOM 6120 O O . LEU A 1 749 ? 8.281 13.572 -36.863 1.00 86.12 749 LEU A O 1
ATOM 6124 N N . PRO A 1 750 ? 9.399 15.516 -36.814 1.00 81.19 750 PRO A N 1
ATOM 6125 C CA . PRO A 1 750 ? 8.238 16.315 -36.400 1.00 81.19 750 PRO A CA 1
ATOM 6126 C C . PRO A 1 750 ? 7.054 16.292 -37.382 1.00 81.19 750 PRO A C 1
ATOM 6128 O O . PRO A 1 750 ? 5.936 16.644 -37.009 1.00 81.19 750 PRO A O 1
ATOM 6131 N N . CYS A 1 751 ? 7.287 15.877 -38.632 1.00 79.00 751 CYS A N 1
ATOM 6132 C CA . CYS A 1 751 ? 6.248 15.599 -39.625 1.00 79.00 751 CYS A CA 1
ATOM 6133 C C . CYS A 1 751 ? 5.461 14.305 -39.339 1.00 79.00 751 CYS A C 1
ATOM 6135 O O . CYS A 1 751 ? 4.358 14.137 -39.860 1.00 79.00 751 CYS A O 1
ATOM 6137 N N . PHE A 1 752 ? 5.984 13.404 -38.499 1.00 80.50 752 PHE A N 1
ATOM 6138 C CA . PHE A 1 752 ? 5.275 12.216 -38.044 1.00 80.50 752 PHE A CA 1
ATOM 6139 C C . PHE A 1 752 ? 4.173 12.622 -37.058 1.00 80.50 752 PHE A C 1
ATOM 6141 O O . PHE A 1 752 ? 4.421 13.134 -35.963 1.00 80.50 752 PHE A O 1
ATOM 6148 N N . GLY A 1 753 ? 2.919 12.410 -37.455 1.00 76.75 753 GLY A N 1
ATOM 6149 C CA . GLY A 1 753 ? 1.765 12.854 -36.684 1.00 76.75 753 GLY A CA 1
ATOM 6150 C C . GLY A 1 753 ? 1.669 12.186 -35.308 1.00 76.75 753 GLY A C 1
ATOM 6151 O O . GLY A 1 753 ? 1.752 10.966 -35.178 1.00 76.75 753 GLY A O 1
ATOM 6152 N N . LYS A 1 754 ? 1.344 12.974 -34.273 1.00 84.06 754 LYS A N 1
ATOM 6153 C CA . LYS A 1 754 ? 1.083 12.469 -32.906 1.00 84.06 754 LYS A CA 1
ATOM 6154 C C . LYS A 1 754 ? -0.137 11.542 -32.791 1.00 84.06 754 LYS A C 1
ATOM 6156 O O . LYS A 1 754 ? -0.449 11.098 -31.690 1.00 84.06 754 LYS A O 1
ATOM 6161 N N . GLN A 1 755 ? -0.855 11.280 -33.883 1.00 85.62 755 GLN A N 1
ATOM 6162 C CA . GLN A 1 755 ? -2.035 10.422 -33.889 1.00 85.62 755 GLN A CA 1
ATOM 6163 C C . GLN A 1 755 ? -1.694 8.997 -33.443 1.00 85.62 755 GLN A C 1
ATOM 6165 O O . GLN A 1 755 ? -2.341 8.505 -32.524 1.00 85.62 755 GLN A O 1
ATOM 6170 N N . LYS A 1 756 ? -0.644 8.368 -33.996 1.00 85.94 756 LYS A N 1
ATOM 6171 C CA . LYS A 1 756 ? -0.361 6.961 -33.674 1.00 85.94 756 LYS A CA 1
ATOM 6172 C C . LYS A 1 756 ? 0.051 6.742 -32.215 1.00 85.94 756 LYS A C 1
ATOM 6174 O O . LYS A 1 756 ? -0.320 5.744 -31.612 1.00 85.94 756 LYS A O 1
ATOM 6179 N N . LEU A 1 757 ? 0.747 7.718 -31.629 1.00 89.12 757 LEU A N 1
ATOM 6180 C CA . LEU A 1 757 ? 1.080 7.731 -30.204 1.00 89.12 757 LEU A CA 1
ATOM 6181 C C . LEU A 1 757 ? -0.162 7.909 -29.310 1.00 89.12 757 LEU A C 1
ATOM 6183 O O . LEU A 1 757 ? -0.215 7.326 -28.234 1.00 89.12 757 LEU A O 1
ATOM 6187 N N . ARG A 1 758 ? -1.160 8.693 -29.745 1.00 86.69 758 ARG A N 1
ATOM 6188 C CA . ARG A 1 758 ? -2.440 8.822 -29.024 1.00 86.69 758 ARG A CA 1
ATOM 6189 C C . ARG A 1 758 ? -3.223 7.517 -29.069 1.00 86.69 758 ARG A C 1
ATOM 6191 O O . ARG A 1 758 ? -3.554 7.021 -28.009 1.00 86.69 758 ARG A O 1
ATOM 6198 N N . GLU A 1 759 ? -3.407 6.936 -30.258 1.00 88.69 759 GLU A N 1
ATOM 6199 C CA . GLU A 1 759 ? -4.058 5.625 -30.429 1.00 88.69 759 GLU A CA 1
ATOM 6200 C C . GLU A 1 759 ? -3.414 4.561 -29.529 1.00 88.69 759 GLU A C 1
ATOM 6202 O O . GLU A 1 759 ? -4.105 3.888 -28.779 1.00 88.69 759 GLU A O 1
ATOM 6207 N N . LEU A 1 760 ? -2.078 4.478 -29.525 1.00 90.62 760 LEU A N 1
ATOM 6208 C CA . LEU A 1 760 ? -1.334 3.536 -28.689 1.00 90.62 760 LEU A CA 1
ATOM 6209 C C . LEU A 1 760 ? -1.554 3.748 -27.179 1.00 90.62 760 LEU A C 1
ATOM 6211 O O . LEU A 1 760 ? -1.556 2.777 -26.426 1.00 90.62 760 LEU A O 1
ATOM 6215 N N . LEU A 1 761 ? -1.705 4.996 -26.725 1.00 90.75 761 LEU A N 1
ATOM 6216 C CA . LEU A 1 761 ? -1.995 5.309 -25.322 1.00 90.75 761 LEU A CA 1
ATOM 6217 C C . LEU A 1 761 ? -3.464 5.082 -24.969 1.00 90.75 761 LEU A C 1
ATOM 6219 O O . LEU A 1 761 ? -3.739 4.605 -23.873 1.00 90.75 761 LEU A O 1
ATOM 6223 N N . ASP A 1 762 ? -4.387 5.379 -25.880 1.00 88.50 762 ASP A N 1
ATOM 6224 C CA . ASP A 1 762 ? -5.808 5.076 -25.722 1.00 88.50 762 ASP A CA 1
ATOM 6225 C C . ASP A 1 762 ? -5.996 3.544 -25.595 1.00 88.50 762 ASP A C 1
ATOM 6227 O O . ASP A 1 762 ? -6.648 3.081 -24.656 1.00 88.50 762 ASP A O 1
ATOM 6231 N N . ASP A 1 763 ? -5.320 2.755 -26.443 1.00 89.69 763 ASP A N 1
ATOM 6232 C CA . ASP A 1 763 ? -5.254 1.286 -26.364 1.00 89.69 763 ASP A CA 1
ATOM 6233 C C . ASP A 1 763 ? -4.612 0.811 -25.043 1.00 89.69 763 ASP A C 1
ATOM 6235 O O . ASP A 1 763 ? -5.169 -0.042 -24.347 1.00 89.69 763 ASP A O 1
ATOM 6239 N N . ALA A 1 764 ? -3.458 1.376 -24.657 1.00 91.81 764 ALA A N 1
ATOM 6240 C CA . ALA A 1 764 ? -2.744 1.000 -23.432 1.00 91.81 764 ALA A CA 1
ATOM 6241 C C . ALA A 1 764 ? -3.566 1.271 -22.163 1.00 91.81 764 ALA A C 1
ATOM 6243 O O . ALA A 1 764 ? -3.608 0.432 -21.267 1.00 91.81 764 ALA A O 1
ATOM 6244 N N . ILE A 1 765 ? -4.238 2.423 -22.089 1.00 90.56 765 ILE A N 1
ATOM 6245 C CA . ILE A 1 765 ? -5.082 2.800 -20.948 1.00 90.56 765 ILE A CA 1
ATOM 6246 C C . ILE A 1 765 ? -6.375 1.974 -20.944 1.00 90.56 765 ILE A C 1
ATOM 6248 O O . ILE A 1 765 ? -6.863 1.622 -19.873 1.00 90.56 765 ILE A O 1
ATOM 6252 N N . SER A 1 766 ? -6.907 1.599 -22.113 1.00 87.94 766 SER A N 1
ATOM 6253 C CA . SER A 1 766 ? -8.051 0.685 -22.195 1.00 87.94 766 SER A CA 1
ATOM 6254 C C . SER A 1 766 ? -7.707 -0.753 -21.789 1.00 87.94 766 SER A C 1
ATOM 6256 O O . SER A 1 766 ? -8.592 -1.453 -21.299 1.00 87.94 766 SER A O 1
ATOM 6258 N N . MET A 1 767 ? -6.469 -1.215 -22.005 1.00 89.25 767 MET A N 1
ATOM 6259 C CA . MET A 1 767 ? -6.017 -2.554 -21.596 1.00 89.25 767 MET A CA 1
ATOM 6260 C C . MET A 1 767 ? -5.508 -2.618 -20.151 1.00 89.25 767 MET A C 1
ATOM 6262 O O . MET A 1 767 ? -5.701 -3.639 -19.494 1.00 89.25 767 MET A O 1
ATOM 6266 N N . PHE A 1 768 ? -4.863 -1.556 -19.663 1.00 90.88 768 PHE A N 1
ATOM 6267 C CA . PHE A 1 768 ? -4.195 -1.503 -18.355 1.00 90.88 768 PHE A CA 1
ATOM 6268 C C . PHE A 1 768 ? -4.571 -0.224 -17.578 1.00 90.88 768 PHE A C 1
ATOM 6270 O O . PHE A 1 768 ? -3.699 0.598 -17.269 1.00 90.88 768 PHE A O 1
ATOM 6277 N N . PRO A 1 769 ? -5.864 0.003 -17.271 1.00 88.62 769 PRO A N 1
ATOM 6278 C CA . PRO A 1 769 ? -6.328 1.236 -16.628 1.00 88.62 769 PRO A CA 1
ATOM 6279 C C . PRO A 1 769 ? -5.779 1.431 -15.201 1.00 88.62 769 PRO A C 1
ATOM 6281 O O . PRO A 1 769 ? -5.839 2.531 -14.659 1.00 88.62 769 PRO A O 1
ATOM 6284 N N . GLU A 1 770 ? -5.220 0.388 -14.582 1.00 87.94 770 GLU A N 1
ATOM 6285 C CA . GLU A 1 770 ? -4.515 0.436 -13.299 1.00 87.94 770 GLU A CA 1
ATOM 6286 C C . GLU A 1 770 ? -3.042 0.884 -13.400 1.00 87.94 770 GLU A C 1
ATOM 6288 O O . GLU A 1 770 ? -2.389 1.091 -12.375 1.00 87.94 770 GLU A O 1
ATOM 6293 N N . LYS A 1 771 ? -2.488 1.043 -14.611 1.00 89.81 771 LYS A N 1
ATOM 6294 C CA . LYS A 1 771 ? -1.091 1.453 -14.816 1.00 89.81 771 LYS A CA 1
ATOM 6295 C C . LYS A 1 771 ? -0.956 2.969 -14.921 1.00 89.81 771 LYS A C 1
ATOM 6297 O O . LYS A 1 771 ? -1.078 3.568 -15.989 1.00 89.81 771 LYS A O 1
ATOM 6302 N N . VAL A 1 772 ? -0.604 3.565 -13.779 1.00 90.12 772 VAL A N 1
ATOM 6303 C CA . VAL A 1 772 ? -0.309 4.998 -13.581 1.00 90.12 772 VAL A CA 1
ATOM 6304 C C . VAL A 1 772 ? 0.550 5.609 -14.699 1.00 90.12 772 VAL A C 1
ATOM 6306 O O . VAL A 1 772 ? 0.280 6.724 -15.140 1.00 90.12 772 VAL A O 1
ATOM 6309 N N . GLU A 1 773 ? 1.564 4.881 -15.173 1.00 89.00 773 GLU A N 1
ATOM 6310 C CA . GLU A 1 773 ? 2.533 5.346 -16.175 1.00 89.00 773 GLU A CA 1
ATOM 6311 C C . GLU A 1 773 ? 1.877 5.803 -17.489 1.00 89.00 773 GLU A C 1
ATOM 6313 O O . GLU A 1 773 ? 2.233 6.861 -18.010 1.00 89.00 773 GLU A O 1
ATOM 6318 N N . PHE A 1 774 ? 0.882 5.069 -18.001 1.00 91.38 774 PHE A N 1
ATOM 6319 C CA . PHE A 1 774 ? 0.214 5.431 -19.257 1.00 91.38 774 PHE A CA 1
ATOM 6320 C C . PHE A 1 774 ? -0.637 6.689 -19.113 1.00 91.38 774 PHE A C 1
ATOM 6322 O O . PHE A 1 774 ? -0.591 7.571 -19.970 1.00 91.38 774 PHE A O 1
ATOM 6329 N N . ILE A 1 775 ? -1.383 6.801 -18.011 1.00 90.44 775 ILE A N 1
ATOM 6330 C CA . ILE A 1 775 ? -2.218 7.975 -17.739 1.00 90.44 775 ILE A CA 1
ATOM 6331 C C . ILE A 1 775 ? -1.334 9.207 -17.515 1.00 90.44 775 ILE A C 1
ATOM 6333 O O . ILE A 1 775 ? -1.610 10.256 -18.095 1.00 90.44 775 ILE A O 1
ATOM 6337 N N . LYS A 1 776 ? -0.222 9.076 -16.780 1.00 90.00 776 LYS A N 1
ATOM 6338 C CA . LYS A 1 776 ? 0.779 10.142 -16.626 1.00 90.00 776 LYS A CA 1
ATOM 6339 C C . LYS A 1 776 ? 1.309 10.618 -17.985 1.00 90.00 776 LYS A C 1
ATOM 6341 O O . LYS A 1 776 ? 1.185 11.799 -18.304 1.00 90.00 776 LYS A O 1
ATOM 6346 N N . LYS A 1 777 ? 1.774 9.696 -18.836 1.00 88.75 777 LYS A N 1
ATOM 6347 C CA . LYS A 1 777 ? 2.245 9.996 -20.201 1.00 88.75 777 LYS A CA 1
ATOM 6348 C C . LYS A 1 777 ? 1.182 10.667 -21.075 1.00 88.75 777 LYS A C 1
ATOM 6350 O O . LYS A 1 777 ? 1.461 11.658 -21.750 1.00 88.75 777 LYS A O 1
ATOM 6355 N N . TYR A 1 778 ? -0.061 10.192 -21.030 1.00 88.25 778 TYR A N 1
ATOM 6356 C CA . TYR A 1 778 ? -1.172 10.818 -21.751 1.00 88.25 778 TYR A CA 1
ATOM 6357 C C . TYR A 1 778 ? -1.422 12.267 -21.288 1.00 88.25 778 TYR A C 1
ATOM 6359 O O . TYR A 1 778 ? -1.615 13.168 -22.115 1.00 88.25 778 TYR A O 1
ATOM 6367 N N . LEU A 1 779 ? -1.378 12.514 -19.973 1.00 87.19 779 LEU A N 1
ATOM 6368 C CA . LEU A 1 779 ? -1.526 13.852 -19.397 1.00 87.19 779 LEU A CA 1
ATOM 6369 C C . LEU A 1 779 ? -0.341 14.773 -19.732 1.00 87.19 779 LEU A C 1
ATOM 6371 O O . LEU A 1 779 ? -0.564 15.969 -19.913 1.00 87.19 779 LEU A O 1
ATOM 6375 N N . GLU A 1 780 ? 0.879 14.259 -19.889 1.00 83.31 780 GLU A N 1
ATOM 6376 C CA . GLU A 1 780 ? 2.049 15.033 -20.343 1.00 83.31 780 GLU A CA 1
ATOM 6377 C C . GLU A 1 780 ? 1.938 15.445 -21.830 1.00 83.31 780 GLU A C 1
ATOM 6379 O O . GLU A 1 780 ? 2.256 16.577 -22.202 1.00 83.31 780 GLU A O 1
ATOM 6384 N N . LEU A 1 781 ? 1.427 14.564 -22.699 1.00 76.62 781 LEU A N 1
ATOM 6385 C CA . LEU A 1 781 ? 1.435 14.756 -24.161 1.00 76.62 781 LEU A CA 1
ATOM 6386 C C . LEU A 1 781 ? 0.412 15.764 -24.711 1.00 76.62 781 LEU A C 1
ATOM 6388 O O . LEU A 1 781 ? 0.601 16.319 -25.805 1.00 76.62 781 LEU A O 1
ATOM 6392 N N . LYS A 1 782 ? -0.707 15.972 -24.011 1.00 64.00 782 LYS A N 1
ATOM 6393 C CA . LYS A 1 782 ? -1.808 16.841 -24.459 1.00 64.00 782 LYS A CA 1
ATOM 6394 C C . LYS A 1 782 ? -1.594 18.286 -23.988 1.00 64.00 782 LYS A C 1
ATOM 6396 O O . LYS A 1 782 ? -1.421 18.543 -22.803 1.00 64.00 782 LYS A O 1
ATOM 6401 N N . ARG A 1 783 ? -1.681 19.260 -24.906 1.00 62.34 783 ARG A N 1
ATOM 6402 C CA . ARG A 1 783 ? -1.583 20.698 -24.564 1.00 62.34 783 ARG A CA 1
ATOM 6403 C C . ARG A 1 783 ? -2.893 21.303 -24.045 1.00 62.34 783 ARG A C 1
ATOM 6405 O O . ARG A 1 783 ? -2.845 22.248 -23.272 1.00 62.34 783 ARG A O 1
ATOM 6412 N N . ASN A 1 784 ? -4.050 20.775 -24.449 1.00 80.75 784 ASN A N 1
ATOM 6413 C CA . ASN A 1 784 ? -5.352 21.315 -24.055 1.00 80.75 784 ASN A CA 1
ATOM 6414 C C . ASN A 1 784 ? -5.892 20.616 -22.793 1.00 80.75 784 ASN A C 1
ATOM 6416 O O . ASN A 1 784 ? -6.141 19.409 -22.809 1.00 80.75 784 ASN A O 1
ATOM 6420 N N . ILE A 1 785 ? -6.112 21.379 -21.719 1.00 83.94 785 ILE A N 1
ATOM 6421 C CA . ILE A 1 785 ? -6.692 20.894 -20.456 1.00 83.94 785 ILE A CA 1
ATOM 6422 C C . ILE A 1 785 ? -8.124 20.354 -20.629 1.00 83.94 785 ILE A C 1
ATOM 6424 O O . ILE A 1 785 ? -8.494 19.365 -19.999 1.00 83.94 785 ILE A O 1
ATOM 6428 N N . PHE A 1 786 ? -8.908 20.924 -21.549 1.00 84.75 786 PHE A N 1
ATOM 6429 C CA . PHE A 1 786 ? -10.280 20.491 -21.829 1.00 84.75 786 PHE A CA 1
ATOM 6430 C C . PHE A 1 786 ? -10.336 19.077 -22.430 1.00 84.75 786 PHE A C 1
ATOM 6432 O O . PHE A 1 786 ? -11.159 18.261 -22.020 1.00 84.75 786 PHE A O 1
ATOM 6439 N N . GLU A 1 787 ? -9.407 18.741 -23.334 1.00 83.19 787 GLU A N 1
ATOM 6440 C CA . GLU A 1 787 ? -9.283 17.379 -23.877 1.00 83.19 787 GLU A CA 1
ATOM 6441 C C . GLU A 1 787 ? -8.923 16.359 -22.789 1.00 83.19 787 GLU A C 1
ATOM 6443 O O . GLU A 1 787 ? -9.472 15.257 -22.785 1.00 83.19 787 GLU A O 1
ATOM 6448 N N . LYS A 1 788 ? -8.036 16.723 -21.848 1.00 88.31 788 LYS A N 1
ATOM 6449 C CA . LYS A 1 788 ? -7.670 15.861 -20.709 1.00 88.31 788 LYS A CA 1
ATOM 6450 C C . LYS A 1 788 ? -8.880 15.596 -19.811 1.00 88.31 788 LYS A C 1
ATOM 6452 O O . LYS A 1 788 ? -9.160 14.441 -19.506 1.00 88.31 788 LYS A O 1
ATOM 6457 N N . ARG A 1 789 ? -9.647 16.639 -19.465 1.00 89.12 789 ARG A N 1
ATOM 6458 C CA . ARG A 1 789 ? -10.892 16.519 -18.681 1.00 89.12 789 ARG A CA 1
ATOM 6459 C C . ARG A 1 789 ? -11.924 15.623 -19.372 1.00 89.12 789 ARG A C 1
ATOM 6461 O O . ARG A 1 789 ? -12.498 14.755 -18.723 1.00 89.12 789 ARG A O 1
ATOM 6468 N N . ILE A 1 790 ? -12.144 15.792 -20.681 1.00 87.38 790 ILE A N 1
ATOM 6469 C CA . ILE A 1 790 ? -13.059 14.928 -21.451 1.00 87.38 790 ILE A CA 1
ATOM 6470 C C . ILE A 1 790 ? -12.575 13.477 -21.461 1.00 87.38 790 ILE A C 1
ATOM 6472 O O . ILE A 1 790 ? -13.388 12.574 -21.289 1.00 87.38 790 ILE A O 1
ATOM 6476 N N . PHE A 1 791 ? -11.275 13.244 -21.649 1.00 87.62 791 PHE A N 1
ATOM 6477 C CA . PHE A 1 791 ? -10.703 11.900 -21.636 1.00 87.62 791 PHE A CA 1
ATOM 6478 C C . PHE A 1 791 ? -10.895 11.214 -20.277 1.00 87.62 791 PHE A C 1
ATOM 6480 O O . PHE A 1 791 ? -11.501 10.149 -20.223 1.00 87.62 791 PHE A O 1
ATOM 6487 N N . LEU A 1 792 ? -10.493 11.860 -19.175 1.00 88.00 792 LEU A N 1
ATOM 6488 C CA . LEU A 1 792 ? -10.643 11.305 -17.823 1.00 88.00 792 LEU A CA 1
ATOM 6489 C C . LEU A 1 792 ? -12.113 11.046 -17.439 1.00 88.00 792 LEU A C 1
ATOM 6491 O O . LEU A 1 792 ? -12.384 10.110 -16.693 1.00 88.00 792 LEU A O 1
ATOM 6495 N N . LYS A 1 793 ? -13.064 11.831 -17.971 1.00 85.06 793 LYS A N 1
ATOM 6496 C CA . LYS A 1 793 ? -14.514 11.589 -17.821 1.00 85.06 793 LYS A CA 1
ATOM 6497 C C . LYS A 1 793 ? -15.049 10.436 -18.680 1.00 85.06 793 LYS A C 1
ATOM 6499 O O . LYS A 1 793 ? -16.093 9.889 -18.349 1.00 85.06 793 LYS A O 1
ATOM 6504 N N . LYS A 1 794 ? -14.378 10.093 -19.784 1.00 84.19 794 LYS A N 1
ATOM 6505 C CA . LYS A 1 794 ? -14.745 8.980 -20.678 1.00 84.19 794 LYS A CA 1
ATOM 6506 C C . LYS A 1 794 ? -14.120 7.645 -20.277 1.00 84.19 794 LYS A C 1
ATOM 6508 O O . LYS A 1 794 ? -14.545 6.622 -20.808 1.00 84.19 794 LYS A O 1
ATOM 6513 N N . LEU A 1 795 ? -13.123 7.645 -19.389 1.00 81.56 795 LEU A N 1
ATOM 6514 C CA . LEU A 1 795 ? -12.520 6.410 -18.895 1.00 81.56 795 LEU A CA 1
ATOM 6515 C C . LEU A 1 795 ? -13.583 5.541 -18.203 1.00 81.56 795 LEU A C 1
ATOM 6517 O O . LEU A 1 795 ? -14.289 6.054 -17.326 1.00 81.56 795 LEU A O 1
ATOM 6521 N N . PRO A 1 796 ? -13.698 4.252 -18.581 1.00 70.50 796 PRO A N 1
ATOM 6522 C CA . PRO A 1 796 ? -14.740 3.367 -18.078 1.00 70.50 796 PRO A CA 1
ATOM 6523 C C . PRO A 1 796 ? -14.707 3.266 -16.553 1.00 70.50 796 PRO A C 1
ATOM 6525 O O . PRO A 1 796 ? -13.658 3.407 -15.921 1.00 70.50 796 PRO A O 1
ATOM 6528 N N . ASP A 1 797 ? -15.876 3.024 -15.964 1.00 66.69 797 ASP A N 1
ATOM 6529 C CA . ASP A 1 797 ? -16.028 2.829 -14.524 1.00 66.69 797 ASP A CA 1
ATOM 6530 C C . ASP A 1 797 ? -15.597 1.410 -14.128 1.00 66.69 797 ASP A C 1
ATOM 6532 O O . ASP A 1 797 ? -16.402 0.510 -13.899 1.00 66.69 797 ASP A O 1
ATOM 6536 N N . CYS A 1 798 ? -14.284 1.195 -14.166 1.00 67.31 798 CYS A N 1
ATOM 6537 C CA . CYS A 1 798 ? -13.640 -0.063 -13.820 1.00 67.31 798 CYS A CA 1
ATOM 6538 C C . CYS A 1 798 ? -13.422 -0.160 -12.302 1.00 67.31 798 CYS A C 1
ATOM 6540 O O . CYS A 1 798 ? -13.162 0.835 -11.635 1.00 67.31 798 CYS A O 1
ATOM 6542 N N . ALA A 1 799 ? -13.503 -1.367 -11.742 1.00 68.44 799 ALA A N 1
ATOM 6543 C CA . ALA A 1 799 ? -13.412 -1.568 -10.296 1.00 68.44 799 ALA A CA 1
ATOM 6544 C C . ALA A 1 799 ? -11.973 -1.457 -9.737 1.00 68.44 799 ALA A C 1
ATOM 6546 O O . ALA A 1 799 ? -10.974 -1.682 -10.433 1.00 68.44 799 ALA A O 1
ATOM 6547 N N . GLY A 1 800 ? -11.875 -1.171 -8.434 1.00 73.44 800 GLY A N 1
ATOM 6548 C CA . GLY A 1 800 ? -10.635 -1.248 -7.657 1.00 73.44 800 GLY A CA 1
ATOM 6549 C C . GLY A 1 800 ? -9.555 -0.256 -8.100 1.00 73.44 800 GLY A C 1
ATOM 6550 O O . GLY A 1 800 ? -9.809 0.936 -8.250 1.00 73.44 800 GLY A O 1
ATOM 6551 N N . LYS A 1 801 ? -8.326 -0.750 -8.309 1.00 81.75 801 LYS A N 1
ATOM 6552 C CA . LYS A 1 801 ? -7.126 0.079 -8.559 1.00 81.75 801 LYS A CA 1
ATOM 6553 C C . LYS A 1 801 ? -7.272 1.041 -9.744 1.00 81.75 801 LYS A C 1
ATOM 6555 O O . LYS A 1 801 ? -6.762 2.152 -9.693 1.00 81.75 801 LYS A O 1
ATOM 6560 N N . SER A 1 802 ? -7.974 0.629 -10.796 1.00 85.88 802 SER A N 1
ATOM 6561 C CA . SER A 1 802 ? -8.206 1.443 -11.998 1.00 85.88 802 SER A CA 1
ATOM 6562 C C . SER A 1 802 ? -8.983 2.737 -11.704 1.00 85.88 802 SER A C 1
ATOM 6564 O O . SER A 1 802 ? -8.594 3.817 -12.153 1.00 85.88 802 SER A O 1
ATOM 6566 N N . LYS A 1 803 ? -10.026 2.643 -10.872 1.00 88.44 803 LYS A N 1
ATOM 6567 C CA . LYS A 1 803 ? -10.796 3.781 -10.367 1.00 88.44 803 LYS A CA 1
ATOM 6568 C C . LYS A 1 803 ? -9.920 4.737 -9.568 1.00 88.44 803 LYS A C 1
ATOM 6570 O O . LYS A 1 803 ? -9.887 5.922 -9.884 1.00 88.44 803 LYS A O 1
ATOM 6575 N N . LEU A 1 804 ? -9.113 4.203 -8.650 1.00 90.38 804 LEU A N 1
ATOM 6576 C CA . LEU A 1 804 ? -8.193 4.999 -7.842 1.00 90.38 804 LEU A CA 1
ATOM 6577 C C . LEU A 1 804 ? -7.181 5.781 -8.695 1.00 90.38 804 LEU A C 1
ATOM 6579 O O . LEU A 1 804 ? -6.936 6.961 -8.439 1.00 90.38 804 LEU A O 1
ATOM 6583 N N . VAL A 1 805 ? -6.626 5.163 -9.744 1.00 91.50 805 VAL A N 1
ATOM 6584 C CA . VAL A 1 805 ? -5.726 5.852 -10.685 1.00 91.50 805 VAL A CA 1
ATOM 6585 C C . VAL A 1 805 ? -6.464 6.956 -11.450 1.00 91.50 805 VAL A C 1
ATOM 6587 O O . VAL A 1 805 ? -5.921 8.051 -11.602 1.00 91.50 805 VAL A O 1
ATOM 6590 N N . ARG A 1 806 ? -7.715 6.727 -11.879 1.00 91.25 806 ARG A N 1
ATOM 6591 C CA . ARG A 1 806 ? -8.563 7.759 -12.505 1.00 91.25 806 ARG A CA 1
ATOM 6592 C C . ARG A 1 806 ? -8.849 8.920 -11.542 1.00 91.25 806 ARG A C 1
ATOM 6594 O O . ARG A 1 806 ? -8.706 10.074 -11.942 1.00 91.25 806 ARG A O 1
ATOM 6601 N N . SER A 1 807 ? -9.214 8.629 -10.296 1.00 92.44 807 SER A N 1
ATOM 6602 C CA . SER A 1 807 ? -9.461 9.600 -9.220 1.00 92.44 807 SER A CA 1
ATOM 6603 C C . SER A 1 807 ? -8.221 10.457 -8.941 1.00 92.44 807 SER A C 1
ATOM 6605 O O . SER A 1 807 ? -8.266 11.685 -9.035 1.00 92.44 807 SER A O 1
ATOM 6607 N N . ALA A 1 808 ? -7.067 9.820 -8.733 1.00 93.56 808 ALA A N 1
ATOM 6608 C CA . ALA A 1 808 ? -5.792 10.508 -8.547 1.00 93.56 808 ALA A CA 1
ATOM 6609 C C . ALA A 1 808 ? -5.388 11.349 -9.778 1.00 93.56 808 ALA A C 1
ATOM 6611 O O . ALA A 1 808 ? -4.872 12.455 -9.631 1.00 93.56 808 ALA A O 1
ATOM 6612 N N . ALA A 1 809 ? -5.672 10.882 -10.999 1.00 92.88 809 ALA A N 1
ATOM 6613 C CA . ALA A 1 809 ? -5.401 11.625 -12.231 1.00 92.88 809 ALA A CA 1
ATOM 6614 C C . ALA A 1 809 ? -6.286 12.874 -12.400 1.00 92.88 809 ALA A C 1
ATOM 6616 O O . ALA A 1 809 ? -5.798 13.895 -12.889 1.00 92.88 809 ALA A O 1
ATOM 6617 N N . LYS A 1 810 ? -7.561 12.821 -11.977 1.00 93.06 810 LYS A N 1
ATOM 6618 C CA . LYS A 1 810 ? -8.448 13.999 -11.911 1.00 93.06 810 LYS A CA 1
ATOM 6619 C C . LYS A 1 810 ? -7.880 15.043 -10.946 1.00 93.06 810 LYS A C 1
ATOM 6621 O O . LYS A 1 810 ? -7.725 16.198 -11.330 1.00 93.06 810 LYS A O 1
ATOM 6626 N N . ILE A 1 811 ? -7.531 14.623 -9.725 1.00 94.75 811 ILE A N 1
ATOM 6627 C CA . ILE A 1 811 ? -6.979 15.505 -8.685 1.00 94.75 811 ILE A CA 1
ATOM 6628 C C . ILE A 1 811 ? -5.665 16.134 -9.153 1.00 94.75 811 ILE A C 1
ATOM 6630 O O . ILE A 1 811 ? -5.526 17.351 -9.090 1.00 94.75 811 ILE A O 1
ATOM 6634 N N . PHE A 1 812 ? -4.728 15.338 -9.680 1.00 93.31 812 PHE A N 1
ATOM 6635 C CA . PHE A 1 812 ? -3.456 15.847 -10.198 1.00 93.31 812 PHE A CA 1
ATOM 6636 C C . PHE A 1 812 ? -3.649 16.903 -11.295 1.00 93.31 812 PHE A C 1
ATOM 6638 O O . PHE A 1 812 ? -2.965 17.922 -11.274 1.00 93.31 812 PHE A O 1
ATOM 6645 N N . LEU A 1 813 ? -4.579 16.687 -12.233 1.00 92.38 813 LEU A N 1
ATOM 6646 C CA . LEU A 1 813 ? -4.813 17.621 -13.335 1.00 92.38 813 LEU A CA 1
ATOM 6647 C C . LEU A 1 813 ? -5.271 19.004 -12.849 1.00 92.38 813 LEU A C 1
ATOM 6649 O O . LEU A 1 813 ? -4.798 20.018 -13.362 1.00 92.38 813 LEU A O 1
ATOM 6653 N N . GLU A 1 814 ? -6.189 19.046 -11.883 1.00 93.19 814 GLU A N 1
ATOM 6654 C CA . GLU A 1 814 ? -6.688 20.311 -11.335 1.00 93.19 814 GLU A CA 1
ATOM 6655 C C . GLU A 1 814 ? -5.708 20.930 -10.327 1.00 93.19 814 GLU A C 1
ATOM 6657 O O . GLU A 1 814 ? -5.575 22.151 -10.283 1.00 93.19 814 GLU A O 1
ATOM 6662 N N . TRP A 1 815 ? -4.956 20.109 -9.584 1.00 91.75 815 TRP A N 1
ATOM 6663 C CA . TRP A 1 815 ? -3.878 20.561 -8.699 1.00 91.75 815 TRP A CA 1
ATOM 6664 C C . TRP A 1 815 ? -2.746 21.231 -9.483 1.00 91.75 815 TRP A C 1
ATOM 6666 O O . TRP A 1 815 ? -2.431 22.382 -9.211 1.00 91.75 815 TRP A O 1
ATOM 6676 N N . ASP A 1 816 ? -2.204 20.578 -10.517 1.00 89.00 816 ASP A N 1
ATOM 6677 C CA . ASP A 1 816 ? -1.158 21.142 -11.387 1.00 89.00 816 ASP A CA 1
ATOM 6678 C C . ASP A 1 816 ? -1.603 22.454 -12.059 1.00 89.00 816 ASP A C 1
ATOM 6680 O O . ASP A 1 816 ? -0.801 23.373 -12.238 1.00 89.00 816 ASP A O 1
ATOM 6684 N N . TYR A 1 817 ? -2.892 22.569 -12.398 1.00 89.00 817 TYR A N 1
ATOM 6685 C CA . TYR A 1 817 ? -3.460 23.800 -12.942 1.00 89.00 817 TYR A CA 1
ATOM 6686 C C . TYR A 1 817 ? -3.581 24.909 -11.885 1.00 89.00 817 TYR A C 1
ATOM 6688 O O . TYR A 1 817 ? -3.197 26.047 -12.167 1.00 89.00 817 TYR A O 1
ATOM 6696 N N . TYR A 1 818 ? -4.061 24.585 -10.679 1.00 89.38 818 TYR A N 1
ATOM 6697 C CA . TYR A 1 818 ? -4.185 25.516 -9.553 1.00 89.38 818 TYR A CA 1
ATOM 6698 C C . TYR A 1 818 ? -2.823 25.988 -9.026 1.00 89.38 818 TYR A C 1
ATOM 6700 O O . TYR A 1 818 ? -2.623 27.188 -8.877 1.00 89.38 818 TYR A O 1
ATOM 6708 N N . SER A 1 819 ? -1.847 25.096 -8.832 1.00 86.81 819 SER A N 1
ATOM 6709 C CA . SER A 1 819 ? -0.497 25.454 -8.365 1.00 86.81 819 SER A CA 1
ATOM 6710 C C . SER A 1 819 ? 0.238 26.423 -9.301 1.00 86.81 819 SER A C 1
ATOM 6712 O O . SER A 1 819 ? 1.157 27.109 -8.865 1.00 86.81 819 SER A O 1
ATOM 6714 N N . LYS A 1 820 ? -0.160 26.493 -10.580 1.00 87.25 820 LYS A N 1
ATOM 6715 C CA . LYS A 1 820 ? 0.374 27.440 -11.577 1.00 87.25 820 LYS A CA 1
ATOM 6716 C C . LYS A 1 820 ? -0.409 28.755 -11.669 1.00 87.25 820 LYS A C 1
ATOM 6718 O O . LYS A 1 820 ? 0.104 29.694 -12.264 1.00 87.25 820 LYS A O 1
ATOM 6723 N N . HIS A 1 821 ? -1.623 28.804 -11.120 1.00 86.50 821 HIS A N 1
ATOM 6724 C CA . HIS A 1 821 ? -2.540 29.950 -11.179 1.00 86.50 821 HIS A CA 1
ATOM 6725 C C . HIS A 1 821 ? -3.327 30.082 -9.854 1.00 86.50 821 HIS A C 1
ATOM 6727 O O . HIS A 1 821 ? -4.561 29.981 -9.861 1.00 86.50 821 HIS A O 1
ATOM 6733 N N . PRO A 1 822 ? -2.658 30.225 -8.691 1.00 83.50 822 PRO A N 1
ATOM 6734 C CA . PRO A 1 822 ? -3.323 30.219 -7.383 1.00 83.50 822 PRO A CA 1
ATOM 6735 C C . PRO A 1 822 ? -4.328 31.371 -7.207 1.00 83.50 822 PRO A C 1
ATOM 6737 O O . PRO A 1 822 ? -5.292 31.248 -6.455 1.00 83.50 822 PRO A O 1
ATOM 6740 N N . GLU A 1 823 ? -4.151 32.474 -7.937 1.00 83.88 823 GLU A N 1
ATOM 6741 C CA . GLU A 1 823 ? -5.075 33.611 -8.002 1.00 83.88 823 GLU A CA 1
ATOM 6742 C C . GLU A 1 823 ? -6.396 33.306 -8.739 1.00 83.88 823 GLU A C 1
ATOM 6744 O O . GLU A 1 823 ? -7.374 34.052 -8.624 1.00 83.88 823 GLU A O 1
ATOM 6749 N N . ASN A 1 824 ? -6.459 32.209 -9.500 1.00 87.00 824 ASN A N 1
ATOM 6750 C CA . ASN A 1 824 ? -7.623 31.853 -10.299 1.00 87.00 824 ASN A CA 1
ATOM 6751 C C . ASN A 1 824 ? -8.681 31.112 -9.461 1.00 87.00 824 ASN A C 1
ATOM 6753 O O . ASN A 1 824 ? -8.646 29.891 -9.294 1.00 87.00 824 ASN A O 1
ATOM 6757 N N . SER A 1 825 ? -9.698 31.851 -9.009 1.00 85.38 825 SER A N 1
ATOM 6758 C CA . SER A 1 825 ? -10.842 31.303 -8.257 1.00 85.38 825 SER A CA 1
ATOM 6759 C C . SER A 1 825 ? -11.560 30.129 -8.947 1.00 85.38 825 SER A C 1
ATOM 6761 O O . SER A 1 825 ? -12.067 29.237 -8.265 1.00 85.38 825 SER A O 1
ATOM 6763 N N . HIS A 1 826 ? -11.568 30.070 -10.285 1.00 89.25 826 HIS A N 1
ATOM 6764 C CA . HIS A 1 826 ? -12.147 28.946 -11.024 1.00 89.25 826 HIS A CA 1
ATOM 6765 C C . HIS A 1 826 ? -11.255 27.695 -10.970 1.00 89.25 826 HIS A C 1
ATOM 6767 O O . HIS A 1 826 ? -11.778 26.585 -10.897 1.00 89.25 826 HIS A O 1
ATOM 6773 N N . ALA A 1 827 ? -9.925 27.850 -10.942 1.00 88.50 827 ALA A N 1
ATOM 6774 C CA . ALA A 1 827 ? -9.000 26.729 -10.752 1.00 88.50 827 ALA A CA 1
ATOM 6775 C C . ALA A 1 827 ? -9.194 26.084 -9.370 1.00 88.50 827 ALA A C 1
ATOM 6777 O O . ALA A 1 827 ? -9.327 24.865 -9.269 1.00 88.50 827 ALA A O 1
ATOM 6778 N N . LEU A 1 828 ? -9.319 26.906 -8.322 1.00 89.69 828 LEU A N 1
ATOM 6779 C CA . LEU A 1 828 ? -9.618 26.438 -6.968 1.00 89.69 828 LEU A CA 1
ATOM 6780 C C . LEU A 1 828 ? -10.978 25.721 -6.878 1.00 89.69 828 LEU A C 1
ATOM 6782 O O . LEU A 1 828 ? -11.083 24.667 -6.255 1.00 89.69 828 LEU A O 1
ATOM 6786 N N . MET A 1 829 ? -12.021 26.265 -7.515 1.00 90.88 829 MET A N 1
ATOM 6787 C CA . MET A 1 829 ? -13.348 25.635 -7.563 1.00 90.88 829 MET A CA 1
ATOM 6788 C C . MET A 1 829 ? -13.300 24.240 -8.209 1.00 90.88 829 MET A C 1
ATOM 6790 O O . MET A 1 829 ? -13.922 23.306 -7.706 1.00 90.88 829 MET A O 1
ATOM 6794 N N . LEU A 1 830 ? -12.542 24.086 -9.300 1.00 93.00 830 LEU A N 1
ATOM 6795 C CA . LEU A 1 830 ? -12.381 22.803 -9.986 1.00 93.00 830 LEU A CA 1
ATOM 6796 C C . LEU A 1 830 ? -11.543 21.804 -9.181 1.00 93.00 830 LEU A C 1
ATOM 6798 O O . LEU A 1 830 ? -11.887 20.626 -9.158 1.00 93.00 830 LEU A O 1
ATOM 6802 N N . LEU A 1 831 ? -10.500 22.259 -8.477 1.00 93.50 831 LEU A N 1
ATOM 6803 C CA . LEU A 1 831 ? -9.727 21.424 -7.554 1.00 93.50 831 LEU A CA 1
ATOM 6804 C C . LEU A 1 831 ? -10.595 20.906 -6.397 1.00 93.50 831 LEU A C 1
ATOM 6806 O O . LEU A 1 831 ? -10.585 19.706 -6.127 1.00 93.50 831 LEU A O 1
ATOM 6810 N N . ARG A 1 832 ? -11.380 21.787 -5.758 1.00 93.75 832 ARG A N 1
ATOM 6811 C CA . ARG A 1 832 ? -12.354 21.420 -4.712 1.00 93.75 832 ARG A CA 1
ATOM 6812 C C . ARG A 1 832 ? -13.318 20.346 -5.210 1.00 93.75 832 ARG A C 1
ATOM 6814 O O . ARG A 1 832 ? -13.435 19.298 -4.583 1.00 93.75 832 ARG A O 1
ATOM 6821 N N . GLN A 1 833 ? -13.936 20.572 -6.373 1.00 94.25 833 GLN A N 1
ATOM 6822 C CA . GLN A 1 833 ? -14.841 19.602 -6.984 1.00 94.25 833 GLN A CA 1
ATOM 6823 C C . GLN A 1 833 ? -14.135 18.272 -7.296 1.00 94.25 833 GLN A C 1
ATOM 6825 O O . GLN A 1 833 ? -14.665 17.212 -6.981 1.00 94.25 833 GLN A O 1
ATOM 6830 N N . ALA A 1 834 ? -12.940 18.305 -7.893 1.00 95.00 834 ALA A N 1
ATOM 6831 C CA . ALA A 1 834 ? -12.201 17.094 -8.244 1.00 95.00 834 ALA A CA 1
ATOM 6832 C C . ALA A 1 834 ? -11.802 16.273 -7.011 1.00 95.00 834 ALA A C 1
ATOM 6834 O O . ALA A 1 834 ? -11.864 15.045 -7.072 1.00 95.00 834 ALA A O 1
ATOM 6835 N N . LEU A 1 835 ? -11.428 16.926 -5.906 1.00 95.50 835 LEU A N 1
ATOM 6836 C CA . LEU A 1 835 ? -11.163 16.278 -4.622 1.00 95.50 835 LEU A CA 1
ATOM 6837 C C . LEU A 1 835 ? -12.439 15.684 -4.014 1.00 95.50 835 LEU A C 1
ATOM 6839 O O . LEU A 1 835 ? -12.435 14.508 -3.666 1.00 95.50 835 LEU A O 1
ATOM 6843 N N . GLU A 1 836 ? -13.531 16.449 -3.930 1.00 94.50 836 GLU A N 1
ATOM 6844 C CA . GLU A 1 836 ? -14.795 15.995 -3.331 1.00 94.50 836 GLU A CA 1
ATOM 6845 C C . GLU A 1 836 ? -15.431 14.837 -4.118 1.00 94.50 836 GLU A C 1
ATOM 6847 O O . GLU A 1 836 ? -15.773 13.807 -3.533 1.00 94.50 836 GLU A O 1
ATOM 6852 N N . ASP A 1 837 ? -15.544 14.966 -5.446 1.00 92.62 837 ASP A N 1
ATOM 6853 C CA . ASP A 1 837 ? -16.097 13.926 -6.322 1.00 92.62 837 ASP A CA 1
ATOM 6854 C C . ASP A 1 837 ? -15.247 12.645 -6.251 1.00 92.62 837 ASP A C 1
ATOM 6856 O O . ASP A 1 837 ? -15.791 11.545 -6.142 1.00 92.62 837 ASP A O 1
ATOM 6860 N N . SER A 1 838 ? -13.914 12.775 -6.249 1.00 93.50 838 SER A N 1
ATOM 6861 C CA . SER A 1 838 ? -12.997 11.630 -6.147 1.00 93.50 838 SER A CA 1
ATOM 6862 C C . SER A 1 838 ? -13.031 10.980 -4.763 1.00 93.50 838 SER A C 1
ATOM 6864 O O . SER A 1 838 ? -13.056 9.759 -4.667 1.00 93.50 838 SER A O 1
ATOM 6866 N N . ALA A 1 839 ? -13.075 11.755 -3.678 1.00 92.38 839 ALA A N 1
ATOM 6867 C CA . ALA A 1 839 ? -13.130 11.219 -2.318 1.00 92.38 839 ALA A CA 1
ATOM 6868 C C . ALA A 1 839 ? -14.469 10.510 -2.027 1.00 92.38 839 ALA A C 1
ATOM 6870 O O . ALA A 1 839 ? -14.499 9.491 -1.335 1.00 92.38 839 ALA A O 1
ATOM 6871 N N . ARG A 1 840 ? -15.574 10.994 -2.616 1.00 89.69 840 ARG A N 1
ATOM 6872 C CA . ARG A 1 840 ? -16.872 10.294 -2.645 1.00 89.69 840 ARG A CA 1
ATOM 6873 C C . ARG A 1 840 ? -16.817 9.007 -3.469 1.00 89.69 840 ARG A C 1
ATOM 6875 O O . ARG A 1 840 ? -17.343 7.988 -3.025 1.00 89.69 840 ARG A O 1
ATOM 6882 N N . GLU A 1 841 ? -16.180 9.034 -4.641 1.00 86.94 841 GLU A N 1
ATOM 6883 C CA . GLU A 1 841 ? -15.945 7.835 -5.455 1.00 86.94 841 GLU A CA 1
ATOM 6884 C C . GLU A 1 841 ? -15.163 6.777 -4.669 1.00 86.94 841 GLU A C 1
ATOM 6886 O O . GLU A 1 841 ? -15.620 5.637 -4.557 1.00 86.94 841 GLU A O 1
ATOM 6891 N N . GLU A 1 842 ? -14.008 7.139 -4.111 1.00 87.19 842 GLU A N 1
ATOM 6892 C CA . GLU A 1 842 ? -13.097 6.209 -3.439 1.00 87.19 842 GLU A CA 1
ATOM 6893 C C . GLU A 1 842 ? -13.660 5.652 -2.129 1.00 87.19 842 GLU A C 1
ATOM 6895 O O . GLU A 1 842 ? -13.380 4.499 -1.810 1.00 87.19 842 GLU A O 1
ATOM 6900 N N . ALA A 1 843 ? -14.530 6.382 -1.420 1.00 81.25 843 ALA A N 1
ATOM 6901 C CA . ALA A 1 843 ? -15.228 5.843 -0.247 1.00 81.25 843 ALA A CA 1
ATOM 6902 C C . ALA A 1 843 ? -15.984 4.535 -0.570 1.00 81.25 843 ALA A C 1
ATOM 6904 O O . ALA A 1 843 ? -16.055 3.628 0.2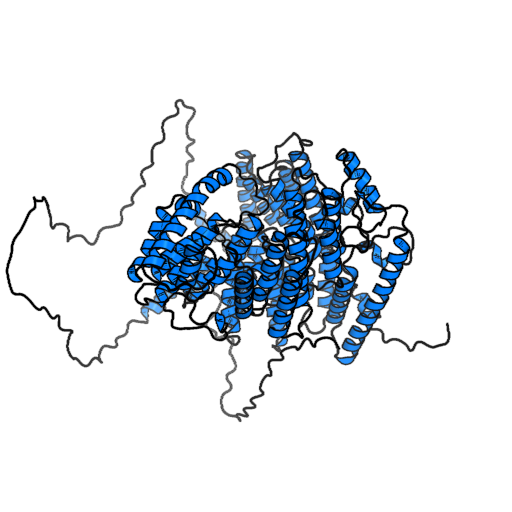57 1.00 81.25 843 ALA A O 1
ATOM 6905 N N . SER A 1 844 ? -16.497 4.386 -1.798 1.00 72.75 844 SER A N 1
ATOM 6906 C CA . SER A 1 844 ? -17.174 3.156 -2.242 1.00 72.75 844 SER A CA 1
ATOM 6907 C C . SER A 1 844 ? -16.243 2.004 -2.656 1.00 72.75 844 SER A C 1
ATOM 6909 O O . SER A 1 844 ? -16.736 0.953 -3.052 1.00 72.75 844 SER A O 1
ATOM 6911 N N . ASN A 1 845 ? -14.917 2.157 -2.551 1.00 70.00 845 ASN A N 1
ATOM 6912 C CA . ASN A 1 845 ? -13.951 1.094 -2.868 1.00 70.00 845 ASN A CA 1
ATOM 6913 C C . ASN A 1 845 ? -13.647 0.161 -1.675 1.00 70.00 845 ASN A C 1
ATOM 6915 O O . ASN A 1 845 ? -12.779 -0.702 -1.781 1.00 70.00 845 ASN A O 1
ATOM 6919 N N . GLY A 1 846 ? -14.357 0.309 -0.550 1.00 66.38 846 GLY A N 1
ATOM 6920 C CA . GLY A 1 846 ? -14.356 -0.623 0.588 1.00 66.38 846 GLY A CA 1
ATOM 6921 C C . GLY A 1 846 ? -13.172 -0.493 1.555 1.00 66.38 846 GLY A C 1
ATOM 6922 O O . GLY A 1 846 ? -13.363 -0.630 2.763 1.00 66.38 846 GLY A O 1
ATOM 6923 N N . TYR A 1 847 ? -11.975 -0.169 1.065 1.00 77.19 847 TYR A N 1
ATOM 6924 C CA . TYR A 1 847 ? -10.792 0.024 1.911 1.00 77.19 847 TYR A CA 1
ATOM 6925 C C . TYR A 1 847 ? -10.801 1.400 2.601 1.00 77.19 847 TYR A C 1
ATOM 6927 O O . TYR A 1 847 ? -11.066 2.402 1.934 1.00 77.19 847 TYR A O 1
ATOM 6935 N N . PRO A 1 848 ? -10.462 1.489 3.902 1.00 78.38 848 PRO A N 1
ATOM 6936 C CA . PRO A 1 848 ? -10.325 2.769 4.587 1.00 78.38 848 PRO A CA 1
ATOM 6937 C C . PRO A 1 848 ? -9.118 3.522 4.017 1.00 78.38 848 PRO A C 1
ATOM 6939 O O . PRO A 1 848 ? -8.004 3.002 4.009 1.00 78.38 848 PRO A O 1
ATOM 6942 N N . ASP A 1 849 ? -9.336 4.716 3.473 1.00 88.81 849 ASP A N 1
ATOM 6943 C CA . ASP A 1 849 ? -8.290 5.650 3.044 1.00 88.81 849 ASP A CA 1
ATOM 6944 C C . ASP A 1 849 ? -8.851 7.080 3.002 1.00 88.81 849 ASP A C 1
ATOM 6946 O O . ASP A 1 849 ? -9.822 7.354 2.289 1.00 88.81 849 ASP A O 1
ATOM 6950 N N . ALA A 1 850 ? -8.309 7.966 3.839 1.00 92.31 850 ALA A N 1
ATOM 6951 C CA . ALA A 1 850 ? -8.857 9.306 4.055 1.00 92.31 850 ALA A CA 1
ATOM 6952 C C . ALA A 1 850 ? -8.062 10.412 3.348 1.00 92.31 850 ALA A C 1
ATOM 6954 O O . ALA A 1 850 ? -8.434 11.581 3.456 1.00 92.31 850 ALA A O 1
ATOM 6955 N N . TYR A 1 851 ? -6.985 10.082 2.626 1.00 94.25 851 TYR A N 1
ATOM 6956 C CA . TYR A 1 851 ? -6.021 11.071 2.141 1.00 94.25 851 TYR A CA 1
ATOM 6957 C C . TYR A 1 851 ? -6.653 12.184 1.285 1.00 94.25 851 TYR A C 1
ATOM 6959 O O . TYR A 1 851 ? -6.331 13.354 1.479 1.00 94.25 851 TYR A O 1
ATOM 6967 N N . PHE A 1 852 ? -7.591 11.871 0.383 1.00 95.00 852 PHE A N 1
ATOM 6968 C CA . PHE A 1 852 ? -8.288 12.879 -0.430 1.00 95.00 852 PHE A CA 1
ATOM 6969 C C . PHE A 1 852 ? -9.215 13.781 0.404 1.00 95.00 852 PHE A C 1
ATOM 6971 O O . PHE A 1 852 ? -9.306 14.976 0.119 1.00 95.00 852 PHE A O 1
ATOM 6978 N N . TRP A 1 853 ? -9.842 13.260 1.467 1.00 94.50 853 TRP A N 1
ATOM 6979 C CA . TRP A 1 853 ? -10.615 14.072 2.419 1.00 94.50 853 TRP A CA 1
ATOM 6980 C C . TRP A 1 853 ? -9.707 14.964 3.271 1.00 94.50 853 TRP A C 1
ATOM 6982 O O . TRP A 1 853 ? -10.001 16.148 3.433 1.00 94.50 853 TRP A O 1
ATOM 6992 N N . CYS A 1 854 ? -8.576 14.439 3.754 1.00 94.88 854 CYS A N 1
ATOM 6993 C CA . CYS A 1 854 ? -7.548 15.218 4.449 1.00 94.88 854 CYS A CA 1
ATOM 6994 C C . CYS A 1 854 ? -6.958 16.310 3.543 1.00 94.88 854 CYS A C 1
ATOM 6996 O O . CYS A 1 854 ? -6.767 17.436 3.990 1.00 94.88 854 CYS A O 1
ATOM 6998 N N . PHE A 1 855 ? -6.735 16.022 2.256 1.00 94.81 855 PHE A N 1
ATOM 6999 C CA . PHE A 1 855 ? -6.238 17.000 1.288 1.00 94.81 855 PHE A CA 1
ATOM 7000 C C . PHE A 1 855 ? -7.275 18.100 1.011 1.00 94.81 855 PHE A C 1
ATOM 7002 O O . PHE A 1 855 ? -6.926 19.279 1.053 1.00 94.81 855 PHE A O 1
ATOM 7009 N N . LEU A 1 856 ? -8.556 17.761 0.826 1.00 94.19 856 LEU A N 1
ATOM 7010 C CA . LEU A 1 856 ? -9.616 18.770 0.707 1.00 94.19 856 LEU A CA 1
ATOM 7011 C C . LEU A 1 856 ? -9.712 19.640 1.969 1.00 94.19 856 LEU A C 1
ATOM 7013 O O . LEU A 1 856 ? -9.706 20.864 1.867 1.00 94.19 856 LEU A O 1
ATOM 7017 N N . MET A 1 857 ? -9.712 19.023 3.154 1.00 92.31 857 MET A N 1
ATOM 7018 C CA . MET A 1 857 ? -9.731 19.736 4.436 1.00 92.31 857 MET A CA 1
ATOM 7019 C C . MET A 1 857 ? -8.515 20.654 4.610 1.00 92.31 857 MET A C 1
ATOM 7021 O O . MET A 1 857 ? -8.660 21.791 5.053 1.00 92.31 857 MET A O 1
ATOM 7025 N N . TYR A 1 858 ? -7.327 20.198 4.207 1.00 91.12 858 TYR A N 1
ATOM 7026 C CA . TYR A 1 858 ? -6.109 21.004 4.199 1.00 91.12 858 TYR A CA 1
ATOM 7027 C C . TYR A 1 858 ? -6.260 22.246 3.311 1.00 91.12 858 TYR A C 1
ATOM 7029 O O . TYR A 1 858 ? -5.911 23.340 3.748 1.00 91.12 858 TYR A O 1
ATOM 7037 N N . ILE A 1 859 ? -6.816 22.113 2.099 1.00 88.69 859 ILE A N 1
ATOM 7038 C CA . ILE A 1 859 ? -7.059 23.257 1.205 1.00 88.69 859 ILE A CA 1
ATOM 7039 C C . ILE A 1 859 ? -8.036 24.256 1.839 1.00 88.69 859 ILE A C 1
ATOM 7041 O O . ILE A 1 859 ? -7.720 25.446 1.892 1.00 88.69 859 ILE A O 1
ATOM 7045 N N . GLU A 1 860 ? -9.162 23.794 2.391 1.00 87.12 860 GLU A N 1
ATOM 7046 C CA . GLU A 1 860 ? -10.110 24.665 3.105 1.00 87.12 860 GLU A CA 1
ATOM 7047 C C . GLU A 1 860 ? -9.459 25.384 4.299 1.00 87.12 860 GLU A C 1
ATOM 7049 O O . GLU A 1 860 ? -9.636 26.591 4.476 1.00 87.12 860 GLU A O 1
ATOM 7054 N N . ALA A 1 861 ? -8.644 24.674 5.086 1.00 82.75 861 ALA A N 1
ATOM 7055 C CA . ALA A 1 861 ? -7.951 25.232 6.243 1.00 82.75 861 ALA A CA 1
ATOM 7056 C C . ALA A 1 861 ? -6.884 26.275 5.860 1.00 82.75 861 ALA A C 1
ATOM 7058 O O . ALA A 1 861 ? -6.695 27.245 6.594 1.00 82.75 861 ALA A O 1
ATOM 7059 N N . GLN A 1 862 ? -6.192 26.122 4.722 1.00 80.19 862 GLN A N 1
ATOM 7060 C CA . GLN A 1 862 ? -5.272 27.160 4.230 1.00 80.19 862 GLN A CA 1
ATOM 7061 C C . GLN A 1 862 ? -6.022 28.406 3.748 1.00 80.19 862 GLN A C 1
ATOM 7063 O O . GLN A 1 862 ? -5.574 29.521 4.008 1.00 80.19 862 GLN A O 1
ATOM 7068 N N . ILE A 1 863 ? -7.173 28.236 3.089 1.00 77.38 863 ILE A N 1
ATOM 7069 C CA . ILE A 1 863 ? -7.997 29.358 2.617 1.00 77.38 863 ILE A CA 1
ATOM 7070 C C . ILE A 1 863 ? -8.510 30.169 3.806 1.00 77.38 863 ILE A C 1
ATOM 7072 O O . ILE A 1 863 ? -8.282 31.375 3.845 1.00 77.38 863 ILE A O 1
ATOM 7076 N N . ALA A 1 864 ? -9.089 29.504 4.812 1.00 71.38 864 ALA A N 1
ATOM 7077 C CA . ALA A 1 864 ? -9.597 30.145 6.027 1.00 71.38 864 ALA A CA 1
ATOM 7078 C C . ALA A 1 864 ? -8.521 30.912 6.825 1.00 71.38 864 ALA A C 1
ATOM 7080 O O . ALA A 1 864 ? -8.837 31.873 7.518 1.00 71.38 864 ALA A O 1
ATOM 7081 N N . ARG A 1 865 ? -7.240 30.527 6.712 1.00 68.56 865 ARG A N 1
ATOM 7082 C CA . ARG A 1 865 ? -6.106 31.265 7.306 1.00 68.56 865 ARG A CA 1
ATOM 7083 C C . ARG A 1 865 ? -5.700 32.510 6.511 1.00 68.56 865 ARG A C 1
ATOM 7085 O O . ARG A 1 865 ? -5.079 33.405 7.075 1.00 68.56 865 ARG A O 1
ATOM 7092 N N . GLY A 1 866 ? -5.996 32.550 5.211 1.00 61.81 866 GLY A N 1
ATOM 7093 C CA . GLY A 1 866 ? -5.676 33.668 4.319 1.00 61.81 866 GLY A CA 1
ATOM 7094 C C . GLY A 1 866 ? -6.793 34.709 4.181 1.00 61.81 866 GLY A C 1
ATOM 7095 O O . GLY A 1 866 ? -6.555 35.784 3.629 1.00 61.81 866 GLY A O 1
ATOM 7096 N N . SER A 1 867 ? -8.005 34.413 4.657 1.00 53.25 867 SER A N 1
ATOM 7097 C CA . SER A 1 867 ? -9.198 35.250 4.510 1.00 53.25 867 SER A CA 1
ATOM 7098 C C . SER A 1 867 ? -9.738 35.763 5.852 1.00 53.25 867 SER A C 1
ATOM 7100 O O . SER A 1 867 ? -9.575 35.160 6.903 1.00 53.25 867 SER A O 1
ATOM 7102 N N . VAL A 1 868 ? -10.411 36.919 5.821 1.00 45.81 868 VAL A N 1
ATOM 7103 C CA . VAL A 1 868 ? -10.898 37.632 7.023 1.00 45.81 868 VAL A CA 1
ATOM 7104 C C . VAL A 1 868 ? -12.435 37.536 7.145 1.00 45.81 868 VAL A C 1
ATOM 7106 O O . VAL A 1 868 ? -13.096 38.516 7.492 1.00 45.81 868 VAL A O 1
ATOM 7109 N N . LYS A 1 869 ? -13.068 36.415 6.745 1.00 48.06 869 LYS A N 1
ATOM 7110 C CA . LYS A 1 869 ? -14.541 36.342 6.573 1.00 48.06 869 LYS A CA 1
ATOM 7111 C C . LYS A 1 869 ? -15.216 35.054 7.068 1.00 48.06 869 LYS A C 1
ATOM 7113 O O . LYS A 1 869 ? -14.740 33.947 6.885 1.00 48.06 869 LYS A O 1
ATOM 7118 N N . ARG A 1 870 ? -16.456 35.215 7.554 1.00 47.56 870 ARG A N 1
ATOM 7119 C CA . ARG A 1 870 ? -17.371 34.136 8.001 1.00 47.56 870 ARG A CA 1
ATOM 7120 C C . ARG A 1 870 ? -17.798 33.115 6.926 1.00 47.56 870 ARG A C 1
ATOM 7122 O O . ARG A 1 870 ? -18.421 32.120 7.272 1.00 47.56 870 ARG A O 1
ATOM 7129 N N . MET A 1 871 ? -17.539 33.344 5.633 1.00 45.88 871 MET A N 1
ATOM 7130 C CA . MET A 1 871 ? -17.924 32.375 4.584 1.00 45.88 871 MET A CA 1
ATOM 7131 C C . MET A 1 871 ? -17.074 31.095 4.618 1.00 45.88 871 MET A C 1
ATOM 7133 O O . MET A 1 871 ? -17.500 30.059 4.104 1.00 45.88 871 MET A O 1
ATOM 7137 N N . ASP A 1 872 ? -15.901 31.156 5.241 1.00 62.75 872 ASP A N 1
ATOM 7138 C CA . ASP A 1 872 ? -14.910 30.084 5.180 1.00 62.75 872 ASP A CA 1
ATOM 7139 C C . ASP A 1 872 ? -15.174 28.994 6.243 1.00 62.75 872 ASP A C 1
ATOM 7141 O O . ASP A 1 872 ? -14.976 27.806 5.986 1.00 62.75 872 ASP A O 1
ATOM 7145 N N . GLU A 1 873 ? -15.785 29.355 7.380 1.00 70.75 873 GLU A N 1
ATOM 7146 C CA . GLU A 1 873 ? -16.247 28.401 8.405 1.00 70.75 873 GLU A CA 1
ATOM 7147 C C . GLU A 1 873 ? -17.361 27.474 7.894 1.00 70.75 873 GLU A C 1
ATOM 7149 O O . GLU A 1 873 ? -17.368 26.283 8.202 1.00 70.75 873 GLU A O 1
ATOM 7154 N N . ALA A 1 874 ? -18.280 27.991 7.071 1.00 79.44 874 ALA A N 1
ATOM 7155 C CA . ALA A 1 874 ? -19.362 27.196 6.488 1.00 79.44 874 ALA A CA 1
ATOM 7156 C C . ALA A 1 874 ? -18.831 26.122 5.519 1.00 79.44 874 ALA A C 1
ATOM 7158 O O . ALA A 1 874 ? -19.345 25.003 5.494 1.00 79.44 874 ALA A O 1
ATOM 7159 N N . SER A 1 875 ? -17.769 26.440 4.769 1.00 81.94 875 SER A N 1
ATOM 7160 C CA . SER A 1 875 ? -17.098 25.496 3.863 1.00 81.94 875 SER A CA 1
ATOM 7161 C C . SER A 1 875 ? -16.366 24.406 4.656 1.00 81.94 875 SER A C 1
ATOM 7163 O O . SER A 1 875 ? -16.562 23.216 4.406 1.00 81.94 875 SER A O 1
ATOM 7165 N N . LEU A 1 876 ? -15.623 24.795 5.699 1.00 83.81 876 LEU A N 1
ATOM 7166 C CA . LEU A 1 876 ? -14.983 23.871 6.643 1.00 83.81 876 LEU A CA 1
ATOM 7167 C C . LEU A 1 876 ? -15.986 22.955 7.366 1.00 83.81 876 LEU A C 1
ATOM 7169 O O . LEU A 1 876 ? -15.700 21.776 7.584 1.00 83.81 876 LEU A O 1
ATOM 7173 N N . LEU A 1 877 ? -17.158 23.469 7.751 1.00 85.50 877 LEU A N 1
ATOM 7174 C CA . LEU A 1 877 ? -18.225 22.686 8.382 1.00 85.50 877 LEU A CA 1
ATOM 7175 C C . LEU A 1 877 ? -18.902 21.726 7.391 1.00 85.50 877 LEU A C 1
ATOM 7177 O O . LEU A 1 877 ? -19.197 20.587 7.759 1.00 85.50 877 LEU A O 1
ATOM 7181 N N . TYR A 1 878 ? -19.105 22.148 6.139 1.00 89.19 878 TYR A N 1
ATOM 7182 C CA . TYR A 1 878 ? -19.625 21.294 5.067 1.00 89.19 878 TYR A CA 1
ATOM 7183 C C . TYR A 1 878 ? -18.691 20.108 4.795 1.00 89.19 878 TYR A C 1
ATOM 7185 O O . TYR A 1 878 ? -19.122 18.958 4.909 1.00 89.19 878 TYR A O 1
ATOM 7193 N N . VAL A 1 879 ? -17.403 20.369 4.525 1.00 90.62 879 VAL A N 1
ATOM 7194 C CA . VAL A 1 879 ? -16.416 19.307 4.257 1.00 90.62 879 VAL A CA 1
ATOM 7195 C C . VAL A 1 879 ? -16.249 18.399 5.476 1.00 90.62 879 VAL A C 1
ATOM 7197 O O . VAL A 1 879 ? -16.185 17.185 5.314 1.00 90.62 879 VAL A O 1
ATOM 7200 N N . PHE A 1 880 ? -16.258 18.942 6.698 1.00 90.12 880 PHE A N 1
ATOM 7201 C CA . PHE A 1 880 ? -16.209 18.135 7.922 1.00 90.12 880 PHE A CA 1
ATOM 7202 C C . PHE A 1 880 ? -17.418 17.202 8.052 1.00 90.12 880 PHE A C 1
ATOM 7204 O O . PHE A 1 880 ? -17.252 16.002 8.259 1.00 90.12 880 PHE A O 1
ATOM 7211 N N . THR A 1 881 ? -18.632 17.732 7.885 1.00 88.56 881 THR A N 1
ATOM 7212 C CA . THR A 1 881 ? -19.883 16.966 8.015 1.00 88.56 881 THR A CA 1
ATOM 7213 C C . THR A 1 881 ? -19.974 15.854 6.971 1.00 88.56 881 THR A C 1
ATOM 7215 O O . THR A 1 881 ? -20.382 14.735 7.287 1.00 88.56 881 THR A O 1
ATOM 7218 N N . LEU A 1 882 ? -19.577 16.159 5.734 1.00 89.25 882 LEU A N 1
ATOM 7219 C CA . LEU A 1 882 ? -19.581 15.235 4.606 1.00 89.25 882 LEU A CA 1
ATOM 7220 C C . LEU A 1 882 ? -18.471 14.182 4.709 1.00 89.25 882 LEU A C 1
ATOM 7222 O O . LEU A 1 882 ? -18.747 12.996 4.536 1.00 89.25 882 LEU A O 1
ATOM 7226 N N . GLY A 1 883 ? -17.244 14.600 5.023 1.00 89.75 883 GLY A N 1
ATOM 7227 C CA . GLY A 1 883 ? -16.106 13.707 5.218 1.00 89.75 883 GLY A CA 1
ATOM 7228 C C . GLY A 1 883 ? -16.365 12.746 6.371 1.00 89.75 883 GLY A C 1
ATOM 7229 O O . GLY A 1 883 ? -16.334 11.539 6.163 1.00 89.75 883 GLY A O 1
ATOM 7230 N N . GLN A 1 884 ? -16.793 13.238 7.541 1.00 87.44 884 GLN A N 1
ATOM 7231 C CA . GLN A 1 884 ? -17.162 12.359 8.657 1.00 87.44 884 GLN A CA 1
ATOM 7232 C C . GLN A 1 884 ? -18.293 11.388 8.326 1.00 87.44 884 GLN A C 1
ATOM 7234 O O . GLN A 1 884 ? -18.340 10.318 8.922 1.00 87.44 884 GLN A O 1
ATOM 7239 N N . LYS A 1 885 ? -19.209 11.724 7.404 1.00 85.50 885 LYS A N 1
ATOM 7240 C CA . LYS A 1 885 ? -20.233 10.769 6.961 1.00 85.50 885 LYS A CA 1
ATOM 7241 C C . LYS A 1 885 ? -19.604 9.527 6.320 1.00 85.50 885 LYS A C 1
ATOM 7243 O O . LYS A 1 885 ? -20.131 8.442 6.521 1.00 85.50 885 LYS A O 1
ATOM 7248 N N . LEU A 1 886 ? -18.514 9.701 5.568 1.00 87.19 886 LEU A N 1
ATOM 7249 C CA . LEU A 1 886 ? -17.923 8.698 4.673 1.00 87.19 886 LEU A CA 1
ATOM 7250 C C . LEU A 1 886 ? -16.613 8.077 5.195 1.00 87.19 886 LEU A C 1
ATOM 7252 O O . LEU A 1 886 ? -16.310 6.940 4.846 1.00 87.19 886 LEU A O 1
ATOM 7256 N N . CYS A 1 887 ? -15.858 8.784 6.040 1.00 90.25 887 CYS A N 1
ATOM 7257 C CA . CYS A 1 887 ? -14.681 8.278 6.753 1.00 90.25 887 CYS A CA 1
ATOM 7258 C C . CYS A 1 887 ? -14.755 8.498 8.284 1.00 90.25 887 CYS A C 1
ATOM 7260 O O . CYS A 1 887 ? -13.817 9.046 8.870 1.00 90.25 887 CYS A O 1
ATOM 7262 N N . PRO A 1 888 ? -15.831 8.054 8.975 1.00 91.25 888 PRO A N 1
ATOM 7263 C CA . PRO A 1 888 ? -15.977 8.223 10.431 1.00 91.25 888 PRO A CA 1
ATOM 7264 C C . PRO A 1 888 ? -14.864 7.535 11.243 1.00 91.25 888 PRO A C 1
ATOM 7266 O O . PRO A 1 888 ? -14.635 7.881 12.397 1.00 91.25 888 PRO A O 1
ATOM 7269 N N . TRP A 1 889 ? -14.162 6.583 10.628 1.00 92.44 889 TRP A N 1
ATOM 7270 C CA . TRP A 1 889 ? -13.049 5.818 11.182 1.00 92.44 889 TRP A CA 1
ATOM 7271 C C . TRP A 1 889 ? -11.691 6.548 11.179 1.00 92.44 889 TRP A C 1
ATOM 7273 O O . TRP A 1 889 ? -10.759 6.033 11.791 1.00 92.44 889 TRP A O 1
ATOM 7283 N N . SER A 1 890 ? -11.535 7.696 10.497 1.00 93.25 890 SER A N 1
ATOM 7284 C CA . SER A 1 890 ? -10.230 8.375 10.364 1.00 93.25 890 SER A CA 1
ATOM 7285 C C . SER A 1 890 ? -10.024 9.453 11.427 1.00 93.25 890 SER A C 1
ATOM 7287 O O . SER A 1 890 ? -10.561 10.561 11.324 1.00 93.25 890 SER A O 1
ATOM 7289 N N . LYS A 1 891 ? -9.176 9.169 12.421 1.00 92.62 891 LYS A N 1
ATOM 7290 C CA . LYS A 1 891 ? -8.776 10.162 13.433 1.00 92.62 891 LYS A CA 1
ATOM 7291 C C . LYS A 1 891 ? -7.980 11.309 12.802 1.00 92.62 891 LYS A C 1
ATOM 7293 O O . LYS A 1 891 ? -8.221 12.474 13.120 1.00 92.62 891 LYS A O 1
ATOM 7298 N N . THR A 1 892 ? -7.113 10.991 11.838 1.00 92.31 892 THR A N 1
ATOM 7299 C CA . THR A 1 892 ? -6.327 11.963 11.064 1.00 92.31 892 THR A CA 1
ATOM 7300 C C . THR A 1 892 ? -7.217 13.007 10.394 1.00 92.31 892 THR A C 1
ATOM 7302 O O . THR A 1 892 ? -6.968 14.199 10.550 1.00 92.31 892 THR A O 1
ATOM 7305 N N . PHE A 1 893 ? -8.308 12.605 9.730 1.00 93.12 893 PHE A N 1
ATOM 7306 C CA . PHE A 1 893 ? -9.247 13.560 9.126 1.00 93.12 893 PHE A CA 1
ATOM 7307 C C . PHE A 1 893 ? -9.896 14.494 10.162 1.00 93.12 893 PHE A C 1
ATOM 7309 O O . PHE A 1 893 ? -9.997 15.704 9.934 1.00 93.12 893 PHE A O 1
ATOM 7316 N N . ILE A 1 894 ? -10.300 13.957 11.320 1.00 91.31 894 ILE A N 1
ATOM 7317 C CA . ILE A 1 894 ? -10.875 14.757 12.412 1.00 91.31 894 ILE A CA 1
ATOM 7318 C C . ILE A 1 894 ? -9.851 15.793 12.899 1.00 91.31 894 ILE A C 1
ATOM 7320 O O . ILE A 1 894 ? -10.192 16.967 13.039 1.00 91.31 894 ILE A O 1
ATOM 7324 N N . PHE A 1 895 ? -8.591 15.400 13.080 1.00 88.69 895 PHE A N 1
ATOM 7325 C CA . PHE A 1 895 ? -7.507 16.287 13.512 1.00 88.69 895 PHE A CA 1
ATOM 7326 C C . PHE A 1 895 ? -7.037 17.292 12.449 1.00 88.69 895 PHE A C 1
ATOM 7328 O O . PHE A 1 895 ? -6.670 18.412 12.805 1.00 88.69 895 PHE A O 1
ATOM 7335 N N . GLU A 1 896 ? -7.089 16.965 11.155 1.00 87.81 896 GLU A N 1
ATOM 7336 C CA . GLU A 1 896 ? -6.899 17.965 10.095 1.00 87.81 896 GLU A CA 1
ATOM 7337 C C . GLU A 1 896 ? -8.013 19.017 10.135 1.00 87.81 896 GLU A C 1
ATOM 7339 O O . GLU A 1 896 ? -7.746 20.207 9.973 1.00 87.81 896 GLU A O 1
ATOM 7344 N N . SER A 1 897 ? -9.252 18.612 10.438 1.00 85.50 897 SER A N 1
ATOM 7345 C CA . SER A 1 897 ? -10.398 19.527 10.474 1.00 85.50 897 SER A CA 1
ATOM 7346 C C . SER A 1 897 ? -10.361 20.575 11.589 1.00 85.50 897 SER A C 1
ATOM 7348 O O . SER A 1 897 ? -11.077 21.576 11.488 1.00 85.50 897 SER A O 1
ATOM 7350 N N . THR A 1 898 ? -9.535 20.382 12.626 1.00 80.81 898 THR A N 1
ATOM 7351 C CA . THR A 1 898 ? -9.351 21.363 13.710 1.00 80.81 898 THR A CA 1
ATOM 7352 C C . THR A 1 898 ? -8.371 22.480 13.346 1.00 80.81 898 THR A C 1
ATOM 7354 O O . THR A 1 898 ? -8.389 23.538 13.974 1.00 80.81 898 THR A O 1
ATOM 7357 N N . LYS A 1 899 ? -7.529 22.291 12.320 1.00 78.31 899 LYS A N 1
ATOM 7358 C CA . LYS A 1 899 ? -6.492 23.260 11.946 1.00 78.31 899 LYS A CA 1
ATOM 7359 C C . LYS A 1 899 ? -7.096 24.556 11.406 1.00 78.31 899 LYS A C 1
ATOM 7361 O O . LYS A 1 899 ? -7.878 24.551 10.465 1.00 78.31 899 LYS A O 1
ATOM 7366 N N . GLY A 1 900 ? -6.623 25.689 11.931 1.00 63.16 900 GLY A N 1
ATOM 7367 C CA . GLY A 1 900 ? -6.929 27.014 11.374 1.00 63.16 900 GLY A CA 1
ATOM 7368 C C . GLY A 1 900 ? -8.276 27.613 11.782 1.00 63.16 900 GLY A C 1
ATOM 7369 O O . GLY A 1 900 ? -8.653 28.632 11.214 1.00 63.16 900 GLY A O 1
ATOM 7370 N N . ARG A 1 901 ? -8.981 27.031 12.760 1.00 65.88 901 ARG A N 1
ATOM 7371 C CA . ARG A 1 901 ? -10.178 27.643 13.359 1.00 65.88 901 ARG A CA 1
ATOM 7372 C C . ARG A 1 901 ? -9.781 28.509 14.557 1.00 65.88 901 ARG A C 1
ATOM 7374 O O . ARG A 1 901 ? -8.973 28.088 15.380 1.00 65.88 901 ARG A O 1
ATOM 7381 N N . SER A 1 902 ? -10.352 29.705 14.675 1.00 56.56 902 SER A N 1
ATOM 7382 C CA . SER A 1 902 ? -10.145 30.576 15.837 1.00 56.56 902 SER A CA 1
ATOM 7383 C C . SER A 1 902 ? -10.911 30.050 17.054 1.00 56.56 902 SER A C 1
ATOM 7385 O O . SER A 1 902 ? -12.134 29.983 16.993 1.00 56.56 902 SER A O 1
ATOM 7387 N N . ASN A 1 903 ? -10.187 29.699 18.127 1.00 55.41 903 ASN A N 1
ATOM 7388 C CA . ASN A 1 903 ? -10.662 29.337 19.475 1.00 55.41 903 ASN A CA 1
ATOM 7389 C C . ASN A 1 903 ? -12.191 29.208 19.651 1.00 55.41 903 ASN A C 1
ATOM 7391 O O . ASN A 1 903 ? -12.849 30.158 20.075 1.00 55.41 903 ASN A O 1
ATOM 7395 N N . SER A 1 904 ? -12.738 28.008 19.434 1.00 60.16 904 SER A N 1
ATOM 7396 C CA . SER A 1 904 ? -14.020 27.631 20.034 1.00 60.16 904 SER A CA 1
ATOM 7397 C C . SER A 1 904 ? -13.927 26.266 20.716 1.00 60.16 904 SER A C 1
ATOM 7399 O O . SER A 1 904 ? -13.496 25.266 20.134 1.00 60.16 904 SER A O 1
ATOM 7401 N N . GLU A 1 905 ? -14.354 26.230 21.978 1.00 68.94 905 GLU A N 1
ATOM 7402 C CA . GLU A 1 905 ? -14.535 24.998 22.758 1.00 68.94 905 GLU A CA 1
ATOM 7403 C C . GLU A 1 905 ? -15.584 24.079 22.108 1.00 68.94 905 GLU A C 1
ATOM 7405 O O . GLU A 1 905 ? -15.541 22.859 22.257 1.00 68.94 905 GLU A O 1
ATOM 7410 N N . GLU A 1 906 ? -16.484 24.662 21.310 1.00 75.94 906 GLU A N 1
ATOM 7411 C CA . GLU A 1 906 ? -17.468 23.970 20.482 1.00 75.94 906 GLU A CA 1
ATOM 7412 C C . GLU A 1 906 ? -16.810 23.010 19.478 1.00 75.94 906 GLU A C 1
ATOM 7414 O O . GLU A 1 906 ? -17.181 21.838 19.434 1.00 75.94 906 GLU A O 1
ATOM 7419 N N . TYR A 1 907 ? -15.790 23.435 18.716 1.00 76.75 907 TYR A N 1
ATOM 7420 C CA . TYR A 1 907 ? -15.131 22.532 17.758 1.00 76.75 907 TYR A CA 1
ATOM 7421 C C . TYR A 1 907 ? -14.310 21.436 18.439 1.00 76.75 907 TYR A C 1
ATOM 7423 O O . TYR A 1 907 ? -14.273 20.310 17.940 1.00 76.75 907 TYR A O 1
ATOM 7431 N N . LEU A 1 908 ? -13.702 21.734 19.589 1.00 80.75 908 LEU A N 1
ATOM 7432 C CA . LEU A 1 908 ? -13.041 20.735 20.431 1.00 80.75 908 LEU A CA 1
ATOM 7433 C C . LEU A 1 908 ? -14.061 19.693 20.914 1.00 80.75 908 LEU A C 1
ATOM 7435 O O . LEU A 1 908 ? -13.828 18.495 20.764 1.00 80.75 908 LEU A O 1
ATOM 7439 N N . SER A 1 909 ? -15.231 20.140 21.379 1.00 84.31 909 SER A N 1
ATOM 7440 C CA . SER A 1 909 ? -16.335 19.271 21.806 1.00 84.31 909 SER A CA 1
ATOM 7441 C C . SER A 1 909 ? -16.880 18.417 20.657 1.00 84.31 909 SER A C 1
ATOM 7443 O O . SER A 1 909 ? -17.094 17.218 20.823 1.00 84.31 909 SER A O 1
ATOM 7445 N N . VAL A 1 910 ? -17.066 18.993 19.465 1.00 86.88 910 VAL A N 1
ATOM 7446 C CA . VAL A 1 910 ? -17.539 18.274 18.269 1.00 86.88 910 VAL A CA 1
ATOM 7447 C C . VAL A 1 910 ? -16.522 17.227 17.801 1.00 86.88 910 VAL A C 1
ATOM 7449 O O . VAL A 1 910 ? -16.910 16.094 17.498 1.00 86.88 910 VAL A O 1
ATOM 7452 N N . ALA A 1 911 ? -15.229 17.563 17.766 1.00 87.75 911 ALA A N 1
ATOM 7453 C CA . ALA A 1 911 ? -14.165 16.627 17.405 1.00 87.75 911 ALA A CA 1
ATOM 7454 C C . ALA A 1 911 ? -14.060 15.475 18.420 1.00 87.75 911 ALA A C 1
ATOM 7456 O O . ALA A 1 911 ? -14.072 14.309 18.025 1.00 87.75 911 ALA A O 1
ATOM 7457 N N . TYR A 1 912 ? -14.049 15.795 19.718 1.00 89.56 912 TYR A N 1
ATOM 7458 C CA . TYR A 1 912 ? -14.032 14.819 20.808 1.00 89.56 912 TYR A CA 1
ATOM 7459 C C . TYR A 1 912 ? -15.243 13.877 20.767 1.00 89.56 912 TYR A C 1
ATOM 7461 O O . TYR A 1 912 ? -15.073 12.662 20.697 1.00 89.56 912 TYR A O 1
ATOM 7469 N N . ASN A 1 913 ? -16.464 14.419 20.703 1.00 90.31 913 ASN A N 1
ATOM 7470 C CA . ASN A 1 913 ? -17.687 13.617 20.621 1.00 90.31 913 ASN A CA 1
ATOM 7471 C C . ASN A 1 913 ? -17.683 12.688 19.401 1.00 90.31 913 ASN A C 1
ATOM 7473 O O . ASN A 1 913 ? -18.183 11.568 19.481 1.00 90.31 913 ASN A O 1
ATOM 7477 N N . SER A 1 914 ? -17.094 13.119 18.282 1.00 90.75 914 SER A N 1
ATOM 7478 C CA . SER A 1 914 ? -16.961 12.280 17.088 1.00 90.75 914 SER A CA 1
ATOM 7479 C C . SER A 1 914 ? -16.001 11.107 17.296 1.00 90.75 914 SER A C 1
ATOM 7481 O O . SER A 1 914 ? -16.347 9.983 16.943 1.00 90.75 914 SER A O 1
ATOM 7483 N N . ILE A 1 915 ? -14.833 11.358 17.900 1.00 92.19 915 ILE A N 1
ATOM 7484 C CA . ILE A 1 915 ? -13.838 10.330 18.251 1.00 92.19 915 ILE A CA 1
ATOM 7485 C C . ILE A 1 915 ? -14.452 9.285 19.190 1.00 92.19 915 ILE A C 1
ATOM 7487 O O . ILE A 1 915 ? -14.354 8.088 18.921 1.00 92.19 915 ILE A O 1
ATOM 7491 N N . ILE A 1 916 ? -15.140 9.736 20.245 1.00 92.31 916 ILE A N 1
ATOM 7492 C CA . ILE A 1 916 ? -15.785 8.857 21.229 1.00 92.31 916 ILE A CA 1
ATOM 7493 C C . ILE A 1 916 ? -16.934 8.057 20.600 1.00 92.31 916 ILE A C 1
ATOM 7495 O O . ILE A 1 916 ? -17.003 6.848 20.797 1.00 92.31 916 ILE A O 1
ATOM 7499 N N . THR A 1 917 ? -17.802 8.693 19.802 1.00 91.12 917 THR A N 1
ATOM 7500 C CA . THR A 1 917 ? -18.945 8.012 19.155 1.00 91.12 917 THR A CA 1
ATOM 7501 C C . THR A 1 917 ? -18.483 6.931 18.176 1.00 91.12 917 THR A C 1
ATOM 7503 O O . THR A 1 917 ? -19.047 5.842 18.151 1.00 91.12 917 THR A O 1
ATOM 7506 N N . ALA A 1 918 ? -17.438 7.211 17.393 1.00 92.69 918 ALA A N 1
ATOM 7507 C CA . ALA A 1 918 ? -16.867 6.259 16.444 1.00 92.69 918 ALA A CA 1
ATOM 7508 C C . ALA A 1 918 ? -15.984 5.182 17.116 1.00 92.69 918 ALA A C 1
ATOM 7510 O O . ALA A 1 918 ? -15.653 4.173 16.487 1.00 92.69 918 ALA A O 1
ATOM 7511 N N . GLY A 1 919 ? -15.614 5.365 18.389 1.00 93.94 919 GLY A N 1
ATOM 7512 C CA . GLY A 1 919 ? -14.731 4.462 19.127 1.00 93.94 919 GLY A CA 1
ATOM 7513 C C . GLY A 1 919 ? -13.298 4.454 18.589 1.00 93.94 919 GLY A C 1
ATOM 7514 O O . GLY A 1 919 ? -12.713 3.381 18.450 1.00 93.94 919 GLY A O 1
ATOM 7515 N N . LEU A 1 920 ? -12.759 5.625 18.230 1.00 93.69 920 LEU A N 1
ATOM 7516 C CA . LEU A 1 920 ? -11.361 5.768 17.798 1.00 93.69 920 LEU A CA 1
ATOM 7517 C C . LEU A 1 920 ? -10.443 5.885 19.022 1.00 93.69 920 LEU A C 1
ATOM 7519 O O . LEU A 1 920 ? -10.874 6.345 20.082 1.00 93.69 920 LEU A O 1
ATOM 7523 N N . ASN A 1 921 ? -9.172 5.508 18.881 1.00 91.62 921 ASN A N 1
ATOM 7524 C CA . ASN A 1 921 ? -8.229 5.586 19.991 1.00 91.62 921 ASN A CA 1
ATOM 7525 C C . ASN A 1 921 ? -7.984 7.052 20.377 1.00 91.62 921 ASN A C 1
ATOM 7527 O O . ASN A 1 921 ? -7.758 7.900 19.513 1.00 91.62 921 ASN A O 1
ATOM 7531 N N . LEU A 1 922 ? -7.983 7.353 21.672 1.00 87.38 922 LEU A N 1
ATOM 7532 C CA . LEU A 1 922 ? -7.725 8.689 22.199 1.00 87.38 922 LEU A CA 1
ATOM 7533 C C . LEU A 1 922 ? -6.729 8.572 23.351 1.00 87.38 922 LEU A C 1
ATOM 7535 O O . LEU A 1 922 ? -6.995 7.868 24.323 1.00 87.38 922 LEU A O 1
ATOM 7539 N N . LEU A 1 923 ? -5.576 9.228 23.217 1.00 85.88 923 LEU A N 1
ATOM 7540 C CA . LEU A 1 923 ? -4.461 9.124 24.163 1.00 85.88 923 LEU A CA 1
ATOM 7541 C C . LEU A 1 923 ? -4.342 10.343 25.084 1.00 85.88 923 LEU A C 1
ATOM 7543 O O . LEU A 1 923 ? -3.591 10.296 26.053 1.00 85.88 923 LEU A O 1
ATOM 7547 N N . CYS A 1 924 ? -5.066 11.421 24.787 1.00 83.50 924 CYS A N 1
ATOM 7548 C CA . CYS A 1 924 ? -5.229 12.600 25.634 1.00 83.50 924 CYS A CA 1
ATOM 7549 C C . CYS A 1 924 ? -6.707 13.004 25.597 1.00 83.50 924 CYS A C 1
ATOM 7551 O O . CYS A 1 924 ? -7.236 13.289 24.518 1.00 83.50 924 CYS A O 1
ATOM 7553 N N . ILE A 1 925 ? -7.407 13.022 26.735 1.00 83.12 925 ILE A N 1
ATOM 7554 C CA . ILE A 1 925 ? -8.766 13.591 26.776 1.00 83.12 925 ILE A CA 1
ATOM 7555 C C . ILE A 1 925 ? -8.685 15.126 26.831 1.00 83.12 925 ILE A C 1
ATOM 7557 O O . ILE A 1 925 ? -7.766 15.659 27.450 1.00 83.12 925 ILE A O 1
ATOM 7561 N N . PRO A 1 926 ? -9.643 15.879 26.259 1.00 78.69 926 PRO A N 1
ATOM 7562 C CA . PRO A 1 926 ? -9.550 17.339 26.232 1.00 78.69 926 PRO A CA 1
ATOM 7563 C C . PRO A 1 926 ? -9.465 18.006 27.614 1.00 78.69 926 PRO A C 1
ATOM 7565 O O . PRO A 1 926 ? -8.930 19.103 27.722 1.00 78.69 926 PRO A O 1
ATOM 7568 N N . ASN A 1 927 ? -9.939 17.344 28.674 1.00 79.56 927 ASN A N 1
ATOM 7569 C CA . ASN A 1 927 ? -9.839 17.848 30.046 1.00 79.56 927 ASN A CA 1
ATOM 7570 C C . ASN A 1 927 ? -8.404 17.779 30.608 1.00 79.56 927 ASN A C 1
ATOM 7572 O O . ASN A 1 927 ? -8.033 18.638 31.403 1.00 79.56 927 ASN A O 1
ATOM 7576 N N . GLU A 1 928 ? -7.575 16.820 30.173 1.00 79.94 928 GLU A N 1
ATOM 7577 C CA . GLU A 1 928 ? -6.152 16.747 30.560 1.00 79.94 928 GLU A CA 1
ATOM 7578 C C . GLU A 1 928 ? -5.363 17.945 30.022 1.00 79.94 928 GLU A C 1
ATOM 7580 O O . GLU A 1 928 ? -4.387 18.369 30.633 1.00 79.94 928 GLU A O 1
ATOM 7585 N N . VAL A 1 929 ? -5.809 18.551 28.916 1.00 80.25 929 VAL A N 1
ATOM 7586 C CA . VAL A 1 929 ? -5.207 19.774 28.361 1.00 80.25 929 VAL A CA 1
ATOM 7587 C C . VAL A 1 929 ? -5.220 20.891 29.403 1.00 80.25 929 VAL A C 1
ATOM 7589 O O . VAL A 1 929 ? -4.236 21.606 29.545 1.00 80.25 929 VAL A O 1
ATOM 7592 N N . SER A 1 930 ? -6.294 21.017 30.187 1.00 74.75 930 SER A N 1
ATOM 7593 C CA . SER A 1 930 ? -6.371 21.996 31.275 1.00 74.75 930 SER A CA 1
ATOM 7594 C C . SER A 1 930 ? -5.371 21.727 32.401 1.00 74.75 930 SER A C 1
ATOM 7596 O O . SER A 1 930 ? -5.030 22.662 33.119 1.00 74.75 930 SER A O 1
ATOM 7598 N N . GLU A 1 931 ? -4.904 20.487 32.564 1.00 75.62 931 GLU A N 1
ATOM 7599 C CA . GLU A 1 931 ? -3.891 20.111 33.555 1.00 75.62 931 GLU A CA 1
ATOM 7600 C C . GLU A 1 931 ? -2.477 20.323 33.011 1.00 75.62 931 GLU A C 1
ATOM 7602 O O . GLU A 1 931 ? -1.679 20.984 33.667 1.00 75.62 931 GLU A O 1
ATOM 7607 N N . ILE A 1 932 ? -2.217 19.888 31.772 1.00 75.69 932 ILE A N 1
ATOM 7608 C CA . ILE A 1 932 ? -0.970 20.136 31.022 1.00 75.69 932 ILE A CA 1
ATOM 7609 C C . ILE A 1 932 ? -0.693 21.640 30.883 1.00 75.69 932 ILE A C 1
ATOM 7611 O O . ILE A 1 932 ? 0.456 22.068 30.833 1.00 75.69 932 ILE A O 1
ATOM 7615 N N . LEU A 1 933 ? -1.738 22.471 30.829 1.00 76.38 933 LEU A N 1
ATOM 7616 C CA . LEU A 1 933 ? -1.607 23.924 30.759 1.00 76.38 933 LEU A CA 1
ATOM 7617 C C . LEU A 1 933 ? -1.468 24.621 32.124 1.00 76.38 933 LEU A C 1
ATOM 7619 O O . LEU A 1 933 ? -1.131 25.807 32.129 1.00 76.38 933 LEU A O 1
ATOM 7623 N N . ARG A 1 934 ? -1.647 23.939 33.271 1.00 70.06 934 ARG A N 1
ATOM 7624 C CA . ARG A 1 934 ? -1.387 24.557 34.588 1.00 70.06 934 ARG A CA 1
ATOM 7625 C C . ARG A 1 934 ? 0.094 24.931 34.682 1.00 70.06 934 ARG A C 1
ATOM 7627 O O . ARG A 1 934 ? 0.931 24.055 34.472 1.00 70.06 934 ARG A O 1
ATOM 7634 N N . PRO A 1 935 ? 0.453 26.189 34.997 1.00 54.94 935 PRO A N 1
ATOM 7635 C CA . PRO A 1 935 ? 1.852 26.530 35.214 1.00 54.94 935 PRO A CA 1
ATOM 7636 C C . PRO A 1 935 ? 2.401 25.645 36.332 1.00 54.94 935 PRO A C 1
ATOM 7638 O O . PRO A 1 935 ? 1.740 25.486 37.361 1.00 54.94 935 PRO A O 1
ATOM 7641 N N . ASN A 1 936 ? 3.595 25.083 36.127 1.00 49.62 936 ASN A N 1
ATOM 7642 C CA . ASN A 1 936 ? 4.313 24.398 37.193 1.00 49.62 936 ASN A CA 1
ATOM 7643 C C . ASN A 1 936 ? 4.448 25.37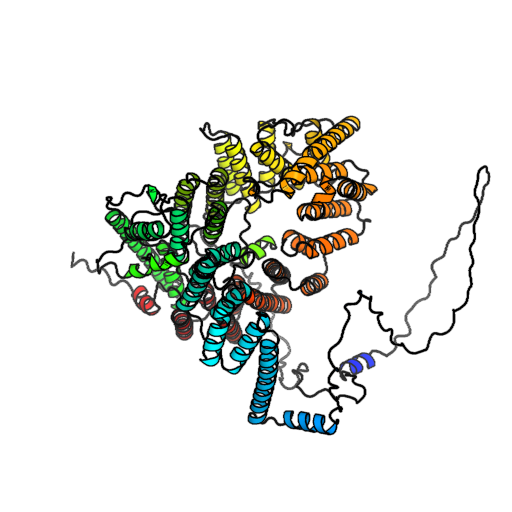6 38.363 1.00 49.62 936 ASN A C 1
ATOM 7645 O O . ASN A 1 936 ? 5.172 26.369 38.259 1.00 49.62 936 ASN A O 1
ATOM 7649 N N . ALA A 1 937 ? 3.726 25.105 39.453 1.00 39.12 937 ALA A N 1
ATOM 7650 C CA . ALA A 1 937 ? 4.038 25.714 40.731 1.00 39.12 937 ALA A CA 1
ATOM 7651 C C . ALA A 1 937 ? 5.506 25.397 41.034 1.00 39.12 937 ALA A C 1
ATOM 7653 O O . ALA A 1 937 ? 5.985 24.305 40.707 1.00 39.12 937 ALA A O 1
ATOM 7654 N N . GLU A 1 938 ? 6.224 26.364 41.600 1.00 36.22 938 GLU A N 1
ATOM 7655 C CA . GLU A 1 938 ? 7.608 26.152 42.006 1.00 36.22 938 GLU A CA 1
ATOM 7656 C C . GLU A 1 938 ? 7.666 24.896 42.882 1.00 36.22 938 GLU A C 1
ATOM 7658 O O . GLU A 1 938 ? 6.879 24.751 43.819 1.00 36.22 938 GLU A O 1
ATOM 7663 N N . ILE A 1 939 ? 8.546 23.955 42.522 1.00 37.62 939 ILE A N 1
ATOM 7664 C CA . ILE A 1 939 ? 8.770 22.744 43.312 1.00 37.62 939 ILE A CA 1
ATOM 7665 C C . ILE A 1 939 ? 9.421 23.206 44.612 1.00 37.62 939 ILE A C 1
ATOM 7667 O O . ILE A 1 939 ? 10.635 23.419 44.668 1.00 37.62 939 ILE A O 1
ATOM 7671 N N . ASP A 1 940 ? 8.587 23.412 45.625 1.00 32.50 940 ASP A N 1
ATOM 7672 C CA . ASP A 1 940 ? 9.017 23.834 46.945 1.00 32.50 940 ASP A CA 1
ATOM 7673 C C . ASP A 1 940 ? 9.875 22.711 47.541 1.00 32.50 940 ASP A C 1
ATOM 7675 O O . ASP A 1 940 ? 9.430 21.570 47.691 1.00 32.50 940 ASP A O 1
ATOM 7679 N N . GLN A 1 941 ? 11.150 23.001 47.802 1.00 35.34 941 GLN A N 1
ATOM 7680 C CA . GLN A 1 941 ? 12.167 22.002 48.155 1.00 35.34 941 GLN A CA 1
ATOM 7681 C C . GLN A 1 941 ? 12.066 21.565 49.630 1.00 35.34 941 GLN A C 1
ATOM 7683 O O . GLN A 1 941 ? 13.073 21.548 50.338 1.00 35.34 941 GLN A O 1
ATOM 7688 N N . GLN A 1 942 ? 10.858 21.258 50.116 1.00 33.91 942 GLN A N 1
ATOM 7689 C CA . GLN A 1 942 ? 10.609 20.932 51.527 1.00 33.91 942 GLN A CA 1
ATOM 7690 C C . GLN A 1 942 ? 10.073 19.522 51.810 1.00 33.91 942 GLN A C 1
ATOM 7692 O O . GLN A 1 942 ? 10.093 19.130 52.972 1.00 33.91 942 GLN A O 1
ATOM 7697 N N . GLU A 1 943 ? 9.700 18.725 50.802 1.00 34.91 943 GLU A N 1
ATOM 7698 C CA . GLU A 1 943 ? 9.412 17.290 50.992 1.00 34.91 943 GLU A CA 1
ATOM 7699 C C . GLU A 1 943 ? 10.157 16.414 49.964 1.00 34.91 943 GLU A C 1
ATOM 7701 O O . GLU A 1 943 ? 9.667 16.134 48.869 1.00 34.91 943 GLU A O 1
ATOM 7706 N N . VAL A 1 944 ? 11.367 15.988 50.359 1.00 32.78 944 VAL A N 1
ATOM 7707 C CA . VAL A 1 944 ? 12.169 14.879 49.799 1.00 32.78 944 VAL A CA 1
ATOM 7708 C C . VAL A 1 944 ? 12.662 14.020 50.961 1.00 32.78 944 VAL A C 1
ATOM 7710 O O . VAL A 1 944 ? 13.162 14.624 51.936 1.00 32.78 944 VAL A O 1
#

Secondary structure (DSSP, 8-state):
-----------------------------GGG-S-PPPPTT-----TTS----HHHHHHHTTS------------PPPP-------------------------------------PPPPPPPPPPP-----------PPPPHHHHHHHHHHHS---HHHHHHHHHHHHHHHHHHHHHHHHH-TT-HHHHHHHHHHHHHHH-TT-HHHHHHHHHHHHHTTT-HHHHHHHHHHHHT-TTT--HHHHHHHHHHHHHHHHHHHTTSSTTS-PPTTHHHHHHHHHHHHHHHHHHTT-HHHHHHHHHHHHHHHHS--S--HHHHHHHHHHHHHT----TTSTT---GGG--TTS-HHHHHHHHHHHHHHHHHHHHHHHHHHHHHHT--HHHHHHHHHHHHHHHH-SPP---S--GGGGGGGGG---GGGTGGG----S-HHHHHHHHHHHHHTTT---TT----SHHHHHHHH--S---------TTHHHHHHHHHHHHTTSTTS-HHHHHHHHHHHHHHHHHHH-TTS-HHHHHHHHHHHHHHHHT---SS-HHHHHHHHHHHHHHHHHTT-HHHHHHHHHHHHHHH---TTT---HHHHHHHHHHHHHHHHHSPPTT---PPTT--GGGTT--HHHHHHHHHHHSS-------HHHHHHHHHHHHHHHHHHTTHHHHHHH-----TTGGG--HHHHHHHHHHHHHHHHS-TTTHHHHHHHHHHHSHHHHHHTTSHHHHHHHHHHHHHHHHH-TTS-THHHHHHHHHHHHH-TT-HHHHHHHHHH-S-HHHHHHHHHHS----THHHHHHHHHHHHHHHHHHHH-TT-HHHHHHHHHHHHHHHHHHHTTSS---HHHHHHHHHHHHHHHH--STHHHHHHHHHHHHHHHH-TT-HHHHHHHTTT----HHHHHHHHHHHHHHT---SS-HHHHHHHTS------TT--

InterPro domains:
  IPR013633 siRNA-mediated silencing protein NRDE-2 [PF08424] (149-451)
  IPR013633 siRNA-mediated silencing protein NRDE-2 [PTHR13471] (147-495)

Foldseek 3Di:
DADDPPPPPVPPPPPDDDDDDDDDDDDPDPPDDPDDDDDDDPWDDDPVRDTDDPVVVVVVVVPDDDDDDDDDDDDDDDDDDDDDDDDDDDDDDDDDDDDDDDPDPPDDDDDDDDDDDDDDDDDDDDDDDDDDDDPPDPPDDDVVVVVVVVVLVPPPDVVSVVVVVVVVLVVQLVVLVVVCVVVVPDLVSLLSNLVSCCVPVNCPDPVSVVSLVVSCVVCVQDLVSLLSVLLVAQQFLVRFALVVSLVSLLVSLVSNLCQDVCVPVPDHHDPCSLVSSLVSLLLNLLLCVQLLVLLLSVVLLQLLLLLQFQFDDDDPVVSLVLSLVQQLLLFDTFLDPPHQGSNPTDSPDDPPVVLVVVVVVLVVVLLVVLLVLLVCCVVPVDFLLVSQLVSQLSCSLRLSHAGSDDDDDPVPPLRPSSPDHSVSNVSSNHDDPAVVSSQVSSVSSVVSVVFDFQLDDDFFLVSLLVLLDPDDDDDLDRHHPCVLSSLLRNLVSSLPTDNDVNLRSVLRNLLSCLVVVLVSCPPDDLVRSLVVLVVVLVCLVPDPDPDDPLSNLSSSLSSLVVNVVSVNLQSSLVVLQVVLVVVQDQLVPDPDPSNSLSNLVSLLSNLLPFAAPPPPDDDPSHDPVCVPPHSLQQLLCCLARVGSDGDDDDPVSLVSSLVSLVVVLVVCLVVVVVCVVPVDPDPCCSSPDPNLSSLLSSLSNQLRPDDLVCSLVSSVVVLVPRSSSVVCVLPLSVLVSSLSSVVVSCVVPVVPDCVVSQVSLVVSCLSCLLDLVSLSSVLVPDPDLVVNVVVLVPRDPDADSSLSSSLSSQLSSLVVVCVVPVVDPVSVVSNLVSLVVSQVVVLSNSRQHCSSLLSSLLSLLVVLQVDDDPVSVVVLVVSLVSSCSRNLSRLSSLSSSVHNDDDDVVSVVVSQVSSVSNVRDGSDRSVVSVVSNPPPDPPDPPDD

pLDDT: mean 74.29, std 23.18, range [20.61, 97.88]

Organism: NCBI:txid166010

Sequence (944 aa):
MFPNRKFSVIACQAVSITITEAVGKRIFDIRNNKYRLLQKHEWQYKNDHTVTDFLGDQQNMKATTSYKHLVPDHFPPRIIYVPYDHVKPIEHGSPVIKRYSDPSIMKNWNKKLVERKFRRLRLPAIKEPLSEPIAISHQPCGADEVNKLMAKEESNDPENEVKNTKALYQKKEAILNDAVKYNPANVDLALKKIEIDQEYYGVNSLDVQSGLNRAVNKFCNSIKMWSMYIQMRQNDRSSFTLSDTISIIDKCIRNLVDIRDGVKVSHKAEPGTDAFLLDLVVHRTKLLIESDYISWAIASVQAIAEFHFFDIAMSPEMKCSTFKNFWETGVPRIGDDFAMGWRKSNYNEKFTEKEQEQLLAQVARINKREDLIQQEHQKFGMPNIDVWRCVDILRTEETWRPVRYSGQDENHIQYLNRVIKFDQIKPILFHLSDKKLACDLVFRLLQLFGAVIPGMEFVNQESTLRRISSSDLPNFSLEYRDIRKFMDNFFDLFANADGVDSIRTRTAKLITNVTLGLLAEDSMSIQEKANSIKNLAMKYFHADTKMAEAEKMVQIFFILKQLELIGASHMFLKFFFQFLELKQMNYWVIENRVERLVYLNMALEICRRLPFDGSGVVAENWPKKLNGITKKKFLVFLGISGTITEVDVTPEIVNMAKTNWIKHLKMLDPCVKEAAEDYQISDLSWLGNEAEITLELGALFTYETSPVYEAPSVLEYVISKSNLGRRLSNKAFVYAMKVNVYEHHIQRLPCFGKQKLRELLDDAISMFPEKVEFIKKYLELKRNIFEKRIFLKKLPDCAGKSKLVRSAAKIFLEWDYYSKHPENSHALMLLRQALEDSAREEASNGYPDAYFWCFLMYIEAQIARGSVKRMDEASLLYVFTLGQKLCPWSKTFIFESTKGRSNSEEYLSVAYNSIITAGLNLLCIPNEVSEILRPNAEIDQQEV